Protein AF-0000000073175314 (afdb_homodimer)

Secondary structure (DSSP, 8-state):
--GGGPPP--TTTT--S-HHHHH-TTPPPPPP-EEEESPEEEETTTTEEE-SEEEEEETTEEEEEEESTT---TTSEEEE-TT-EEEEPEEEEEE-TTS-SS-SSHHHHHTS-HHHHHTTHHHHHHHHHHTTEEEEEE-SS--HHHHHHHHHTSS---EEEE-SSEEE-TTSTT----TTS-THHHHS-TT---SSEEE--HHHHHHHHHHHHHHTT-SSEEEE-B--SS-SS--TT-B-S-HHHHHHHHHHHHHTT--EEEEE-SHHHHHHHHHTT--EEEE-TT--HHHHHHHHHHT-EEE--HHHHHHHHSSTTTTTS-HHHHHHHHHHHHHHHHHHHHHHHTT-EE-------GGGGGGTTHHHHHHHTTS-HHHHHHHTTHHHHHHTT-TTTSSS--TTSB--EEEESS-TTT-GGGGG-HHHHEEEEEETTEEEEE--TTS--SSTT--/--GGGPPP--TTTT--S-HHHHH-TTPPPPPP-EEEESPEEEETTTTEEE-SEEEEEETTEEEEEEESTT---TTSEEEE-TT-EEEEPEEEEEE-TTS-SS-SSHHHHHTS-HHHHHTTHHHHHHHHHHTTEEEEEE-SS--HHHHHHHHHTSS---EEEE-SSEEE-TTSTT----TTS-THHHHS-TT---SSEEE--HHHHHHHHHHHHHHTT-SSEEEE-B--SS-SS--TT-B-S-HHHHHHHHHHHHHTT--EEEEE-SHHHHHHHHHTT--EEEE-TT--HHHHHHHHHHT-EEE--HHHHHHHHSSTTTTTS-HHHHHHHHHHHHHHHHHHHHHHHTT-EE-------GGGGGGTTHHHHHHHTTS-HHHHHHHTTHHHHHHTT-TTTSSS--TTSB--EEEESS-TTT-GGGGG-HHHHEEEEEETTEEEEE--TTS--SSSS--

Foldseek 3Di:
DPPVPDDDDPPCPPVDDDPVCVVQVQAFDFFFWAKEPQAWEQFLVVLDIDGQWIFTDHRQFGADIGGVPPDDCVRHQYFYQHLWYKFFFWEAEEAALLLAADDLAQVCSLQPFSVVSVVGSLVSFLLCLLLRHQEYEYQFQDFDVVLVCCVRRVGPGHNYAYQYAAEEAVLAQQNQDDPPDDPVVCVPPPSPSRRTHDHADDLVRLLVVNVVSVVRPHLAHEYAQAHDLAHDRHDLPDGGDDLSNLLSSQVSCVVVVHFYEYEHAALVSLCSNVVSGHAEYEQNLNDDLVSLLSNVVSNHEYENQLQQLVVCQDPSSVNHGDPSSNVVSVVSNVRRLVNLVSNVVNVHHYAYHNHHGHPRCSQSQVSQVVNQVRDQLSSHLCNTAQRSCVNSVNNPATRGSRNPHRPWIWIFNDDCNVPVCVSSVCVHTTAWTDGSSFTCDGVDPSDDHSCVPSD/DPPVPDDDDPPCPPVDDDPVCVVQVQAFDFFFWAKEAQAWEQFLVVLDIDGQWIFTDHRQFGADIGGVPPDDCVRHQYFYQHLWYKFFFWEAEEAALLLAADDLAQLCSLQPFSVVSVVGSLVSFLLCLLLRHQEYEYQFQDFDVVLVCCVRRVGPGHNYAYQYAAEEAVLAQQNQDDPVDDPVVPVPPPSPSRRTHDHADDLVRLLVVNVVSVVRPHLEHEYAQAHDLAHDRHDLPDGGDDLSNLLSSQVSCVVVVHFYEYEHAALVSLCSNVVSGHAEYEQNLNDDLVSLLSNVVSNHEYENQLQQLVVCQDPSSVNHGDPSSNVVSVVSNVRRLVNLVSNVVNVHHYAYHNHHGHPRCSQSQVSQVVNQVRDQLSSHLCNTAQSSCVNSVNNVATRGSRNPHRPWIWIFNDDCRVPVCVSSVCVHTTAWTDTSSFTCDGVDPSDDHSCVPRD

InterPro domains:
  IPR006680 Amidohydrolase-related [PF01979] (85-438)
  IPR011059 Metal-dependent hydrolase, composite domain superfamily [G3DSA:2.30.40.10] (38-439)
  IPR011059 Metal-dependent hydrolase, composite domain superfamily [SSF51338] (28-441)
  IPR032466 Metal-dependent hydrolase [SSF51556] (89-399)
  IPR051781 Metallo-dependent Hydrolase Enzymes [PTHR43135] (29-443)
  IPR057744 Ochratoxinase-like [cd01299] (76-423)

Radius of gyration: 29.89 Å; Cα contacts (8 Å, |Δi|>4): 2291; chains: 2; bounding box: 67×97×64 Å

Organism: Brettanomyces naardenensis (NCBI:txid13370)

Solvent-accessible surface area (backbone atoms only — not comparable to full-atom values): 44348 Å² total; per-residue (Å²): 130,60,89,88,66,64,78,81,80,63,38,54,66,92,64,74,74,61,62,69,47,36,28,41,70,47,57,69,73,78,36,53,44,36,30,42,31,61,23,32,36,42,39,40,83,80,52,46,76,44,72,61,35,26,46,30,30,42,80,20,18,18,68,39,73,41,52,52,74,84,62,78,61,87,83,34,53,73,32,81,30,68,82,27,25,38,32,39,25,28,36,36,60,27,32,29,59,51,38,30,50,69,38,77,34,48,67,60,40,57,53,47,54,63,70,52,27,54,52,37,27,48,56,53,30,34,46,43,25,71,61,40,24,42,28,33,26,25,60,18,30,39,46,47,52,59,46,48,28,32,75,57,34,58,27,56,44,32,49,69,41,29,15,18,45,18,39,6,32,81,66,28,41,44,39,79,67,54,90,90,47,69,73,69,72,45,74,79,35,86,68,58,48,55,59,37,23,42,70,36,67,57,44,66,39,28,33,49,53,49,51,50,25,46,75,52,63,28,63,37,40,29,33,33,29,12,22,36,50,86,31,87,77,38,53,53,80,37,67,37,72,50,67,64,34,47,34,35,33,36,52,52,27,47,78,69,75,40,47,29,31,27,36,21,33,34,41,67,29,44,47,55,41,41,77,36,59,37,40,32,35,33,35,36,32,54,45,41,65,69,45,26,44,51,33,32,73,70,66,25,39,38,26,46,30,60,36,32,43,32,50,51,64,8,76,89,29,57,69,27,48,55,73,72,29,45,56,50,35,52,57,45,53,74,35,34,66,58,19,52,52,45,28,56,76,44,61,31,46,47,31,31,22,22,55,30,54,25,29,48,39,84,52,44,41,43,37,40,37,58,49,43,75,81,40,58,27,38,58,57,47,20,13,20,17,37,42,48,20,45,76,70,73,32,62,79,38,42,27,42,83,43,64,67,10,46,23,28,36,28,35,24,60,58,60,44,66,81,40,30,42,50,58,46,34,40,91,78,26,50,31,30,29,24,48,46,35,34,30,70,38,50,76,38,92,79,46,74,41,65,58,67,68,66,124,127,62,89,87,66,64,78,80,80,64,39,54,65,92,64,72,74,59,61,70,48,36,28,41,70,47,58,68,73,79,36,54,43,37,31,42,30,62,22,32,36,43,38,39,83,80,52,47,75,44,71,61,37,25,45,30,32,43,80,20,18,19,69,39,72,40,51,54,75,83,62,78,61,86,84,34,53,73,31,81,30,67,81,26,26,39,32,40,25,29,37,36,60,26,33,31,60,52,39,31,50,68,38,79,33,48,68,59,39,56,50,47,52,63,69,52,26,54,52,38,27,50,56,52,30,34,49,43,25,70,60,39,24,40,28,33,26,26,59,17,30,39,47,46,54,58,47,49,26,31,76,56,34,59,24,56,43,31,48,70,40,28,12,18,44,17,40,7,32,80,68,30,43,42,40,80,68,55,89,90,46,69,70,70,71,44,75,78,35,86,69,58,45,53,60,37,24,41,70,35,67,58,44,66,39,28,34,49,53,50,51,50,24,44,74,52,63,28,62,36,42,30,34,34,31,12,20,36,52,85,33,88,77,38,51,53,81,38,67,37,74,50,68,65,35,46,34,34,34,34,53,51,27,48,77,68,74,39,46,28,30,26,36,21,33,35,42,67,31,44,46,55,42,42,76,37,61,36,40,30,36,34,35,36,32,52,45,42,67,69,44,26,44,51,34,32,73,70,67,24,40,37,27,46,29,60,38,32,44,34,49,51,66,10,77,90,30,56,69,26,50,54,73,73,31,46,56,50,36,52,56,44,52,76,34,34,67,57,21,53,52,44,27,55,77,44,59,32,47,46,32,30,22,22,56,31,55,25,26,48,38,83,52,45,41,43,36,40,38,59,48,40,74,82,41,58,28,39,59,57,47,20,13,20,19,37,41,46,19,46,77,70,72,31,62,78,37,42,28,40,82,40,64,67,9,45,23,28,35,27,36,24,60,57,59,44,66,81,39,29,42,52,59,46,35,39,91,76,26,51,29,30,29,24,49,48,36,35,29,70,37,49,78,39,90,80,47,74,40,65,56,68,67,62,125

Structure (mmCIF, N/CA/C/O backbone):
data_AF-0000000073175314-model_v1
#
loop_
_entity.id
_entity.type
_entity.pdbx_description
1 polymer DEKNAAC105663
#
loop_
_atom_site.group_PDB
_atom_site.id
_atom_site.type_symbol
_atom_site.label_atom_id
_atom_site.label_alt_id
_atom_site.label_comp_id
_atom_site.label_asym_id
_atom_site.label_entity_id
_atom_site.label_seq_id
_atom_site.pdbx_PDB_ins_code
_atom_site.Cartn_x
_atom_site.Cartn_y
_atom_site.Cartn_z
_atom_site.occupancy
_atom_site.B_iso_or_equiv
_atom_site.auth_seq_id
_atom_site.auth_comp_id
_atom_site.auth_asym_id
_atom_site.auth_atom_id
_atom_site.pdbx_PDB_model_num
ATOM 1 N N . MET A 1 1 ? 8.852 -44.719 -13.484 1 42.44 1 MET A N 1
ATOM 2 C CA . MET A 1 1 ? 8.789 -45 -12.055 1 42.44 1 MET A CA 1
ATOM 3 C C . MET A 1 1 ? 7.512 -45.781 -11.711 1 42.44 1 MET A C 1
ATOM 5 O O . MET A 1 1 ? 6.43 -45.438 -12.195 1 42.44 1 MET A O 1
ATOM 9 N N . THR A 1 2 ? 7.477 -46.969 -11.352 1 47.91 2 THR A N 1
ATOM 10 C CA . THR A 1 2 ? 6.348 -47.781 -10.93 1 47.91 2 THR A CA 1
ATOM 11 C C . THR A 1 2 ? 5.641 -47.156 -9.734 1 47.91 2 THR A C 1
ATOM 13 O O . THR A 1 2 ? 6.211 -46.312 -9.047 1 47.91 2 THR A O 1
ATOM 16 N N . SER A 1 3 ? 4.258 -47.156 -9.68 1 53.09 3 SER A N 1
ATOM 17 C CA . SER A 1 3 ? 3.443 -46.656 -8.578 1 53.09 3 SER A CA 1
ATOM 18 C C . SER A 1 3 ? 4.129 -46.875 -7.234 1 53.09 3 SER A C 1
ATOM 20 O O . SER A 1 3 ? 3.988 -46.062 -6.324 1 53.09 3 SER A O 1
ATOM 22 N N . ASP A 1 4 ? 4.914 -47.938 -7.078 1 56.31 4 ASP A N 1
ATOM 23 C CA . ASP A 1 4 ? 5.496 -48.375 -5.812 1 56.31 4 ASP A CA 1
ATOM 24 C C . ASP A 1 4 ? 6.738 -47.531 -5.469 1 56.31 4 ASP A C 1
ATOM 26 O O . ASP A 1 4 ? 7.234 -47.594 -4.344 1 56.31 4 ASP A O 1
ATOM 30 N N . ASP A 1 5 ? 7.246 -46.656 -6.383 1 74.06 5 ASP A N 1
ATOM 31 C CA . ASP A 1 5 ? 8.531 -46 -6.145 1 74.06 5 ASP A CA 1
ATOM 32 C C . ASP A 1 5 ? 8.359 -44.5 -5.965 1 74.06 5 ASP A C 1
ATOM 34 O O . ASP A 1 5 ? 9.305 -43.719 -6.18 1 74.06 5 ASP A O 1
ATOM 38 N N . ILE A 1 6 ? 7.219 -44.156 -5.543 1 84.44 6 ILE A N 1
ATOM 39 C CA . ILE A 1 6 ? 7.02 -42.75 -5.367 1 84.44 6 ILE A CA 1
ATOM 40 C C . ILE A 1 6 ? 7.531 -42.312 -3.992 1 84.44 6 ILE A C 1
ATOM 42 O O . ILE A 1 6 ? 7.098 -42.844 -2.969 1 84.44 6 ILE A O 1
ATOM 46 N N . PRO A 1 7 ? 8.5 -41.406 -3.943 1 87.56 7 PRO A N 1
ATOM 47 C CA . PRO A 1 7 ? 9.055 -41 -2.654 1 87.56 7 PRO A CA 1
ATOM 48 C C . PRO A 1 7 ? 8.023 -40.312 -1.761 1 87.56 7 PRO A C 1
ATOM 50 O O . PRO A 1 7 ? 7.074 -39.688 -2.262 1 87.56 7 PRO A O 1
ATOM 53 N N . ASP A 1 8 ? 8.25 -40.5 -0.453 1 89.56 8 ASP A N 1
ATOM 54 C CA . ASP A 1 8 ? 7.43 -39.75 0.504 1 89.56 8 ASP A CA 1
ATOM 55 C C . ASP A 1 8 ? 7.805 -38.281 0.526 1 89.56 8 ASP A C 1
ATOM 57 O O . ASP A 1 8 ? 8.953 -37.938 0.253 1 89.56 8 ASP A O 1
ATOM 61 N N . ILE A 1 9 ? 6.812 -37.5 0.79 1 92.81 9 ILE A N 1
ATOM 62 C CA . ILE A 1 9 ? 7.086 -36.062 0.954 1 92.81 9 ILE A CA 1
ATOM 63 C C . ILE A 1 9 ? 7.539 -35.781 2.387 1 92.81 9 ILE A C 1
ATOM 65 O O . ILE A 1 9 ? 6.797 -36.031 3.338 1 92.81 9 ILE A O 1
ATOM 69 N N . ASP A 1 10 ? 8.781 -35.406 2.584 1 94.62 10 ASP A N 1
ATOM 70 C CA . ASP A 1 10 ? 9.25 -34.906 3.863 1 94.62 10 ASP A CA 1
ATOM 71 C C . ASP A 1 10 ? 8.742 -33.469 4.102 1 94.62 10 ASP A C 1
ATOM 73 O O . ASP A 1 10 ? 9.258 -32.531 3.52 1 94.62 10 ASP A O 1
ATOM 77 N N . VAL A 1 11 ? 7.812 -33.344 4.996 1 94.62 11 VAL A N 1
ATOM 78 C CA . VAL A 1 11 ? 7.074 -32.094 5.152 1 94.62 11 VAL A CA 1
ATOM 79 C C . VAL A 1 11 ? 7.98 -31.047 5.781 1 94.62 11 VAL A C 1
ATOM 81 O O . VAL A 1 11 ? 7.695 -29.844 5.699 1 94.62 11 VAL A O 1
ATOM 84 N N . ASP A 1 12 ? 9.047 -31.422 6.445 1 95.69 12 ASP A N 1
ATOM 85 C CA . ASP A 1 12 ? 9.914 -30.469 7.137 1 95.69 12 ASP A CA 1
ATOM 86 C C . ASP A 1 12 ? 11.109 -30.094 6.273 1 95.69 12 ASP A C 1
ATOM 88 O O . ASP A 1 12 ? 11.836 -29.141 6.594 1 95.69 12 ASP A O 1
ATOM 92 N N . GLU A 1 13 ? 11.273 -30.828 5.176 1 94.94 13 GLU A N 1
ATOM 93 C CA . GLU A 1 13 ? 12.406 -30.531 4.301 1 94.94 13 GLU A CA 1
ATOM 94 C C . GLU A 1 13 ? 12.297 -29.125 3.717 1 94.94 13 GLU A C 1
ATOM 96 O O . GLU A 1 13 ? 11.289 -28.781 3.109 1 94.94 13 GLU A O 1
ATOM 101 N N . ARG A 1 14 ? 13.328 -28.234 3.895 1 94.31 14 ARG A N 1
ATOM 102 C CA . ARG A 1 14 ? 13.477 -26.875 3.377 1 94.31 14 ARG A CA 1
ATOM 103 C C . ARG A 1 14 ? 12.414 -25.953 3.963 1 94.31 14 ARG A C 1
ATOM 105 O O . ARG A 1 14 ? 12.117 -24.891 3.396 1 94.31 14 ARG A O 1
ATOM 112 N N . VAL A 1 15 ? 11.695 -26.344 4.965 1 95.19 15 VAL A N 1
ATOM 113 C CA . VAL A 1 15 ? 10.805 -25.469 5.723 1 95.19 15 VAL A CA 1
ATOM 114 C C . VAL A 1 15 ? 11.531 -24.953 6.965 1 95.19 15 VAL A C 1
ATOM 116 O O . VAL A 1 15 ? 11.359 -25.484 8.062 1 95.19 15 VAL A O 1
ATOM 119 N N . ASP A 1 16 ? 12.391 -23.938 6.75 1 92.94 16 ASP A N 1
ATOM 120 C CA . ASP A 1 16 ? 13.305 -23.547 7.816 1 92.94 16 ASP A CA 1
ATOM 121 C C . ASP A 1 16 ? 13.453 -22.031 7.891 1 92.94 16 ASP A C 1
ATOM 123 O O . ASP A 1 16 ? 14.359 -21.531 8.547 1 92.94 16 ASP A O 1
ATOM 127 N N . LYS A 1 17 ? 12.594 -21.375 7.234 1 92.69 17 LYS A N 1
ATOM 128 C CA . LYS A 1 17 ? 12.68 -19.922 7.285 1 92.69 17 LYS A CA 1
ATOM 129 C C . LYS A 1 17 ? 12.258 -19.391 8.656 1 92.69 17 LYS A C 1
ATOM 131 O O . LYS A 1 17 ? 11.508 -20.047 9.375 1 92.69 17 LYS A O 1
ATOM 136 N N . ASP A 1 18 ? 12.758 -18.219 9.039 1 91.94 18 ASP A N 1
ATOM 137 C CA . ASP A 1 18 ? 12.484 -17.625 10.344 1 91.94 18 ASP A CA 1
ATOM 138 C C . ASP A 1 18 ? 11.023 -17.203 10.461 1 91.94 18 ASP A C 1
ATOM 140 O O . ASP A 1 18 ? 10.539 -16.391 9.672 1 91.94 18 ASP A O 1
ATOM 144 N N . LEU A 1 19 ? 10.344 -17.766 11.398 1 89.94 19 LEU A N 1
ATOM 145 C CA . LEU A 1 19 ? 8.906 -17.578 11.578 1 89.94 19 LEU A CA 1
ATOM 146 C C . LEU A 1 19 ? 8.578 -16.094 11.789 1 89.94 19 LEU A C 1
ATOM 148 O O . LEU A 1 19 ? 7.574 -15.602 11.273 1 89.94 19 LEU A O 1
ATOM 152 N N . LYS A 1 20 ? 9.367 -15.43 12.578 1 87.44 20 LYS A N 1
ATOM 153 C CA . LYS A 1 20 ? 9.117 -14.016 12.828 1 87.44 20 LYS A CA 1
ATOM 154 C C . LYS A 1 20 ? 9.125 -13.211 11.531 1 87.44 20 LYS A C 1
ATOM 156 O O . LYS A 1 20 ? 8.289 -12.336 11.328 1 87.44 20 LYS A O 1
ATOM 161 N N . THR A 1 21 ? 10.078 -13.539 10.656 1 89.44 21 THR A N 1
ATOM 162 C CA . THR A 1 21 ? 10.195 -12.859 9.367 1 89.44 21 THR A CA 1
ATOM 163 C C . THR A 1 21 ? 9.031 -13.242 8.445 1 89.44 21 THR A C 1
ATOM 165 O O . THR A 1 21 ? 8.562 -12.422 7.66 1 89.44 21 THR A O 1
ATOM 168 N N . LEU A 1 22 ? 8.594 -14.461 8.578 1 91.38 22 LEU A N 1
ATOM 169 C CA . LEU A 1 22 ? 7.473 -14.922 7.766 1 91.38 22 LEU A CA 1
ATOM 170 C C . LEU A 1 22 ? 6.191 -14.188 8.141 1 91.38 22 LEU A C 1
ATOM 172 O O . LEU A 1 22 ? 5.426 -13.781 7.266 1 91.38 22 LEU A O 1
ATOM 176 N N . VAL A 1 23 ? 5.973 -14.016 9.383 1 89.19 23 VAL A N 1
ATOM 177 C CA . VAL A 1 23 ? 4.742 -13.414 9.891 1 89.19 23 VAL A CA 1
ATOM 178 C C . VAL A 1 23 ? 4.738 -11.914 9.609 1 89.19 23 VAL A C 1
ATOM 180 O O . VAL A 1 23 ? 3.691 -11.336 9.312 1 89.19 23 VAL A O 1
ATOM 183 N N . LYS A 1 24 ? 5.887 -11.328 9.656 1 90.75 24 LYS A N 1
ATOM 184 C CA . LYS A 1 24 ? 6.027 -9.906 9.359 1 90.75 24 LYS A CA 1
ATOM 185 C C . LYS A 1 24 ? 7.234 -9.648 8.461 1 90.75 24 LYS A C 1
ATOM 187 O O . LYS A 1 24 ? 8.266 -9.164 8.93 1 90.75 24 LYS A O 1
ATOM 192 N N . PRO A 1 25 ? 7.02 -9.82 7.211 1 89.31 25 PRO A N 1
ATOM 193 C CA . PRO A 1 25 ? 8.148 -9.695 6.289 1 89.31 25 PRO A CA 1
ATOM 194 C C . PRO A 1 25 ? 8.586 -8.25 6.078 1 89.31 25 PRO A C 1
ATOM 196 O O . PRO A 1 25 ? 9.68 -7.996 5.578 1 89.31 25 PRO A O 1
ATOM 199 N N . TRP A 1 26 ? 7.785 -7.281 6.496 1 87.56 26 TRP A N 1
ATOM 200 C CA . TRP A 1 26 ? 8.094 -5.867 6.301 1 87.56 26 TRP A CA 1
ATOM 201 C C . TRP A 1 26 ? 8.656 -5.25 7.578 1 87.56 26 TRP A C 1
ATOM 203 O O . TRP A 1 26 ? 8.617 -4.031 7.754 1 87.56 26 TRP A O 1
ATOM 213 N N . ARG A 1 27 ? 9.141 -5.973 8.43 1 85.38 27 ARG A N 1
ATOM 214 C CA . ARG A 1 27 ? 9.633 -5.457 9.711 1 85.38 27 ARG A CA 1
ATOM 215 C C . ARG A 1 27 ? 10.758 -4.449 9.492 1 85.38 27 ARG A C 1
ATOM 217 O O . ARG A 1 27 ? 11.633 -4.66 8.656 1 85.38 27 ARG A O 1
ATOM 224 N N . LEU A 1 28 ? 10.648 -3.379 10.227 1 88.56 28 LEU A N 1
ATOM 225 C CA . LEU A 1 28 ? 11.672 -2.342 10.141 1 88.56 28 LEU A CA 1
ATOM 226 C C . LEU A 1 28 ? 12.977 -2.811 10.781 1 88.56 28 LEU A C 1
ATOM 228 O O . LEU A 1 28 ? 12.961 -3.59 11.734 1 88.56 28 LEU A O 1
ATOM 232 N N . PRO A 1 29 ? 14.047 -2.389 10.266 1 89.44 29 PRO A N 1
ATOM 233 C CA . PRO A 1 29 ? 15.32 -2.701 10.922 1 89.44 29 PRO A CA 1
ATOM 234 C C . PRO A 1 29 ? 15.445 -2.059 12.305 1 89.44 29 PRO A C 1
ATOM 236 O O . PRO A 1 29 ? 14.812 -1.032 12.57 1 89.44 29 PRO A O 1
ATOM 239 N N . GLN A 1 30 ? 16.203 -2.686 13.086 1 91.81 30 GLN A N 1
ATOM 240 C CA . GLN A 1 30 ? 16.484 -2.09 14.391 1 91.81 30 GLN A CA 1
ATOM 241 C C . GLN A 1 30 ? 17.297 -0.802 14.242 1 91.81 30 GLN A C 1
ATOM 243 O O . GLN A 1 30 ? 18.266 -0.756 13.484 1 91.81 30 GLN A O 1
ATOM 248 N N . PRO A 1 31 ? 16.812 0.247 14.922 1 95.19 31 PRO A N 1
ATOM 249 C CA . PRO A 1 31 ? 17.594 1.487 14.867 1 95.19 31 PRO A CA 1
ATOM 250 C C . PRO A 1 31 ? 19.047 1.294 15.312 1 95.19 31 PRO A C 1
ATOM 252 O O . PRO A 1 31 ? 19.297 0.597 16.297 1 95.19 31 PRO A O 1
ATOM 255 N N . LYS A 1 32 ? 19.953 1.862 14.648 1 94.69 32 LYS A N 1
ATOM 256 C CA . LYS A 1 32 ? 21.375 1.787 14.969 1 94.69 32 LYS A CA 1
ATOM 257 C C . LYS A 1 32 ? 21.75 2.799 16.047 1 94.69 32 LYS A C 1
ATOM 259 O O . LYS A 1 32 ? 20.984 3.725 16.328 1 94.69 32 LYS A O 1
ATOM 264 N N . LYS A 1 33 ? 22.875 2.477 16.656 1 97.19 33 LYS A N 1
ATOM 265 C CA . LYS A 1 33 ? 23.484 3.467 17.547 1 97.19 33 LYS A CA 1
ATOM 266 C C . LYS A 1 33 ? 24.266 4.512 16.766 1 97.19 33 LYS A C 1
ATOM 268 O O . LYS A 1 33 ? 25.344 4.227 16.234 1 97.19 33 LYS A O 1
ATOM 273 N N . LEU A 1 34 ? 23.75 5.676 16.734 1 98.19 34 LEU A N 1
ATOM 274 C CA . LEU A 1 34 ? 24.344 6.727 15.914 1 98.19 34 LEU A CA 1
ATOM 275 C C . LEU A 1 34 ? 24.797 7.895 16.781 1 98.19 34 LEU A C 1
ATOM 277 O O . LEU A 1 34 ? 24.141 8.227 17.781 1 98.19 34 LEU A O 1
ATOM 281 N N . ALA A 1 35 ? 25.922 8.438 16.469 1 98.38 35 ALA A N 1
ATOM 282 C CA . ALA A 1 35 ? 26.422 9.688 17.047 1 98.38 35 ALA A CA 1
ATOM 283 C C . ALA A 1 35 ? 26.609 10.75 15.961 1 98.38 35 ALA A C 1
ATOM 285 O O . ALA A 1 35 ? 27.484 10.625 15.109 1 98.38 35 ALA A O 1
ATOM 286 N N . PHE A 1 36 ? 25.766 11.758 15.984 1 98.5 36 PHE A N 1
ATOM 287 C CA . PHE A 1 36 ? 25.922 12.875 15.062 1 98.5 36 PHE A CA 1
ATOM 288 C C . PHE A 1 36 ? 26.875 13.922 15.625 1 98.5 36 PHE A C 1
ATOM 290 O O . PHE A 1 36 ? 26.547 14.609 16.594 1 98.5 36 PHE A O 1
ATOM 297 N N . VAL A 1 37 ? 28.031 14.047 14.953 1 97.62 37 VAL A N 1
ATOM 298 C CA . VAL A 1 37 ? 29.078 14.914 15.492 1 97.62 37 VAL A CA 1
ATOM 299 C C . VAL A 1 37 ? 29.281 16.109 14.562 1 97.62 37 VAL A C 1
ATOM 301 O O . VAL A 1 37 ? 28.969 16.031 13.367 1 97.62 37 VAL A O 1
ATOM 304 N N . ASN A 1 38 ? 29.719 17.25 15.117 1 96.44 38 ASN A N 1
ATOM 305 C CA . ASN A 1 38 ? 30.188 18.438 14.422 1 96.44 38 ASN A CA 1
ATOM 306 C C . ASN A 1 38 ? 29.031 19.172 13.758 1 96.44 38 ASN A C 1
ATOM 308 O O . ASN A 1 38 ? 29.234 20.188 13.086 1 96.44 38 ASN A O 1
ATOM 312 N N . GLY A 1 39 ? 27.828 18.703 13.883 1 97.44 39 GLY A N 1
ATOM 313 C CA . GLY A 1 39 ? 26.672 19.406 13.344 1 97.44 39 GLY A CA 1
ATOM 314 C C . GLY A 1 39 ? 26.188 20.547 14.219 1 97.44 39 GLY A C 1
ATOM 315 O O . GLY A 1 39 ? 26.656 20.688 15.352 1 97.44 39 GLY A O 1
ATOM 316 N N . ILE A 1 40 ? 25.375 21.406 13.648 1 98.62 40 ILE A N 1
ATOM 317 C CA . ILE A 1 40 ? 24.75 22.516 14.383 1 98.62 40 ILE A CA 1
ATOM 318 C C . ILE A 1 40 ? 23.312 22.156 14.719 1 98.62 40 ILE A C 1
ATOM 320 O O . ILE A 1 40 ? 22.484 21.938 13.812 1 98.62 40 ILE A O 1
ATOM 324 N N . ILE A 1 41 ? 22.984 22.094 15.984 1 98.69 41 ILE A N 1
ATOM 325 C CA . ILE A 1 41 ? 21.656 21.688 16.422 1 98.69 41 ILE A CA 1
ATOM 326 C C . ILE A 1 41 ? 20.703 22.875 16.328 1 98.69 41 ILE A C 1
ATOM 328 O O . ILE A 1 41 ? 21.016 23.969 16.781 1 98.69 41 ILE A O 1
ATOM 332 N N . VAL A 1 42 ? 19.594 22.688 15.648 1 98.81 42 VAL A N 1
ATOM 333 C CA . VAL A 1 42 ? 18.516 23.656 15.633 1 98.81 42 VAL A CA 1
ATOM 334 C C . VAL A 1 42 ? 17.594 23.438 16.844 1 98.81 42 VAL A C 1
ATOM 336 O O . VAL A 1 42 ? 16.844 22.469 16.875 1 98.81 42 VAL A O 1
ATOM 339 N N . ASP A 1 43 ? 17.656 24.297 17.797 1 98.38 43 ASP A N 1
ATOM 340 C CA . ASP A 1 43 ? 16.766 24.266 18.953 1 98.38 43 ASP A CA 1
ATOM 341 C C . ASP A 1 43 ? 15.414 24.906 18.609 1 98.38 43 ASP A C 1
ATOM 343 O O . ASP A 1 43 ? 15.266 26.125 18.688 1 98.38 43 ASP A O 1
ATOM 347 N N . SER A 1 44 ? 14.422 24.094 18.266 1 97.12 44 SER A N 1
ATOM 348 C CA . SER A 1 44 ? 13.133 24.578 17.766 1 97.12 44 SER A CA 1
ATOM 349 C C . SER A 1 44 ? 12.352 25.297 18.875 1 97.12 44 SER A C 1
ATOM 351 O O . SER A 1 44 ? 11.547 26.188 18.594 1 97.12 44 SER A O 1
ATOM 353 N N . LEU A 1 45 ? 12.547 24.922 20.109 1 97.69 45 LEU A N 1
ATOM 354 C CA . LEU A 1 45 ? 11.828 25.531 21.234 1 97.69 45 LEU A CA 1
ATOM 355 C C . LEU A 1 45 ? 12.312 26.953 21.453 1 97.69 45 LEU A C 1
ATOM 357 O O . LEU A 1 45 ? 11.5 27.891 21.516 1 97.69 45 LEU A O 1
ATOM 361 N N . LYS A 1 46 ? 13.68 27.156 21.453 1 97.75 46 LYS A N 1
ATOM 362 C CA . LYS A 1 46 ? 14.25 28.453 21.812 1 97.75 46 LYS A CA 1
ATOM 363 C C . LYS A 1 46 ? 14.508 29.297 20.562 1 97.75 46 LYS A C 1
ATOM 365 O O . LYS A 1 46 ? 14.742 30.5 20.672 1 97.75 46 LYS A O 1
ATOM 370 N N . GLY A 1 47 ? 14.477 28.734 19.438 1 97.94 47 GLY A N 1
ATOM 371 C CA . GLY A 1 47 ? 14.688 29.469 18.203 1 97.94 47 GLY A CA 1
ATOM 372 C C . GLY A 1 47 ? 16.125 29.938 18.031 1 97.94 47 GLY A C 1
ATOM 373 O O . GLY A 1 47 ? 16.359 31.078 17.641 1 97.94 47 GLY A O 1
ATOM 374 N N . ARG A 1 48 ? 17.031 29.016 18.375 1 98.25 48 ARG A N 1
ATOM 375 C CA . ARG A 1 48 ? 18.453 29.312 18.219 1 98.25 48 ARG A CA 1
ATOM 376 C C . ARG A 1 48 ? 19.234 28.062 17.828 1 98.25 48 ARG A C 1
ATOM 378 O O . ARG A 1 48 ? 18.688 26.953 17.891 1 98.25 48 ARG A O 1
ATOM 385 N N . THR A 1 49 ? 20.484 28.266 17.406 1 98.31 49 THR A N 1
ATOM 386 C CA . THR A 1 49 ? 21.344 27.125 17.062 1 98.31 49 THR A CA 1
ATOM 387 C C . THR A 1 49 ? 22.328 26.844 18.188 1 98.31 49 THR A C 1
ATOM 389 O O . THR A 1 49 ? 22.672 27.734 18.953 1 98.31 49 THR A O 1
ATOM 392 N N . ILE A 1 50 ? 22.688 25.609 18.344 1 97.69 50 ILE A N 1
ATOM 393 C CA . ILE A 1 50 ? 23.656 25.172 19.344 1 97.69 50 ILE A CA 1
ATOM 394 C C . ILE A 1 50 ? 24.812 24.453 18.656 1 97.69 50 ILE A C 1
ATOM 396 O O . ILE A 1 50 ? 24.609 23.5 17.891 1 97.69 50 ILE A O 1
ATOM 400 N N . GLU A 1 51 ? 26.016 24.891 18.828 1 96.75 51 GLU A N 1
ATOM 401 C CA . GLU A 1 51 ? 27.219 24.266 18.297 1 96.75 51 GLU A CA 1
ATOM 402 C C . GLU A 1 51 ? 27.984 23.5 19.375 1 96.75 51 GLU A C 1
ATOM 404 O O . GLU A 1 51 ? 27.703 23.656 20.562 1 96.75 51 GLU A O 1
ATOM 409 N N . GLY A 1 52 ? 28.797 22.578 18.938 1 94.56 52 GLY A N 1
ATOM 410 C CA . GLY A 1 52 ? 29.719 21.906 19.844 1 94.56 52 GLY A CA 1
ATOM 411 C C . GLY A 1 52 ? 29.078 20.766 20.625 1 94.56 52 GLY A C 1
ATOM 412 O O . GLY A 1 52 ? 29.469 20.484 21.75 1 94.56 52 GLY A O 1
ATOM 413 N N . SER A 1 53 ? 28.016 20.219 20.078 1 95.69 53 SER A N 1
ATOM 414 C CA . SER A 1 53 ? 27.328 19.125 20.75 1 95.69 53 SER A CA 1
ATOM 415 C C . SER A 1 53 ? 27.266 17.891 19.859 1 95.69 53 SER A C 1
ATOM 417 O O . SER A 1 53 ? 27.438 17.969 18.641 1 95.69 53 SER A O 1
ATOM 419 N N . VAL A 1 54 ? 27.203 16.766 20.531 1 97.88 54 VAL A N 1
ATOM 420 C CA . VAL A 1 54 ? 27 15.469 19.875 1 97.88 54 VAL A CA 1
ATOM 421 C C . VAL A 1 54 ? 25.609 14.93 20.219 1 97.88 54 VAL A C 1
ATOM 423 O O . VAL A 1 54 ? 25.234 14.883 21.391 1 97.88 54 VAL A O 1
ATOM 426 N N . VAL A 1 55 ? 24.844 14.641 19.219 1 98.56 55 VAL A N 1
ATOM 427 C CA . VAL A 1 55 ? 23.531 14.039 19.406 1 98.56 55 VAL A CA 1
ATOM 428 C C . VAL A 1 55 ? 23.641 12.516 19.328 1 98.56 55 VAL A C 1
ATOM 430 O O . VAL A 1 55 ? 24.109 11.977 18.328 1 98.56 55 VAL A O 1
ATOM 433 N N . LEU A 1 56 ? 23.25 11.828 20.391 1 98.12 56 LEU A N 1
ATOM 434 C CA . LEU A 1 56 ? 23.297 10.375 20.469 1 98.12 56 LEU A CA 1
ATOM 435 C C . LEU A 1 56 ? 21.906 9.773 20.297 1 98.12 56 LEU A C 1
ATOM 437 O O . LEU A 1 56 ? 20.953 10.211 20.969 1 98.12 56 LEU A O 1
ATOM 441 N N . SER A 1 57 ? 21.766 8.883 19.391 1 98.06 57 SER A N 1
ATOM 442 C CA . SER A 1 57 ? 20.516 8.18 19.156 1 98.06 57 SER A CA 1
ATOM 443 C C . SER A 1 57 ? 20.688 6.672 19.297 1 98.06 57 SER A C 1
ATOM 445 O O . SER A 1 57 ? 21.625 6.09 18.766 1 98.06 57 SER A O 1
ATOM 447 N N . GLU A 1 58 ? 19.859 6.062 20.062 1 97.19 58 GLU A N 1
ATOM 448 C CA . GLU A 1 58 ? 19.828 4.621 20.297 1 97.19 58 GLU A CA 1
ATOM 449 C C . GLU A 1 58 ? 18.406 4.133 20.594 1 97.19 58 GLU A C 1
ATOM 451 O O . GLU A 1 58 ? 17.672 4.773 21.344 1 97.19 58 GLU A O 1
ATOM 456 N N . GLY A 1 59 ? 18.078 3.021 19.984 1 96.44 59 GLY A N 1
ATOM 457 C CA . GLY A 1 59 ? 16.797 2.404 20.266 1 96.44 59 GLY A CA 1
ATOM 458 C C . GLY A 1 59 ? 15.617 3.266 19.875 1 96.44 59 GLY A C 1
ATOM 459 O O . GLY A 1 59 ? 14.547 3.184 20.484 1 96.44 59 GLY A O 1
ATOM 460 N N . GLY A 1 60 ? 15.789 4.152 18.984 1 97.81 60 GLY A N 1
ATOM 461 C CA . GLY A 1 60 ? 14.688 4.957 18.484 1 97.81 60 GLY A CA 1
ATOM 462 C C . GLY A 1 60 ? 14.516 6.27 19.219 1 97.81 60 GLY A C 1
ATOM 463 O O . GLY A 1 60 ? 13.578 7.023 18.953 1 97.81 60 GLY A O 1
ATOM 464 N N . TYR A 1 61 ? 15.438 6.527 20.141 1 98.5 61 TYR A N 1
ATOM 465 C CA . TYR A 1 61 ? 15.359 7.73 20.953 1 98.5 61 TYR A CA 1
ATOM 466 C C . TYR A 1 61 ? 16.672 8.492 20.953 1 98.5 61 TYR A C 1
ATOM 468 O O . TYR A 1 61 ? 17.734 7.906 20.719 1 98.5 61 TYR A O 1
ATOM 476 N N . PHE A 1 62 ? 16.531 9.797 21.141 1 98.5 62 PHE A N 1
ATOM 477 C CA . PHE A 1 62 ? 17.734 10.523 21.531 1 98.5 62 PHE A CA 1
ATOM 478 C C . PHE A 1 62 ? 18.156 10.141 22.953 1 98.5 62 PHE A C 1
ATOM 480 O O . PHE A 1 62 ? 17.438 10.43 23.906 1 98.5 62 PHE A O 1
ATOM 487 N N . THR A 1 63 ? 19.234 9.531 23.094 1 97.06 63 THR A N 1
ATOM 488 C CA . THR A 1 63 ? 19.641 9.031 24.406 1 97.06 63 THR A CA 1
ATOM 489 C C . THR A 1 63 ? 20.406 10.102 25.188 1 97.06 63 THR A C 1
ATOM 491 O O . THR A 1 63 ? 20.375 10.117 26.422 1 97.06 63 THR A O 1
ATOM 494 N N . ASP A 1 64 ? 21.141 10.953 24.406 1 95.44 64 ASP A N 1
ATOM 495 C CA . ASP A 1 64 ? 21.828 12.055 25.078 1 95.44 64 ASP A CA 1
ATOM 496 C C . ASP A 1 64 ? 22.297 13.102 24.062 1 95.44 64 ASP A C 1
ATOM 498 O O . ASP A 1 64 ? 22.344 12.836 22.875 1 95.44 64 ASP A O 1
ATOM 502 N N . ILE A 1 65 ? 22.453 14.297 24.516 1 96.38 65 ILE A N 1
ATOM 503 C CA . ILE A 1 65 ? 23.141 15.391 23.844 1 96.38 65 ILE A CA 1
ATOM 504 C C . ILE A 1 65 ? 24.328 15.859 24.703 1 96.38 65 ILE A C 1
ATOM 506 O O . ILE A 1 65 ? 24.141 16.453 25.766 1 96.38 65 ILE A O 1
ATOM 510 N N . VAL A 1 66 ? 25.531 15.578 24.234 1 95.44 66 VAL A N 1
ATOM 511 C CA . VAL A 1 66 ? 26.703 15.82 25.078 1 95.44 66 VAL A CA 1
ATOM 512 C C . VAL A 1 66 ? 27.656 16.781 24.375 1 95.44 66 VAL A C 1
ATOM 514 O O . VAL A 1 66 ? 27.547 17 23.156 1 95.44 66 VAL A O 1
ATOM 517 N N . SER A 1 67 ? 28.531 17.281 25.188 1 94.56 67 SER A N 1
ATOM 518 C CA . SER A 1 67 ? 29.578 18.125 24.594 1 94.56 67 SER A CA 1
ATOM 519 C C . SER A 1 67 ? 30.516 17.312 23.719 1 94.56 67 SER A C 1
ATOM 521 O O . SER A 1 67 ? 30.797 16.141 24 1 94.56 67 SER A O 1
ATOM 523 N N . SER A 1 68 ? 30.875 17.938 22.625 1 91.88 68 SER A N 1
ATOM 524 C CA . SER A 1 68 ? 31.812 17.281 21.719 1 91.88 68 SER A CA 1
ATOM 525 C C . SER A 1 68 ? 33.125 16.906 22.422 1 91.88 68 SER A C 1
ATOM 527 O O . SER A 1 68 ? 33.75 15.914 22.094 1 91.88 68 SER A O 1
ATOM 529 N N . GLU A 1 69 ? 33.344 17.781 23.406 1 88.81 69 GLU A N 1
ATOM 530 C CA . GLU A 1 69 ? 34.562 17.516 24.156 1 88.81 69 GLU A CA 1
ATOM 531 C C . GLU A 1 69 ? 34.406 16.266 25.031 1 88.81 69 GLU A C 1
ATOM 533 O O . GLU A 1 69 ? 33.469 16.141 25.781 1 88.81 69 GLU A O 1
ATOM 538 N N . GLY A 1 70 ? 35.156 15.273 24.844 1 84.88 70 GLY A N 1
ATOM 539 C CA . GLY A 1 70 ? 35.188 14.117 25.719 1 84.88 70 GLY A CA 1
ATOM 540 C C . GLY A 1 70 ? 34.281 13 25.266 1 84.88 70 GLY A C 1
ATOM 541 O O . GLY A 1 70 ? 34.156 11.969 25.938 1 84.88 70 GLY A O 1
ATOM 542 N N . PHE A 1 71 ? 33.406 13.305 24.266 1 89 71 PHE A N 1
ATOM 543 C CA . PHE A 1 71 ? 32.531 12.234 23.75 1 89 71 PHE A CA 1
ATOM 544 C C . PHE A 1 71 ? 33.375 11.039 23.312 1 89 71 PHE A C 1
ATOM 546 O O . PHE A 1 71 ? 34.375 11.203 22.594 1 89 71 PHE A O 1
ATOM 553 N N . ASP A 1 72 ? 33 9.766 23.781 1 90.56 72 ASP A N 1
ATOM 554 C CA . ASP A 1 72 ? 33.625 8.516 23.375 1 90.56 72 ASP A CA 1
ATOM 555 C C . ASP A 1 72 ? 32.844 7.848 22.25 1 90.56 72 ASP A C 1
ATOM 557 O O . ASP A 1 72 ? 31.703 7.383 22.453 1 90.56 72 ASP A O 1
ATOM 561 N N . PRO A 1 73 ? 33.406 7.75 21.047 1 90.31 73 PRO A N 1
ATOM 562 C CA . PRO A 1 73 ? 32.688 7.242 19.859 1 90.31 73 PRO A CA 1
ATOM 563 C C . PRO A 1 73 ? 32.625 5.719 19.828 1 90.31 73 PRO A C 1
ATOM 565 O O . PRO A 1 73 ? 32 5.145 18.938 1 90.31 73 PRO A O 1
ATOM 568 N N . LYS A 1 74 ? 33.188 4.922 20.734 1 88.56 74 LYS A N 1
ATOM 569 C CA . LYS A 1 74 ? 33.438 3.486 20.641 1 88.56 74 LYS A CA 1
ATOM 570 C C . LYS A 1 74 ? 32.156 2.711 20.406 1 88.56 74 LYS A C 1
ATOM 572 O O . LYS A 1 74 ? 32.125 1.79 19.578 1 88.56 74 LYS A O 1
ATOM 577 N N . ASP A 1 75 ? 31.047 3.084 20.922 1 92.75 75 ASP A N 1
ATOM 578 C CA . ASP A 1 75 ? 29.844 2.27 20.828 1 92.75 75 ASP A CA 1
ATOM 579 C C . ASP A 1 75 ? 28.859 2.84 19.812 1 92.75 75 ASP A C 1
ATOM 581 O O . ASP A 1 75 ? 27.719 2.387 19.719 1 92.75 75 ASP A O 1
ATOM 585 N N . TYR A 1 76 ? 29.359 3.809 19 1 95.88 76 TYR A N 1
ATOM 586 C CA . TYR A 1 76 ? 28.453 4.477 18.078 1 95.88 76 TYR A CA 1
ATOM 587 C C . TYR A 1 76 ? 29.031 4.5 16.672 1 95.88 76 TYR A C 1
ATOM 589 O O . TYR A 1 76 ? 30.25 4.535 16.5 1 95.88 76 TYR A O 1
ATOM 597 N N . LYS A 1 77 ? 28.141 4.258 15.672 1 96.44 77 LYS A N 1
ATOM 598 C CA . LYS A 1 77 ? 28.516 4.711 14.336 1 96.44 77 LYS A CA 1
ATOM 599 C C . LYS A 1 77 ? 28.531 6.234 14.258 1 96.44 77 LYS A C 1
ATOM 601 O O . LYS A 1 77 ? 27.516 6.887 14.461 1 96.44 77 LYS A O 1
ATOM 606 N N . VAL A 1 78 ? 29.672 6.785 13.953 1 97.44 78 VAL A N 1
ATOM 607 C CA . VAL A 1 78 ? 29.875 8.234 13.984 1 97.44 78 VAL A CA 1
ATOM 608 C C . VAL A 1 78 ? 29.516 8.836 12.633 1 97.44 78 VAL A C 1
ATOM 610 O O . VAL A 1 78 ? 30.016 8.391 11.594 1 97.44 78 VAL A O 1
ATOM 613 N N . ILE A 1 79 ? 28.625 9.75 12.648 1 97.88 79 ILE A N 1
ATOM 614 C CA . ILE A 1 79 ? 28.219 10.492 11.461 1 97.88 79 ILE A CA 1
ATOM 615 C C . ILE A 1 79 ? 28.75 11.922 11.547 1 97.88 79 ILE A C 1
ATOM 617 O O . ILE A 1 79 ? 28.297 12.711 12.375 1 97.88 79 ILE A O 1
ATOM 621 N N . ASP A 1 80 ? 29.672 12.273 10.703 1 97.69 80 ASP A N 1
ATOM 622 C CA . ASP A 1 80 ? 30.234 13.625 10.688 1 97.69 80 ASP A CA 1
ATOM 623 C C . ASP A 1 80 ? 29.328 14.594 9.945 1 97.69 80 ASP A C 1
ATOM 625 O O . ASP A 1 80 ? 29.203 14.531 8.719 1 97.69 80 ASP A O 1
ATOM 629 N N . CYS A 1 81 ? 28.734 15.555 10.719 1 97.81 81 CYS A N 1
ATOM 630 C CA . CYS A 1 81 ? 27.766 16.484 10.156 1 97.81 81 CYS A CA 1
ATOM 631 C C . CYS A 1 81 ? 28.359 17.891 10.031 1 97.81 81 CYS A C 1
ATOM 633 O O . CYS A 1 81 ? 27.656 18.875 10.219 1 97.81 81 CYS A O 1
ATOM 635 N N . LEU A 1 82 ? 29.594 17.984 9.75 1 96.81 82 LEU A N 1
ATOM 636 C CA . LEU A 1 82 ? 30.266 19.281 9.664 1 96.81 82 LEU A CA 1
ATOM 637 C C . LEU A 1 82 ? 29.578 20.203 8.672 1 96.81 82 LEU A C 1
ATOM 639 O O . LEU A 1 82 ? 29.359 19.828 7.52 1 96.81 82 LEU A O 1
ATOM 643 N N . GLY A 1 83 ? 29.219 21.359 9.164 1 96.69 83 GLY A N 1
ATOM 644 C CA . GLY A 1 83 ? 28.641 22.375 8.297 1 96.69 83 GLY A CA 1
ATOM 645 C C . GLY A 1 83 ? 27.172 22.156 8.016 1 96.69 83 GLY A C 1
ATOM 646 O O . GLY A 1 83 ? 26.562 22.891 7.219 1 96.69 83 GLY A O 1
ATOM 647 N N . LYS A 1 84 ? 26.578 21.156 8.594 1 98.38 84 LYS A N 1
ATOM 648 C CA . LYS A 1 84 ? 25.156 20.844 8.375 1 98.38 84 LYS A CA 1
ATOM 649 C C . LYS A 1 84 ? 24.344 21.125 9.625 1 98.38 84 LYS A C 1
ATOM 651 O O . LYS A 1 84 ? 24.891 21.359 10.703 1 98.38 84 LYS A O 1
ATOM 656 N N . TYR A 1 85 ? 23.047 21.141 9.469 1 98.88 85 TYR A N 1
ATOM 657 C CA . TYR A 1 85 ? 22.156 21.484 10.57 1 98.88 85 TYR A CA 1
ATOM 658 C C . TYR A 1 85 ? 21.281 20.281 10.945 1 98.88 85 TYR A C 1
ATOM 660 O O . TYR A 1 85 ? 20.75 19.594 10.07 1 98.88 85 TYR A O 1
ATOM 668 N N . LEU A 1 86 ? 21.234 20 12.242 1 98.88 86 LEU A N 1
ATOM 669 C CA . LEU A 1 86 ? 20.359 18.984 12.797 1 98.88 86 LEU A CA 1
ATOM 670 C C . LEU A 1 86 ? 19.047 19.594 13.273 1 98.88 86 LEU A C 1
ATOM 672 O O . LEU A 1 86 ? 19.047 20.438 14.188 1 98.88 86 LEU A O 1
ATOM 676 N N . CYS A 1 87 ? 17.938 19.234 12.672 1 98.88 87 CYS A N 1
ATOM 677 C CA . CYS A 1 87 ? 16.625 19.781 12.969 1 98.88 87 CYS A CA 1
ATOM 678 C C . CYS A 1 87 ? 15.664 18.688 13.391 1 98.88 87 CYS A C 1
ATOM 680 O O . CYS A 1 87 ? 15.711 17.562 12.859 1 98.88 87 CYS A O 1
ATOM 682 N N . PRO A 1 88 ? 14.812 18.938 14.43 1 98.81 88 PRO A N 1
ATOM 683 C CA . PRO A 1 88 ? 13.781 17.938 14.719 1 98.81 88 PRO A CA 1
ATOM 684 C C . PRO A 1 88 ? 12.906 17.641 13.508 1 98.81 88 PRO A C 1
ATOM 686 O O . PRO A 1 88 ? 12.758 18.484 12.617 1 98.81 88 PRO A O 1
ATOM 689 N N . GLY A 1 89 ? 12.375 16.391 13.43 1 98.81 89 GLY A N 1
ATOM 690 C CA . GLY A 1 89 ? 11.375 16.078 12.422 1 98.81 89 GLY A CA 1
ATOM 691 C C . GLY A 1 89 ? 10.211 17.047 12.438 1 98.81 89 GLY A C 1
ATOM 692 O O . GLY A 1 89 ? 9.883 17.625 13.477 1 98.81 89 GLY A O 1
ATOM 693 N N . LEU A 1 90 ? 9.539 17.219 11.328 1 98.88 90 LEU A N 1
ATOM 694 C CA . LEU A 1 90 ? 8.484 18.219 11.18 1 98.88 90 LEU A CA 1
ATOM 695 C C . LEU A 1 90 ? 7.109 17.594 11.391 1 98.88 90 LEU A C 1
ATOM 697 O O . LEU A 1 90 ? 6.953 16.375 11.305 1 98.88 90 LEU A O 1
ATOM 701 N N . PHE A 1 91 ? 6.156 18.516 11.695 1 98.44 91 PHE A N 1
ATOM 702 C CA . PHE A 1 91 ? 4.746 18.188 11.867 1 98.44 91 PHE A CA 1
ATOM 703 C C . PHE A 1 91 ? 3.895 18.891 10.812 1 98.44 91 PHE A C 1
ATOM 705 O O . PHE A 1 91 ? 3.965 20.109 10.672 1 98.44 91 PHE A O 1
ATOM 712 N N . ASP A 1 92 ? 3.176 18.125 10.016 1 98.75 92 ASP A N 1
ATOM 713 C CA . ASP A 1 92 ? 2.043 18.703 9.305 1 98.75 92 ASP A CA 1
ATOM 714 C C . ASP A 1 92 ? 0.733 18.422 10.039 1 98.75 92 ASP A C 1
ATOM 716 O O . ASP A 1 92 ? 0.242 17.297 10.039 1 98.75 92 ASP A O 1
ATOM 720 N N . PHE A 1 93 ? 0.176 19.453 10.57 1 98.75 93 PHE A N 1
ATOM 721 C CA . PHE A 1 93 ? -0.864 19.328 11.586 1 98.75 93 PHE A CA 1
ATOM 722 C C . PHE A 1 93 ? -2.248 19.391 10.953 1 98.75 93 PHE A C 1
ATOM 724 O O . PHE A 1 93 ? -3.258 19.453 11.656 1 98.75 93 PHE A O 1
ATOM 731 N N . HIS A 1 94 ? -2.359 19.391 9.617 1 98.81 94 HIS A N 1
ATOM 732 C CA . HIS A 1 94 ? -3.625 19.312 8.891 1 98.81 94 HIS A CA 1
ATOM 733 C C . HIS A 1 94 ? -3.432 18.703 7.508 1 98.81 94 HIS A C 1
ATOM 735 O O . HIS A 1 94 ? -3.092 19.406 6.559 1 98.81 94 HIS A O 1
ATOM 741 N N . VAL A 1 95 ? -3.752 17.438 7.43 1 98.38 95 VAL A N 1
ATOM 742 C CA . VAL A 1 95 ? -3.646 16.75 6.148 1 98.38 95 VAL A CA 1
ATOM 743 C C . VAL A 1 95 ? -4.867 15.852 5.941 1 98.38 95 VAL A C 1
ATOM 745 O O . VAL A 1 95 ? -5.648 15.633 6.867 1 98.38 95 VAL A O 1
ATOM 748 N N . HIS A 1 96 ? -5.078 15.453 4.758 1 96.94 96 HIS A N 1
ATOM 749 C CA . HIS A 1 96 ? -5.984 14.383 4.359 1 96.94 96 HIS A CA 1
ATOM 750 C C . HIS A 1 96 ? -5.273 13.352 3.494 1 96.94 96 HIS A C 1
ATOM 752 O O . HIS A 1 96 ? -5.289 13.445 2.266 1 96.94 96 HIS A O 1
ATOM 758 N N . LEU A 1 97 ? -4.754 12.281 4.109 1 96.12 97 LEU A N 1
ATOM 759 C CA . LEU A 1 97 ? -3.834 11.383 3.414 1 96.12 97 LEU A CA 1
ATOM 760 C C . LEU A 1 97 ? -4.594 10.422 2.504 1 96.12 97 LEU A C 1
ATOM 762 O O . LEU A 1 97 ? -4.012 9.836 1.59 1 96.12 97 LEU A O 1
ATOM 766 N N . VAL A 1 98 ? -5.914 10.258 2.717 1 93.62 98 VAL A N 1
ATOM 767 C CA . VAL A 1 98 ? -6.68 9.359 1.856 1 93.62 98 VAL A CA 1
ATOM 768 C C . VAL A 1 98 ? -7.062 10.086 0.568 1 93.62 98 VAL A C 1
ATOM 770 O O . VAL A 1 98 ? -7.574 9.469 -0.369 1 93.62 98 VAL A O 1
ATOM 773 N N . SER A 1 99 ? -6.938 11.445 0.59 1 93.75 99 SER A N 1
ATOM 774 C CA . SER A 1 99 ? -7.02 12.172 -0.67 1 93.75 99 SER A CA 1
ATOM 775 C C . SER A 1 99 ? -5.734 12.031 -1.477 1 93.75 99 SER A C 1
ATOM 777 O O . SER A 1 99 ? -4.859 12.898 -1.418 1 93.75 99 SER A O 1
ATOM 779 N N . VAL A 1 100 ? -5.668 11 -2.234 1 93.5 100 VAL A N 1
ATOM 780 C CA . VAL A 1 100 ? -4.422 10.594 -2.873 1 93.5 100 VAL A CA 1
ATOM 781 C C . VAL A 1 100 ? -4.316 11.227 -4.258 1 93.5 100 VAL A C 1
ATOM 783 O O . VAL A 1 100 ? -5.32 11.68 -4.816 1 93.5 100 VAL A O 1
ATOM 786 N N . PRO A 1 101 ? -3.125 11.281 -4.699 1 90.44 101 PRO A N 1
ATOM 787 C CA . PRO A 1 101 ? -2.965 11.742 -6.078 1 90.44 101 PRO A CA 1
ATOM 788 C C . PRO A 1 101 ? -3.605 10.797 -7.094 1 90.44 101 PRO A C 1
ATOM 790 O O . PRO A 1 101 ? -3.889 9.641 -6.77 1 90.44 101 PRO A O 1
ATOM 793 N N . SER A 1 102 ? -3.943 11.219 -8.25 1 87.06 102 SER A N 1
ATOM 794 C CA . SER A 1 102 ? -4.434 10.445 -9.391 1 87.06 102 SER A CA 1
ATOM 795 C C . SER A 1 102 ? -5.344 11.289 -10.273 1 87.06 102 SER A C 1
ATOM 797 O O . SER A 1 102 ? -5.652 10.898 -11.406 1 87.06 102 SER A O 1
ATOM 799 N N . GLU A 1 103 ? -5.734 12.398 -9.703 1 83.88 103 GLU A N 1
ATOM 800 C CA . GLU A 1 103 ? -6.672 13.266 -10.414 1 83.88 103 GLU A CA 1
ATOM 801 C C . GLU A 1 103 ? -6.188 14.711 -10.422 1 83.88 103 GLU A C 1
ATOM 803 O O . GLU A 1 103 ? -5.398 15.109 -9.57 1 83.88 103 GLU A O 1
ATOM 808 N N . ASP A 1 104 ? -6.66 15.43 -11.367 1 83.94 104 ASP A N 1
ATOM 809 C CA . ASP A 1 104 ? -6.258 16.828 -11.453 1 83.94 104 ASP A CA 1
ATOM 810 C C . ASP A 1 104 ? -7.418 17.766 -11.094 1 83.94 104 ASP A C 1
ATOM 812 O O . ASP A 1 104 ? -7.285 18.984 -11.164 1 83.94 104 ASP A O 1
ATOM 816 N N . GLY A 1 105 ? -8.539 17.188 -10.68 1 84.12 105 GLY A N 1
ATOM 817 C CA . GLY A 1 105 ? -9.68 17.969 -10.242 1 84.12 105 GLY A CA 1
ATOM 818 C C . GLY A 1 105 ? -10.195 17.562 -8.875 1 84.12 105 GLY A C 1
ATOM 819 O O . GLY A 1 105 ? -10.055 16.406 -8.469 1 84.12 105 GLY A O 1
ATOM 820 N N . LEU A 1 106 ? -10.797 18.484 -8.242 1 84.25 106 LEU A N 1
ATOM 821 C CA . LEU A 1 106 ? -11.258 18.281 -6.867 1 84.25 106 LEU A CA 1
ATOM 822 C C . LEU A 1 106 ? -12.383 17.266 -6.816 1 84.25 106 LEU A C 1
ATOM 824 O O . LEU A 1 106 ? -12.359 16.344 -5.988 1 84.25 106 LEU A O 1
ATOM 828 N N . THR A 1 107 ? -13.305 17.406 -7.691 1 79.38 107 THR A N 1
ATOM 829 C CA . THR A 1 107 ? -14.469 16.531 -7.68 1 79.38 107 THR A CA 1
ATOM 830 C C . THR A 1 107 ? -14.055 15.078 -7.852 1 79.38 107 THR A C 1
ATOM 832 O O . THR A 1 107 ? -14.492 14.211 -7.098 1 79.38 107 THR A O 1
ATOM 835 N N . ARG A 1 108 ? -13.227 14.828 -8.773 1 82.19 108 ARG A N 1
ATOM 836 C CA . ARG A 1 108 ? -12.766 13.461 -9.008 1 82.19 108 ARG A CA 1
ATOM 837 C C . ARG A 1 108 ? -11.93 12.953 -7.84 1 82.19 108 ARG A C 1
ATOM 839 O O . ARG A 1 108 ? -12.008 11.773 -7.484 1 82.19 108 ARG A O 1
ATOM 846 N N . THR A 1 109 ? -11.172 13.867 -7.309 1 85.38 109 THR A N 1
ATOM 847 C CA . THR A 1 109 ? -10.375 13.508 -6.141 1 85.38 109 THR A CA 1
ATOM 848 C C . THR A 1 109 ? -11.266 13.094 -4.977 1 85.38 109 THR A C 1
ATOM 850 O O . THR A 1 109 ? -11.031 12.062 -4.344 1 85.38 109 THR A O 1
ATOM 853 N N . MET A 1 110 ? -12.328 13.797 -4.797 1 80.5 110 MET A N 1
ATOM 854 C CA . MET A 1 110 ? -13.203 13.57 -3.65 1 80.5 110 MET A CA 1
ATOM 855 C C . MET A 1 110 ? -14.102 12.359 -3.885 1 80.5 110 MET A C 1
ATOM 857 O O . MET A 1 110 ? -14.625 11.773 -2.934 1 80.5 110 MET A O 1
ATOM 861 N N . ARG A 1 111 ? -14.219 11.945 -5.129 1 78.19 111 ARG A N 1
ATOM 862 C CA . ARG A 1 111 ? -15.133 10.852 -5.461 1 78.19 111 ARG A CA 1
ATOM 863 C C . ARG A 1 111 ? -14.367 9.555 -5.703 1 78.19 111 ARG A C 1
ATOM 865 O O . ARG A 1 111 ? -14.969 8.539 -6.066 1 78.19 111 ARG A O 1
ATOM 872 N N . MET A 1 112 ? -13.188 9.609 -5.566 1 85.44 112 MET A N 1
ATOM 873 C CA . MET A 1 112 ? -12.422 8.383 -5.738 1 85.44 112 MET A CA 1
ATOM 874 C C . MET A 1 112 ? -12.914 7.297 -4.785 1 85.44 112 MET A C 1
ATOM 876 O O . MET A 1 112 ? -13.094 7.551 -3.592 1 85.44 112 MET A O 1
ATOM 880 N N . PRO A 1 113 ? -13.156 6.078 -5.336 1 85.62 113 PRO A N 1
ATOM 881 C CA . PRO A 1 113 ? -13.555 4.984 -4.445 1 85.62 113 PRO A CA 1
ATOM 882 C C . PRO A 1 113 ? -12.531 4.715 -3.346 1 85.62 113 PRO A C 1
ATOM 884 O O . PRO A 1 113 ? -11.328 4.789 -3.588 1 85.62 113 PRO A O 1
ATOM 887 N N . LYS A 1 114 ? -13.023 4.441 -2.166 1 87.75 114 LYS A N 1
ATOM 888 C CA . LYS A 1 114 ? -12.203 4.25 -0.971 1 87.75 114 LYS A CA 1
ATOM 889 C C . LYS A 1 114 ? -11.109 3.219 -1.214 1 87.75 114 LYS A C 1
ATOM 891 O O . LYS A 1 114 ? -9.938 3.459 -0.896 1 87.75 114 LYS A O 1
ATOM 896 N N . GLU A 1 115 ? -11.461 2.053 -1.802 1 88.25 115 GLU A N 1
ATOM 897 C CA . GLU A 1 115 ? -10.5 0.972 -1.998 1 88.25 115 GLU A CA 1
ATOM 898 C C . GLU A 1 115 ? -9.383 1.393 -2.951 1 88.25 115 GLU A C 1
ATOM 900 O O . GLU A 1 115 ? -8.219 1.029 -2.756 1 88.25 115 GLU A O 1
ATOM 905 N N . SER A 1 116 ? -9.703 2.156 -3.994 1 90.75 116 SER A N 1
ATOM 906 C CA . SER A 1 116 ? -8.695 2.678 -4.906 1 90.75 116 SER A CA 1
ATOM 907 C C . SER A 1 116 ? -7.73 3.615 -4.184 1 90.75 116 SER A C 1
ATOM 909 O O . SER A 1 116 ? -6.516 3.549 -4.398 1 90.75 116 SER A O 1
ATOM 911 N N . ALA A 1 117 ? -8.273 4.449 -3.348 1 92.12 117 ALA A N 1
ATOM 912 C CA . ALA A 1 117 ? -7.453 5.371 -2.566 1 92.12 117 ALA A CA 1
ATOM 913 C C . ALA A 1 117 ? -6.52 4.613 -1.626 1 92.12 117 ALA A C 1
ATOM 915 O O . ALA A 1 117 ? -5.352 4.973 -1.475 1 92.12 117 ALA A O 1
ATOM 916 N N . LEU A 1 118 ? -7.062 3.559 -1.023 1 92.81 118 LEU A N 1
ATOM 917 C CA . LEU A 1 118 ? -6.285 2.781 -0.066 1 92.81 118 LEU A CA 1
ATOM 918 C C . LEU A 1 118 ? -5.082 2.131 -0.742 1 92.81 118 LEU A C 1
ATOM 920 O O . LEU A 1 118 ? -4.043 1.929 -0.109 1 92.81 118 LEU A O 1
ATOM 924 N N . MET A 1 119 ? -5.148 1.838 -2.027 1 93.69 119 MET A N 1
ATOM 925 C CA . MET A 1 119 ? -4.031 1.232 -2.744 1 93.69 119 MET A CA 1
ATOM 926 C C . MET A 1 119 ? -2.932 2.258 -3.002 1 93.69 119 MET A C 1
ATOM 928 O O . MET A 1 119 ? -1.81 1.894 -3.363 1 93.69 119 MET A O 1
ATOM 932 N N . ARG A 1 120 ? -3.23 3.541 -2.729 1 94.06 120 ARG A N 1
ATOM 933 C CA . ARG A 1 120 ? -2.287 4.59 -3.105 1 94.06 120 ARG A CA 1
ATOM 934 C C . ARG A 1 120 ? -1.834 5.383 -1.884 1 94.06 120 ARG A C 1
ATOM 936 O O . ARG A 1 120 ? -0.88 6.16 -1.96 1 94.06 120 ARG A O 1
ATOM 943 N N . VAL A 1 121 ? -2.461 5.168 -0.757 1 94.94 121 VAL A N 1
ATOM 944 C CA . VAL A 1 121 ? -2.209 5.949 0.449 1 94.94 121 VAL A CA 1
ATOM 945 C C . VAL A 1 121 ? -0.768 5.734 0.911 1 94.94 121 VAL A C 1
ATOM 947 O O . VAL A 1 121 ? -0.146 6.648 1.462 1 94.94 121 VAL A O 1
ATOM 950 N N . GLY A 1 122 ? -0.198 4.531 0.695 1 93.81 122 GLY A N 1
ATOM 951 C CA . GLY A 1 122 ? 1.182 4.262 1.065 1 93.81 122 GLY A CA 1
ATOM 952 C C . GLY A 1 122 ? 2.174 5.195 0.397 1 93.81 122 GLY A C 1
ATOM 953 O O . GLY A 1 122 ? 3.113 5.672 1.035 1 93.81 122 GLY A O 1
ATOM 954 N N . SER A 1 123 ? 1.978 5.469 -0.846 1 92.31 123 SER A N 1
ATOM 955 C CA . SER A 1 123 ? 2.838 6.395 -1.578 1 92.31 123 SER A CA 1
ATOM 956 C C . SER A 1 123 ? 2.77 7.801 -0.991 1 92.31 123 SER A C 1
ATOM 958 O O . SER A 1 123 ? 3.797 8.461 -0.824 1 92.31 123 SER A O 1
ATOM 960 N N . SER A 1 124 ? 1.562 8.258 -0.683 1 94.12 124 SER A N 1
ATOM 961 C CA . SER A 1 124 ? 1.385 9.57 -0.086 1 94.12 124 SER A CA 1
ATOM 962 C C . SER A 1 124 ? 2.123 9.68 1.244 1 94.12 124 SER A C 1
ATOM 964 O O . SER A 1 124 ? 2.783 10.688 1.513 1 94.12 124 SER A O 1
ATOM 966 N N . CYS A 1 125 ? 1.991 8.625 2.018 1 96.25 125 CYS A N 1
ATOM 967 C CA . CYS A 1 125 ? 2.658 8.602 3.314 1 96.25 125 CYS A CA 1
ATOM 968 C C . CYS A 1 125 ? 4.172 8.656 3.15 1 96.25 125 CYS A C 1
ATOM 970 O O . CYS A 1 125 ? 4.84 9.453 3.816 1 96.25 125 CYS A O 1
ATOM 972 N N . GLU A 1 126 ? 4.668 7.895 2.279 1 94.38 126 GLU A N 1
ATOM 973 C CA . GLU A 1 126 ? 6.109 7.828 2.074 1 94.38 126 GLU A CA 1
ATOM 974 C C . GLU A 1 126 ? 6.656 9.156 1.561 1 94.38 126 GLU A C 1
ATOM 976 O O . GLU A 1 126 ? 7.703 9.625 2.02 1 94.38 126 GLU A O 1
ATOM 981 N N . GLN A 1 127 ? 5.973 9.758 0.638 1 94.56 127 GLN A N 1
ATOM 982 C CA . GLN A 1 127 ? 6.406 11.039 0.083 1 94.56 127 GLN A CA 1
ATOM 983 C C . GLN A 1 127 ? 6.414 12.125 1.151 1 94.56 127 GLN A C 1
ATOM 985 O O . GLN A 1 127 ? 7.324 12.961 1.189 1 94.56 127 GLN A O 1
ATOM 990 N N . MET A 1 128 ? 5.391 12.133 1.958 1 97.25 128 MET A N 1
ATOM 991 C CA . MET A 1 128 ? 5.34 13.102 3.051 1 97.25 128 MET A CA 1
ATOM 992 C C . MET A 1 128 ? 6.535 12.93 3.984 1 97.25 128 MET A C 1
ATOM 994 O O . MET A 1 128 ? 7.172 13.906 4.371 1 97.25 128 MET A O 1
ATOM 998 N N . LEU A 1 129 ? 6.812 11.672 4.309 1 97.62 129 LEU A N 1
ATOM 999 C CA . LEU A 1 129 ? 7.957 11.367 5.164 1 97.62 129 LEU A CA 1
ATOM 1000 C C . LEU A 1 129 ? 9.258 11.852 4.523 1 97.62 129 LEU A C 1
ATOM 1002 O O . LEU A 1 129 ? 10.086 12.477 5.191 1 97.62 129 LEU A O 1
ATOM 1006 N N . LYS A 1 130 ? 9.414 11.719 3.273 1 95.56 130 LYS A N 1
ATOM 1007 C CA . LYS A 1 130 ? 10.625 12.086 2.545 1 95.56 130 LYS A CA 1
ATOM 1008 C C . LYS A 1 130 ? 10.773 13.602 2.447 1 95.56 130 LYS A C 1
ATOM 1010 O O . LYS A 1 130 ? 11.852 14.109 2.145 1 95.56 130 LYS A O 1
ATOM 1015 N N . ARG A 1 131 ? 9.695 14.289 2.672 1 97.38 131 ARG A N 1
ATOM 1016 C CA . ARG A 1 131 ? 9.758 15.75 2.688 1 97.38 131 ARG A CA 1
ATOM 1017 C C . ARG A 1 131 ? 10.086 16.266 4.086 1 97.38 131 ARG A C 1
ATOM 1019 O O . ARG A 1 131 ? 10.094 17.484 4.32 1 97.38 131 ARG A O 1
ATOM 1026 N N . GLY A 1 132 ? 10.289 15.344 5.016 1 98.44 132 GLY A N 1
ATOM 1027 C CA . GLY A 1 132 ? 10.789 15.727 6.324 1 98.44 132 GLY A CA 1
ATOM 1028 C C . GLY A 1 132 ? 9.734 15.68 7.41 1 98.44 132 GLY A C 1
ATOM 1029 O O . GLY A 1 132 ? 10.023 15.906 8.586 1 98.44 132 GLY A O 1
ATOM 1030 N N . PHE A 1 133 ? 8.484 15.367 7.016 1 98.88 133 PHE A N 1
ATOM 1031 C CA . PHE A 1 133 ? 7.422 15.289 8.008 1 98.88 133 PHE A CA 1
ATOM 1032 C C . PHE A 1 133 ? 7.387 13.906 8.656 1 98.88 133 PHE A C 1
ATOM 1034 O O . PHE A 1 133 ? 6.848 12.961 8.078 1 98.88 133 PHE A O 1
ATOM 1041 N N . THR A 1 134 ? 7.926 13.836 9.836 1 98.81 134 THR A N 1
ATOM 1042 C CA . THR A 1 134 ? 7.98 12.57 10.57 1 98.81 134 THR A CA 1
ATOM 1043 C C . THR A 1 134 ? 6.711 12.367 11.383 1 98.81 134 THR A C 1
ATOM 1045 O O . THR A 1 134 ? 6.484 11.281 11.93 1 98.81 134 THR A O 1
ATOM 1048 N N . SER A 1 135 ? 5.836 13.414 11.461 1 98.75 135 SER A N 1
ATOM 1049 C CA . SER A 1 135 ? 4.539 13.352 12.125 1 98.75 135 SER A CA 1
ATOM 1050 C C . SER A 1 135 ? 3.477 14.102 11.336 1 98.75 135 SER A C 1
ATOM 1052 O O . SER A 1 135 ? 3.775 15.102 10.68 1 98.75 135 SER A O 1
ATOM 1054 N N . ALA A 1 136 ? 2.268 13.602 11.391 1 98.69 136 ALA A N 1
ATOM 1055 C CA . ALA A 1 136 ? 1.161 14.258 10.703 1 98.69 136 ALA A CA 1
ATOM 1056 C C . ALA A 1 136 ? -0.154 14.047 11.445 1 98.69 136 ALA A C 1
ATOM 1058 O O . ALA A 1 136 ? -0.352 13.008 12.078 1 98.69 136 ALA A O 1
ATOM 1059 N N . ARG A 1 137 ? -0.976 15.031 11.398 1 98.75 137 ARG A N 1
ATOM 1060 C CA . ARG A 1 137 ? -2.338 14.945 11.906 1 98.75 137 ARG A CA 1
ATOM 1061 C C . ARG A 1 137 ? -3.355 14.984 10.773 1 98.75 137 ARG A C 1
ATOM 1063 O O . ARG A 1 137 ? -3.428 15.961 10.031 1 98.75 137 ARG A O 1
ATOM 1070 N N . ASP A 1 138 ? -4.086 13.891 10.672 1 98.56 138 ASP A N 1
ATOM 1071 C CA . ASP A 1 138 ? -5.117 13.781 9.641 1 98.56 138 ASP A CA 1
ATOM 1072 C C . ASP A 1 138 ? -6.469 14.258 10.172 1 98.56 138 ASP A C 1
ATOM 1074 O O . ASP A 1 138 ? -7.008 13.688 11.117 1 98.56 138 ASP A O 1
ATOM 1078 N N . CYS A 1 139 ? -7 15.273 9.508 1 98.12 139 CYS A N 1
ATOM 1079 C CA . CYS A 1 139 ? -8.203 15.938 9.992 1 98.12 139 CYS A CA 1
ATOM 1080 C C . CYS A 1 139 ? -9.445 15.398 9.289 1 98.12 139 CYS A C 1
ATOM 1082 O O . CYS A 1 139 ? -10.477 16.062 9.25 1 98.12 139 CYS A O 1
ATOM 1084 N N . GLY A 1 140 ? -9.336 14.25 8.734 1 96.31 140 GLY A N 1
ATOM 1085 C CA . GLY A 1 140 ? -10.516 13.633 8.141 1 96.31 140 GLY A CA 1
ATOM 1086 C C . GLY A 1 140 ? -10.172 12.531 7.16 1 96.31 140 GLY A C 1
ATOM 1087 O O . GLY A 1 140 ? -9.461 12.758 6.18 1 96.31 140 GLY A O 1
ATOM 1088 N N . GLY A 1 141 ? -10.727 11.32 7.477 1 93.25 141 GLY A N 1
ATOM 1089 C CA . GLY A 1 141 ? -10.688 10.258 6.488 1 93.25 141 GLY A CA 1
ATOM 1090 C C . GLY A 1 141 ? -9.719 9.148 6.848 1 93.25 141 GLY A C 1
ATOM 1091 O O . GLY A 1 141 ? -9.898 8 6.434 1 93.25 141 GLY A O 1
ATOM 1092 N N . LEU A 1 142 ? -8.648 9.461 7.508 1 95.5 142 LEU A N 1
ATOM 1093 C CA . LEU A 1 142 ? -7.668 8.43 7.848 1 95.5 142 LEU A CA 1
ATOM 1094 C C . LEU A 1 142 ? -8.188 7.539 8.969 1 95.5 142 LEU A C 1
ATOM 1096 O O . LEU A 1 142 ? -8.641 8.031 10 1 95.5 142 LEU A O 1
ATOM 1100 N N . GLU A 1 143 ? -8.148 6.289 8.773 1 93.75 143 GLU A N 1
ATOM 1101 C CA . GLU A 1 143 ? -8.672 5.344 9.75 1 93.75 143 GLU A CA 1
ATOM 1102 C C . GLU A 1 143 ? -7.555 4.512 10.375 1 93.75 143 GLU A C 1
ATOM 1104 O O . GLU A 1 143 ? -6.422 4.52 9.883 1 93.75 143 GLU A O 1
ATOM 1109 N N . HIS A 1 144 ? -7.891 3.779 11.359 1 94.88 144 HIS A N 1
ATOM 1110 C CA . HIS A 1 144 ? -6.941 3.111 12.242 1 94.88 144 HIS A CA 1
ATOM 1111 C C . HIS A 1 144 ? -6.062 2.133 11.469 1 94.88 144 HIS A C 1
ATOM 1113 O O . HIS A 1 144 ? -4.871 2.002 11.758 1 94.88 144 HIS A O 1
ATOM 1119 N N . PHE A 1 145 ? -6.609 1.419 10.523 1 93.31 145 PHE A N 1
ATOM 1120 C CA . PHE A 1 145 ? -5.867 0.365 9.844 1 93.31 145 PHE A CA 1
ATOM 1121 C C . PHE A 1 145 ? -4.707 0.949 9.047 1 93.31 145 PHE A C 1
ATOM 1123 O O . PHE A 1 145 ? -3.697 0.278 8.828 1 93.31 145 PHE A O 1
ATOM 1130 N N . ILE A 1 146 ? -4.777 2.223 8.625 1 95.75 146 ILE A N 1
ATOM 1131 C CA . ILE A 1 146 ? -3.66 2.877 7.949 1 95.75 146 ILE A CA 1
ATOM 1132 C C . ILE A 1 146 ? -2.574 3.221 8.969 1 95.75 146 ILE A C 1
ATOM 1134 O O . ILE A 1 146 ? -1.394 2.949 8.734 1 95.75 146 ILE A O 1
ATOM 1138 N N . ALA A 1 147 ? -2.996 3.832 10.078 1 96.56 147 ALA A N 1
ATOM 1139 C CA . ALA A 1 147 ? -2.051 4.156 11.148 1 96.56 147 ALA A CA 1
ATOM 1140 C C . ALA A 1 147 ? -1.331 2.906 11.641 1 96.56 147 ALA A C 1
ATOM 1142 O O . ALA A 1 147 ? -0.121 2.932 11.875 1 96.56 147 ALA A O 1
ATOM 1143 N N . ASP A 1 148 ? -2.092 1.867 11.789 1 95.12 148 ASP A N 1
ATOM 1144 C CA . ASP A 1 148 ? -1.536 0.592 12.234 1 95.12 148 ASP A CA 1
ATOM 1145 C C . ASP A 1 148 ? -0.5 0.069 11.242 1 95.12 148 ASP A C 1
ATOM 1147 O O . ASP A 1 148 ? 0.547 -0.443 11.641 1 95.12 148 ASP A O 1
ATOM 1151 N N . ALA A 1 149 ? -0.777 0.166 9.992 1 95.25 149 ALA A N 1
ATOM 1152 C CA . ALA A 1 149 ? 0.15 -0.285 8.953 1 95.25 149 ALA A CA 1
ATOM 1153 C C . ALA A 1 149 ? 1.448 0.516 8.992 1 95.25 149 ALA A C 1
ATOM 1155 O O . ALA A 1 149 ? 2.527 -0.027 8.75 1 95.25 149 ALA A O 1
ATOM 1156 N N . VAL A 1 150 ? 1.396 1.825 9.266 1 96 150 VAL A N 1
ATOM 1157 C CA . VAL A 1 150 ? 2.578 2.672 9.383 1 96 150 VAL A CA 1
ATOM 1158 C C . VAL A 1 150 ? 3.375 2.275 10.625 1 96 150 VAL A C 1
ATOM 1160 O O . VAL A 1 150 ? 4.598 2.121 10.562 1 96 150 VAL A O 1
ATOM 1163 N N . GLU A 1 151 ? 2.693 2.115 11.711 1 94.06 151 GLU A N 1
ATOM 1164 C CA . GLU A 1 151 ? 3.344 1.737 12.961 1 94.06 151 GLU A CA 1
ATOM 1165 C C . GLU A 1 151 ? 4.031 0.38 12.844 1 94.06 151 GLU A C 1
ATOM 1167 O O . GLU A 1 151 ? 5.125 0.181 13.375 1 94.06 151 GLU A O 1
ATOM 1172 N N . ASP A 1 152 ? 3.369 -0.498 12.055 1 91.12 152 ASP A N 1
ATOM 1173 C CA . ASP A 1 152 ? 3.859 -1.865 11.906 1 91.12 152 ASP A CA 1
ATOM 1174 C C . ASP A 1 152 ? 4.977 -1.937 10.867 1 91.12 152 ASP A C 1
ATOM 1176 O O . ASP A 1 152 ? 5.691 -2.939 10.789 1 91.12 152 ASP A O 1
ATOM 1180 N N . GLY A 1 153 ? 5.137 -0.953 10.094 1 92.38 153 GLY A N 1
ATOM 1181 C CA . GLY A 1 153 ? 6.223 -0.883 9.125 1 92.38 153 GLY A CA 1
ATOM 1182 C C . GLY A 1 153 ? 5.824 -1.379 7.75 1 92.38 153 GLY A C 1
ATOM 1183 O O . GLY A 1 153 ? 6.637 -1.377 6.824 1 92.38 153 GLY A O 1
ATOM 1184 N N . ALA A 1 154 ? 4.562 -1.801 7.578 1 92.5 154 ALA A N 1
ATOM 1185 C CA . ALA A 1 154 ? 4.102 -2.258 6.27 1 92.5 154 ALA A CA 1
ATOM 1186 C C . ALA A 1 154 ? 4.066 -1.106 5.266 1 92.5 154 ALA A C 1
ATOM 1188 O O . ALA A 1 154 ? 4.246 -1.316 4.066 1 92.5 154 ALA A O 1
ATOM 1189 N N . ILE A 1 155 ? 3.807 0.11 5.777 1 93.5 155 ILE A N 1
ATOM 1190 C CA . ILE A 1 155 ? 3.84 1.36 5.027 1 93.5 155 ILE A CA 1
ATOM 1191 C C . ILE A 1 155 ? 4.816 2.332 5.684 1 93.5 155 ILE A C 1
ATOM 1193 O O . ILE A 1 155 ? 4.844 2.463 6.91 1 93.5 155 ILE A O 1
ATOM 1197 N N . TYR A 1 156 ? 5.711 2.844 4.902 1 95.12 156 TYR A N 1
ATOM 1198 C CA . TYR A 1 156 ? 6.559 3.914 5.418 1 95.12 156 TYR A CA 1
ATOM 1199 C C . TYR A 1 156 ? 5.809 5.238 5.441 1 95.12 156 TYR A C 1
ATOM 1201 O O . TYR A 1 156 ? 5.184 5.629 4.453 1 95.12 156 TYR A O 1
ATOM 1209 N N . GLY A 1 157 ? 5.785 5.887 6.535 1 96.94 157 GLY A N 1
ATOM 1210 C CA . GLY A 1 157 ? 5.074 7.148 6.652 1 96.94 157 GLY A CA 1
ATOM 1211 C C . GLY A 1 157 ? 5.328 7.859 7.969 1 96.94 157 GLY A C 1
ATOM 1212 O O . GLY A 1 157 ? 6.094 7.371 8.805 1 96.94 157 GLY A O 1
ATOM 1213 N N . PRO A 1 158 ? 4.793 9.062 8.125 1 98.56 158 PRO A N 1
ATOM 1214 C CA . PRO A 1 158 ? 4.906 9.773 9.391 1 98.56 158 PRO A CA 1
ATOM 1215 C C . PRO A 1 158 ? 4.125 9.109 10.523 1 98.56 158 PRO A C 1
ATOM 1217 O O . PRO A 1 158 ? 3.324 8.203 10.273 1 98.56 158 PRO A O 1
ATOM 1220 N N . ARG A 1 159 ? 4.543 9.453 11.711 1 98.5 159 ARG A N 1
ATOM 1221 C CA . ARG A 1 159 ? 3.664 9.141 12.836 1 98.5 159 ARG A CA 1
ATOM 1222 C C . ARG A 1 159 ? 2.303 9.805 12.672 1 98.5 159 ARG A C 1
ATOM 1224 O O . ARG A 1 159 ? 2.221 11.008 12.422 1 98.5 159 ARG A O 1
ATOM 1231 N N . LEU A 1 160 ? 1.245 8.969 12.797 1 98.56 160 LEU A N 1
ATOM 1232 C CA . LEU A 1 160 ? -0.056 9.484 12.383 1 98.56 160 LEU A CA 1
ATOM 1233 C C . LEU A 1 160 ? -0.965 9.688 13.594 1 98.56 160 LEU A C 1
ATOM 1235 O O . LEU A 1 160 ? -1.129 8.773 14.406 1 98.56 160 LEU A O 1
ATOM 1239 N N . PHE A 1 161 ? -1.479 10.844 13.695 1 98.5 161 PHE A N 1
ATOM 1240 C CA . PHE A 1 161 ? -2.611 11.195 14.547 1 98.5 161 PHE A CA 1
ATOM 1241 C C . PHE A 1 161 ? -3.842 11.516 13.711 1 98.5 161 PHE A C 1
ATOM 1243 O O . PHE A 1 161 ? -3.736 12.156 12.656 1 98.5 161 PHE A O 1
ATOM 1250 N N . PHE A 1 162 ? -4.988 10.984 14.133 1 98 162 PHE A N 1
ATOM 1251 C CA . PHE A 1 162 ? -6.109 11.117 13.211 1 98 162 PHE A CA 1
ATOM 1252 C C . PHE A 1 162 ? -7.43 11.195 13.969 1 98 162 PHE A C 1
ATOM 1254 O O . PHE A 1 162 ? -7.504 10.812 15.141 1 98 162 PHE A O 1
ATOM 1261 N N . CYS A 1 163 ? -8.453 11.711 13.297 1 97.88 163 CYS A N 1
ATOM 1262 C CA . CYS A 1 163 ? -9.781 11.82 13.891 1 97.88 163 CYS A CA 1
ATOM 1263 C C . CYS A 1 163 ? -10.734 10.789 13.305 1 97.88 163 CYS A C 1
ATOM 1265 O O . CYS A 1 163 ? -11.898 10.719 13.703 1 97.88 163 CYS A O 1
ATOM 1267 N N . GLY A 1 164 ? -10.195 9.938 12.477 1 95.56 164 GLY A N 1
ATOM 1268 C CA . GLY A 1 164 ? -11.133 9.188 11.656 1 95.56 164 GLY A CA 1
ATOM 1269 C C . GLY A 1 164 ? -11.867 10.055 10.648 1 95.56 164 GLY A C 1
ATOM 1270 O O . GLY A 1 164 ? -11.242 10.789 9.883 1 95.56 164 GLY A O 1
ATOM 1271 N N . HIS A 1 165 ? -13.172 9.945 10.617 1 94.75 165 HIS A N 1
ATOM 1272 C CA . HIS A 1 165 ? -13.969 10.836 9.781 1 94.75 165 HIS A CA 1
ATOM 1273 C C . HIS A 1 165 ? -14.312 12.125 10.516 1 94.75 165 HIS A C 1
ATOM 1275 O O . HIS A 1 165 ? -14.617 12.102 11.711 1 94.75 165 HIS A O 1
ATOM 1281 N N . ALA A 1 166 ? -14.172 13.203 9.758 1 96.5 166 ALA A N 1
ATOM 1282 C CA . ALA A 1 166 ? -14.734 14.43 10.305 1 96.5 166 ALA A CA 1
ATOM 1283 C C . ALA A 1 166 ? -16.25 14.32 10.453 1 96.5 166 ALA A C 1
ATOM 1285 O O . ALA A 1 166 ? -16.891 13.547 9.742 1 96.5 166 ALA A O 1
ATOM 1286 N N . ILE A 1 167 ? -16.797 15.047 11.406 1 95.69 167 ILE A N 1
ATOM 1287 C CA . ILE A 1 167 ? -18.234 15 11.641 1 95.69 167 ILE A CA 1
ATOM 1288 C C . ILE A 1 167 ? -18.875 16.266 11.086 1 95.69 167 ILE A C 1
ATOM 1290 O O . ILE A 1 167 ? -18.453 17.391 11.406 1 95.69 167 ILE A O 1
ATOM 1294 N N . SER A 1 168 ? -19.828 16.062 10.234 1 94.19 168 SER A N 1
ATOM 1295 C CA . SER A 1 168 ? -20.547 17.156 9.586 1 94.19 168 SER A CA 1
ATOM 1296 C C . SER A 1 168 ? -22.062 17 9.766 1 94.19 168 SER A C 1
ATOM 1298 O O . SER A 1 168 ? -22.562 15.883 9.914 1 94.19 168 SER A O 1
ATOM 1300 N N . GLN A 1 169 ? -22.781 18.141 9.836 1 92.44 169 GLN A N 1
ATOM 1301 C CA . GLN A 1 169 ? -24.25 18.109 9.766 1 92.44 169 GLN A CA 1
ATOM 1302 C C . GLN A 1 169 ? -24.719 17.844 8.336 1 92.44 169 GLN A C 1
ATOM 1304 O O . GLN A 1 169 ? -23.953 18.016 7.387 1 92.44 169 GLN A O 1
ATOM 1309 N N . THR A 1 170 ? -25.953 17.312 8.219 1 86.88 170 THR A N 1
ATOM 1310 C CA . THR A 1 170 ? -26.562 17.266 6.895 1 86.88 170 THR A CA 1
ATOM 1311 C C . THR A 1 170 ? -26.484 18.625 6.215 1 86.88 170 THR A C 1
ATOM 1313 O O . THR A 1 170 ? -26.797 19.656 6.828 1 86.88 170 THR A O 1
ATOM 1316 N N . GLY A 1 171 ? -25.969 18.625 4.965 1 82.81 171 GLY A N 1
ATOM 1317 C CA . GLY A 1 171 ? -25.828 19.875 4.215 1 82.81 171 GLY A CA 1
ATOM 1318 C C . GLY A 1 171 ? -24.609 20.688 4.617 1 82.81 171 GLY A C 1
ATOM 1319 O O . GLY A 1 171 ? -24.422 21.797 4.125 1 82.81 171 GLY A O 1
ATOM 1320 N N . GLY A 1 172 ? -23.859 20.125 5.547 1 86.44 172 GLY A N 1
ATOM 1321 C CA . GLY A 1 172 ? -22.641 20.812 5.992 1 86.44 172 GLY A CA 1
ATOM 1322 C C . GLY A 1 172 ? -21.469 20.594 5.07 1 86.44 172 GLY A C 1
ATOM 1323 O O . GLY A 1 172 ? -21.594 19.953 4.023 1 86.44 172 GLY A O 1
ATOM 1324 N N . HIS A 1 173 ? -20.328 21.141 5.457 1 86.56 173 HIS A N 1
ATOM 1325 C CA . HIS A 1 173 ? -19.125 21.156 4.637 1 86.56 173 HIS A CA 1
ATOM 1326 C C . HIS A 1 173 ? -18.625 19.734 4.363 1 86.56 173 HIS A C 1
ATOM 1328 O O . HIS A 1 173 ? -18.016 19.484 3.326 1 86.56 173 HIS A O 1
ATOM 1334 N N . GLY A 1 174 ? -18.875 18.828 5.289 1 85.38 174 GLY A N 1
ATOM 1335 C CA . GLY A 1 174 ? -18.422 17.453 5.121 1 85.38 174 GLY A CA 1
ATOM 1336 C C . GLY A 1 174 ? -19.438 16.578 4.41 1 85.38 174 GLY A C 1
ATOM 1337 O O . GLY A 1 174 ? -19.188 15.391 4.18 1 85.38 174 GLY A O 1
ATOM 1338 N N . ASP A 1 175 ? -20.641 17.047 4.133 1 80.81 175 ASP A N 1
ATOM 1339 C CA . ASP A 1 175 ? -21.672 16.328 3.383 1 80.81 175 ASP A CA 1
ATOM 1340 C C . ASP A 1 175 ? -21.453 16.469 1.878 1 80.81 175 ASP A C 1
ATOM 1342 O O . ASP A 1 175 ? -21.844 17.469 1.275 1 80.81 175 ASP A O 1
ATOM 1346 N N . THR A 1 176 ? -20.875 15.508 1.215 1 76.56 176 THR A N 1
ATOM 1347 C CA . THR A 1 176 ? -20.453 15.609 -0.178 1 76.56 176 THR A CA 1
ATOM 1348 C C . THR A 1 176 ? -21.547 15.117 -1.113 1 76.56 176 THR A C 1
ATOM 1350 O O . THR A 1 176 ? -21.312 14.945 -2.312 1 76.56 176 THR A O 1
ATOM 1353 N N . ASN A 1 177 ? -22.688 14.898 -0.54 1 72.19 177 ASN A N 1
ATOM 1354 C CA . ASN A 1 177 ? -23.797 14.5 -1.402 1 72.19 177 ASN A CA 1
ATOM 1355 C C . ASN A 1 177 ? -24.188 15.617 -2.367 1 72.19 177 ASN A C 1
ATOM 1357 O O . ASN A 1 177 ? -24.25 16.781 -1.977 1 72.19 177 ASN A O 1
ATOM 1361 N N . PRO A 1 178 ? -24.312 15.148 -3.621 1 67.38 178 PRO A N 1
ATOM 1362 C CA . PRO A 1 178 ? -24.719 16.172 -4.582 1 67.38 178 PRO A CA 1
ATOM 1363 C C . PRO A 1 178 ? -26.078 16.797 -4.234 1 67.38 178 PRO A C 1
ATOM 1365 O O . PRO A 1 178 ? -26.953 16.109 -3.699 1 67.38 178 PRO A O 1
ATOM 1368 N N . THR A 1 179 ? -26.156 18.062 -4.461 1 67.25 179 THR A N 1
ATOM 1369 C CA . THR A 1 179 ? -27.359 18.828 -4.133 1 67.25 179 THR A CA 1
ATOM 1370 C C . THR A 1 179 ? -28.562 18.297 -4.906 1 67.25 179 THR A C 1
ATOM 1372 O O . THR A 1 179 ? -29.703 18.484 -4.484 1 67.25 179 THR A O 1
ATOM 1375 N N . ASP A 1 180 ? -28.266 17.672 -6.055 1 63.72 180 ASP A N 1
ATOM 1376 C CA . ASP A 1 180 ? -29.359 17.266 -6.922 1 63.72 180 ASP A CA 1
ATOM 1377 C C . ASP A 1 180 ? -29.797 15.836 -6.629 1 63.72 180 ASP A C 1
ATOM 1379 O O . ASP A 1 180 ? -30.656 15.281 -7.324 1 63.72 180 ASP A O 1
ATOM 1383 N N . LEU A 1 181 ? -29.125 15.203 -5.668 1 61.84 181 LEU A N 1
ATOM 1384 C CA . LEU A 1 181 ? -29.516 13.852 -5.285 1 61.84 181 LEU A CA 1
ATOM 1385 C C . LEU A 1 181 ? -30.062 13.828 -3.859 1 61.84 181 LEU A C 1
ATOM 1387 O O . LEU A 1 181 ? -29.5 14.445 -2.961 1 61.84 181 LEU A O 1
ATOM 1391 N N . PRO A 1 182 ? -31.281 13.219 -3.762 1 51.09 182 PRO A N 1
ATOM 1392 C CA . PRO A 1 182 ? -31.797 13.125 -2.396 1 51.09 182 PRO A CA 1
ATOM 1393 C C . PRO A 1 182 ? -30.891 12.328 -1.47 1 51.09 182 PRO A C 1
ATOM 1395 O O . PRO A 1 182 ? -30.203 11.398 -1.913 1 51.09 182 PRO A O 1
ATOM 1398 N N . GLY A 1 183 ? -30.594 12.766 -0.252 1 50.62 183 GLY A N 1
ATOM 1399 C CA . GLY A 1 183 ? -29.703 12.172 0.729 1 50.62 183 GLY A CA 1
ATOM 1400 C C . GLY A 1 183 ? -29.969 10.688 0.949 1 50.62 183 GLY A C 1
ATOM 1401 O O . GLY A 1 183 ? -29.031 9.922 1.217 1 50.62 183 GLY A O 1
ATOM 1402 N N . GLU A 1 184 ? -31.188 10.234 0.978 1 48.16 184 GLU A N 1
ATOM 1403 C CA . GLU A 1 184 ? -31.578 8.852 1.216 1 48.16 184 GLU A CA 1
ATOM 1404 C C . GLU A 1 184 ? -30.938 7.914 0.195 1 48.16 184 GLU A C 1
ATOM 1406 O O . GLU A 1 184 ? -30.719 6.738 0.481 1 48.16 184 GLU A O 1
ATOM 1411 N N . GLY A 1 185 ? -30.844 8.391 -0.922 1 45.12 185 GLY A N 1
ATOM 1412 C CA . GLY A 1 185 ? -30.312 7.566 -1.993 1 45.12 185 GLY A CA 1
ATOM 1413 C C . GLY A 1 185 ? -28.938 7.004 -1.679 1 45.12 185 GLY A C 1
ATOM 1414 O O . GLY A 1 185 ? -28.562 5.945 -2.191 1 45.12 185 GLY A O 1
ATOM 1415 N N . MET A 1 186 ? -28.188 7.605 -0.718 1 49.16 186 MET A N 1
ATOM 1416 C CA . MET A 1 186 ? -26.812 7.195 -0.462 1 49.16 186 MET A CA 1
ATOM 1417 C C . MET A 1 186 ? -26.719 6.336 0.794 1 49.16 186 MET A C 1
ATOM 1419 O O . MET A 1 186 ? -25.688 5.738 1.072 1 49.16 186 MET A O 1
ATOM 1423 N N . GLU A 1 187 ? -27.703 6.34 1.7 1 50 187 GLU A N 1
ATOM 1424 C CA . GLU A 1 187 ? -27.688 5.582 2.949 1 50 187 GLU A CA 1
ATOM 1425 C C . GLU A 1 187 ? -27.5 4.09 2.686 1 50 187 GLU A C 1
ATOM 1427 O O . GLU A 1 187 ? -26.906 3.377 3.496 1 50 187 GLU A O 1
ATOM 1432 N N . SER A 1 188 ? -28.156 3.627 1.647 1 45.84 188 SER A N 1
ATOM 1433 C CA . SER A 1 188 ? -28.125 2.188 1.409 1 45.84 188 SER A CA 1
ATOM 1434 C C . SER A 1 188 ? -26.859 1.774 0.666 1 45.84 188 SER A C 1
ATOM 1436 O O . SER A 1 188 ? -26.562 0.583 0.545 1 45.84 188 SER A O 1
ATOM 1438 N N . CYS A 1 189 ? -26.281 2.764 0.066 1 48.84 189 CYS A N 1
ATOM 1439 C CA . CYS A 1 189 ? -25.266 2.352 -0.891 1 48.84 189 CYS A CA 1
ATOM 1440 C C . CYS A 1 189 ? -23.875 2.449 -0.279 1 48.84 189 CYS A C 1
ATOM 1442 O O . CYS A 1 189 ? -23.531 3.467 0.323 1 48.84 189 CYS A O 1
ATOM 1444 N N . ASN A 1 190 ? -23.359 1.423 0.138 1 45.34 190 ASN A N 1
ATOM 1445 C CA . ASN A 1 190 ? -21.953 1.327 0.527 1 45.34 190 ASN A CA 1
ATOM 1446 C C . ASN A 1 190 ? -21.078 2.195 -0.36 1 45.34 190 ASN A C 1
ATOM 1448 O O . ASN A 1 190 ? -19.859 2.234 -0.177 1 45.34 190 ASN A O 1
ATOM 1452 N N . CYS A 1 191 ? -21.75 2.6 -1.429 1 45.16 191 CYS A N 1
ATOM 1453 C CA . CYS A 1 191 ? -20.953 3.436 -2.322 1 45.16 191 CYS A CA 1
ATOM 1454 C C . CYS A 1 191 ? -20.609 4.762 -1.66 1 45.16 191 CYS A C 1
ATOM 1456 O O . CYS A 1 191 ? -20.141 5.688 -2.324 1 45.16 191 CYS A O 1
ATOM 1458 N N . HIS A 1 192 ? -21.141 4.895 -0.422 1 51.25 192 HIS A N 1
ATOM 1459 C CA . HIS A 1 192 ? -20.953 6.207 0.182 1 51.25 192 HIS A CA 1
ATOM 1460 C C . HIS A 1 192 ? -19.5 6.645 0.123 1 51.25 192 HIS A C 1
ATOM 1462 O O . HIS A 1 192 ? -18.609 5.93 0.602 1 51.25 192 HIS A O 1
ATOM 1468 N N . LEU A 1 193 ? -19.312 7.43 -0.951 1 52.16 193 LEU A N 1
ATOM 1469 C CA . LEU A 1 193 ? -18.172 8.219 -1.438 1 52.16 193 LEU A CA 1
ATOM 1470 C C . LEU A 1 193 ? -17.625 9.117 -0.337 1 52.16 193 LEU A C 1
ATOM 1472 O O . LEU A 1 193 ? -16.812 10 -0.604 1 52.16 193 LEU A O 1
ATOM 1476 N N . ALA A 1 194 ? -18.141 8.914 0.956 1 60.06 194 ALA A N 1
ATOM 1477 C CA . ALA A 1 194 ? -17.656 9.938 1.873 1 60.06 194 ALA A CA 1
ATOM 1478 C C . ALA A 1 194 ? -16.422 9.453 2.631 1 60.06 194 ALA A C 1
ATOM 1480 O O . ALA A 1 194 ? -16.531 8.969 3.762 1 60.06 194 ALA A O 1
ATOM 1481 N N . ASN A 1 195 ? -15.297 9.586 1.938 1 76.44 195 ASN A N 1
ATOM 1482 C CA . ASN A 1 195 ? -14.055 9.078 2.52 1 76.44 195 ASN A CA 1
ATOM 1483 C C . ASN A 1 195 ? -13.555 9.977 3.643 1 76.44 195 ASN A C 1
ATOM 1485 O O . ASN A 1 195 ? -12.969 9.5 4.617 1 76.44 195 ASN A O 1
ATOM 1489 N N . LEU A 1 196 ? -14.125 11.242 3.711 1 88.38 196 LEU A N 1
ATOM 1490 C CA . LEU A 1 196 ? -13.461 12.164 4.625 1 88.38 196 LEU A CA 1
ATOM 1491 C C . LEU A 1 196 ? -14.32 12.414 5.859 1 88.38 196 LEU A C 1
ATOM 1493 O O . LEU A 1 196 ? -13.797 12.703 6.938 1 88.38 196 LEU A O 1
ATOM 1497 N N . ALA A 1 197 ? -15.688 12.281 5.637 1 91.5 197 ALA A N 1
ATOM 1498 C CA . ALA A 1 197 ? -16.547 12.734 6.727 1 91.5 197 ALA A CA 1
ATOM 1499 C C . ALA A 1 197 ? -17.766 11.828 6.879 1 91.5 197 ALA A C 1
ATOM 1501 O O . ALA A 1 197 ? -18.062 11.023 5.992 1 91.5 197 ALA A O 1
ATOM 1502 N N . VAL A 1 198 ? -18.344 11.883 8.031 1 90.25 198 VAL A N 1
ATOM 1503 C CA . VAL A 1 198 ? -19.641 11.273 8.297 1 90.25 198 VAL A CA 1
ATOM 1504 C C . VAL A 1 198 ? -20.641 12.359 8.664 1 90.25 198 VAL A C 1
ATOM 1506 O O . VAL A 1 198 ? -20.281 13.414 9.188 1 90.25 198 VAL A O 1
ATOM 1509 N N . VAL A 1 199 ? -21.891 12.117 8.367 1 89.75 199 VAL A N 1
ATOM 1510 C CA . VAL A 1 199 ? -22.953 13.07 8.68 1 89.75 199 VAL A CA 1
ATOM 1511 C C . VAL A 1 199 ? -23.688 12.633 9.945 1 89.75 199 VAL A C 1
ATOM 1513 O O . VAL A 1 199 ? -23.984 11.445 10.117 1 89.75 199 VAL A O 1
ATOM 1516 N N . ALA A 1 200 ? -23.906 13.539 10.859 1 92.94 200 ALA A N 1
ATOM 1517 C CA . ALA A 1 200 ? -24.641 13.312 12.102 1 92.94 200 ALA A CA 1
ATOM 1518 C C . ALA A 1 200 ? -25.531 14.5 12.43 1 92.94 200 ALA A C 1
ATOM 1520 O O . ALA A 1 200 ? -25.109 15.656 12.336 1 92.94 200 ALA A O 1
ATOM 1521 N N . ASP A 1 201 ? -26.781 14.234 12.867 1 93.56 201 ASP A N 1
ATOM 1522 C CA . ASP A 1 201 ? -27.75 15.258 13.227 1 93.56 201 ASP A CA 1
ATOM 1523 C C . ASP A 1 201 ? -28.406 14.953 14.578 1 93.56 201 ASP A C 1
ATOM 1525 O O . ASP A 1 201 ? -28.859 13.836 14.82 1 93.56 201 ASP A O 1
ATOM 1529 N N . GLY A 1 202 ? -28.484 16 15.391 1 95.12 202 GLY A N 1
ATOM 1530 C CA . GLY A 1 202 ? -28.984 15.828 16.734 1 95.12 202 GLY A CA 1
ATOM 1531 C C . GLY A 1 202 ? -27.922 15.367 17.719 1 95.12 202 GLY A C 1
ATOM 1532 O O . GLY A 1 202 ? -26.953 14.719 17.344 1 95.12 202 GLY A O 1
ATOM 1533 N N . THR A 1 203 ? -28.141 15.742 18.953 1 97.31 203 THR A N 1
ATOM 1534 C CA . THR A 1 203 ? -27.125 15.5 19.969 1 97.31 203 THR A CA 1
ATOM 1535 C C . THR A 1 203 ? -26.812 14.016 20.078 1 97.31 203 THR A C 1
ATOM 1537 O O . THR A 1 203 ? -25.656 13.633 20.25 1 97.31 203 THR A O 1
ATOM 1540 N N . THR A 1 204 ? -27.75 13.211 19.922 1 95.44 204 THR A N 1
ATOM 1541 C CA . THR A 1 204 ? -27.547 11.773 20.062 1 95.44 204 THR A CA 1
ATOM 1542 C C . THR A 1 204 ? -26.656 11.242 18.938 1 95.44 204 THR A C 1
ATOM 1544 O O . THR A 1 204 ? -25.688 10.523 19.188 1 95.44 204 THR A O 1
ATOM 1547 N N . GLU A 1 205 ? -26.953 11.578 17.703 1 94.94 205 GLU A N 1
ATOM 1548 C CA . GLU A 1 205 ? -26.156 11.133 16.562 1 94.94 205 GLU A CA 1
ATOM 1549 C C . GLU A 1 205 ? -24.734 11.711 16.625 1 94.94 205 GLU A C 1
ATOM 1551 O O . GLU A 1 205 ? -23.766 11.047 16.266 1 94.94 205 GLU A O 1
ATOM 1556 N N . CYS A 1 206 ? -24.688 12.922 17.078 1 96.5 206 CYS A N 1
ATOM 1557 C CA . CYS A 1 206 ? -23.391 13.562 17.219 1 96.5 206 CYS A CA 1
ATOM 1558 C C . CYS A 1 206 ? -22.531 12.82 18.25 1 96.5 206 CYS A C 1
ATOM 1560 O O . CYS A 1 206 ? -21.359 12.539 18 1 96.5 206 CYS A O 1
ATOM 1562 N N . MET A 1 207 ? -23.156 12.477 19.375 1 96.62 207 MET A N 1
ATOM 1563 C CA . MET A 1 207 ? -22.438 11.719 20.391 1 96.62 207 MET A CA 1
ATOM 1564 C C . MET A 1 207 ? -22 10.359 19.859 1 96.62 207 MET A C 1
ATOM 1566 O O . MET A 1 207 ? -20.875 9.938 20.078 1 96.62 207 MET A O 1
ATOM 1570 N N . LYS A 1 208 ? -22.891 9.734 19.188 1 95.19 208 LYS A N 1
ATOM 1571 C CA . LYS A 1 208 ? -22.594 8.43 18.625 1 95.19 208 LYS A CA 1
ATOM 1572 C C . LYS A 1 208 ? -21.438 8.508 17.625 1 95.19 208 LYS A C 1
ATOM 1574 O O . LYS A 1 208 ? -20.531 7.672 17.656 1 95.19 208 LYS A O 1
ATOM 1579 N N . ALA A 1 209 ? -21.484 9.477 16.75 1 94.69 209 ALA A N 1
ATOM 1580 C CA . ALA A 1 209 ? -20.438 9.656 15.75 1 94.69 209 ALA A CA 1
ATOM 1581 C C . ALA A 1 209 ? -19.078 9.891 16.406 1 94.69 209 ALA A C 1
ATOM 1583 O O . ALA A 1 209 ? -18.078 9.297 16 1 94.69 209 ALA A O 1
ATOM 1584 N N . ALA A 1 210 ? -19.062 10.719 17.406 1 96.81 210 ALA A N 1
ATOM 1585 C CA . ALA A 1 210 ? -17.812 10.984 18.125 1 96.81 210 ALA A CA 1
ATOM 1586 C C . ALA A 1 210 ? -17.297 9.719 18.797 1 96.81 210 ALA A C 1
ATOM 1588 O O . ALA A 1 210 ? -16.109 9.398 18.688 1 96.81 210 ALA A O 1
ATOM 1589 N N . ARG A 1 211 ? -18.141 8.977 19.484 1 96.12 211 ARG A N 1
ATOM 1590 C CA . ARG A 1 211 ? -17.766 7.75 20.188 1 96.12 211 ARG A CA 1
ATOM 1591 C C . ARG A 1 211 ? -17.234 6.711 19.203 1 96.12 211 ARG A C 1
ATOM 1593 O O . ARG A 1 211 ? -16.266 5.996 19.5 1 96.12 211 ARG A O 1
ATOM 1600 N N . GLU A 1 212 ? -17.891 6.688 18.062 1 93.06 212 GLU A N 1
ATOM 1601 C CA . GLU A 1 212 ? -17.453 5.738 17.047 1 93.06 212 GLU A CA 1
ATOM 1602 C C . GLU A 1 212 ? -16.031 6.043 16.594 1 93.06 212 GLU A C 1
ATOM 1604 O O . GLU A 1 212 ? -15.227 5.129 16.422 1 93.06 212 GLU A O 1
ATOM 1609 N N . GLN A 1 213 ? -15.734 7.324 16.344 1 95.19 213 GLN A N 1
ATOM 1610 C CA . GLN A 1 213 ? -14.383 7.668 15.922 1 95.19 213 GLN A CA 1
ATOM 1611 C C . GLN A 1 213 ? -13.367 7.316 17 1 95.19 213 GLN A C 1
ATOM 1613 O O . GLN A 1 213 ? -12.312 6.75 16.719 1 95.19 213 GLN A O 1
ATOM 1618 N N . PHE A 1 214 ? -13.68 7.59 18.266 1 95.12 214 PHE A N 1
ATOM 1619 C CA . PHE A 1 214 ? -12.773 7.242 19.359 1 95.12 214 PHE A CA 1
ATOM 1620 C C . PHE A 1 214 ? -12.617 5.73 19.469 1 95.12 214 PHE A C 1
ATOM 1622 O O . PHE A 1 214 ? -11.516 5.23 19.688 1 95.12 214 PHE A O 1
ATOM 1629 N N . ARG A 1 215 ? -13.758 4.977 19.328 1 93 215 ARG A N 1
ATOM 1630 C CA . ARG A 1 215 ? -13.703 3.518 19.344 1 93 215 ARG A CA 1
ATOM 1631 C C . ARG A 1 215 ? -12.734 2.998 18.281 1 93 215 ARG A C 1
ATOM 1633 O O . ARG A 1 215 ? -12.039 2.002 18.5 1 93 215 ARG A O 1
ATOM 1640 N N . ARG A 1 216 ? -12.68 3.715 17.219 1 93.75 216 ARG A N 1
ATOM 1641 C CA . ARG A 1 216 ? -11.859 3.293 16.094 1 93.75 216 ARG A CA 1
ATOM 1642 C C . ARG A 1 216 ? -10.453 3.869 16.188 1 93.75 216 ARG A C 1
ATOM 1644 O O . ARG A 1 216 ? -9.688 3.807 15.227 1 93.75 216 ARG A O 1
ATOM 1651 N N . GLY A 1 217 ? -10.102 4.539 17.25 1 94.38 217 GLY A N 1
ATOM 1652 C CA . GLY A 1 217 ? -8.719 4.867 17.547 1 94.38 217 GLY A CA 1
ATOM 1653 C C . GLY A 1 217 ? -8.383 6.332 17.328 1 94.38 217 GLY A C 1
ATOM 1654 O O . GLY A 1 217 ? -7.215 6.715 17.312 1 94.38 217 GLY A O 1
ATOM 1655 N N . ALA A 1 218 ? -9.367 7.203 17.188 1 96.12 218 ALA A N 1
ATOM 1656 C CA . ALA A 1 218 ? -9.141 8.625 16.938 1 96.12 218 ALA A CA 1
ATOM 1657 C C . ALA A 1 218 ? -8.375 9.266 18.094 1 96.12 218 ALA A C 1
ATOM 1659 O O . ALA A 1 218 ? -8.625 8.945 19.25 1 96.12 218 ALA A O 1
ATOM 1660 N N . SER A 1 219 ? -7.457 10.188 17.719 1 97.25 219 SER A N 1
ATOM 1661 C CA . SER A 1 219 ? -6.707 10.969 18.703 1 97.25 219 SER A CA 1
ATOM 1662 C C . SER A 1 219 ? -7.473 12.219 19.125 1 97.25 219 SER A C 1
ATOM 1664 O O . SER A 1 219 ? -7.246 12.758 20.203 1 97.25 219 SER A O 1
ATOM 1666 N N . PHE A 1 220 ? -8.305 12.68 18.344 1 98.31 220 PHE A N 1
ATOM 1667 C CA . PHE A 1 220 ? -9.133 13.867 18.5 1 98.31 220 PHE A CA 1
ATOM 1668 C C . PHE A 1 220 ? -10.367 13.789 17.609 1 98.31 220 PHE A C 1
ATOM 1670 O O . PHE A 1 220 ? -10.555 12.812 16.891 1 98.31 220 PHE A O 1
ATOM 1677 N N . ILE A 1 221 ? -11.258 14.758 17.766 1 98.5 221 ILE A N 1
ATOM 1678 C CA . ILE A 1 221 ? -12.438 14.805 16.906 1 98.5 221 ILE A CA 1
ATOM 1679 C C . ILE A 1 221 ? -12.406 16.078 16.062 1 98.5 221 ILE A C 1
ATOM 1681 O O . ILE A 1 221 ? -12.07 17.156 16.578 1 98.5 221 ILE A O 1
ATOM 1685 N N . LYS A 1 222 ? -12.68 15.945 14.773 1 98.75 222 LYS A N 1
ATOM 1686 C CA . LYS A 1 222 ? -12.859 17.094 13.875 1 98.75 222 LYS A CA 1
ATOM 1687 C C . LYS A 1 222 ? -14.336 17.297 13.539 1 98.75 222 LYS A C 1
ATOM 1689 O O . LYS A 1 222 ? -15.047 16.328 13.234 1 98.75 222 LYS A O 1
ATOM 1694 N N . ILE A 1 223 ? -14.781 18.516 13.609 1 98.31 223 ILE A N 1
ATOM 1695 C CA . ILE A 1 223 ? -16.141 18.828 13.172 1 98.31 223 ILE A CA 1
ATOM 1696 C C . ILE A 1 223 ? -16.094 19.922 12.117 1 98.31 223 ILE A C 1
ATOM 1698 O O . ILE A 1 223 ? -15.133 20.688 12.039 1 98.31 223 ILE A O 1
ATOM 1702 N N . MET A 1 224 ? -17.141 19.938 11.328 1 96.81 224 MET A N 1
ATOM 1703 C CA . MET A 1 224 ? -17.359 21.047 10.406 1 96.81 224 MET A CA 1
ATOM 1704 C C . MET A 1 224 ? -18.203 22.141 11.047 1 96.81 224 MET A C 1
ATOM 1706 O O . MET A 1 224 ? -19.438 22.109 10.953 1 96.81 224 MET A O 1
ATOM 1710 N N . GLY A 1 225 ? -17.484 23.125 11.57 1 95.44 225 GLY A N 1
ATOM 1711 C CA . GLY A 1 225 ? -18.188 24.172 12.312 1 95.44 225 GLY A CA 1
ATOM 1712 C C . GLY A 1 225 ? -18.656 25.312 11.43 1 95.44 225 GLY A C 1
ATOM 1713 O O . GLY A 1 225 ? -19.422 26.172 11.867 1 95.44 225 GLY A O 1
ATOM 1714 N N . GLY A 1 226 ? -18.203 25.297 10.234 1 91.94 226 GLY A N 1
ATOM 1715 C CA . GLY A 1 226 ? -18.578 26.312 9.258 1 91.94 226 GLY A CA 1
ATOM 1716 C C . GLY A 1 226 ? -18.469 25.828 7.824 1 91.94 226 GLY A C 1
ATOM 1717 O O . GLY A 1 226 ? -18.078 24.688 7.574 1 91.94 226 GLY A O 1
ATOM 1718 N N . GLY A 1 227 ? -18.906 26.688 6.914 1 85.62 227 GLY A N 1
ATOM 1719 C CA . GLY A 1 227 ? -18.828 26.344 5.504 1 85.62 227 GLY A CA 1
ATOM 1720 C C . GLY A 1 227 ? -17.406 26.359 4.965 1 85.62 227 GLY A C 1
ATOM 1721 O O . GLY A 1 227 ? -16.469 26.688 5.688 1 85.62 227 GLY A O 1
ATOM 1722 N N . GLY A 1 228 ? -17.281 25.891 3.688 1 85.31 228 GLY A N 1
ATOM 1723 C CA . GLY A 1 228 ? -15.93 25.766 3.156 1 85.31 228 GLY A CA 1
ATOM 1724 C C . GLY A 1 228 ? -15.836 26.094 1.678 1 85.31 228 GLY A C 1
ATOM 1725 O O . GLY A 1 228 ? -16.844 26.359 1.033 1 85.31 228 GLY A O 1
ATOM 1726 N N . VAL A 1 229 ? -14.656 26.125 1.222 1 80.56 229 VAL A N 1
ATOM 1727 C CA . VAL A 1 229 ? -14.328 26.484 -0.154 1 80.56 229 VAL A CA 1
ATOM 1728 C C . VAL A 1 229 ? -14.758 25.359 -1.099 1 80.56 229 VAL A C 1
ATOM 1730 O O . VAL A 1 229 ? -15.398 25.609 -2.119 1 80.56 229 VAL A O 1
ATOM 1733 N N . ALA A 1 230 ? -14.586 24.141 -0.727 1 74.56 230 ALA A N 1
ATOM 1734 C CA . ALA A 1 230 ? -14.711 23 -1.628 1 74.56 230 ALA A CA 1
ATOM 1735 C C . ALA A 1 230 ? -16.156 22.5 -1.675 1 74.56 230 ALA A C 1
ATOM 1737 O O . ALA A 1 230 ? -16.547 21.812 -2.625 1 74.56 230 ALA A O 1
ATOM 1738 N N . SER A 1 231 ? -16.938 22.75 -0.642 1 72.62 231 SER A N 1
ATOM 1739 C CA . SER A 1 231 ? -18.281 22.188 -0.558 1 72.62 231 SER A CA 1
ATOM 1740 C C . SER A 1 231 ? -19.266 22.938 -1.448 1 72.62 231 SER A C 1
ATOM 1742 O O . SER A 1 231 ? -19.234 24.172 -1.487 1 72.62 231 SER A O 1
ATOM 1744 N N . PRO A 1 232 ? -20.078 22.172 -2.033 1 67.31 232 PRO A N 1
ATOM 1745 C CA . PRO A 1 232 ? -20.984 22.797 -3 1 67.31 232 PRO A CA 1
ATOM 1746 C C . PRO A 1 232 ? -22.172 23.484 -2.336 1 67.31 232 PRO A C 1
ATOM 1748 O O . PRO A 1 232 ? -22.766 24.391 -2.92 1 67.31 232 PRO A O 1
ATOM 1751 N N . SER A 1 233 ? -22.484 23.141 -1.147 1 69.06 233 SER A N 1
ATOM 1752 C CA . SER A 1 233 ? -23.828 23.469 -0.676 1 69.06 233 SER A CA 1
ATOM 1753 C C . SER A 1 233 ? -23.781 24.562 0.387 1 69.06 233 SER A C 1
ATOM 1755 O O . SER A 1 233 ? -24.828 25 0.878 1 69.06 233 SER A O 1
ATOM 1757 N N . ASP A 1 234 ? -22.547 24.906 0.765 1 74 234 ASP A N 1
ATOM 1758 C CA . ASP A 1 234 ? -22.5 25.859 1.859 1 74 234 ASP A CA 1
ATOM 1759 C C . ASP A 1 234 ? -21.672 27.094 1.479 1 74 234 ASP A C 1
ATOM 1761 O O . ASP A 1 234 ? -21.031 27.109 0.429 1 74 234 ASP A O 1
ATOM 1765 N N . ARG A 1 235 ? -22.078 28.234 2.211 1 77.56 235 ARG A N 1
ATOM 1766 C CA . ARG A 1 235 ? -21.344 29.484 2.051 1 77.56 235 ARG A CA 1
ATOM 1767 C C . ARG A 1 235 ? -20.297 29.641 3.143 1 77.56 235 ARG A C 1
ATOM 1769 O O . ARG A 1 235 ? -20.469 29.156 4.258 1 77.56 235 ARG A O 1
ATOM 1776 N N . LEU A 1 236 ? -19.109 30.234 2.967 1 79.12 236 LEU A N 1
ATOM 1777 C CA . LEU A 1 236 ? -18.047 30.469 3.943 1 79.12 236 LEU A CA 1
ATOM 1778 C C . LEU A 1 236 ? -18.609 31.047 5.23 1 79.12 236 LEU A C 1
ATOM 1780 O O . LEU A 1 236 ? -18.094 30.797 6.316 1 79.12 236 LEU A O 1
ATOM 1784 N N . SER A 1 237 ? -19.703 31.703 5.18 1 81.12 237 SER A N 1
ATOM 1785 C CA . SER A 1 237 ? -20.25 32.469 6.301 1 81.12 237 SER A CA 1
ATOM 1786 C C . SER A 1 237 ? -21.141 31.578 7.18 1 81.12 237 SER A C 1
ATOM 1788 O O . SER A 1 237 ? -21.516 31.969 8.281 1 81.12 237 SER A O 1
ATOM 1790 N N . ASN A 1 238 ? -21.422 30.422 6.773 1 83.38 238 ASN A N 1
ATOM 1791 C CA . ASN A 1 238 ? -22.328 29.562 7.523 1 83.38 238 ASN A CA 1
ATOM 1792 C C . ASN A 1 238 ? -21.703 29.094 8.836 1 83.38 238 ASN A C 1
ATOM 1794 O O . ASN A 1 238 ? -20.516 28.766 8.891 1 83.38 238 ASN A O 1
ATOM 1798 N N . ARG A 1 239 ? -22.5 29.25 9.914 1 90.12 239 ARG A N 1
ATOM 1799 C CA . ARG A 1 239 ? -22.25 28.453 11.109 1 90.12 239 ARG A CA 1
ATOM 1800 C C . ARG A 1 239 ? -22.906 27.078 11 1 90.12 239 ARG A C 1
ATOM 1802 O O . ARG A 1 239 ? -24.047 26.969 10.547 1 90.12 239 ARG A O 1
ATOM 1809 N N . GLN A 1 240 ? -22.141 26.203 11.375 1 91.44 240 GLN A N 1
ATOM 1810 C CA . GLN A 1 240 ? -22.703 24.859 11.273 1 91.44 240 GLN A CA 1
ATOM 1811 C C . GLN A 1 240 ? -22.781 24.188 12.641 1 91.44 240 GLN A C 1
ATOM 1813 O O . GLN A 1 240 ? -21.953 24.453 13.516 1 91.44 240 GLN A O 1
ATOM 1818 N N . PHE A 1 241 ? -23.859 23.312 12.875 1 94.81 241 PHE A N 1
ATOM 1819 C CA . PHE A 1 241 ? -24.234 22.641 14.117 1 94.81 241 PHE A CA 1
ATOM 1820 C C . PHE A 1 241 ? -24.875 23.625 15.086 1 94.81 241 PHE A C 1
ATOM 1822 O O . PHE A 1 241 ? -24.609 24.812 15.039 1 94.81 241 PHE A O 1
ATOM 1829 N N . THR A 1 242 ? -25.734 23.172 15.867 1 96.06 242 THR A N 1
ATOM 1830 C CA . THR A 1 242 ? -26.219 23.938 17 1 96.06 242 THR A CA 1
ATOM 1831 C C . THR A 1 242 ? -25.234 23.891 18.156 1 96.06 242 THR A C 1
ATOM 1833 O O . THR A 1 242 ? -24.359 23.016 18.203 1 96.06 242 THR A O 1
ATOM 1836 N N . ALA A 1 243 ? -25.453 24.875 19.031 1 97.69 243 ALA A N 1
ATOM 1837 C CA . ALA A 1 243 ? -24.594 24.906 20.219 1 97.69 243 ALA A CA 1
ATOM 1838 C C . ALA A 1 243 ? -24.672 23.578 20.984 1 97.69 243 ALA A C 1
ATOM 1840 O O . ALA A 1 243 ? -23.656 23.047 21.438 1 97.69 243 ALA A O 1
ATOM 1841 N N . GLU A 1 244 ? -25.875 23.047 21.078 1 97.62 244 GLU A N 1
ATOM 1842 C CA . GLU A 1 244 ? -26.078 21.797 21.797 1 97.62 244 GLU A CA 1
ATOM 1843 C C . GLU A 1 244 ? -25.344 20.641 21.125 1 97.62 244 GLU A C 1
ATOM 1845 O O . GLU A 1 244 ? -24.797 19.766 21.797 1 97.62 244 GLU A O 1
ATOM 1850 N N . GLU A 1 245 ? -25.359 20.609 19.844 1 98.19 245 GLU A N 1
ATOM 1851 C CA . GLU A 1 245 ? -24.656 19.562 19.109 1 98.19 245 GLU A CA 1
ATOM 1852 C C . GLU A 1 245 ? -23.141 19.656 19.312 1 98.19 245 GLU A C 1
ATOM 1854 O O . GLU A 1 245 ? -22.5 18.656 19.594 1 98.19 245 GLU A O 1
ATOM 1859 N N . ILE A 1 246 ? -22.594 20.844 19.203 1 98.5 246 ILE A N 1
ATOM 1860 C CA . ILE A 1 246 ? -21.156 21.016 19.422 1 98.5 246 ILE A CA 1
ATOM 1861 C C . ILE A 1 246 ? -20.797 20.609 20.844 1 98.5 246 ILE A C 1
ATOM 1863 O O . ILE A 1 246 ? -19.844 19.844 21.062 1 98.5 246 ILE A O 1
ATOM 1867 N N . LYS A 1 247 ? -21.578 21.062 21.797 1 98.44 247 LYS A N 1
ATOM 1868 C CA . LYS A 1 247 ? -21.312 20.75 23.203 1 98.44 247 LYS A CA 1
ATOM 1869 C C . LYS A 1 247 ? -21.375 19.234 23.453 1 98.44 247 LYS A C 1
ATOM 1871 O O . LYS A 1 247 ? -20.625 18.703 24.266 1 98.44 247 LYS A O 1
ATOM 1876 N N . SER A 1 248 ? -22.297 18.609 22.797 1 98.19 248 SER A N 1
ATOM 1877 C CA . SER A 1 248 ? -22.406 17.172 22.969 1 98.19 248 SER A CA 1
ATOM 1878 C C . SER A 1 248 ? -21.156 16.453 22.484 1 98.19 248 SER A C 1
ATOM 1880 O O . SER A 1 248 ? -20.688 15.508 23.125 1 98.19 248 SER A O 1
ATOM 1882 N N . ILE A 1 249 ? -20.594 16.828 21.344 1 98.56 249 ILE A N 1
ATOM 1883 C CA . ILE A 1 249 ? -19.375 16.234 20.797 1 98.56 249 ILE A CA 1
ATOM 1884 C C . ILE A 1 249 ? -18.188 16.547 21.734 1 98.56 249 ILE A C 1
ATOM 1886 O O . ILE A 1 249 ? -17.406 15.656 22.047 1 98.56 249 ILE A O 1
ATOM 1890 N N . VAL A 1 250 ? -18.109 17.766 22.219 1 98.62 250 VAL A N 1
ATOM 1891 C CA . VAL A 1 250 ? -17.047 18.188 23.109 1 98.62 250 VAL A CA 1
ATOM 1892 C C . VAL A 1 250 ? -17.109 17.391 24.406 1 98.62 250 VAL A C 1
ATOM 1894 O O . VAL A 1 250 ? -16.078 16.953 24.938 1 98.62 250 VAL A O 1
ATOM 1897 N N . SER A 1 251 ? -18.312 17.188 24.875 1 97.75 251 SER A N 1
ATOM 1898 C CA . SER A 1 251 ? -18.5 16.406 26.094 1 97.75 251 SER A CA 1
ATOM 1899 C C . SER A 1 251 ? -17.953 14.992 25.922 1 97.75 251 SER A C 1
ATOM 1901 O O . SER A 1 251 ? -17.312 14.445 26.812 1 97.75 251 SER A O 1
ATOM 1903 N N . VAL A 1 252 ? -18.25 14.406 24.797 1 97.12 252 VAL A N 1
ATOM 1904 C CA . VAL A 1 252 ? -17.719 13.078 24.516 1 97.12 252 VAL A CA 1
ATOM 1905 C C . VAL A 1 252 ? -16.203 13.125 24.484 1 97.12 252 VAL A C 1
ATOM 1907 O O . VAL A 1 252 ? -15.539 12.297 25.125 1 97.12 252 VAL A O 1
ATOM 1910 N N . ALA A 1 253 ? -15.602 14.047 23.781 1 97.81 253 ALA A N 1
ATOM 1911 C CA . ALA A 1 253 ? -14.148 14.164 23.688 1 97.81 253 ALA A CA 1
ATOM 1912 C C . ALA A 1 253 ? -13.523 14.312 25.078 1 97.81 253 ALA A C 1
ATOM 1914 O O . ALA A 1 253 ? -12.469 13.734 25.344 1 97.81 253 ALA A O 1
ATOM 1915 N N . ASP A 1 254 ? -14.195 15.023 25.938 1 96.69 254 ASP A N 1
ATOM 1916 C CA . ASP A 1 254 ? -13.719 15.242 27.297 1 96.69 254 ASP A CA 1
ATOM 1917 C C . ASP A 1 254 ? -13.609 13.922 28.062 1 96.69 254 ASP A C 1
ATOM 1919 O O . ASP A 1 254 ? -12.664 13.719 28.828 1 96.69 254 ASP A O 1
ATOM 1923 N N . THR A 1 255 ? -14.562 13.094 27.891 1 95.25 255 THR A N 1
ATOM 1924 C CA . THR A 1 255 ? -14.531 11.812 28.578 1 95.25 255 THR A CA 1
ATOM 1925 C C . THR A 1 255 ? -13.336 10.977 28.109 1 95.25 255 THR A C 1
ATOM 1927 O O . THR A 1 255 ? -12.906 10.062 28.812 1 95.25 255 THR A O 1
ATOM 1930 N N . TYR A 1 256 ? -12.828 11.234 26.969 1 94.69 256 TYR A N 1
ATOM 1931 C CA . TYR A 1 256 ? -11.672 10.531 26.422 1 94.69 256 TYR A CA 1
ATOM 1932 C C . TYR A 1 256 ? -10.391 11.32 26.672 1 94.69 256 TYR A C 1
ATOM 1934 O O . TYR A 1 256 ? -9.328 10.961 26.156 1 94.69 256 TYR A O 1
ATOM 1942 N N . HIS A 1 257 ? -10.531 12.414 27.422 1 95.19 257 HIS A N 1
ATOM 1943 C CA . HIS A 1 257 ? -9.422 13.312 27.703 1 95.19 257 HIS A CA 1
ATOM 1944 C C . HIS A 1 257 ? -8.773 13.828 26.422 1 95.19 257 HIS A C 1
ATOM 1946 O O . HIS A 1 257 ? -7.551 13.852 26.312 1 95.19 257 HIS A O 1
ATOM 1952 N N . SER A 1 258 ? -9.641 14.062 25.469 1 97.19 258 SER A N 1
ATOM 1953 C CA . SER A 1 258 ? -9.219 14.578 24.172 1 97.19 258 SER A CA 1
ATOM 1954 C C . SER A 1 258 ? -9.93 15.891 23.828 1 97.19 258 SER A C 1
ATOM 1956 O O . SER A 1 258 ? -10.445 16.562 24.734 1 97.19 258 SER A O 1
ATOM 1958 N N . PHE A 1 259 ? -9.789 16.328 22.625 1 98.06 259 PHE A N 1
ATOM 1959 C CA . PHE A 1 259 ? -10.305 17.656 22.266 1 98.06 259 PHE A CA 1
ATOM 1960 C C . PHE A 1 259 ? -10.984 17.625 20.906 1 98.06 259 PHE A C 1
ATOM 1962 O O . PHE A 1 259 ? -10.922 16.609 20.203 1 98.06 259 PHE A O 1
ATOM 1969 N N . VAL A 1 260 ? -11.688 18.672 20.609 1 98.69 260 VAL A N 1
ATOM 1970 C CA . VAL A 1 260 ? -12.375 18.859 19.328 1 98.69 260 VAL A CA 1
ATOM 1971 C C . VAL A 1 260 ? -11.758 20.031 18.578 1 98.69 260 VAL A C 1
ATOM 1973 O O . VAL A 1 260 ? -11.438 21.062 19.172 1 98.69 260 VAL A O 1
ATOM 1976 N N . THR A 1 261 ? -11.461 19.844 17.328 1 98.75 261 THR A N 1
ATOM 1977 C CA . THR A 1 261 ? -11.078 20.922 16.422 1 98.75 261 THR A CA 1
ATOM 1978 C C . THR A 1 261 ? -12.164 21.172 15.383 1 98.75 261 THR A C 1
ATOM 1980 O O . THR A 1 261 ? -12.922 20.25 15.039 1 98.75 261 THR A O 1
ATOM 1983 N N . ALA A 1 262 ? -12.266 22.422 14.93 1 98.56 262 ALA A N 1
ATOM 1984 C CA . ALA A 1 262 ? -13.367 22.75 14.023 1 98.56 262 ALA A CA 1
ATOM 1985 C C . ALA A 1 262 ? -12.844 23.438 12.758 1 98.56 262 ALA A C 1
ATOM 1987 O O . ALA A 1 262 ? -11.945 24.281 12.82 1 98.56 262 ALA A O 1
ATOM 1988 N N . HIS A 1 263 ? -13.383 22.984 11.672 1 97.75 263 HIS A N 1
ATOM 1989 C CA . HIS A 1 263 ? -13.273 23.734 10.422 1 97.75 263 HIS A CA 1
ATOM 1990 C C . HIS A 1 263 ? -14.094 25.016 10.484 1 97.75 263 HIS A C 1
ATOM 1992 O O . HIS A 1 263 ? -15.32 24.969 10.57 1 97.75 263 HIS A O 1
ATOM 1998 N N . THR A 1 264 ? -13.43 26.156 10.438 1 95.69 264 THR A N 1
ATOM 1999 C CA . THR A 1 264 ? -14.109 27.453 10.461 1 95.69 264 THR A CA 1
ATOM 2000 C C . THR A 1 264 ? -13.242 28.531 9.812 1 95.69 264 THR A C 1
ATOM 2002 O O . THR A 1 264 ? -12.016 28.484 9.898 1 95.69 264 THR A O 1
ATOM 2005 N N . TYR A 1 265 ? -13.977 29.578 9.211 1 94.38 265 TYR A N 1
ATOM 2006 C CA . TYR A 1 265 ? -13.258 30.672 8.555 1 94.38 265 TYR A CA 1
ATOM 2007 C C . TYR A 1 265 ? -13.508 32 9.266 1 94.38 265 TYR A C 1
ATOM 2009 O O . TYR A 1 265 ? -12.57 32.75 9.57 1 94.38 265 TYR A O 1
ATOM 2017 N N . THR A 1 266 ? -14.742 32.25 9.594 1 94.06 266 THR A N 1
ATOM 2018 C CA . THR A 1 266 ? -15.164 33.594 10.008 1 94.06 266 THR A CA 1
ATOM 2019 C C . THR A 1 266 ? -15.047 33.75 11.523 1 94.06 266 THR A C 1
ATOM 2021 O O . THR A 1 266 ? -15.188 32.781 12.266 1 94.06 266 THR A O 1
ATOM 2024 N N . PRO A 1 267 ? -14.891 35 11.898 1 95.75 267 PRO A N 1
ATOM 2025 C CA . PRO A 1 267 ? -14.828 35.25 13.344 1 95.75 267 PRO A CA 1
ATOM 2026 C C . PRO A 1 267 ? -16.062 34.75 14.086 1 95.75 267 PRO A C 1
ATOM 2028 O O . PRO A 1 267 ? -15.938 34.188 15.172 1 95.75 267 PRO A O 1
ATOM 2031 N N . GLU A 1 268 ? -17.188 34.906 13.5 1 95.06 268 GLU A N 1
ATOM 2032 C CA . GLU A 1 268 ? -18.422 34.469 14.125 1 95.06 268 GLU A CA 1
ATOM 2033 C C . GLU A 1 268 ? -18.391 32.938 14.359 1 95.06 268 GLU A C 1
ATOM 2035 O O . GLU A 1 268 ? -18.703 32.469 15.453 1 95.06 268 GLU A O 1
ATOM 2040 N N . ALA A 1 269 ? -18.062 32.219 13.32 1 95.38 269 ALA A N 1
ATOM 2041 C CA . ALA A 1 269 ? -18.016 30.75 13.422 1 95.38 269 ALA A CA 1
ATOM 2042 C C . ALA A 1 269 ? -16.938 30.312 14.398 1 95.38 269 ALA A C 1
ATOM 2044 O O . ALA A 1 269 ? -17.141 29.359 15.164 1 95.38 269 ALA A O 1
ATOM 2045 N N . ILE A 1 270 ? -15.797 30.953 14.406 1 97.19 270 ILE A N 1
ATOM 2046 C CA . ILE A 1 270 ? -14.688 30.641 15.297 1 97.19 270 ILE A CA 1
ATOM 2047 C C . ILE A 1 270 ? -15.133 30.828 16.75 1 97.19 270 ILE A C 1
ATOM 2049 O O . ILE A 1 270 ? -15.008 29.906 17.562 1 97.19 270 ILE A O 1
ATOM 2053 N N . LYS A 1 271 ? -15.688 32 17.031 1 97 271 LYS A N 1
ATOM 2054 C CA . LYS A 1 271 ? -16.125 32.312 18.391 1 97 271 LYS A CA 1
ATOM 2055 C C . LYS A 1 271 ? -17.219 31.344 18.844 1 97 271 LYS A C 1
ATOM 2057 O O . LYS A 1 271 ? -17.188 30.859 19.984 1 97 271 LYS A O 1
ATOM 2062 N N . TYR A 1 272 ? -18.156 31.109 17.969 1 96.38 272 TYR A N 1
ATOM 2063 C CA . TYR A 1 272 ? -19.25 30.188 18.25 1 96.38 272 TYR A CA 1
ATOM 2064 C C . TYR A 1 272 ? -18.734 28.828 18.703 1 96.38 272 TYR A C 1
ATOM 2066 O O . TYR A 1 272 ? -19.172 28.281 19.719 1 96.38 272 TYR A O 1
ATOM 2074 N N . CYS A 1 273 ? -17.75 28.25 17.938 1 98.06 273 CYS A N 1
ATOM 2075 C CA . CYS A 1 273 ? -17.172 26.953 18.25 1 98.06 273 CYS A CA 1
ATOM 2076 C C . CYS A 1 273 ? -16.391 26.984 19.547 1 98.06 273 CYS A C 1
ATOM 2078 O O . CYS A 1 273 ? -16.562 26.109 20.406 1 98.06 273 CYS A O 1
ATOM 2080 N N . ILE A 1 274 ? -15.57 28 19.766 1 98.06 274 ILE A N 1
ATOM 2081 C CA . ILE A 1 274 ? -14.711 28.109 20.938 1 98.06 274 ILE A CA 1
ATOM 2082 C C . ILE A 1 274 ? -15.57 28.266 22.188 1 98.06 274 ILE A C 1
ATOM 2084 O O . ILE A 1 274 ? -15.297 27.656 23.219 1 98.06 274 ILE A O 1
ATOM 2088 N N . GLU A 1 275 ? -16.594 29.062 22.078 1 97.5 275 GLU A N 1
ATOM 2089 C CA . GLU A 1 275 ? -17.484 29.297 23.219 1 97.5 275 GLU A CA 1
ATOM 2090 C C . GLU A 1 275 ? -18.219 28.016 23.609 1 97.5 275 GLU A C 1
ATOM 2092 O O . GLU A 1 275 ? -18.672 27.875 24.75 1 97.5 275 GLU A O 1
ATOM 2097 N N . ASN A 1 276 ? -18.328 27.156 22.641 1 98.06 276 ASN A N 1
ATOM 2098 C CA . ASN A 1 276 ? -19 25.891 22.938 1 98.06 276 ASN A CA 1
ATOM 2099 C C . ASN A 1 276 ? -17.984 24.766 23.172 1 98.06 276 ASN A C 1
ATOM 2101 O O . ASN A 1 276 ? -18.328 23.594 23.078 1 98.06 276 ASN A O 1
ATOM 2105 N N . GLY A 1 277 ? -16.719 25.047 23.422 1 98.06 277 GLY A N 1
ATOM 2106 C CA . GLY A 1 277 ? -15.773 24.094 23.984 1 98.06 277 GLY A CA 1
ATOM 2107 C C . GLY A 1 277 ? -14.727 23.625 23 1 98.06 277 GLY A C 1
ATOM 2108 O O . GLY A 1 277 ? -13.812 22.891 23.359 1 98.06 277 GLY A O 1
ATOM 2109 N N . VAL A 1 278 ? -14.781 24 21.781 1 98.5 278 VAL A N 1
ATOM 2110 C CA . VAL A 1 278 ? -13.805 23.609 20.766 1 98.5 278 VAL A CA 1
ATOM 2111 C C . VAL A 1 278 ? -12.445 24.234 21.094 1 98.5 278 VAL A C 1
ATOM 2113 O O . VAL A 1 278 ? -12.367 25.406 21.5 1 98.5 278 VAL A O 1
ATOM 2116 N N . LYS A 1 279 ? -11.398 23.453 20.844 1 98.12 279 LYS A N 1
ATOM 2117 C CA . LYS A 1 279 ? -10.07 23.891 21.266 1 98.12 279 LYS A CA 1
ATOM 2118 C C . LYS A 1 279 ? -9.172 24.172 20.062 1 98.12 279 LYS A C 1
ATOM 2120 O O . LYS A 1 279 ? -8.117 24.781 20.203 1 98.12 279 LYS A O 1
ATOM 2125 N N . GLY A 1 280 ? -9.492 23.625 18.969 1 98.31 280 GLY A N 1
ATOM 2126 C CA . GLY A 1 280 ? -8.727 23.859 17.75 1 98.31 280 GLY A CA 1
ATOM 2127 C C . GLY A 1 280 ? -9.531 24.5 16.656 1 98.31 280 GLY A C 1
ATOM 2128 O O . GLY A 1 280 ? -10.719 24.219 16.484 1 98.31 280 GLY A O 1
ATOM 2129 N N . VAL A 1 281 ? -8.914 25.359 15.891 1 98.38 281 VAL A N 1
ATOM 2130 C CA . VAL A 1 281 ? -9.516 26.031 14.75 1 98.38 281 VAL A CA 1
ATOM 2131 C C . VAL A 1 281 ? -8.695 25.734 13.492 1 98.38 281 VAL A C 1
ATOM 2133 O O . VAL A 1 281 ? -7.512 26.062 13.43 1 98.38 281 VAL A O 1
ATOM 2136 N N . GLU A 1 282 ? -9.297 25.078 12.562 1 98.38 282 GLU A N 1
ATOM 2137 C CA . GLU A 1 282 ? -8.711 24.875 11.25 1 98.38 282 GLU A CA 1
ATOM 2138 C C . GLU A 1 282 ? -9.062 26.016 10.297 1 98.38 282 GLU A C 1
ATOM 2140 O O . GLU A 1 282 ? -10.219 26.438 10.234 1 98.38 282 GLU A O 1
ATOM 2145 N N . HIS A 1 283 ? -8.055 26.484 9.523 1 97.38 283 HIS A N 1
ATOM 2146 C CA . HIS A 1 283 ? -8.148 27.578 8.57 1 97.38 283 HIS A CA 1
ATOM 2147 C C . HIS A 1 283 ? -8.227 28.922 9.289 1 97.38 283 HIS A C 1
ATOM 2149 O O . HIS A 1 283 ? -7.199 29.516 9.625 1 97.38 283 HIS A O 1
ATOM 2155 N N . GLY A 1 284 ? -9.43 29.266 9.812 1 96.56 284 GLY A N 1
ATOM 2156 C CA . GLY A 1 284 ? -9.555 30.5 10.57 1 96.56 284 GLY A CA 1
ATOM 2157 C C . GLY A 1 284 ? -9.008 31.703 9.836 1 96.56 284 GLY A C 1
ATOM 2158 O O . GLY A 1 284 ? -8.453 32.625 10.453 1 96.56 284 GLY A O 1
ATOM 2159 N N . ASN A 1 285 ? -9.062 31.828 8.586 1 95.44 285 ASN A N 1
ATOM 2160 C CA . ASN A 1 285 ? -8.328 32.781 7.77 1 95.44 285 ASN A CA 1
ATOM 2161 C C . ASN A 1 285 ? -8.938 34.188 7.852 1 95.44 285 ASN A C 1
ATOM 2163 O O . ASN A 1 285 ? -8.289 35.188 7.484 1 95.44 285 ASN A O 1
ATOM 2167 N N . PHE A 1 286 ? -10.172 34.344 8.344 1 95.19 286 PHE A N 1
ATOM 2168 C CA . PHE A 1 286 ? -10.789 35.656 8.5 1 95.19 286 PHE A CA 1
ATOM 2169 C C . PHE A 1 286 ? -10.664 36.156 9.93 1 95.19 286 PHE A C 1
ATOM 2171 O O . PHE A 1 286 ? -11.445 37 10.375 1 95.19 286 PHE A O 1
ATOM 2178 N N . LEU A 1 287 ? -9.734 35.625 10.641 1 96.38 287 LEU A N 1
ATOM 2179 C CA . LEU A 1 287 ? -9.5 35.906 12.047 1 96.38 287 LEU A CA 1
ATOM 2180 C C . LEU A 1 287 ? -9.414 37.438 12.281 1 96.38 287 LEU A C 1
ATOM 2182 O O . LEU A 1 287 ? -8.766 38.125 11.516 1 96.38 287 LEU A O 1
ATOM 2186 N N . ASP A 1 288 ? -10.117 37.906 13.266 1 96.44 288 ASP A N 1
ATOM 2187 C CA . ASP A 1 288 ? -9.977 39.281 13.695 1 96.44 288 ASP A CA 1
ATOM 2188 C C . ASP A 1 288 ? -9.406 39.375 15.109 1 96.44 288 ASP A C 1
ATOM 2190 O O . ASP A 1 288 ? -9.141 38.344 15.742 1 96.44 288 ASP A O 1
ATOM 2194 N N . ASP A 1 289 ? -9.195 40.562 15.555 1 97.44 289 ASP A N 1
ATOM 2195 C CA . ASP A 1 289 ? -8.5 40.781 16.828 1 97.44 289 ASP A CA 1
ATOM 2196 C C . ASP A 1 289 ? -9.305 40.219 18 1 97.44 289 ASP A C 1
ATOM 2198 O O . ASP A 1 289 ? -8.742 39.594 18.891 1 97.44 289 ASP A O 1
ATOM 2202 N N . GLU A 1 290 ? -10.555 40.438 17.984 1 97.31 290 GLU A N 1
ATOM 2203 C CA . GLU A 1 290 ? -11.398 39.969 19.078 1 97.31 290 GLU A CA 1
ATOM 2204 C C . GLU A 1 290 ? -11.359 38.438 19.203 1 97.31 290 GLU A C 1
ATOM 2206 O O . GLU A 1 290 ? -11.211 37.906 20.297 1 97.31 290 GLU A O 1
ATOM 2211 N N . CYS A 1 291 ? -11.523 37.844 18.125 1 96.56 291 CYS A N 1
ATOM 2212 C CA . CYS A 1 291 ? -11.484 36.375 18.094 1 96.56 291 CYS A CA 1
ATOM 2213 C C . CYS A 1 291 ? -10.125 35.875 18.516 1 96.56 291 CYS A C 1
ATOM 2215 O O . CYS A 1 291 ? -10.031 34.875 19.266 1 96.56 291 CYS A O 1
ATOM 2217 N N . ALA A 1 292 ? -9.062 36.469 18.047 1 97.94 292 ALA A N 1
ATOM 2218 C CA . ALA A 1 292 ? -7.699 36.062 18.406 1 97.94 292 ALA A CA 1
ATOM 2219 C C . ALA A 1 292 ? -7.465 36.156 19.906 1 97.94 292 ALA A C 1
ATOM 2221 O O . ALA A 1 292 ? -6.855 35.281 20.516 1 97.94 292 ALA A O 1
ATOM 2222 N N . GLU A 1 293 ? -7.938 37.219 20.469 1 97.94 293 GLU A N 1
ATOM 2223 C CA . GLU A 1 293 ? -7.82 37.406 21.906 1 97.94 293 GLU A CA 1
ATOM 2224 C C . GLU A 1 293 ? -8.539 36.312 22.672 1 97.94 293 GLU A C 1
ATOM 2226 O O . GLU A 1 293 ? -8.008 35.781 23.656 1 97.94 293 GLU A O 1
ATOM 2231 N N . LEU A 1 294 ? -9.727 36 22.203 1 97.81 294 LEU A N 1
ATOM 2232 C CA . LEU A 1 294 ? -10.492 34.938 22.828 1 97.81 294 LEU A CA 1
ATOM 2233 C C . LEU A 1 294 ? -9.75 33.594 22.703 1 97.81 294 LEU A C 1
ATOM 2235 O O . LEU A 1 294 ? -9.688 32.844 23.672 1 97.81 294 LEU A O 1
ATOM 2239 N N . MET A 1 295 ? -9.211 33.281 21.562 1 98.19 295 MET A N 1
ATOM 2240 C CA . MET A 1 295 ? -8.469 32.062 21.328 1 98.19 295 MET A CA 1
ATOM 2241 C C . MET A 1 295 ? -7.277 31.953 22.281 1 98.19 295 MET A C 1
ATOM 2243 O O . MET A 1 295 ? -7.047 30.906 22.891 1 98.19 295 MET A O 1
ATOM 2247 N N . ALA A 1 296 ? -6.516 33.062 22.375 1 97.94 296 ALA A N 1
ATOM 2248 C CA . ALA A 1 296 ? -5.355 33.062 23.25 1 97.94 296 ALA A CA 1
ATOM 2249 C C . ALA A 1 296 ? -5.773 32.844 24.703 1 97.94 296 ALA A C 1
ATOM 2251 O O . ALA A 1 296 ? -5.148 32.031 25.422 1 97.94 296 ALA A O 1
ATOM 2252 N N . LYS A 1 297 ? -6.816 33.5 25.109 1 97.69 297 LYS A N 1
ATOM 2253 C CA . LYS A 1 297 ? -7.316 33.375 26.469 1 97.69 297 LYS A CA 1
ATOM 2254 C C . LYS A 1 297 ? -7.754 31.953 26.781 1 97.69 297 LYS A C 1
ATOM 2256 O O . LYS A 1 297 ? -7.543 31.453 27.891 1 97.69 297 LYS A O 1
ATOM 2261 N N . LYS A 1 298 ? -8.359 31.328 25.859 1 97.38 298 LYS A N 1
ATOM 2262 C CA . LYS A 1 298 ? -8.906 29.984 26.047 1 97.38 298 LYS A CA 1
ATOM 2263 C C . LYS A 1 298 ? -7.871 28.906 25.734 1 97.38 298 LYS A C 1
ATOM 2265 O O . LYS A 1 298 ? -8.141 27.719 25.875 1 97.38 298 LYS A O 1
ATOM 2270 N N . GLY A 1 299 ? -6.703 29.281 25.281 1 97.06 299 GLY A N 1
ATOM 2271 C CA . GLY A 1 299 ? -5.637 28.344 24.984 1 97.06 299 GLY A CA 1
ATOM 2272 C C . GLY A 1 299 ? -5.902 27.516 23.734 1 97.06 299 GLY A C 1
ATOM 2273 O O . GLY A 1 299 ? -5.566 26.344 23.688 1 97.06 299 GLY A O 1
ATOM 2274 N N . CYS A 1 300 ? -6.594 28.078 22.75 1 98.12 300 CYS A N 1
ATOM 2275 C CA . CYS A 1 300 ? -6.926 27.391 21.5 1 98.12 300 CYS A CA 1
ATOM 2276 C C . CYS A 1 300 ? -5.754 27.406 20.531 1 98.12 300 CYS A C 1
ATOM 2278 O O . CYS A 1 300 ? -4.867 28.266 20.656 1 98.12 300 CYS A O 1
ATOM 2280 N N . TYR A 1 301 ? -5.734 26.469 19.625 1 98.56 301 TYR A N 1
ATOM 2281 C CA . TYR A 1 301 ? -4.734 26.375 18.562 1 98.56 301 TYR A CA 1
ATOM 2282 C C . TYR A 1 301 ? -5.34 26.75 17.219 1 98.56 301 TYR A C 1
ATOM 2284 O O . TYR A 1 301 ? -6.504 26.453 16.953 1 98.56 301 TYR A O 1
ATOM 2292 N N . LEU A 1 302 ? -4.57 27.438 16.391 1 98.75 302 LEU A N 1
ATOM 2293 C CA . LEU A 1 302 ? -4.965 27.828 15.039 1 98.75 302 LEU A CA 1
ATOM 2294 C C . LEU A 1 302 ? -4.094 27.141 14 1 98.75 302 LEU A C 1
ATOM 2296 O O . LEU A 1 302 ? -2.865 27.156 14.102 1 98.75 302 LEU A O 1
ATOM 2300 N N . THR A 1 303 ? -4.668 26.484 12.977 1 98.75 303 THR A N 1
ATOM 2301 C CA . THR A 1 303 ? -3.975 25.906 11.836 1 98.75 303 THR A CA 1
ATOM 2302 C C . THR A 1 303 ? -4.469 26.531 10.531 1 98.75 303 THR A C 1
ATOM 2304 O O . THR A 1 303 ? -5.402 26.016 9.906 1 98.75 303 THR A O 1
ATOM 2307 N N . PRO A 1 304 ? -3.854 27.469 10 1 97.19 304 PRO A N 1
ATOM 2308 C CA . PRO A 1 304 ? -4.387 28.344 8.953 1 97.19 304 PRO A CA 1
ATOM 2309 C C . PRO A 1 304 ? -4.398 27.672 7.578 1 97.19 304 PRO A C 1
ATOM 2311 O O . PRO A 1 304 ? -5.234 28.016 6.734 1 97.19 304 PRO A O 1
ATOM 2314 N N . THR A 1 305 ? -3.486 26.859 7.164 1 97.56 305 THR A N 1
ATOM 2315 C CA . THR A 1 305 ? -3.404 26.047 5.953 1 97.56 305 THR A CA 1
ATOM 2316 C C . THR A 1 305 ? -3.391 26.938 4.711 1 97.56 305 THR A C 1
ATOM 2318 O O . THR A 1 305 ? -4.113 26.672 3.748 1 97.56 305 THR A O 1
ATOM 2321 N N . LEU A 1 306 ? -2.633 27.953 4.66 1 96.31 306 LEU A N 1
ATOM 2322 C CA . LEU A 1 306 ? -2.691 28.984 3.631 1 96.31 306 LEU A CA 1
ATOM 2323 C C . LEU A 1 306 ? -2.217 28.438 2.289 1 96.31 306 LEU A C 1
ATOM 2325 O O . LEU A 1 306 ? -2.701 28.859 1.236 1 96.31 306 LEU A O 1
ATOM 2329 N N . VAL A 1 307 ? -1.311 27.5 2.318 1 97.38 307 VAL A N 1
ATOM 2330 C CA . VAL A 1 307 ? -0.659 27.031 1.102 1 97.38 307 VAL A CA 1
ATOM 2331 C C . VAL A 1 307 ? -1.686 26.359 0.192 1 97.38 307 VAL A C 1
ATOM 2333 O O . VAL A 1 307 ? -1.579 26.422 -1.034 1 97.38 307 VAL A O 1
ATOM 2336 N N . THR A 1 308 ? -2.709 25.703 0.731 1 96.69 308 THR A N 1
ATOM 2337 C CA . THR A 1 308 ? -3.699 25.031 -0.095 1 96.69 308 THR A CA 1
ATOM 2338 C C . THR A 1 308 ? -4.457 26.031 -0.964 1 96.69 308 THR A C 1
ATOM 2340 O O . THR A 1 308 ? -4.691 25.781 -2.148 1 96.69 308 THR A O 1
ATOM 2343 N N . TYR A 1 309 ? -4.762 27.203 -0.421 1 95.44 309 TYR A N 1
ATOM 2344 C CA . TYR A 1 309 ? -5.492 28.219 -1.168 1 95.44 309 TYR A CA 1
ATOM 2345 C C . TYR A 1 309 ? -4.613 28.828 -2.252 1 95.44 309 TYR A C 1
ATOM 2347 O O . TYR A 1 309 ? -5.082 29.094 -3.361 1 95.44 309 TYR A O 1
ATOM 2355 N N . LYS A 1 310 ? -3.41 29.016 -1.869 1 96.19 310 LYS A N 1
ATOM 2356 C CA . LYS A 1 310 ? -2.463 29.547 -2.846 1 96.19 310 LYS A CA 1
ATOM 2357 C C . LYS A 1 310 ? -2.338 28.625 -4.051 1 96.19 310 LYS A C 1
ATOM 2359 O O . LYS A 1 310 ? -2.498 29.047 -5.191 1 96.19 310 LYS A O 1
ATOM 2364 N N . VAL A 1 311 ? -2.092 27.344 -3.807 1 96 311 VAL A N 1
ATOM 2365 C CA . VAL A 1 311 ? -1.847 26.391 -4.875 1 96 311 VAL A CA 1
ATOM 2366 C C . VAL A 1 311 ? -3.113 26.203 -5.707 1 96 311 VAL A C 1
ATOM 2368 O O . VAL A 1 311 ? -3.061 26.203 -6.938 1 96 311 VAL A O 1
ATOM 2371 N N . MET A 1 312 ? -4.262 26.156 -5.074 1 94.5 312 MET A N 1
ATOM 2372 C CA . MET A 1 312 ? -5.527 25.969 -5.777 1 94.5 312 MET A CA 1
ATOM 2373 C C . MET A 1 312 ? -5.809 27.156 -6.703 1 94.5 312 MET A C 1
ATOM 2375 O O . MET A 1 312 ? -6.527 27.016 -7.695 1 94.5 312 MET A O 1
ATOM 2379 N N . ALA A 1 313 ? -5.27 28.312 -6.406 1 94.38 313 ALA A N 1
ATOM 2380 C CA . ALA A 1 313 ? -5.523 29.516 -7.184 1 94.38 313 ALA A CA 1
ATOM 2381 C C . ALA A 1 313 ? -4.492 29.672 -8.297 1 94.38 313 ALA A C 1
ATOM 2383 O O . ALA A 1 313 ? -4.625 30.547 -9.156 1 94.38 313 ALA A O 1
ATOM 2384 N N . SER A 1 314 ? -3.479 28.875 -8.312 1 95.19 314 SER A N 1
ATOM 2385 C CA . SER A 1 314 ? -2.398 29 -9.281 1 95.19 314 SER A CA 1
ATOM 2386 C C . SER A 1 314 ? -2.881 28.672 -10.688 1 95.19 314 SER A C 1
ATOM 2388 O O . SER A 1 314 ? -3.92 28.031 -10.859 1 95.19 314 SER A O 1
ATOM 2390 N N . LYS A 1 315 ? -2.088 29.078 -11.664 1 94.25 315 LYS A N 1
ATOM 2391 C CA . LYS A 1 315 ? -2.381 28.781 -13.062 1 94.25 315 LYS A CA 1
ATOM 2392 C C . LYS A 1 315 ? -2.316 27.281 -13.328 1 94.25 315 LYS A C 1
ATOM 2394 O O . LYS A 1 315 ? -3.102 26.75 -14.117 1 94.25 315 LYS A O 1
ATOM 2399 N N . GLN A 1 316 ? -1.467 26.609 -12.664 1 93.31 316 GLN A N 1
ATOM 2400 C CA . GLN A 1 316 ? -1.279 25.172 -12.867 1 93.31 316 GLN A CA 1
ATOM 2401 C C . GLN A 1 316 ? -2.529 24.406 -12.469 1 93.31 316 GLN A C 1
ATOM 2403 O O . GLN A 1 316 ? -2.861 23.391 -13.094 1 93.31 316 GLN A O 1
ATOM 2408 N N . TRP A 1 317 ? -3.209 24.938 -11.523 1 92.12 317 TRP A N 1
ATOM 2409 C CA . TRP A 1 317 ? -4.355 24.219 -10.984 1 92.12 317 TRP A CA 1
ATOM 2410 C C . TRP A 1 317 ? -5.648 24.984 -11.227 1 92.12 317 TRP A C 1
ATOM 2412 O O . TRP A 1 317 ? -6.574 24.938 -10.414 1 92.12 317 TRP A O 1
ATOM 2422 N N . LYS A 1 318 ? -5.688 25.672 -12.258 1 86.5 318 LYS A N 1
ATOM 2423 C CA . LYS A 1 318 ? -6.793 26.578 -12.586 1 86.5 318 LYS A CA 1
ATOM 2424 C C . LYS A 1 318 ? -8.109 25.812 -12.688 1 86.5 318 LYS A C 1
ATOM 2426 O O . LYS A 1 318 ? -9.172 26.344 -12.367 1 86.5 318 LYS A O 1
ATOM 2431 N N . LEU A 1 319 ? -8.008 24.516 -13.031 1 80.94 319 LEU A N 1
ATOM 2432 C CA . LEU A 1 319 ? -9.227 23.75 -13.273 1 80.94 319 LEU A CA 1
ATOM 2433 C C . LEU A 1 319 ? -9.555 22.859 -12.078 1 80.94 319 LEU A C 1
ATOM 2435 O O . LEU A 1 319 ? -10.531 22.109 -12.109 1 80.94 319 LEU A O 1
ATOM 2439 N N . PHE A 1 320 ? -8.875 23.062 -11.109 1 86.19 320 PHE A N 1
ATOM 2440 C CA . PHE A 1 320 ? -9.062 22.188 -9.953 1 86.19 320 PHE A CA 1
ATOM 2441 C C . PHE A 1 320 ? -10.375 22.5 -9.25 1 86.19 320 PHE A C 1
ATOM 2443 O O . PHE A 1 320 ? -11.086 21.594 -8.812 1 86.19 320 PHE A O 1
ATOM 2450 N N . LEU A 1 321 ? -10.695 23.719 -9.094 1 86.75 321 LEU A N 1
ATOM 2451 C CA . LEU A 1 321 ? -11.906 24.172 -8.406 1 86.75 321 LEU A CA 1
ATOM 2452 C C . LEU A 1 321 ? -12.984 24.562 -9.414 1 86.75 321 LEU A C 1
ATOM 2454 O O . LEU A 1 321 ? -12.68 24.984 -10.531 1 86.75 321 LEU A O 1
ATOM 2458 N N . THR A 1 322 ? -14.188 24.406 -8.984 1 81.06 322 THR A N 1
ATOM 2459 C CA . THR A 1 322 ? -15.289 25 -9.742 1 81.06 322 THR A CA 1
ATOM 2460 C C . THR A 1 322 ? -15.227 26.516 -9.688 1 81.06 322 THR A C 1
ATOM 2462 O O . THR A 1 322 ? -14.5 27.094 -8.867 1 81.06 322 THR A O 1
ATOM 2465 N N . SER A 1 323 ? -15.969 27.172 -10.578 1 81 323 SER A N 1
ATOM 2466 C CA . SER A 1 323 ? -15.969 28.625 -10.625 1 81 323 SER A CA 1
ATOM 2467 C C . SER A 1 323 ? -16.391 29.219 -9.289 1 81 323 SER A C 1
ATOM 2469 O O . SER A 1 323 ? -15.773 30.172 -8.797 1 81 323 SER A O 1
ATOM 2471 N N . SER A 1 324 ? -17.453 28.719 -8.742 1 80.06 324 SER A N 1
ATOM 2472 C CA . SER A 1 324 ? -17.938 29.203 -7.453 1 80.06 324 SER A CA 1
ATOM 2473 C C . SER A 1 324 ? -16.875 29.031 -6.363 1 80.06 324 SER A C 1
ATOM 2475 O O . SER A 1 324 ? -16.672 29.938 -5.555 1 80.06 324 SER A O 1
ATOM 2477 N N . SER A 1 325 ? -16.219 27.969 -6.387 1 85.06 325 SER A N 1
ATOM 2478 C CA . SER A 1 325 ? -15.188 27.672 -5.383 1 85.06 325 SER A CA 1
ATOM 2479 C C . SER A 1 325 ? -13.961 28.547 -5.594 1 85.06 325 SER A C 1
ATOM 2481 O O . SER A 1 325 ? -13.281 28.922 -4.629 1 85.06 325 SER A O 1
ATOM 2483 N N . GLN A 1 326 ? -13.719 28.906 -6.773 1 87.69 326 GLN A N 1
ATOM 2484 C CA . GLN A 1 326 ? -12.594 29.797 -7.07 1 87.69 326 GLN A CA 1
ATOM 2485 C C . GLN A 1 326 ? -12.781 31.156 -6.43 1 87.69 326 GLN A C 1
ATOM 2487 O O . GLN A 1 326 ? -11.836 31.734 -5.887 1 87.69 326 GLN A O 1
ATOM 2492 N N . GLU A 1 327 ? -13.961 31.656 -6.516 1 87.38 327 GLU A N 1
ATOM 2493 C CA . GLU A 1 327 ? -14.25 32.938 -5.926 1 87.38 327 GLU A CA 1
ATOM 2494 C C . GLU A 1 327 ? -14.047 32.938 -4.414 1 87.38 327 GLU A C 1
ATOM 2496 O O . GLU A 1 327 ? -13.43 33.844 -3.852 1 87.38 327 GLU A O 1
ATOM 2501 N N . LYS A 1 328 ? -14.578 31.906 -3.795 1 87.12 328 LYS A N 1
ATOM 2502 C CA . LYS A 1 328 ? -14.391 31.75 -2.355 1 87.12 328 LYS A CA 1
ATOM 2503 C C . LYS A 1 328 ? -12.906 31.656 -2.002 1 87.12 328 LYS A C 1
ATOM 2505 O O . LYS A 1 328 ? -12.461 32.281 -1.033 1 87.12 328 LYS A O 1
ATOM 2510 N N . ASN A 1 329 ? -12.219 30.906 -2.777 1 92.06 329 ASN A N 1
ATOM 2511 C CA . ASN A 1 329 ? -10.789 30.688 -2.559 1 92.06 329 ASN A CA 1
ATOM 2512 C C . ASN A 1 329 ? -10.008 32 -2.609 1 92.06 329 ASN A C 1
ATOM 2514 O O . ASN A 1 329 ? -9.133 32.25 -1.778 1 92.06 329 ASN A O 1
ATOM 2518 N N . LEU A 1 330 ? -10.32 32.875 -3.496 1 89.5 330 LEU A N 1
ATOM 2519 C CA . LEU A 1 330 ? -9.641 34.156 -3.658 1 89.5 330 LEU A CA 1
ATOM 2520 C C . LEU A 1 330 ? -9.891 35.062 -2.455 1 89.5 330 LEU A C 1
ATOM 2522 O O . LEU A 1 330 ? -9.008 35.812 -2.045 1 89.5 330 LEU A O 1
ATOM 2526 N N . GLU A 1 331 ? -11.07 34.938 -1.904 1 89.25 331 GLU A N 1
ATOM 2527 C CA . GLU A 1 331 ? -11.367 35.719 -0.704 1 89.25 331 GLU A CA 1
ATOM 2528 C C . GLU A 1 331 ? -10.453 35.344 0.452 1 89.25 331 GLU A C 1
ATOM 2530 O O . GLU A 1 331 ? -9.992 36.188 1.204 1 89.25 331 GLU A O 1
ATOM 2535 N N . VAL A 1 332 ? -10.266 34.094 0.535 1 90.25 332 VAL A N 1
ATOM 2536 C CA . VAL A 1 332 ? -9.438 33.562 1.621 1 90.25 332 VAL A CA 1
ATOM 2537 C C . VAL A 1 332 ? -7.992 34.031 1.432 1 90.25 332 VAL A C 1
ATOM 2539 O O . VAL A 1 332 ? -7.344 34.469 2.383 1 90.25 332 VAL A O 1
ATOM 2542 N N . ILE A 1 333 ? -7.477 34 0.246 1 90.88 333 ILE A N 1
ATOM 2543 C CA . ILE A 1 333 ? -6.098 34.344 -0.069 1 90.88 333 ILE A CA 1
ATOM 2544 C C . ILE A 1 333 ? -5.848 35.812 0.291 1 90.88 333 ILE A C 1
ATOM 2546 O O . ILE A 1 333 ? -4.801 36.156 0.846 1 90.88 333 ILE A O 1
ATOM 2550 N N . LYS A 1 334 ? -6.781 36.594 0.074 1 88.81 334 LYS A N 1
ATOM 2551 C CA . LYS A 1 334 ? -6.641 38.062 0.246 1 88.81 334 LYS A CA 1
ATOM 2552 C C . LYS A 1 334 ? -6.395 38.406 1.708 1 88.81 334 LYS A C 1
ATOM 2554 O O . LYS A 1 334 ? -5.676 39.375 2.006 1 88.81 334 LYS A O 1
ATOM 2559 N N . VAL A 1 335 ? -6.918 37.594 2.566 1 89.94 335 VAL A N 1
ATOM 2560 C CA . VAL A 1 335 ? -6.859 37.969 3.973 1 89.94 335 VAL A CA 1
ATOM 2561 C C . VAL A 1 335 ? -5.926 37.031 4.73 1 89.94 335 VAL A C 1
ATOM 2563 O O . VAL A 1 335 ? -5.703 37.219 5.934 1 89.94 335 VAL A O 1
ATOM 2566 N N . GLY A 1 336 ? -5.371 36.125 4.113 1 90.5 336 GLY A N 1
ATOM 2567 C CA . GLY A 1 336 ? -4.668 35.031 4.777 1 90.5 336 GLY A CA 1
ATOM 2568 C C . GLY A 1 336 ? -3.459 35.5 5.562 1 90.5 336 GLY A C 1
ATOM 2569 O O . GLY A 1 336 ? -3.27 35.094 6.715 1 90.5 336 GLY A O 1
ATOM 2570 N N . LEU A 1 337 ? -2.646 36.312 4.961 1 93.62 337 LEU A N 1
ATOM 2571 C CA . LEU A 1 337 ? -1.434 36.781 5.633 1 93.62 337 LEU A CA 1
ATOM 2572 C C . LEU A 1 337 ? -1.771 37.719 6.793 1 93.62 337 LEU A C 1
ATOM 2574 O O . LEU A 1 337 ? -1.091 37.688 7.824 1 93.62 337 LEU A O 1
ATOM 2578 N N . ARG A 1 338 ? -2.809 38.438 6.664 1 94.31 338 ARG A N 1
ATOM 2579 C CA . ARG A 1 338 ? -3.266 39.312 7.738 1 94.31 338 ARG A CA 1
ATOM 2580 C C . ARG A 1 338 ? -3.672 38.5 8.969 1 94.31 338 ARG A C 1
ATOM 2582 O O . ARG A 1 338 ? -3.387 38.906 10.094 1 94.31 338 ARG A O 1
ATOM 2589 N N . ALA A 1 339 ? -4.367 37.438 8.75 1 95.69 339 ALA A N 1
ATOM 2590 C CA . ALA A 1 339 ? -4.801 36.594 9.852 1 95.69 339 ALA A CA 1
ATOM 2591 C C . ALA A 1 339 ? -3.609 36.062 10.641 1 95.69 339 ALA A C 1
ATOM 2593 O O . ALA A 1 339 ? -3.672 35.938 11.867 1 95.69 339 ALA A O 1
ATOM 2594 N N . LEU A 1 340 ? -2.498 35.75 9.969 1 97.25 340 LEU A N 1
ATOM 2595 C CA . LEU A 1 340 ? -1.287 35.281 10.641 1 97.25 340 LEU A CA 1
ATOM 2596 C C . LEU A 1 340 ? -0.73 36.344 11.57 1 97.25 340 LEU A C 1
ATOM 2598 O O . LEU A 1 340 ? -0.325 36.031 12.695 1 97.25 340 LEU A O 1
ATOM 2602 N N . LEU A 1 341 ? -0.724 37.531 11.125 1 97 341 LEU A N 1
ATOM 2603 C CA . LEU A 1 341 ? -0.194 38.625 11.906 1 97 341 LEU A CA 1
ATOM 2604 C C . LEU A 1 341 ? -1.075 38.906 13.117 1 97 341 LEU A C 1
ATOM 2606 O O . LEU A 1 341 ? -0.569 39.188 14.211 1 97 341 LEU A O 1
ATOM 2610 N N . ILE A 1 342 ? -2.391 38.844 12.891 1 97.19 342 ILE A N 1
ATOM 2611 C CA . ILE A 1 342 ? -3.322 39.031 14 1 97.19 342 ILE A CA 1
ATOM 2612 C C . ILE A 1 342 ? -3.094 37.938 15.047 1 97.19 342 ILE A C 1
ATOM 2614 O O . ILE A 1 342 ? -3.012 38.25 16.25 1 97.19 342 ILE A O 1
ATOM 2618 N N . ALA A 1 343 ? -2.99 36.688 14.602 1 97.94 343 ALA A N 1
ATOM 2619 C CA . ALA A 1 343 ? -2.74 35.594 15.516 1 97.94 343 ALA A CA 1
ATOM 2620 C C . ALA A 1 343 ? -1.451 35.812 16.312 1 97.94 343 ALA A C 1
ATOM 2622 O O . ALA A 1 343 ? -1.417 35.625 17.516 1 97.94 343 ALA A O 1
ATOM 2623 N N . LYS A 1 344 ? -0.373 36.25 15.625 1 97.06 344 LYS A N 1
ATOM 2624 C CA . LYS A 1 344 ? 0.916 36.5 16.266 1 97.06 344 LYS A CA 1
ATOM 2625 C C . LYS A 1 344 ? 0.811 37.625 17.312 1 97.06 344 LYS A C 1
ATOM 2627 O O . LYS A 1 344 ? 1.3 37.469 18.422 1 97.06 344 LYS A O 1
ATOM 2632 N N . ARG A 1 345 ? 0.134 38.656 16.938 1 96.19 345 ARG A N 1
ATOM 2633 C CA . ARG A 1 345 ? 0.03 39.812 17.812 1 96.19 345 ARG A CA 1
ATOM 2634 C C . ARG A 1 345 ? -0.676 39.469 19.125 1 96.19 345 ARG A C 1
ATOM 2636 O O . ARG A 1 345 ? -0.373 40.062 20.172 1 96.19 345 ARG A O 1
ATOM 2643 N N . HIS A 1 346 ? -1.593 38.562 19.047 1 97.5 346 HIS A N 1
ATOM 2644 C CA . HIS A 1 346 ? -2.365 38.188 20.234 1 97.5 346 HIS A CA 1
ATOM 2645 C C . HIS A 1 346 ? -1.84 36.906 20.875 1 97.5 346 HIS A C 1
ATOM 2647 O O . HIS A 1 346 ? -2.465 36.375 21.781 1 97.5 346 HIS A O 1
ATOM 2653 N N . ASN A 1 347 ? -0.763 36.375 20.359 1 97.25 347 ASN A N 1
ATOM 2654 C CA . ASN A 1 347 ? -0.079 35.219 20.891 1 97.25 347 ASN A CA 1
ATOM 2655 C C . ASN A 1 347 ? -0.945 33.969 20.781 1 97.25 347 ASN A C 1
ATOM 2657 O O . ASN A 1 347 ? -0.986 33.125 21.703 1 97.25 347 ASN A O 1
ATOM 2661 N N . VAL A 1 348 ? -1.744 33.906 19.719 1 98.38 348 VAL A N 1
ATOM 2662 C CA . VAL A 1 348 ? -2.455 32.688 19.422 1 98.38 348 VAL A CA 1
ATOM 2663 C C . VAL A 1 348 ? -1.459 31.578 19.031 1 98.38 348 VAL A C 1
ATOM 2665 O O . VAL A 1 348 ? -0.544 31.828 18.25 1 98.38 348 VAL A O 1
ATOM 2668 N N . LYS A 1 349 ? -1.529 30.438 19.641 1 98.12 349 LYS A N 1
ATOM 2669 C CA . LYS A 1 349 ? -0.682 29.312 19.25 1 98.12 349 LYS A CA 1
ATOM 2670 C C . LYS A 1 349 ? -1.046 28.797 17.875 1 98.12 349 LYS A C 1
ATOM 2672 O O . LYS A 1 349 ? -2.182 28.375 17.641 1 98.12 349 LYS A O 1
ATOM 2677 N N . MET A 1 350 ? -0.088 28.828 16.969 1 98.5 350 MET A N 1
ATOM 2678 C CA . MET A 1 350 ? -0.339 28.391 15.602 1 98.5 350 MET A CA 1
ATOM 2679 C C . MET A 1 350 ? 0.364 27.062 15.328 1 98.5 350 MET A C 1
ATOM 2681 O O . MET A 1 350 ? 1.496 26.844 15.766 1 98.5 350 MET A O 1
ATOM 2685 N N . CYS A 1 351 ? -0.333 26.219 14.633 1 98.75 351 CYS A N 1
ATOM 2686 C CA . CYS A 1 351 ? 0.239 24.984 14.125 1 98.75 351 CYS A CA 1
ATOM 2687 C C . CYS A 1 351 ? 0.396 25.031 12.609 1 98.75 351 CYS A C 1
ATOM 2689 O O . CYS A 1 351 ? -0.385 25.703 11.922 1 98.75 351 CYS A O 1
ATOM 2691 N N . TYR A 1 352 ? 1.46 24.359 12.156 1 98.62 352 TYR A N 1
ATOM 2692 C CA . TYR A 1 352 ? 1.671 24.188 10.727 1 98.62 352 TYR A CA 1
ATOM 2693 C C . TYR A 1 352 ? 0.705 23.156 10.148 1 98.62 352 TYR A C 1
ATOM 2695 O O . TYR A 1 352 ? 0.553 22.062 10.703 1 98.62 352 TYR A O 1
ATOM 2703 N N . GLY A 1 353 ? 0.048 23.438 9.102 1 98.62 353 GLY A N 1
ATOM 2704 C CA . GLY A 1 353 ? -0.818 22.547 8.359 1 98.62 353 GLY A CA 1
ATOM 2705 C C . GLY A 1 353 ? -0.953 22.922 6.895 1 98.62 353 GLY A C 1
ATOM 2706 O O . GLY A 1 353 ? -1.038 24.109 6.562 1 98.62 353 GLY A O 1
ATOM 2707 N N . SER A 1 354 ? -0.945 21.922 6.043 1 98.12 354 SER A N 1
ATOM 2708 C CA . SER A 1 354 ? -0.947 22.234 4.617 1 98.12 354 SER A CA 1
ATOM 2709 C C . SER A 1 354 ? -2.344 22.094 4.023 1 98.12 354 SER A C 1
ATOM 2711 O O . SER A 1 354 ? -2.799 22.953 3.275 1 98.12 354 SER A O 1
ATOM 2713 N N . ASP A 1 355 ? -3.043 20.984 4.344 1 97.75 355 ASP A N 1
ATOM 2714 C CA . ASP A 1 355 ? -4.383 20.656 3.867 1 97.75 355 ASP A CA 1
ATOM 2715 C C . ASP A 1 355 ? -4.406 20.531 2.344 1 97.75 355 ASP A C 1
ATOM 2717 O O . ASP A 1 355 ? -5.395 20.906 1.704 1 97.75 355 ASP A O 1
ATOM 2721 N N . LEU A 1 356 ? -3.27 20.219 1.777 1 96.56 356 LEU A N 1
ATOM 2722 C CA . LEU A 1 356 ? -3.244 19.984 0.337 1 96.56 356 LEU A CA 1
ATOM 2723 C C . LEU A 1 356 ? -3.869 18.641 -0.008 1 96.56 356 LEU A C 1
ATOM 2725 O O . LEU A 1 356 ? -3.641 17.656 0.689 1 96.56 356 LEU A O 1
ATOM 2729 N N . LEU A 1 357 ? -4.617 18.625 -1.079 1 93 357 LEU A N 1
ATOM 2730 C CA . LEU A 1 357 ? -5.367 17.422 -1.449 1 93 357 LEU A CA 1
ATOM 2731 C C . LEU A 1 357 ? -4.801 16.797 -2.717 1 93 357 LEU A C 1
ATOM 2733 O O . LEU A 1 357 ? -4.391 17.516 -3.637 1 93 357 LEU A O 1
ATOM 2737 N N . GLY A 1 358 ? -4.863 15.484 -2.75 1 92.81 358 GLY A N 1
ATOM 2738 C CA . GLY A 1 358 ? -4.566 14.766 -3.975 1 92.81 358 GLY A CA 1
ATOM 2739 C C . GLY A 1 358 ? -3.193 15.086 -4.539 1 92.81 358 GLY A C 1
ATOM 2740 O O . GLY A 1 358 ? -2.193 15.031 -3.818 1 92.81 358 GLY A O 1
ATOM 2741 N N . ALA A 1 359 ? -3.193 15.539 -5.797 1 92.5 359 ALA A N 1
ATOM 2742 C CA . ALA A 1 359 ? -1.958 15.75 -6.547 1 92.5 359 ALA A CA 1
ATOM 2743 C C . ALA A 1 359 ? -1.236 17 -6.062 1 92.5 359 ALA A C 1
ATOM 2745 O O . ALA A 1 359 ? -0.067 17.219 -6.391 1 92.5 359 ALA A O 1
ATOM 2746 N N . MET A 1 360 ? -1.828 17.766 -5.242 1 95.12 360 MET A N 1
ATOM 2747 C CA . MET A 1 360 ? -1.221 19.016 -4.785 1 95.12 360 MET A CA 1
ATOM 2748 C C . MET A 1 360 ? -0.355 18.781 -3.553 1 95.12 360 MET A C 1
ATOM 2750 O O . MET A 1 360 ? 0.361 19.688 -3.109 1 95.12 360 MET A O 1
ATOM 2754 N N . GLN A 1 361 ? -0.415 17.625 -3.031 1 94.62 361 GLN A N 1
ATOM 2755 C CA . GLN A 1 361 ? 0.217 17.312 -1.752 1 94.62 361 GLN A CA 1
ATOM 2756 C C . GLN A 1 361 ? 1.715 17.609 -1.796 1 94.62 361 GLN A C 1
ATOM 2758 O O . GLN A 1 361 ? 2.316 17.953 -0.778 1 94.62 361 GLN A O 1
ATOM 2763 N N . ASP A 1 362 ? 2.271 17.547 -2.979 1 94.44 362 ASP A N 1
ATOM 2764 C CA . ASP A 1 362 ? 3.717 17.719 -3.104 1 94.44 362 ASP A CA 1
ATOM 2765 C C . ASP A 1 362 ? 4.121 19.172 -2.811 1 94.44 362 ASP A C 1
ATOM 2767 O O . ASP A 1 362 ? 5.305 19.453 -2.627 1 94.44 362 ASP A O 1
ATOM 2771 N N . TYR A 1 363 ? 3.18 20.062 -2.711 1 97 363 TYR A N 1
ATOM 2772 C CA . TYR A 1 363 ? 3.449 21.469 -2.389 1 97 363 TYR A CA 1
ATOM 2773 C C . TYR A 1 363 ? 3.338 21.719 -0.889 1 97 363 TYR A C 1
ATOM 2775 O O . TYR A 1 363 ? 3.334 22.859 -0.44 1 97 363 TYR A O 1
ATOM 2783 N N . GLU A 1 364 ? 3.252 20.672 -0.137 1 97.12 364 GLU A N 1
ATOM 2784 C CA . GLU A 1 364 ? 2.969 20.734 1.293 1 97.12 364 GLU A CA 1
ATOM 2785 C C . GLU A 1 364 ? 3.975 21.641 2.012 1 97.12 364 GLU A C 1
ATOM 2787 O O . GLU A 1 364 ? 3.617 22.344 2.955 1 97.12 364 GLU A O 1
ATOM 2792 N N . THR A 1 365 ? 5.281 21.719 1.581 1 98.38 365 THR A N 1
ATOM 2793 C CA . THR A 1 365 ? 6.309 22.5 2.258 1 98.38 365 THR A CA 1
ATOM 2794 C C . THR A 1 365 ? 6.176 23.984 1.918 1 98.38 365 THR A C 1
ATOM 2796 O O . THR A 1 365 ? 6.805 24.828 2.553 1 98.38 365 THR A O 1
ATOM 2799 N N . GLY A 1 366 ? 5.289 24.328 1.006 1 98 366 GLY A N 1
ATOM 2800 C CA . GLY A 1 366 ? 5.102 25.719 0.595 1 98 366 GLY A CA 1
ATOM 2801 C C . GLY A 1 366 ? 4.59 26.609 1.712 1 98 366 GLY A C 1
ATOM 2802 O O . GLY A 1 366 ? 4.754 27.828 1.663 1 98 366 GLY A O 1
ATOM 2803 N N . GLU A 1 367 ? 3.971 25.984 2.67 1 98.31 367 GLU A N 1
ATOM 2804 C CA . GLU A 1 367 ? 3.459 26.734 3.809 1 98.31 367 GLU A CA 1
ATOM 2805 C C . GLU A 1 367 ? 4.59 27.422 4.57 1 98.31 367 GLU A C 1
ATOM 2807 O O . GLU A 1 367 ? 4.402 28.5 5.129 1 98.31 367 GLU A O 1
ATOM 2812 N N . PHE A 1 368 ? 5.824 26.844 4.602 1 98.62 368 PHE A N 1
ATOM 2813 C CA . PHE A 1 368 ? 6.973 27.469 5.25 1 98.62 368 PHE A CA 1
ATOM 2814 C C . PHE A 1 368 ? 7.305 28.812 4.59 1 98.62 368 PHE A C 1
ATOM 2816 O O . PHE A 1 368 ? 7.457 29.828 5.273 1 98.62 368 PHE A O 1
ATOM 2823 N N . PHE A 1 369 ? 7.391 28.766 3.264 1 97.25 369 PHE A N 1
ATOM 2824 C CA . PHE A 1 369 ? 7.742 29.953 2.488 1 97.25 369 PHE A CA 1
ATOM 2825 C C . PHE A 1 369 ? 6.691 31.047 2.658 1 97.25 369 PHE A C 1
ATOM 2827 O O . PHE A 1 369 ? 7.027 32.219 2.859 1 97.25 369 PHE A O 1
ATOM 2834 N N . LEU A 1 370 ? 5.5 30.625 2.58 1 96.5 370 LEU A N 1
ATOM 2835 C CA . LEU A 1 370 ? 4.387 31.562 2.66 1 96.5 370 LEU A CA 1
ATOM 2836 C C . LEU A 1 370 ? 4.359 32.25 4.016 1 96.5 370 LEU A C 1
ATOM 2838 O O . LEU A 1 370 ? 4.312 33.5 4.086 1 96.5 370 LEU A O 1
ATOM 2842 N N . ARG A 1 371 ? 4.41 31.516 5.078 1 97.44 371 ARG A N 1
ATOM 2843 C CA . ARG A 1 371 ? 4.371 32.094 6.418 1 97.44 371 ARG A CA 1
ATOM 2844 C C . ARG A 1 371 ? 5.629 32.938 6.695 1 97.44 371 ARG A C 1
ATOM 2846 O O . ARG A 1 371 ? 5.574 33.938 7.402 1 97.44 371 ARG A O 1
ATOM 2853 N N . GLY A 1 372 ? 6.746 32.5 6.117 1 96.88 372 GLY A N 1
ATOM 2854 C CA . GLY A 1 372 ? 8.016 33.188 6.312 1 96.88 372 GLY A CA 1
ATOM 2855 C C . GLY A 1 372 ? 8.031 34.594 5.77 1 96.88 372 GLY A C 1
ATOM 2856 O O . GLY A 1 372 ? 8.906 35.406 6.109 1 96.88 372 GLY A O 1
ATOM 2857 N N . LYS A 1 373 ? 7.07 34.938 4.992 1 95.12 373 LYS A N 1
ATOM 2858 C CA . LYS A 1 373 ? 6.98 36.281 4.434 1 95.12 373 LYS A CA 1
ATOM 2859 C C . LYS A 1 373 ? 6.594 37.312 5.504 1 95.12 373 LYS A C 1
ATOM 2861 O O . LYS A 1 373 ? 6.906 38.5 5.387 1 95.12 373 LYS A O 1
ATOM 2866 N N . VAL A 1 374 ? 5.91 36.781 6.578 1 96.38 374 VAL A N 1
ATOM 2867 C CA . VAL A 1 374 ? 5.371 37.781 7.496 1 96.38 374 VAL A CA 1
ATOM 2868 C C . VAL A 1 374 ? 5.691 37.406 8.938 1 96.38 374 VAL A C 1
ATOM 2870 O O . VAL A 1 374 ? 5.582 38.219 9.852 1 96.38 374 VAL A O 1
ATOM 2873 N N . LEU A 1 375 ? 6.113 36.188 9.156 1 97.62 375 LEU A N 1
ATOM 2874 C CA . LEU A 1 375 ? 6.414 35.719 10.508 1 97.62 375 LEU A CA 1
ATOM 2875 C C . LEU A 1 375 ? 7.906 35.438 10.664 1 97.62 375 LEU A C 1
ATOM 2877 O O . LEU A 1 375 ? 8.562 35.031 9.711 1 97.62 375 LEU A O 1
ATOM 2881 N N . PRO A 1 376 ? 8.422 35.562 11.883 1 97.81 376 PRO A N 1
ATOM 2882 C CA . PRO A 1 376 ? 9.805 35.156 12.133 1 97.81 376 PRO A CA 1
ATOM 2883 C C . PRO A 1 376 ? 10.016 33.656 11.914 1 97.81 376 PRO A C 1
ATOM 2885 O O . PRO A 1 376 ? 9.133 32.844 12.242 1 97.81 376 PRO A O 1
ATOM 2888 N N . ALA A 1 377 ? 11.195 33.312 11.43 1 98.56 377 ALA A N 1
ATOM 2889 C CA . ALA A 1 377 ? 11.539 31.922 11.133 1 98.56 377 ALA A CA 1
ATOM 2890 C C . ALA A 1 377 ? 11.328 31.031 12.352 1 98.56 377 ALA A C 1
ATOM 2892 O O . ALA A 1 377 ? 10.797 29.922 12.242 1 98.56 377 ALA A O 1
ATOM 2893 N N . ALA A 1 378 ? 11.68 31.5 13.5 1 98.56 378 ALA A N 1
ATOM 2894 C CA . ALA A 1 378 ? 11.57 30.719 14.734 1 98.56 378 ALA A CA 1
ATOM 2895 C C . ALA A 1 378 ? 10.117 30.375 15.039 1 98.56 378 ALA A C 1
ATOM 2897 O O . ALA A 1 378 ? 9.812 29.281 15.5 1 98.56 378 ALA A O 1
ATOM 2898 N N . ASP A 1 379 ? 9.211 31.328 14.812 1 98.31 379 ASP A N 1
ATOM 2899 C CA . ASP A 1 379 ? 7.789 31.109 15.062 1 98.31 379 ASP A CA 1
ATOM 2900 C C . ASP A 1 379 ? 7.234 30.031 14.125 1 98.31 379 ASP A C 1
ATOM 2902 O O . ASP A 1 379 ? 6.48 29.156 14.555 1 98.31 379 ASP A O 1
ATOM 2906 N N . VAL A 1 380 ? 7.629 30.125 12.859 1 98.69 380 VAL A N 1
ATOM 2907 C CA . VAL A 1 380 ? 7.141 29.172 11.867 1 98.69 380 VAL A CA 1
ATOM 2908 C C . VAL A 1 380 ? 7.676 27.766 12.188 1 98.69 380 VAL A C 1
ATOM 2910 O O . VAL A 1 380 ? 6.945 26.781 12.086 1 98.69 380 VAL A O 1
ATOM 2913 N N . LEU A 1 381 ? 8.938 27.688 12.562 1 98.81 381 LEU A N 1
ATOM 2914 C CA . LEU A 1 381 ? 9.523 26.391 12.914 1 98.81 381 LEU A CA 1
ATOM 2915 C C . LEU A 1 381 ? 8.828 25.797 14.133 1 98.81 381 LEU A C 1
ATOM 2917 O O . LEU A 1 381 ? 8.523 24.609 14.156 1 98.81 381 LEU A O 1
ATOM 2921 N N . ARG A 1 382 ? 8.547 26.609 15.172 1 98.62 382 ARG A N 1
ATOM 2922 C CA . ARG A 1 382 ? 7.809 26.141 16.344 1 98.62 382 ARG A CA 1
ATOM 2923 C C . ARG A 1 382 ? 6.445 25.594 15.938 1 98.62 382 ARG A C 1
ATOM 2925 O O . ARG A 1 382 ? 6 24.562 16.469 1 98.62 382 ARG A O 1
ATOM 2932 N N . ALA A 1 383 ? 5.824 26.203 15 1 98.75 383 ALA A N 1
ATOM 2933 C CA . ALA A 1 383 ? 4.496 25.812 14.539 1 98.75 383 ALA A CA 1
ATOM 2934 C C . ALA A 1 383 ? 4.535 24.438 13.867 1 98.75 383 ALA A C 1
ATOM 2936 O O . ALA 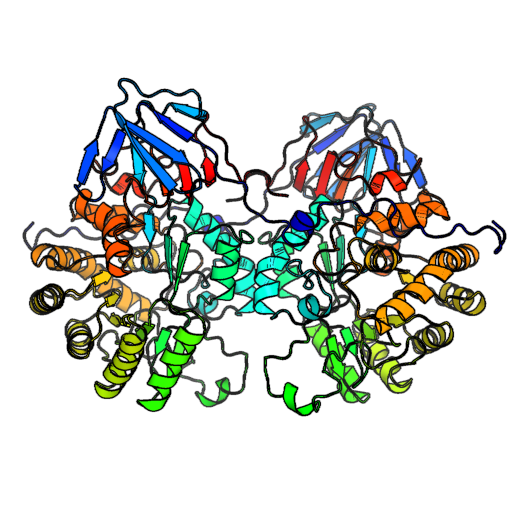A 1 383 ? 3.506 23.766 13.734 1 98.75 383 ALA A O 1
ATOM 2937 N N . ALA A 1 384 ? 5.746 24.016 13.461 1 98.88 384 ALA A N 1
ATOM 2938 C CA . ALA A 1 384 ? 5.883 22.734 12.75 1 98.88 384 ALA A CA 1
ATOM 2939 C C . ALA A 1 384 ? 6.59 21.703 13.617 1 98.88 384 ALA A C 1
ATOM 2941 O O . ALA A 1 384 ? 6.961 20.625 13.141 1 98.88 384 ALA A O 1
ATOM 2942 N N . THR A 1 385 ? 6.879 22.016 14.875 1 98.75 385 THR A N 1
ATOM 2943 C CA . THR A 1 385 ? 7.617 21.094 15.734 1 98.75 385 THR A CA 1
ATOM 2944 C C . THR A 1 385 ? 7.012 21.047 17.125 1 98.75 385 THR A C 1
ATOM 2946 O O . THR A 1 385 ? 6.125 20.234 17.406 1 98.75 385 THR A O 1
ATOM 2949 N N . VAL A 1 386 ? 7.172 22.141 17.859 1 98.44 386 VAL A N 1
ATOM 2950 C CA . VAL A 1 386 ? 6.879 22.156 19.281 1 98.44 386 VAL A CA 1
ATOM 2951 C C . VAL A 1 386 ? 5.387 22.375 19.5 1 98.44 386 VAL A C 1
ATOM 2953 O O . VAL A 1 386 ? 4.77 21.703 20.344 1 98.44 386 VAL A O 1
ATOM 2956 N N . THR A 1 387 ? 4.809 23.266 18.781 1 98.62 387 THR A N 1
ATOM 2957 C CA . THR A 1 387 ? 3.436 23.672 19.047 1 98.62 387 THR A CA 1
ATOM 2958 C C . THR A 1 387 ? 2.465 22.531 18.781 1 98.62 387 THR A C 1
ATOM 2960 O O . THR A 1 387 ? 1.61 22.219 19.609 1 98.62 387 THR A O 1
ATOM 2963 N N . PRO A 1 388 ? 2.617 21.859 17.594 1 98.62 388 PRO A N 1
ATOM 2964 C CA . PRO A 1 388 ? 1.732 20.703 17.391 1 98.62 388 PRO A CA 1
ATOM 2965 C C . PRO A 1 388 ? 1.928 19.625 18.438 1 98.62 388 PRO A C 1
ATOM 2967 O O . PRO A 1 388 ? 0.963 18.953 18.844 1 98.62 388 PRO A O 1
ATOM 2970 N N . ALA A 1 389 ? 3.145 19.344 18.875 1 98.31 389 ALA A N 1
ATOM 2971 C CA . ALA A 1 389 ? 3.398 18.375 19.938 1 98.31 389 ALA A CA 1
ATOM 2972 C C . ALA A 1 389 ? 2.656 18.766 21.203 1 98.31 389 ALA A C 1
ATOM 2974 O O . ALA A 1 389 ? 2.037 17.906 21.859 1 98.31 389 ALA A O 1
ATOM 2975 N N . GLU A 1 390 ? 2.691 20.016 21.547 1 97.94 390 GLU A N 1
ATOM 2976 C CA . GLU A 1 390 ? 1.967 20.516 22.703 1 97.94 390 GLU A CA 1
ATOM 2977 C C . GLU A 1 390 ? 0.462 20.312 22.547 1 97.94 390 GLU A C 1
ATOM 2979 O O . GLU A 1 390 ? -0.205 19.844 23.469 1 97.94 390 GLU A O 1
ATOM 2984 N N . ALA A 1 391 ? -0.027 20.672 21.391 1 97.69 391 ALA A N 1
ATOM 2985 C CA . ALA A 1 391 ? -1.458 20.562 21.125 1 97.69 391 ALA A CA 1
ATOM 2986 C C . ALA A 1 391 ? -1.944 19.125 21.328 1 97.69 391 ALA A C 1
ATOM 2988 O O . ALA A 1 391 ? -3.084 18.906 21.75 1 97.69 391 ALA A O 1
ATOM 2989 N N . LEU A 1 392 ? -1.054 18.172 21.094 1 97.56 392 LEU A N 1
ATOM 2990 C CA . LEU A 1 392 ? -1.43 16.766 21.188 1 97.56 392 LEU A CA 1
ATOM 2991 C C . LEU A 1 392 ? -1.041 16.172 22.531 1 97.56 392 LEU A C 1
ATOM 2993 O O . LEU A 1 392 ? -1.213 14.977 22.766 1 97.56 392 LEU A O 1
ATOM 2997 N N . GLY A 1 393 ? -0.436 16.938 23.406 1 96.62 393 GLY A N 1
ATOM 2998 C CA . GLY A 1 393 ? 0.003 16.469 24.703 1 96.62 393 GLY A CA 1
ATOM 2999 C C . GLY A 1 393 ? 1.27 15.633 24.641 1 96.62 393 GLY A C 1
ATOM 3000 O O . GLY A 1 393 ? 1.451 14.703 25.438 1 96.62 393 GLY A O 1
ATOM 3001 N N . LEU A 1 394 ? 2.068 15.938 23.641 1 97.69 394 LEU A N 1
ATOM 3002 C CA . LEU A 1 394 ? 3.266 15.141 23.406 1 97.69 394 LEU A CA 1
ATOM 3003 C C . LEU A 1 394 ? 4.52 16 23.5 1 97.69 394 LEU A C 1
ATOM 3005 O O . LEU A 1 394 ? 5.508 15.742 22.812 1 97.69 394 LEU A O 1
ATOM 3009 N N . SER A 1 395 ? 4.516 17.062 24.344 1 97.5 395 SER A N 1
ATOM 3010 C CA . SER A 1 395 ? 5.605 18.031 24.453 1 97.5 395 SER A CA 1
ATOM 3011 C C . SER A 1 395 ? 6.871 17.375 25 1 97.5 395 SER A C 1
ATOM 3013 O O . SER A 1 395 ? 7.965 17.922 24.875 1 97.5 395 SER A O 1
ATOM 3015 N N . ASP A 1 396 ? 6.719 16.219 25.594 1 97.81 396 ASP A N 1
ATOM 3016 C CA . ASP A 1 396 ? 7.867 15.539 26.188 1 97.81 396 ASP A CA 1
ATOM 3017 C C . ASP A 1 396 ? 8.383 14.422 25.297 1 97.81 396 ASP A C 1
ATOM 3019 O O . ASP A 1 396 ? 9.25 13.641 25.688 1 97.81 396 ASP A O 1
ATOM 3023 N N . LYS A 1 397 ? 7.91 14.367 24.078 1 97.94 397 LYS A N 1
ATOM 3024 C CA . LYS A 1 397 ? 8.242 13.211 23.25 1 97.94 397 LYS A CA 1
ATOM 3025 C C . LYS A 1 397 ? 8.672 13.641 21.844 1 97.94 397 LYS A C 1
ATOM 3027 O O . LYS A 1 397 ? 9.469 12.961 21.203 1 97.94 397 LYS A O 1
ATOM 3032 N N . ILE A 1 398 ? 8.07 14.688 21.312 1 97.88 398 ILE A N 1
ATOM 3033 C CA . ILE A 1 398 ? 8.234 15.031 19.906 1 97.88 398 ILE A CA 1
ATOM 3034 C C . ILE A 1 398 ? 8.531 16.516 19.766 1 97.88 398 ILE A C 1
ATOM 3036 O O . ILE A 1 398 ? 8.141 17.328 20.625 1 97.88 398 ILE A O 1
ATOM 3040 N N . GLY A 1 399 ? 9.258 16.891 18.766 1 97.88 399 GLY A N 1
ATOM 3041 C CA . GLY A 1 399 ? 9.352 18.266 18.328 1 97.88 399 GLY A CA 1
ATOM 3042 C C . GLY A 1 399 ? 10.648 18.938 18.719 1 97.88 399 GLY A C 1
ATOM 3043 O O . GLY A 1 399 ? 10.898 20.094 18.359 1 97.88 399 GLY A O 1
ATOM 3044 N N . GLN A 1 400 ? 11.531 18.203 19.453 1 98.5 400 GLN A N 1
ATOM 3045 C CA . GLN A 1 400 ? 12.812 18.734 19.891 1 98.5 400 GLN A CA 1
ATOM 3046 C C . GLN A 1 400 ? 13.906 17.672 19.797 1 98.5 400 GLN A C 1
ATOM 3048 O O . GLN A 1 400 ? 13.609 16.469 19.781 1 98.5 400 GLN A O 1
ATOM 3053 N N . ILE A 1 401 ? 15.117 18.078 19.609 1 98.62 401 ILE A N 1
ATOM 3054 C CA . ILE A 1 401 ? 16.281 17.234 19.844 1 98.62 401 ILE A CA 1
ATOM 3055 C C . ILE A 1 401 ? 16.688 17.297 21.312 1 98.62 401 ILE A C 1
ATOM 3057 O O . ILE A 1 401 ? 17.391 18.219 21.734 1 98.62 401 ILE A O 1
ATOM 3061 N N . LYS A 1 402 ? 16.188 16.359 22 1 98.19 402 LYS A N 1
ATOM 3062 C CA . LYS A 1 402 ? 16.344 16.344 23.453 1 98.19 402 LYS A CA 1
ATOM 3063 C C . LYS A 1 402 ? 16.375 14.906 23.984 1 98.19 402 LYS A C 1
ATOM 3065 O O . LYS A 1 402 ? 15.734 14.016 23.406 1 98.19 402 LYS A O 1
ATOM 3070 N N . LYS A 1 403 ? 17.125 14.75 25.078 1 98 403 LYS A N 1
ATOM 3071 C CA . LYS A 1 403 ? 17.203 13.43 25.703 1 98 403 LYS A CA 1
ATOM 3072 C C . LYS A 1 403 ? 15.812 12.875 26 1 98 403 LYS A C 1
ATOM 3074 O O . LYS A 1 403 ? 14.969 13.57 26.578 1 98 403 LYS A O 1
ATOM 3079 N N . GLY A 1 404 ? 15.609 11.656 25.562 1 98.25 404 GLY A N 1
ATOM 3080 C CA . GLY A 1 404 ? 14.359 10.969 25.844 1 98.25 404 GLY A CA 1
ATOM 3081 C C . GLY A 1 404 ? 13.32 11.125 24.75 1 98.25 404 GLY A C 1
ATOM 3082 O O . GLY A 1 404 ? 12.336 10.391 24.719 1 98.25 404 GLY A O 1
ATOM 3083 N N . PHE A 1 405 ? 13.461 12.062 23.859 1 98.75 405 PHE A N 1
ATOM 3084 C CA . PHE A 1 405 ? 12.531 12.273 22.75 1 98.75 405 PHE A CA 1
ATOM 3085 C C . PHE A 1 405 ? 12.719 11.219 21.672 1 98.75 405 PHE A C 1
ATOM 3087 O O . PHE A 1 405 ? 13.766 10.57 21.609 1 98.75 405 PHE A O 1
ATOM 3094 N N . TYR A 1 406 ? 11.648 10.961 20.906 1 98.5 406 TYR A N 1
ATOM 3095 C CA . TYR A 1 406 ? 11.812 10.148 19.703 1 98.5 406 TYR A CA 1
ATOM 3096 C C . TYR A 1 406 ? 12.93 10.688 18.812 1 98.5 406 TYR A C 1
ATOM 3098 O O . TYR A 1 406 ? 13.047 11.906 18.641 1 98.5 406 TYR A O 1
ATOM 3106 N N . ALA A 1 407 ? 13.758 9.797 18.297 1 98.69 407 ALA A N 1
ATOM 3107 C CA . ALA A 1 407 ? 14.836 10.211 17.406 1 98.69 407 ALA A CA 1
ATOM 3108 C C . ALA A 1 407 ? 14.297 10.5 16 1 98.69 407 ALA A C 1
ATOM 3110 O O . ALA A 1 407 ? 14.586 9.766 15.055 1 98.69 407 ALA A O 1
ATOM 3111 N N . ASP A 1 408 ? 13.531 11.5 15.852 1 98.81 408 ASP A N 1
ATOM 3112 C CA . ASP A 1 408 ? 13.117 12.109 14.594 1 98.81 408 ASP A CA 1
ATOM 3113 C C . ASP A 1 408 ? 14.031 13.273 14.219 1 98.81 408 ASP A C 1
ATOM 3115 O O . ASP A 1 408 ? 13.984 14.336 14.844 1 98.81 408 ASP A O 1
ATOM 3119 N N . LEU A 1 409 ? 14.797 13.039 13.148 1 98.81 409 LEU A N 1
ATOM 3120 C CA . LEU A 1 409 ? 15.883 13.969 12.883 1 98.81 409 LEU A CA 1
ATOM 3121 C C . LEU A 1 409 ? 16 14.258 11.383 1 98.81 409 LEU A C 1
ATOM 3123 O O . LEU A 1 409 ? 15.914 13.344 10.562 1 98.81 409 LEU A O 1
ATOM 3127 N N . LEU A 1 410 ? 16.109 15.5 11.109 1 98.88 410 LEU A N 1
ATOM 3128 C CA . LEU A 1 410 ? 16.453 15.938 9.758 1 98.88 410 LEU A CA 1
ATOM 3129 C C . LEU A 1 410 ? 17.875 16.469 9.703 1 98.88 410 LEU A C 1
ATOM 3131 O O . LEU A 1 410 ? 18.328 17.156 10.625 1 98.88 410 LEU A O 1
ATOM 3135 N N . LEU A 1 411 ? 18.609 16.109 8.703 1 98.81 411 LEU A N 1
ATOM 3136 C CA . LEU A 1 411 ? 19.859 16.75 8.359 1 98.81 411 LEU A CA 1
ATOM 3137 C C . LEU A 1 411 ? 19.672 17.734 7.211 1 98.81 411 LEU A C 1
ATOM 3139 O O . LEU A 1 411 ? 19.219 17.359 6.129 1 98.81 411 LEU A O 1
ATOM 3143 N N . LEU A 1 412 ? 20 19.016 7.473 1 98.81 412 LEU A N 1
ATOM 3144 C CA . LEU A 1 412 ? 19.734 20.078 6.508 1 98.81 412 LEU A CA 1
ATOM 3145 C C . LEU A 1 412 ? 21.031 20.719 6.035 1 98.81 412 LEU A C 1
ATOM 3147 O O . LEU A 1 412 ? 22 20.812 6.793 1 98.81 412 LEU A O 1
ATOM 3151 N N . GLU A 1 413 ? 20.953 21.25 4.82 1 98.44 413 GLU A N 1
ATOM 3152 C CA . GLU A 1 413 ? 22.078 22 4.246 1 98.44 413 GLU A CA 1
ATOM 3153 C C . GLU A 1 413 ? 22.141 23.406 4.816 1 98.44 413 GLU A C 1
ATOM 3155 O O . GLU A 1 413 ? 23.234 23.922 5.059 1 98.44 413 GLU A O 1
ATOM 3160 N N . GLU A 1 414 ? 20.969 23.953 5.02 1 98.44 414 GLU A N 1
ATOM 3161 C CA . GLU A 1 414 ? 20.891 25.359 5.426 1 98.44 414 GLU A CA 1
ATOM 3162 C C . GLU A 1 414 ? 20.203 25.5 6.781 1 98.44 414 GLU A C 1
ATOM 3164 O O . GLU A 1 414 ? 19.484 24.594 7.223 1 98.44 414 GLU A O 1
ATOM 3169 N N . ASN A 1 415 ? 20.453 26.656 7.383 1 98.5 415 ASN A N 1
ATOM 3170 C CA . ASN A 1 415 ? 19.844 26.969 8.664 1 98.5 415 ASN A CA 1
ATOM 3171 C C . ASN A 1 415 ? 18.406 27.469 8.492 1 98.5 415 ASN A C 1
ATOM 3173 O O . ASN A 1 415 ? 18.188 28.578 8 1 98.5 415 ASN A O 1
ATOM 3177 N N . PRO A 1 416 ? 17.438 26.703 8.977 1 98.69 416 PRO A N 1
ATOM 3178 C CA . PRO A 1 416 ? 16.047 27.156 8.781 1 98.69 416 PRO A CA 1
ATOM 3179 C C . PRO A 1 416 ? 15.703 28.391 9.609 1 98.69 416 PRO A C 1
ATOM 3181 O O . PRO A 1 416 ? 14.711 29.062 9.32 1 98.69 416 PRO A O 1
ATOM 3184 N N . LEU A 1 417 ? 16.484 28.688 10.594 1 98.62 417 LEU A N 1
ATOM 3185 C CA . LEU A 1 417 ? 16.219 29.859 11.43 1 98.62 417 LEU A CA 1
ATOM 3186 C C . LEU A 1 417 ? 16.688 31.141 10.734 1 98.62 417 LEU A C 1
ATOM 3188 O O . LEU A 1 417 ? 16.234 32.219 11.078 1 98.62 417 LEU A O 1
ATOM 3192 N N . ASP A 1 418 ? 17.641 31 9.82 1 98.31 418 ASP A N 1
ATOM 3193 C CA . ASP A 1 418 ? 18.062 32.125 9.016 1 98.31 418 ASP A CA 1
ATOM 3194 C C . ASP A 1 418 ? 17.047 32.438 7.906 1 98.31 418 ASP A C 1
ATOM 3196 O O . ASP A 1 418 ? 16.75 33.594 7.621 1 98.31 418 ASP A O 1
ATOM 3200 N N . ASP A 1 419 ? 16.609 31.422 7.332 1 98 419 ASP A N 1
ATOM 3201 C CA . ASP A 1 419 ? 15.594 31.484 6.285 1 98 419 ASP A CA 1
ATOM 3202 C C . ASP A 1 419 ? 14.688 30.266 6.309 1 98 419 ASP A C 1
ATOM 3204 O O . ASP A 1 419 ? 15.047 29.203 5.773 1 98 419 ASP A O 1
ATOM 3208 N N . ILE A 1 420 ? 13.469 30.5 6.828 1 98.44 420 ILE A N 1
ATOM 3209 C CA . ILE A 1 420 ? 12.531 29.406 7.012 1 98.44 420 ILE A CA 1
ATOM 3210 C C . ILE A 1 420 ? 12.094 28.859 5.652 1 98.44 420 ILE A C 1
ATOM 3212 O O . ILE A 1 420 ? 11.688 27.703 5.539 1 98.44 420 ILE A O 1
ATOM 3216 N N . GLY A 1 421 ? 12.227 29.672 4.59 1 97.5 421 GLY A N 1
ATOM 3217 C CA . GLY A 1 421 ? 11.852 29.281 3.24 1 97.5 421 GLY A CA 1
ATOM 3218 C C . GLY A 1 421 ? 12.703 28.156 2.688 1 97.5 421 GLY A C 1
ATOM 3219 O O . GLY A 1 421 ? 12.32 27.5 1.71 1 97.5 421 GLY A O 1
ATOM 3220 N N . THR A 1 422 ? 13.883 27.844 3.289 1 97.75 422 THR A N 1
ATOM 3221 C CA . THR A 1 422 ? 14.742 26.766 2.83 1 97.75 422 THR A CA 1
ATOM 3222 C C . THR A 1 422 ? 14.086 25.406 3.064 1 97.75 422 THR A C 1
ATOM 3224 O O . THR A 1 422 ? 14.391 24.438 2.377 1 97.75 422 THR A O 1
ATOM 3227 N N . LEU A 1 423 ? 13.133 25.359 4.02 1 98.44 423 LEU A N 1
ATOM 3228 C CA . LEU A 1 423 ? 12.406 24.109 4.273 1 98.44 423 LEU A CA 1
ATOM 3229 C C . LEU A 1 423 ? 11.422 23.812 3.145 1 98.44 423 LEU A C 1
ATOM 3231 O O . LEU A 1 423 ? 10.898 22.703 3.049 1 98.44 423 LEU A O 1
ATOM 3235 N N . ASP A 1 424 ? 11.18 24.766 2.289 1 98.25 424 ASP A N 1
ATOM 3236 C CA . ASP A 1 424 ? 10.328 24.562 1.12 1 98.25 424 ASP A CA 1
ATOM 3237 C C . ASP A 1 424 ? 11.141 24.047 -0.067 1 98.25 424 ASP A C 1
ATOM 3239 O O . ASP A 1 424 ? 10.656 24.047 -1.201 1 98.25 424 ASP A O 1
ATOM 3243 N N . LEU A 1 425 ? 12.422 23.719 0.148 1 96.94 425 LEU A N 1
ATOM 3244 C CA . LEU A 1 425 ? 13.305 23.156 -0.868 1 96.94 425 LEU A CA 1
ATOM 3245 C C . LEU A 1 425 ? 13.883 21.812 -0.41 1 96.94 425 LEU A C 1
ATOM 3247 O O . LEU A 1 425 ? 15.102 21.641 -0.373 1 96.94 425 LEU A O 1
ATOM 3251 N N . PRO A 1 426 ? 12.984 20.891 -0.137 1 96.25 426 PRO A N 1
ATOM 3252 C CA . PRO A 1 426 ? 13.5 19.609 0.372 1 96.25 426 PRO A CA 1
ATOM 3253 C C . PRO A 1 426 ? 14.398 18.891 -0.632 1 96.25 426 PRO A C 1
ATOM 3255 O O . PRO A 1 426 ? 15.305 18.156 -0.237 1 96.25 426 PRO A O 1
ATOM 3258 N N . GLU A 1 427 ? 14.227 19.078 -1.891 1 93.44 427 GLU A N 1
ATOM 3259 C CA . GLU A 1 427 ? 15 18.406 -2.93 1 93.44 427 GLU A CA 1
ATOM 3260 C C . GLU A 1 427 ? 16.484 18.734 -2.824 1 93.44 427 GLU A C 1
ATOM 3262 O O . GLU A 1 427 ? 17.344 17.891 -3.119 1 93.44 427 GLU A O 1
ATOM 3267 N N . THR A 1 428 ? 16.797 19.922 -2.338 1 95.5 428 THR A N 1
ATOM 3268 C CA . THR A 1 428 ? 18.188 20.359 -2.297 1 95.5 428 THR A CA 1
ATOM 3269 C C . THR A 1 428 ? 18.656 20.578 -0.857 1 95.5 428 THR A C 1
ATOM 3271 O O . THR A 1 428 ? 19.828 20.375 -0.541 1 95.5 428 THR A O 1
ATOM 3274 N N . ASN A 1 429 ? 17.766 20.938 0.02 1 97.81 429 ASN A N 1
ATOM 3275 C CA . ASN A 1 429 ? 18.141 21.328 1.379 1 97.81 429 ASN A CA 1
ATOM 3276 C C . ASN A 1 429 ? 18.078 20.125 2.332 1 97.81 429 ASN A C 1
ATOM 3278 O O . ASN A 1 429 ? 18.812 20.094 3.324 1 97.81 429 ASN A O 1
ATOM 3282 N N . LEU A 1 430 ? 17.188 19.219 2.143 1 98.31 430 LEU A N 1
ATOM 3283 C CA . LEU A 1 430 ? 17 18.078 3.027 1 98.31 430 LEU A CA 1
ATOM 3284 C C . LEU A 1 430 ? 17.922 16.922 2.639 1 98.31 430 LEU A C 1
ATOM 3286 O O . LEU A 1 430 ? 17.75 16.312 1.58 1 98.31 430 LEU A O 1
ATOM 3290 N N . LEU A 1 431 ? 18.844 16.562 3.512 1 98.25 431 LEU A N 1
ATOM 3291 C CA . LEU A 1 431 ? 19.891 15.594 3.195 1 98.25 431 LEU A CA 1
ATOM 3292 C C . LEU A 1 431 ? 19.531 14.219 3.74 1 98.25 431 LEU A C 1
ATOM 3294 O O . LEU A 1 431 ? 19.938 13.203 3.186 1 98.25 431 LEU A O 1
ATOM 3298 N N . MET A 1 432 ? 18.828 14.234 4.84 1 98 432 MET A N 1
ATOM 3299 C CA . MET A 1 432 ? 18.5 12.969 5.484 1 98 432 MET A CA 1
ATOM 3300 C C . MET A 1 432 ? 17.25 13.102 6.344 1 98 432 MET A C 1
ATOM 3302 O O . MET A 1 432 ? 17.047 14.125 6.996 1 98 432 MET A O 1
ATOM 3306 N N . VAL A 1 433 ? 16.406 12.086 6.375 1 98.56 433 VAL A N 1
ATOM 3307 C CA . VAL A 1 433 ? 15.234 12 7.234 1 98.56 433 VAL A CA 1
ATOM 3308 C C . VAL A 1 433 ? 15.312 10.734 8.086 1 98.56 433 VAL A C 1
ATOM 3310 O O . VAL A 1 433 ? 15.383 9.625 7.555 1 98.56 433 VAL A O 1
ATOM 3313 N N . MET A 1 434 ? 15.328 10.883 9.32 1 98.56 434 MET A N 1
ATOM 3314 C CA . MET A 1 434 ? 15.297 9.797 10.305 1 98.56 434 MET A CA 1
ATOM 3315 C C . MET A 1 434 ? 14.039 9.875 11.156 1 98.56 434 MET A C 1
ATOM 3317 O O . MET A 1 434 ? 13.695 10.938 11.68 1 98.56 434 MET A O 1
ATOM 3321 N N . LYS A 1 435 ? 13.266 8.82 11.25 1 98.38 435 LYS A N 1
ATOM 3322 C CA . LYS A 1 435 ? 12.117 8.688 12.141 1 98.38 435 LYS A CA 1
ATOM 3323 C C . LYS A 1 435 ? 12.305 7.527 13.109 1 98.38 435 LYS A C 1
ATOM 3325 O O . LYS A 1 435 ? 12.531 6.391 12.688 1 98.38 435 LYS A O 1
ATOM 3330 N N . GLN A 1 436 ? 12.266 7.895 14.398 1 97.69 436 GLN A N 1
ATOM 3331 C CA . GLN A 1 436 ? 12.414 6.895 15.453 1 97.69 436 GLN A CA 1
ATOM 3332 C C . GLN A 1 436 ? 13.703 6.098 15.273 1 97.69 436 GLN A C 1
ATOM 3334 O O . GLN A 1 436 ? 13.711 4.875 15.438 1 97.69 436 GLN A O 1
ATOM 3339 N N . GLY A 1 437 ? 14.727 6.719 14.836 1 97.88 437 GLY A N 1
ATOM 3340 C CA . GLY A 1 437 ? 16.062 6.145 14.758 1 97.88 437 GLY A CA 1
ATOM 3341 C C . GLY A 1 437 ? 16.312 5.41 13.453 1 97.88 437 GLY A C 1
ATOM 3342 O O . GLY A 1 437 ? 17.422 4.957 13.195 1 97.88 437 GLY A O 1
ATOM 3343 N N . VAL A 1 438 ? 15.328 5.254 12.648 1 97.31 438 VAL A N 1
ATOM 3344 C CA . VAL A 1 438 ? 15.461 4.586 11.359 1 97.31 438 VAL A CA 1
ATOM 3345 C C . VAL A 1 438 ? 15.609 5.625 10.25 1 97.31 438 VAL A C 1
ATOM 3347 O O . VAL A 1 438 ? 14.828 6.578 10.172 1 97.31 438 VAL A O 1
ATOM 3350 N N . VAL A 1 439 ? 16.672 5.48 9.383 1 97.31 439 VAL A N 1
ATOM 3351 C CA . VAL A 1 439 ? 16.922 6.41 8.289 1 97.31 439 VAL A CA 1
ATOM 3352 C C . VAL A 1 439 ? 16.094 5.996 7.066 1 97.31 439 VAL A C 1
ATOM 3354 O O . VAL A 1 439 ? 16.375 4.961 6.449 1 97.31 439 VAL A O 1
ATOM 3357 N N . TYR A 1 440 ? 15.148 6.809 6.68 1 95.81 440 TYR A N 1
ATOM 3358 C CA . TYR A 1 440 ? 14.234 6.469 5.598 1 95.81 440 TYR A CA 1
ATOM 3359 C C . TYR A 1 440 ? 14.695 7.074 4.277 1 95.81 440 TYR A C 1
ATOM 3361 O O . TYR A 1 440 ? 14.391 6.551 3.205 1 95.81 440 TYR A O 1
ATOM 3369 N N . SER A 1 441 ? 15.352 8.188 4.324 1 94.69 441 SER A N 1
ATOM 3370 C CA . SER A 1 441 ? 15.883 8.867 3.146 1 94.69 441 SER A CA 1
ATOM 3371 C C . SER A 1 441 ? 17.234 9.5 3.441 1 94.69 441 SER A C 1
ATOM 3373 O O . SER A 1 441 ? 17.438 10.062 4.52 1 94.69 441 SER A O 1
ATOM 3375 N N . SER A 1 442 ? 18.141 9.344 2.486 1 95.5 442 SER A N 1
ATOM 3376 C CA . SER A 1 442 ? 19.469 9.938 2.691 1 95.5 442 SER A CA 1
ATOM 3377 C C . SER A 1 442 ? 20.125 10.289 1.361 1 95.5 442 SER A C 1
ATOM 3379 O O . SER A 1 442 ? 20.234 9.438 0.472 1 95.5 442 SER A O 1
ATOM 3381 N N . LYS A 1 443 ? 20.422 11.461 1.22 1 93.38 443 LYS A N 1
ATOM 3382 C CA . LYS A 1 443 ? 21.297 11.961 0.154 1 93.38 443 LYS A CA 1
ATOM 3383 C C . LYS A 1 443 ? 22.672 12.312 0.692 1 93.38 443 LYS A C 1
ATOM 3385 O O . LYS A 1 443 ? 23.484 12.93 -0.011 1 93.38 443 LYS A O 1
ATOM 3390 N N . PHE A 1 444 ? 22.828 11.969 1.942 1 94.62 444 PHE A N 1
ATOM 3391 C CA . PHE A 1 444 ? 24.047 12.266 2.664 1 94.62 444 PHE A CA 1
ATOM 3392 C C . PHE A 1 444 ? 25.016 11.086 2.592 1 94.62 444 PHE A C 1
ATOM 3394 O O . PHE A 1 444 ? 24.703 9.984 3.045 1 94.62 444 PHE A O 1
ATOM 3401 N N . LYS A 1 445 ? 26.188 11.227 1.971 1 90.25 445 LYS A N 1
ATOM 3402 C CA . LYS A 1 445 ? 27.156 10.164 1.703 1 90.25 445 LYS A CA 1
ATOM 3403 C C . LYS A 1 445 ? 27.578 9.469 2.994 1 90.25 445 LYS A C 1
ATOM 3405 O O . LYS A 1 445 ? 27.891 8.273 2.988 1 90.25 445 LYS A O 1
ATOM 3410 N N . GLY A 1 446 ? 27.516 10.117 4.113 1 90.06 446 GLY A N 1
ATOM 3411 C CA . GLY A 1 446 ? 28.016 9.578 5.371 1 90.06 446 GLY A CA 1
ATOM 3412 C C . GLY A 1 446 ? 27.031 8.641 6.047 1 90.06 446 GLY A C 1
ATOM 3413 O O . GLY A 1 446 ? 27.375 7.973 7.02 1 90.06 446 GLY A O 1
ATOM 3414 N N . LEU A 1 447 ? 25.844 8.516 5.508 1 94 447 LEU A N 1
ATOM 3415 C CA . LEU A 1 447 ? 24.812 7.707 6.16 1 94 447 LEU A CA 1
ATOM 3416 C C . LEU A 1 447 ? 23.812 7.184 5.145 1 94 447 LEU A C 1
ATOM 3418 O O . LEU A 1 447 ? 23.047 7.961 4.559 1 94 447 LEU A O 1
ATOM 3422 N N . LYS A 1 448 ? 23.719 5.844 4.945 1 90.94 448 LYS A N 1
ATOM 3423 C CA . LYS A 1 448 ? 22.812 5.211 3.988 1 90.94 448 LYS A CA 1
ATOM 3424 C C . LYS A 1 448 ? 21.438 4.977 4.598 1 90.94 448 LYS A C 1
ATOM 3426 O O . LYS A 1 448 ? 21.297 4.902 5.82 1 90.94 448 LYS A O 1
ATOM 3431 N N . GLU A 1 449 ? 20.453 4.949 3.76 1 93.12 449 GLU A N 1
ATOM 3432 C CA . GLU A 1 449 ? 19.094 4.59 4.191 1 93.12 449 GLU A CA 1
ATOM 3433 C C . GLU A 1 449 ? 19.078 3.195 4.816 1 93.12 449 GLU A C 1
ATOM 3435 O O . GLU A 1 449 ? 19.797 2.301 4.379 1 93.12 449 GLU A O 1
ATOM 3440 N N . ASP A 1 450 ? 18.266 3.113 5.922 1 91.06 450 ASP A N 1
ATOM 3441 C CA . ASP A 1 450 ? 18.094 1.81 6.555 1 91.06 450 ASP A CA 1
ATOM 3442 C C . ASP A 1 450 ? 17.094 0.946 5.777 1 91.06 450 ASP A C 1
ATOM 3444 O O . ASP A 1 450 ? 17.172 -0.284 5.824 1 91.06 450 ASP A O 1
ATOM 3448 N N . VAL A 1 451 ? 16.156 1.585 5.18 1 84.62 451 VAL A N 1
ATOM 3449 C CA . VAL A 1 451 ? 15.039 0.861 4.582 1 84.62 451 VAL A CA 1
ATOM 3450 C C . VAL A 1 451 ? 15.258 0.734 3.076 1 84.62 451 VAL A C 1
ATOM 3452 O O . VAL A 1 451 ? 14.367 0.278 2.352 1 84.62 451 VAL A O 1
ATOM 3455 N N . SER A 1 452 ? 16.531 1.154 2.682 1 63.34 452 SER A N 1
ATOM 3456 C CA . SER A 1 452 ? 16.859 1.045 1.264 1 63.34 452 SER A CA 1
ATOM 3457 C C . SER A 1 452 ? 16.969 -0.413 0.832 1 63.34 452 SER A C 1
ATOM 3459 O O . SER A 1 452 ? 17.359 -1.272 1.623 1 63.34 452 SER A O 1
ATOM 3461 N N . GLY A 1 453 ? 16 -0.979 0.062 1 54.28 453 GLY A N 1
ATOM 3462 C CA . GLY A 1 453 ? 16.094 -2.324 -0.481 1 54.28 453 GLY A CA 1
ATOM 3463 C C . GLY A 1 453 ? 15.125 -3.295 0.16 1 54.28 453 GLY A C 1
ATOM 3464 O O . GLY A 1 453 ? 15.445 -4.469 0.351 1 54.28 453 GLY A O 1
ATOM 3465 N N . LYS A 1 454 ? 14.273 -2.609 0.822 1 41.69 454 LYS A N 1
ATOM 3466 C CA . LYS A 1 454 ? 13.445 -3.486 1.645 1 41.69 454 LYS A CA 1
ATOM 3467 C C . LYS A 1 454 ? 13.492 -4.926 1.137 1 41.69 454 LYS A C 1
ATOM 3469 O O . LYS A 1 454 ? 13.852 -5.84 1.881 1 41.69 454 LYS A O 1
ATOM 3474 N N . TYR A 1 455 ? 12.672 -5.637 0.468 1 34.56 455 TYR A N 1
ATOM 3475 C CA . TYR A 1 455 ? 12.547 -7.086 0.541 1 34.56 455 TYR A CA 1
ATOM 3476 C C . TYR A 1 455 ? 13.773 -7.773 -0.049 1 34.56 455 TYR A C 1
ATOM 3478 O O . TYR A 1 455 ? 14.375 -7.273 -1.003 1 34.56 455 TYR A O 1
ATOM 3486 N N . MET B 1 1 ? 4.938 45.562 11.273 1 42.31 1 MET B N 1
ATOM 3487 C CA . MET B 1 1 ? 4.383 45.812 9.945 1 42.31 1 MET B CA 1
ATOM 3488 C C . MET B 1 1 ? 2.953 46.344 10.047 1 42.31 1 MET B C 1
ATOM 3490 O O . MET B 1 1 ? 2.152 45.844 10.836 1 42.31 1 MET B O 1
ATOM 3494 N N . THR B 1 2 ? 2.617 47.531 9.789 1 47.5 2 THR B N 1
ATOM 3495 C CA . THR B 1 2 ? 1.291 48.125 9.766 1 47.5 2 THR B CA 1
ATOM 3496 C C . THR B 1 2 ? 0.363 47.344 8.828 1 47.5 2 THR B C 1
ATOM 3498 O O . THR B 1 2 ? 0.824 46.625 7.957 1 47.5 2 THR B O 1
ATOM 3501 N N . SER B 1 3 ? -0.956 47.125 9.188 1 53.06 3 SER B N 1
ATOM 3502 C CA . SER B 1 3 ? -1.978 46.469 8.375 1 53.06 3 SER B CA 1
ATOM 3503 C C . SER B 1 3 ? -1.785 46.781 6.891 1 53.06 3 SER B C 1
ATOM 3505 O O . SER B 1 3 ? -2.074 45.938 6.035 1 53.06 3 SER B O 1
ATOM 3507 N N . ASP B 1 4 ? -1.284 47.938 6.543 1 56.03 4 ASP B N 1
ATOM 3508 C CA . ASP B 1 4 ? -1.209 48.438 5.176 1 56.03 4 ASP B CA 1
ATOM 3509 C C . ASP B 1 4 ? -0.02 47.844 4.434 1 56.03 4 ASP B C 1
ATOM 3511 O O . ASP B 1 4 ? 0.084 47.969 3.211 1 56.03 4 ASP B O 1
ATOM 3515 N N . ASP B 1 5 ? 0.91 47.062 5.109 1 73.88 5 ASP B N 1
ATOM 3516 C CA . ASP B 1 5 ? 2.143 46.656 4.457 1 73.88 5 ASP B CA 1
ATOM 3517 C C . ASP B 1 5 ? 2.184 45.125 4.293 1 73.88 5 ASP B C 1
ATOM 3519 O O . ASP B 1 5 ? 3.262 44.531 4.191 1 73.88 5 ASP B O 1
ATOM 3523 N N . ILE B 1 6 ? 1.031 44.594 4.23 1 84.31 6 ILE B N 1
ATOM 3524 C CA . ILE B 1 6 ? 1.035 43.156 4.078 1 84.31 6 ILE B CA 1
ATOM 3525 C C . ILE B 1 6 ? 1.184 42.781 2.602 1 84.31 6 ILE B C 1
ATOM 3527 O O . ILE B 1 6 ? 0.386 43.219 1.767 1 84.31 6 ILE B O 1
ATOM 3531 N N . PRO B 1 7 ? 2.232 42.062 2.246 1 87.5 7 PRO B N 1
ATOM 3532 C CA . PRO B 1 7 ? 2.443 41.719 0.839 1 87.5 7 PRO B CA 1
ATOM 3533 C C . PRO B 1 7 ? 1.325 40.844 0.271 1 87.5 7 PRO B C 1
ATOM 3535 O O . PRO B 1 7 ? 0.682 40.094 1.013 1 87.5 7 PRO B O 1
ATOM 3538 N N . ASP B 1 8 ? 1.116 41.031 -1.034 1 89.62 8 ASP B N 1
ATOM 3539 C CA . ASP B 1 8 ? 0.187 40.156 -1.728 1 89.62 8 ASP B CA 1
ATOM 3540 C C . ASP B 1 8 ? 0.783 38.75 -1.898 1 89.62 8 ASP B C 1
ATOM 3542 O O . ASP B 1 8 ? 2.004 38.625 -1.978 1 89.62 8 ASP B O 1
ATOM 3546 N N . ILE B 1 9 ? -0.1 37.812 -1.877 1 92.81 9 ILE B N 1
ATOM 3547 C CA . ILE B 1 9 ? 0.347 36.438 -2.15 1 92.81 9 ILE B CA 1
ATOM 3548 C C . ILE B 1 9 ? 0.396 36.219 -3.658 1 92.81 9 ILE B C 1
ATOM 3550 O O . ILE B 1 9 ? -0.625 36.312 -4.344 1 92.81 9 ILE B O 1
ATOM 3554 N N . ASP B 1 10 ? 1.57 36.062 -4.227 1 94.69 10 ASP B N 1
ATOM 3555 C CA . ASP B 1 10 ? 1.725 35.594 -5.602 1 94.69 10 ASP B CA 1
ATOM 3556 C C . ASP B 1 10 ? 1.415 34.094 -5.711 1 94.69 10 ASP B C 1
ATOM 3558 O O . ASP B 1 10 ? 2.236 33.25 -5.336 1 94.69 10 ASP B O 1
ATOM 3562 N N . VAL B 1 11 ? 0.303 33.781 -6.293 1 94.56 11 VAL B N 1
ATOM 3563 C CA . VAL B 1 11 ? -0.226 32.438 -6.254 1 94.56 11 VAL B CA 1
ATOM 3564 C C . VAL B 1 11 ? 0.613 31.516 -7.152 1 94.56 11 VAL B C 1
ATOM 3566 O O . VAL B 1 11 ? 0.576 30.297 -7.016 1 94.56 11 VAL B O 1
ATOM 3569 N N . ASP B 1 12 ? 1.346 32.062 -8.094 1 95.69 12 ASP B N 1
ATOM 3570 C CA . ASP B 1 12 ? 2.109 31.25 -9.031 1 95.69 12 ASP B CA 1
ATOM 3571 C C . ASP B 1 12 ? 3.557 31.094 -8.578 1 95.69 12 ASP B C 1
ATOM 3573 O O . ASP B 1 12 ? 4.301 30.266 -9.125 1 95.69 12 ASP B O 1
ATOM 3577 N N . GLU B 1 13 ? 3.916 31.875 -7.551 1 94.88 13 GLU B N 1
ATOM 3578 C CA . GLU B 1 13 ? 5.285 31.797 -7.055 1 94.88 13 GLU B CA 1
ATOM 3579 C C . GLU B 1 13 ? 5.594 30.406 -6.504 1 94.88 13 GLU B C 1
ATOM 3581 O O . GLU B 1 13 ? 4.883 29.906 -5.629 1 94.88 13 GLU B O 1
ATOM 3586 N N . ARG B 1 14 ? 6.664 29.688 -7 1 94.31 14 ARG B N 1
ATOM 3587 C CA . ARG B 1 14 ? 7.176 28.391 -6.578 1 94.31 14 ARG B CA 1
ATOM 3588 C C . ARG B 1 14 ? 6.156 27.281 -6.844 1 94.31 14 ARG B C 1
ATOM 3590 O O . ARG B 1 14 ? 6.219 26.219 -6.234 1 94.31 14 ARG B O 1
ATOM 3597 N N . VAL B 1 15 ? 5.125 27.531 -7.586 1 95.19 15 VAL B N 1
ATOM 3598 C CA . VAL B 1 15 ? 4.215 26.5 -8.07 1 95.19 15 VAL B CA 1
ATOM 3599 C C . VAL B 1 15 ? 4.609 26.078 -9.484 1 95.19 15 VAL B C 1
ATOM 3601 O O . VAL B 1 15 ? 4.023 26.547 -10.461 1 95.19 15 VAL B O 1
ATOM 3604 N N . ASP B 1 16 ? 5.645 25.234 -9.555 1 92.94 16 ASP B N 1
ATOM 3605 C CA . ASP B 1 16 ? 6.246 24.984 -10.859 1 92.94 16 ASP B CA 1
ATOM 3606 C C . ASP B 1 16 ? 6.629 23.5 -11.016 1 92.94 16 ASP B C 1
ATOM 3608 O O . ASP B 1 16 ? 7.379 23.141 -11.922 1 92.94 16 ASP B O 1
ATOM 3612 N N . LYS B 1 17 ? 6.145 22.719 -10.148 1 92.69 17 LYS B N 1
ATOM 3613 C CA . LYS B 1 17 ? 6.469 21.297 -10.258 1 92.69 17 LYS B CA 1
ATOM 3614 C C . LYS B 1 17 ? 5.766 20.672 -11.461 1 92.69 17 LYS B C 1
ATOM 3616 O O . LYS B 1 17 ? 4.738 21.172 -11.922 1 92.69 17 LYS B O 1
ATOM 3621 N N . ASP B 1 18 ? 6.32 19.594 -11.992 1 92 18 ASP B N 1
ATOM 3622 C CA . ASP B 1 18 ? 5.785 18.922 -13.18 1 92 18 ASP B CA 1
ATOM 3623 C C . ASP B 1 18 ? 4.441 18.266 -12.875 1 92 18 ASP B C 1
ATOM 3625 O O . ASP B 1 18 ? 4.348 17.406 -11.992 1 92 18 ASP B O 1
ATOM 3629 N N . LEU B 1 19 ? 3.436 18.672 -13.555 1 89.94 19 LEU B N 1
ATOM 3630 C CA . LEU B 1 19 ? 2.066 18.25 -13.305 1 89.94 19 LEU B CA 1
ATOM 3631 C C . LEU B 1 19 ? 1.939 16.734 -13.453 1 89.94 19 LEU B C 1
ATOM 3633 O O . LEU B 1 19 ? 1.226 16.094 -12.68 1 89.94 19 LEU B O 1
ATOM 3637 N N . LYS B 1 20 ? 2.566 16.188 -14.453 1 87.56 20 LYS B N 1
ATOM 3638 C CA . LYS B 1 20 ? 2.49 14.734 -14.656 1 87.56 20 LYS B CA 1
ATOM 3639 C C . LYS B 1 20 ? 3.016 13.984 -13.438 1 87.56 20 LYS B C 1
ATOM 3641 O O . LYS B 1 20 ? 2.426 12.984 -13.016 1 87.56 20 LYS B O 1
ATOM 3646 N N . THR B 1 21 ? 4.105 14.484 -12.859 1 89.44 21 THR B N 1
ATOM 3647 C CA . THR B 1 21 ? 4.703 13.875 -11.68 1 89.44 21 THR B CA 1
ATOM 3648 C C . THR B 1 21 ? 3.816 14.078 -10.453 1 89.44 21 THR B C 1
ATOM 3650 O O . THR B 1 21 ? 3.744 13.219 -9.578 1 89.44 21 THR B O 1
ATOM 3653 N N . LEU B 1 22 ? 3.16 15.211 -10.43 1 91.5 22 LEU B N 1
ATOM 3654 C CA . LEU B 1 22 ? 2.268 15.5 -9.305 1 91.5 22 LEU B CA 1
ATOM 3655 C C . LEU B 1 22 ? 1.072 14.547 -9.312 1 91.5 22 LEU B C 1
ATOM 3657 O O . LEU B 1 22 ? 0.675 14.039 -8.258 1 91.5 22 LEU B O 1
ATOM 3661 N N . VAL B 1 23 ? 0.529 14.32 -10.438 1 89.31 23 VAL B N 1
ATOM 3662 C CA . VAL B 1 23 ? -0.683 13.523 -10.578 1 89.31 23 VAL B CA 1
ATOM 3663 C C . VAL B 1 23 ? -0.359 12.047 -10.352 1 89.31 23 VAL B C 1
ATOM 3665 O O . VAL B 1 23 ? -1.163 11.312 -9.773 1 89.31 23 VAL B O 1
ATOM 3668 N N . LYS B 1 24 ? 0.8 11.648 -10.758 1 90.75 24 LYS B N 1
ATOM 3669 C CA . LYS B 1 24 ? 1.251 10.273 -10.555 1 90.75 24 LYS B CA 1
ATOM 3670 C C . LYS B 1 24 ? 2.695 10.227 -10.07 1 90.75 24 LYS B C 1
ATOM 3672 O O . LYS B 1 24 ? 3.607 9.906 -10.836 1 90.75 24 LYS B O 1
ATOM 3677 N N . PRO B 1 25 ? 2.846 10.398 -8.797 1 89.56 25 PRO B N 1
ATOM 3678 C CA . PRO B 1 25 ? 4.203 10.477 -8.258 1 89.56 25 PRO B CA 1
ATOM 3679 C C . PRO B 1 25 ? 4.91 9.125 -8.227 1 89.56 25 PRO B C 1
ATOM 3681 O O . PRO B 1 25 ? 6.133 9.062 -8.078 1 89.56 25 PRO B O 1
ATOM 3684 N N . TRP B 1 26 ? 4.191 8.031 -8.43 1 87.81 26 TRP B N 1
ATOM 3685 C CA . TRP B 1 26 ? 4.762 6.691 -8.367 1 87.81 26 TRP B CA 1
ATOM 3686 C C . TRP B 1 26 ? 5.016 6.145 -9.773 1 87.81 26 TRP B C 1
ATOM 3688 O O . TRP B 1 26 ? 5.137 4.934 -9.961 1 87.81 26 TRP B O 1
ATOM 3698 N N . ARG B 1 27 ? 5.094 6.922 -10.711 1 85.75 27 ARG B N 1
ATOM 3699 C CA . ARG B 1 27 ? 5.258 6.465 -12.094 1 85.75 27 ARG B CA 1
ATOM 3700 C C . ARG B 1 27 ? 6.547 5.66 -12.25 1 85.75 27 ARG B C 1
ATOM 3702 O O . ARG B 1 27 ? 7.586 6.035 -11.703 1 85.75 27 ARG B O 1
ATOM 3709 N N . LEU B 1 28 ? 6.414 4.562 -12.938 1 88.81 28 LEU B N 1
ATOM 3710 C CA . LEU B 1 28 ? 7.57 3.709 -13.188 1 88.81 28 LEU B CA 1
ATOM 3711 C C . LEU B 1 28 ? 8.531 4.375 -14.172 1 88.81 28 LEU B C 1
ATOM 3713 O O . LEU B 1 28 ? 8.102 5.113 -15.055 1 88.81 28 LEU B O 1
ATOM 3717 N N . PRO B 1 29 ? 9.766 4.152 -14.008 1 89.69 29 PRO B N 1
ATOM 3718 C CA . PRO B 1 29 ? 10.711 4.656 -15.008 1 89.69 29 PRO B CA 1
ATOM 3719 C C . PRO B 1 29 ? 10.531 4.004 -16.375 1 89.69 29 PRO B C 1
ATOM 3721 O O . PRO B 1 29 ? 10.031 2.881 -16.469 1 89.69 29 PRO B O 1
ATOM 3724 N N . GLN B 1 30 ? 10.906 4.719 -17.344 1 92 30 GLN B N 1
ATOM 3725 C CA . GLN B 1 30 ? 10.891 4.145 -18.688 1 92 30 GLN B CA 1
ATOM 3726 C C . GLN B 1 30 ? 11.906 3.014 -18.812 1 92 30 GLN B C 1
ATOM 3728 O O . GLN B 1 30 ? 13.047 3.15 -18.375 1 92 30 GLN B O 1
ATOM 3733 N N . PRO B 1 31 ? 11.43 1.884 -19.344 1 95.19 31 PRO B N 1
ATOM 3734 C CA . PRO B 1 31 ? 12.391 0.795 -19.562 1 95.19 31 PRO B CA 1
ATOM 3735 C C . PRO B 1 31 ? 13.594 1.219 -20.406 1 95.19 31 PRO B C 1
ATOM 3737 O O . PRO B 1 31 ? 13.43 1.931 -21.391 1 95.19 31 PRO B O 1
ATOM 3740 N N . LYS B 1 32 ? 14.742 0.828 -20.047 1 94.69 32 LYS B N 1
ATOM 3741 C CA . LYS B 1 32 ? 15.977 1.134 -20.766 1 94.69 32 LYS B CA 1
ATOM 3742 C C . LYS B 1 32 ? 16.188 0.172 -21.922 1 94.69 32 LYS B C 1
ATOM 3744 O O . LYS B 1 32 ? 15.547 -0.878 -22 1 94.69 32 LYS B O 1
ATOM 3749 N N . LYS B 1 33 ? 17.016 0.665 -22.844 1 97.25 33 LYS B N 1
ATOM 3750 C CA . LYS B 1 33 ? 17.484 -0.233 -23.891 1 97.25 33 LYS B CA 1
ATOM 3751 C C . LYS B 1 33 ? 18.625 -1.112 -23.391 1 97.25 33 LYS B C 1
ATOM 3753 O O . LYS B 1 33 ? 19.75 -0.634 -23.203 1 97.25 33 LYS B O 1
ATOM 3758 N N . LEU B 1 34 ? 18.359 -2.344 -23.234 1 98.19 34 LEU B N 1
ATOM 3759 C CA . LEU B 1 34 ? 19.344 -3.254 -22.656 1 98.19 34 LEU B CA 1
ATOM 3760 C C . LEU B 1 34 ? 19.703 -4.352 -23.656 1 98.19 34 LEU B C 1
ATOM 3762 O O . LEU B 1 34 ? 18.859 -4.816 -24.422 1 98.19 34 LEU B O 1
ATOM 3766 N N . ALA B 1 35 ? 20.953 -4.676 -23.719 1 98.38 35 ALA B N 1
ATOM 3767 C CA . ALA B 1 35 ? 21.453 -5.844 -24.438 1 98.38 35 ALA B CA 1
ATOM 3768 C C . ALA B 1 35 ? 22.125 -6.828 -23.484 1 98.38 35 ALA B C 1
ATOM 3770 O O . ALA B 1 35 ? 23.188 -6.531 -22.938 1 98.38 35 ALA B O 1
ATOM 3771 N N . PHE B 1 36 ? 21.516 -7.969 -23.281 1 98.5 36 PHE B N 1
ATOM 3772 C CA . PHE B 1 36 ? 22.109 -9.016 -22.469 1 98.5 36 PHE B CA 1
ATOM 3773 C C . PHE B 1 36 ? 23.016 -9.906 -23.312 1 98.5 36 PHE B C 1
ATOM 3775 O O . PHE B 1 36 ? 22.547 -10.664 -24.156 1 98.5 36 PHE B O 1
ATOM 3782 N N . VAL B 1 37 ? 24.328 -9.82 -23 1 97.62 37 VAL B N 1
ATOM 3783 C CA . VAL B 1 37 ? 25.297 -10.516 -23.844 1 97.62 37 VAL B CA 1
ATOM 3784 C C . VAL B 1 37 ? 25.969 -11.625 -23.047 1 97.62 37 VAL B C 1
ATOM 3786 O O . VAL B 1 37 ? 26.016 -11.578 -21.812 1 97.62 37 VAL B O 1
ATOM 3789 N N . ASN B 1 38 ? 26.406 -12.688 -23.75 1 96.44 38 ASN B N 1
ATOM 3790 C CA . ASN B 1 38 ? 27.25 -13.773 -23.234 1 96.44 38 ASN B CA 1
ATOM 3791 C C . ASN B 1 38 ? 26.484 -14.672 -22.266 1 96.44 38 ASN B C 1
ATOM 3793 O O . ASN B 1 38 ? 27.047 -15.594 -21.688 1 96.44 38 ASN B O 1
ATOM 3797 N N . GLY B 1 39 ? 25.234 -14.422 -22.031 1 97.44 39 GLY B N 1
ATOM 3798 C CA . GLY B 1 39 ? 24.422 -15.289 -21.188 1 97.44 39 GLY B CA 1
ATOM 3799 C C . GLY B 1 39 ? 23.906 -16.516 -21.922 1 97.44 39 GLY B C 1
ATOM 3800 O O . GLY B 1 39 ? 24.031 -16.625 -23.141 1 97.44 39 GLY B O 1
ATOM 3801 N N . ILE B 1 40 ? 23.438 -17.484 -21.156 1 98.62 40 ILE B N 1
ATOM 3802 C CA . ILE B 1 40 ? 22.828 -18.703 -21.703 1 98.62 40 ILE B CA 1
ATOM 3803 C C . ILE B 1 40 ? 21.297 -18.594 -21.578 1 98.62 40 ILE B C 1
ATOM 3805 O O . ILE B 1 40 ? 20.766 -18.5 -20.469 1 98.62 40 ILE B O 1
ATOM 3809 N N . ILE B 1 41 ? 20.625 -18.609 -22.703 1 98.69 41 ILE B N 1
ATOM 3810 C CA . ILE B 1 41 ? 19.172 -18.453 -22.703 1 98.69 41 ILE B CA 1
ATOM 3811 C C . ILE B 1 41 ? 18.5 -19.781 -22.359 1 98.69 41 ILE B C 1
ATOM 3813 O O . ILE B 1 41 ? 18.844 -20.828 -22.922 1 98.69 41 ILE B O 1
ATOM 3817 N N . VAL B 1 42 ? 17.625 -19.766 -21.391 1 98.81 42 VAL B N 1
ATOM 3818 C CA . VAL B 1 42 ? 16.781 -20.906 -21.078 1 98.81 42 VAL B CA 1
ATOM 3819 C C . VAL B 1 42 ? 15.523 -20.875 -21.953 1 98.81 42 VAL B C 1
ATOM 3821 O O . VAL B 1 42 ? 14.633 -20.047 -21.734 1 98.81 42 VAL B O 1
ATOM 3824 N N . ASP B 1 43 ? 15.445 -21.734 -22.906 1 98.31 43 ASP B N 1
ATOM 3825 C CA . ASP B 1 43 ? 14.258 -21.891 -23.75 1 98.31 43 ASP B CA 1
ATOM 3826 C C . ASP B 1 43 ? 13.203 -22.734 -23.047 1 98.31 43 ASP B C 1
ATOM 3828 O O . ASP B 1 43 ? 13.25 -23.969 -23.094 1 98.31 43 ASP B O 1
ATOM 3832 N N . SER B 1 44 ? 12.227 -22.094 -22.391 1 97 44 SER B N 1
ATOM 3833 C CA . SER B 1 44 ? 11.25 -22.781 -21.562 1 97 44 SER B CA 1
ATOM 3834 C C . SER B 1 44 ? 10.312 -23.641 -22.391 1 97 44 SER B C 1
ATOM 3836 O O . SER B 1 44 ? 9.797 -24.656 -21.922 1 97 44 SER B O 1
ATOM 3838 N N . LEU B 1 45 ? 10.055 -23.266 -23.625 1 97.62 45 LEU B N 1
ATOM 3839 C CA . LEU B 1 45 ? 9.156 -24.016 -24.5 1 97.62 45 LEU B CA 1
ATOM 3840 C C . LEU B 1 45 ? 9.781 -25.359 -24.891 1 97.62 45 LEU B C 1
ATOM 3842 O O . LEU B 1 45 ? 9.164 -26.406 -24.734 1 97.62 45 LEU B O 1
ATOM 3846 N N . LYS B 1 46 ? 11.102 -25.312 -25.297 1 97.75 46 LYS B N 1
ATOM 3847 C CA . LYS B 1 46 ? 11.75 -26.516 -25.844 1 97.75 46 LYS B CA 1
ATOM 3848 C C . LYS B 1 46 ? 12.5 -27.266 -24.75 1 97.75 46 LYS B C 1
ATOM 3850 O O . LYS B 1 46 ? 12.898 -28.406 -24.938 1 97.75 46 LYS B O 1
ATOM 3855 N N . GLY B 1 47 ? 12.719 -26.688 -23.641 1 97.88 47 GLY B N 1
ATOM 3856 C CA . GLY B 1 47 ? 13.414 -27.344 -22.531 1 97.88 47 GLY B CA 1
ATOM 3857 C C . GLY B 1 47 ? 14.891 -27.562 -22.812 1 97.88 47 GLY B C 1
ATOM 3858 O O . GLY B 1 47 ? 15.43 -28.625 -22.531 1 97.88 47 GLY B O 1
ATOM 3859 N N . ARG B 1 48 ? 15.484 -26.5 -23.406 1 98.25 48 ARG B N 1
ATOM 3860 C CA . ARG B 1 48 ? 16.922 -26.547 -23.672 1 98.25 48 ARG B CA 1
ATOM 3861 C C . ARG B 1 48 ? 17.547 -25.172 -23.5 1 98.25 48 ARG B C 1
ATOM 3863 O O . ARG B 1 48 ? 16.844 -24.172 -23.375 1 98.25 48 ARG B O 1
ATOM 3870 N N . THR B 1 49 ? 18.875 -25.156 -23.469 1 98.31 49 THR B N 1
ATOM 3871 C CA . THR B 1 49 ? 19.594 -23.891 -23.359 1 98.31 49 THR B CA 1
ATOM 3872 C C . THR B 1 49 ? 20.156 -23.469 -24.719 1 98.31 49 THR B C 1
ATOM 3874 O O . THR B 1 49 ? 20.406 -24.312 -25.594 1 98.31 49 THR B O 1
ATOM 3877 N N . ILE B 1 50 ? 20.25 -22.203 -24.953 1 97.69 50 ILE B N 1
ATOM 3878 C CA . ILE B 1 50 ? 20.781 -21.625 -26.172 1 97.69 50 ILE B CA 1
ATOM 3879 C C . ILE B 1 50 ? 21.953 -20.703 -25.844 1 97.69 50 ILE B C 1
ATOM 3881 O O . ILE B 1 50 ? 21.828 -19.781 -25.047 1 97.69 50 ILE B O 1
ATOM 3885 N N . GLU B 1 51 ? 23.109 -20.938 -26.375 1 96.75 51 GLU B N 1
ATOM 3886 C CA . GLU B 1 51 ? 24.312 -20.109 -26.203 1 96.75 51 GLU B CA 1
ATOM 3887 C C . GLU B 1 51 ? 24.562 -19.25 -27.438 1 96.75 51 GLU B C 1
ATOM 3889 O O . GLU B 1 51 ? 23.984 -19.484 -28.484 1 96.75 51 GLU B O 1
ATOM 3894 N N . GLY B 1 52 ? 25.312 -18.188 -27.234 1 94.62 52 GLY B N 1
ATOM 3895 C CA . GLY B 1 52 ? 25.781 -17.406 -28.359 1 94.62 52 GLY B CA 1
ATOM 3896 C C . GLY B 1 52 ? 24.766 -16.406 -28.875 1 94.62 52 GLY B C 1
ATOM 3897 O O . GLY B 1 52 ? 24.75 -16.094 -30.078 1 94.62 52 GLY B O 1
ATOM 3898 N N . SER B 1 53 ? 23.844 -16.047 -28.047 1 95.75 53 SER B N 1
ATOM 3899 C CA . SER B 1 53 ? 22.797 -15.094 -28.453 1 95.75 53 SER B CA 1
ATOM 3900 C C . SER B 1 53 ? 22.797 -13.859 -27.562 1 95.75 53 SER B C 1
ATOM 3902 O O . SER B 1 53 ? 23.328 -13.883 -26.453 1 95.75 53 SER B O 1
ATOM 3904 N N . VAL B 1 54 ? 22.359 -12.773 -28.156 1 97.88 54 VAL B N 1
ATOM 3905 C CA . VAL B 1 54 ? 22.141 -11.516 -27.438 1 97.88 54 VAL B CA 1
ATOM 3906 C C . VAL B 1 54 ? 20.641 -11.227 -27.344 1 97.88 54 VAL B C 1
ATOM 3908 O O . VAL B 1 54 ? 19.922 -11.273 -28.344 1 97.88 54 VAL B O 1
ATOM 3911 N N . VAL B 1 55 ? 20.156 -11.047 -26.156 1 98.56 55 VAL B N 1
ATOM 3912 C CA . VAL B 1 55 ? 18.766 -10.688 -25.938 1 98.56 55 VAL B CA 1
ATOM 3913 C C . VAL B 1 55 ? 18.641 -9.164 -25.859 1 98.56 55 VAL B C 1
ATOM 3915 O O . VAL B 1 55 ? 19.281 -8.523 -25.016 1 98.56 55 VAL B O 1
ATOM 3918 N N . LEU B 1 56 ? 17.844 -8.578 -26.734 1 98.19 56 LEU B N 1
ATOM 3919 C CA . LEU B 1 56 ? 17.625 -7.133 -26.797 1 98.19 56 LEU B CA 1
ATOM 3920 C C . LEU B 1 56 ? 16.25 -6.773 -26.219 1 98.19 56 LEU B C 1
ATOM 3922 O O . LEU B 1 56 ? 15.242 -7.379 -26.578 1 98.19 56 LEU B O 1
ATOM 3926 N N . SER B 1 57 ? 16.25 -5.902 -25.281 1 98.06 57 SER B N 1
ATOM 3927 C CA . SER B 1 57 ? 15.023 -5.41 -24.656 1 98.06 57 SER B CA 1
ATOM 3928 C C . SER B 1 57 ? 14.891 -3.9 -24.828 1 98.06 57 SER B C 1
ATOM 3930 O O . SER B 1 57 ? 15.836 -3.154 -24.578 1 98.06 57 SER B O 1
ATOM 3932 N N . GLU B 1 58 ? 13.773 -3.455 -25.297 1 97.25 58 GLU B N 1
ATOM 3933 C CA . GLU B 1 58 ? 13.445 -2.047 -25.484 1 97.25 58 GLU B CA 1
ATOM 3934 C C . GLU B 1 58 ? 11.945 -1.812 -25.328 1 97.25 58 GLU B C 1
ATOM 3936 O O . GLU B 1 58 ? 11.133 -2.588 -25.844 1 97.25 58 GLU B O 1
ATOM 3941 N N . GLY B 1 59 ? 11.625 -0.75 -24.625 1 96.5 59 GLY B N 1
ATOM 3942 C CA . GLY B 1 59 ? 10.227 -0.364 -24.516 1 96.5 59 GLY B CA 1
ATOM 3943 C C . GLY B 1 59 ? 9.383 -1.399 -23.797 1 96.5 59 GLY B C 1
ATOM 3944 O O . GLY B 1 59 ? 8.18 -1.517 -24.062 1 96.5 59 GLY B O 1
ATOM 3945 N N . GLY B 1 60 ? 9.953 -2.221 -23.031 1 97.81 60 GLY B N 1
ATOM 3946 C CA . GLY B 1 60 ? 9.211 -3.182 -22.234 1 97.81 60 GLY B CA 1
ATOM 3947 C C . GLY B 1 60 ? 9.047 -4.523 -22.922 1 97.81 60 GLY B C 1
ATOM 3948 O O . GLY B 1 60 ? 8.367 -5.414 -22.406 1 97.81 60 GLY B O 1
ATOM 3949 N N . TYR B 1 61 ? 9.68 -4.652 -24.078 1 98.5 61 TYR B N 1
ATOM 3950 C CA . TYR B 1 61 ? 9.555 -5.875 -24.859 1 98.5 61 TYR B CA 1
ATOM 3951 C C . TYR B 1 61 ? 10.93 -6.402 -25.266 1 98.5 61 TYR B C 1
ATOM 3953 O O . TYR B 1 61 ? 11.891 -5.641 -25.344 1 98.5 61 TYR B O 1
ATOM 3961 N N . PHE B 1 62 ? 10.961 -7.723 -25.422 1 98.5 62 PHE B N 1
ATOM 3962 C CA . PHE B 1 62 ? 12.102 -8.242 -26.172 1 98.5 62 PHE B CA 1
ATOM 3963 C C . PHE B 1 62 ? 12.016 -7.844 -27.641 1 98.5 62 PHE B C 1
ATOM 3965 O O . PHE B 1 62 ? 11.102 -8.273 -28.359 1 98.5 62 PHE B O 1
ATOM 3972 N N . THR B 1 63 ? 12.883 -7.062 -28.094 1 97.06 63 THR B N 1
ATOM 3973 C CA . THR B 1 63 ? 12.789 -6.535 -29.453 1 97.06 63 THR B CA 1
ATOM 3974 C C . THR B 1 63 ? 13.453 -7.484 -30.453 1 97.06 63 THR B C 1
ATOM 3976 O O . THR B 1 63 ? 13.07 -7.543 -31.609 1 97.06 63 THR B O 1
ATOM 3979 N N . ASP B 1 64 ? 14.523 -8.18 -29.938 1 95.5 64 ASP B N 1
ATOM 3980 C CA . ASP B 1 64 ? 15.164 -9.156 -30.812 1 95.5 64 ASP B CA 1
ATOM 3981 C C . ASP B 1 64 ? 16.078 -10.094 -30 1 95.5 64 ASP B C 1
ATOM 3983 O O . ASP B 1 64 ? 16.438 -9.789 -28.875 1 95.5 64 ASP B O 1
ATOM 3987 N N . ILE B 1 65 ? 16.312 -11.258 -30.516 1 96.44 65 ILE B N 1
ATOM 3988 C CA . ILE B 1 65 ? 17.344 -12.203 -30.109 1 96.44 65 ILE B CA 1
ATOM 3989 C C . ILE B 1 65 ? 18.281 -12.484 -31.281 1 96.44 65 ILE B C 1
ATOM 3991 O O . ILE B 1 65 ? 17.891 -13.125 -32.25 1 96.44 65 ILE B O 1
ATOM 3995 N N . VAL B 1 66 ? 19.5 -11.984 -31.172 1 95.5 66 VAL B N 1
ATOM 3996 C CA . VAL B 1 66 ? 20.406 -12.039 -32.312 1 95.5 66 VAL B CA 1
ATOM 3997 C C . VAL B 1 66 ? 21.672 -12.805 -31.953 1 95.5 66 VAL B C 1
ATOM 3999 O O . VAL B 1 66 ? 21.953 -13.016 -30.781 1 95.5 66 VAL B O 1
ATOM 4002 N N . SER B 1 67 ? 22.344 -13.18 -33 1 94.56 67 SER B N 1
ATOM 4003 C CA . SER B 1 67 ? 23.625 -13.828 -32.781 1 94.56 67 SER B CA 1
ATOM 4004 C C . SER B 1 67 ? 24.641 -12.844 -32.188 1 94.56 67 SER B C 1
ATOM 4006 O O . SER B 1 67 ? 24.625 -11.656 -32.531 1 94.56 67 SER B O 1
ATOM 4008 N N . SER B 1 68 ? 25.406 -13.375 -31.266 1 91.88 68 SER B N 1
ATOM 4009 C CA . SER B 1 68 ? 26.438 -12.547 -30.656 1 91.88 68 SER B CA 1
ATOM 4010 C C . SER B 1 68 ? 27.406 -11.984 -31.703 1 91.88 68 SER B C 1
ATOM 4012 O O . SER B 1 68 ? 27.938 -10.891 -31.547 1 91.88 68 SER B O 1
ATOM 4014 N N . GLU B 1 69 ? 27.469 -12.82 -32.719 1 88.81 69 GLU B N 1
ATOM 4015 C CA . GLU B 1 69 ? 28.359 -12.375 -33.781 1 88.81 69 GLU B CA 1
ATOM 4016 C C . GLU B 1 69 ? 27.766 -11.195 -34.562 1 88.81 69 GLU B C 1
ATOM 4018 O O . GLU B 1 69 ? 26.625 -11.242 -35 1 88.81 69 GLU B O 1
ATOM 4023 N N . GLY B 1 70 ? 28.391 -10.086 -34.594 1 84.94 70 GLY B N 1
ATOM 4024 C CA . GLY B 1 70 ? 27.969 -8.953 -35.406 1 84.94 70 GLY B CA 1
ATOM 4025 C C . GLY B 1 70 ? 27.047 -8 -34.688 1 84.94 70 GLY B C 1
ATOM 4026 O O . GLY B 1 70 ? 26.578 -7.023 -35.25 1 84.94 70 GLY B O 1
ATOM 4027 N N . PHE B 1 71 ? 26.547 -8.422 -33.469 1 89 71 PHE B N 1
ATOM 4028 C CA . PHE B 1 71 ? 25.703 -7.5 -32.719 1 89 71 PHE B CA 1
ATOM 4029 C C . PHE B 1 71 ? 26.422 -6.172 -32.5 1 89 71 PHE B C 1
ATOM 4031 O O . PHE B 1 71 ? 27.594 -6.141 -32.094 1 89 71 PHE B O 1
ATOM 4038 N N . ASP B 1 72 ? 25.688 -4.992 -32.812 1 90.62 72 ASP B N 1
ATOM 4039 C CA . ASP B 1 72 ? 26.188 -3.641 -32.562 1 90.62 72 ASP B CA 1
ATOM 4040 C C . ASP B 1 72 ? 25.656 -3.088 -31.25 1 90.62 72 ASP B C 1
ATOM 4042 O O . ASP B 1 72 ? 24.453 -2.83 -31.109 1 90.62 72 ASP B O 1
ATOM 4046 N N . PRO B 1 73 ? 26.516 -2.867 -30.25 1 90.44 73 PRO B N 1
ATOM 4047 C CA . PRO B 1 73 ? 26.109 -2.453 -28.906 1 90.44 73 PRO B CA 1
ATOM 4048 C C . PRO B 1 73 ? 25.797 -0.961 -28.812 1 90.44 73 PRO B C 1
ATOM 4050 O O . PRO B 1 73 ? 25.375 -0.475 -27.766 1 90.44 73 PRO B O 1
ATOM 4053 N N . LYS B 1 74 ? 25.906 -0.109 -29.844 1 88.88 74 LYS B N 1
ATOM 4054 C CA . LYS B 1 74 ? 25.938 1.35 -29.781 1 88.88 74 LYS B CA 1
ATOM 4055 C C . LYS B 1 74 ? 24.656 1.904 -29.156 1 88.88 74 LYS B C 1
ATOM 4057 O O . LYS B 1 74 ? 24.719 2.83 -28.344 1 88.88 74 LYS B O 1
ATOM 4062 N N . ASP B 1 75 ? 23.547 1.334 -29.328 1 92.75 75 ASP B N 1
ATOM 4063 C CA . ASP B 1 75 ? 22.281 1.934 -28.891 1 92.75 75 ASP B CA 1
ATOM 4064 C C . ASP B 1 75 ? 21.766 1.235 -27.641 1 92.75 75 ASP B C 1
ATOM 4066 O O . ASP B 1 75 ? 20.641 1.491 -27.203 1 92.75 75 ASP B O 1
ATOM 4070 N N . TYR B 1 76 ? 22.641 0.386 -27.031 1 95.94 76 TYR B N 1
ATOM 4071 C CA . TYR B 1 76 ? 22.172 -0.4 -25.891 1 95.94 76 TYR B CA 1
ATOM 4072 C C . TYR B 1 76 ? 23.141 -0.287 -24.719 1 95.94 76 TYR B C 1
ATOM 4074 O O . TYR B 1 76 ? 24.344 -0.117 -24.906 1 95.94 76 TYR B O 1
ATOM 4082 N N . LYS B 1 77 ? 22.562 -0.169 -23.5 1 96.5 77 LYS B N 1
ATOM 4083 C CA . LYS B 1 77 ? 23.375 -0.519 -22.344 1 96.5 77 LYS B CA 1
ATOM 4084 C C . LYS B 1 77 ? 23.672 -2.014 -22.312 1 96.5 77 LYS B C 1
ATOM 4086 O O . LYS B 1 77 ? 22.766 -2.834 -22.219 1 96.5 77 LYS B O 1
ATOM 4091 N N . VAL B 1 78 ? 24.938 -2.359 -22.359 1 97.44 78 VAL B N 1
ATOM 4092 C CA . VAL B 1 78 ? 25.344 -3.754 -22.484 1 97.44 78 VAL B CA 1
ATOM 4093 C C . VAL B 1 78 ? 25.516 -4.371 -21.094 1 97.44 78 VAL B C 1
ATOM 4095 O O . VAL B 1 78 ? 26.203 -3.82 -20.25 1 97.44 78 VAL B O 1
ATOM 4098 N N . ILE B 1 79 ? 24.828 -5.426 -20.875 1 97.88 79 ILE B N 1
ATOM 4099 C CA . ILE B 1 79 ? 24.922 -6.195 -19.641 1 97.88 79 ILE B CA 1
ATOM 4100 C C . ILE B 1 79 ? 25.641 -7.52 -19.922 1 97.88 79 ILE B C 1
ATOM 4102 O O . ILE B 1 79 ? 25.094 -8.398 -20.594 1 97.88 79 ILE B O 1
ATOM 4106 N N . ASP B 1 80 ? 26.812 -7.695 -19.391 1 97.69 80 ASP B N 1
ATOM 4107 C CA . ASP B 1 80 ? 27.578 -8.93 -19.578 1 97.69 80 ASP B CA 1
ATOM 4108 C C . ASP B 1 80 ? 27.094 -10.016 -18.625 1 97.69 80 ASP B C 1
ATOM 4110 O O . ASP B 1 80 ? 27.344 -9.945 -17.422 1 97.69 80 ASP B O 1
ATOM 4114 N N . CYS B 1 81 ? 26.484 -11.086 -19.219 1 97.88 81 CYS B N 1
ATOM 4115 C CA . CYS B 1 81 ? 25.891 -12.148 -18.406 1 97.88 81 CYS B CA 1
ATOM 4116 C C . CYS B 1 81 ? 26.719 -13.43 -18.5 1 97.88 81 CYS B C 1
ATOM 4118 O O . CYS B 1 81 ? 26.172 -14.531 -18.5 1 97.88 81 CYS B O 1
ATOM 4120 N N . LEU B 1 82 ? 27.984 -13.312 -18.578 1 96.75 82 LEU B N 1
ATOM 4121 C CA . LEU B 1 82 ? 28.859 -14.469 -18.734 1 96.75 82 LEU B CA 1
ATOM 4122 C C . LEU B 1 82 ? 28.656 -15.469 -17.609 1 96.75 82 LEU B C 1
ATOM 4124 O O . LEU B 1 82 ? 28.719 -15.102 -16.438 1 96.75 82 LEU B O 1
ATOM 4128 N N . GLY B 1 83 ? 28.359 -16.672 -18.016 1 96.56 83 GLY B N 1
ATOM 4129 C CA . GLY B 1 83 ? 28.25 -17.766 -17.047 1 96.56 83 GLY B CA 1
ATOM 4130 C C . GLY B 1 83 ? 26.906 -17.781 -16.328 1 96.56 83 GLY B C 1
ATOM 4131 O O . GLY B 1 83 ? 26.703 -18.578 -15.414 1 96.56 83 GLY B O 1
ATOM 4132 N N . LYS B 1 84 ? 26.016 -16.906 -16.672 1 98.38 84 LYS B N 1
ATOM 4133 C CA . LYS B 1 84 ? 24.703 -16.828 -16.047 1 98.38 84 LYS B CA 1
ATOM 4134 C C . LYS B 1 84 ? 23.594 -17.266 -17 1 98.38 84 LYS B C 1
ATOM 4136 O O . LYS B 1 84 ? 23.844 -17.438 -18.203 1 98.38 84 LYS B O 1
ATOM 4141 N N . TYR B 1 85 ? 22.438 -17.5 -16.469 1 98.88 85 TYR B N 1
ATOM 4142 C CA . TYR B 1 85 ? 21.328 -18.016 -17.266 1 98.88 85 TYR B CA 1
ATOM 4143 C C . TYR B 1 85 ? 20.203 -17 -17.344 1 98.88 85 TYR B C 1
ATOM 4145 O O . TYR B 1 85 ? 19.844 -16.375 -16.328 1 98.88 85 TYR B O 1
ATOM 4153 N N . LEU B 1 86 ? 19.719 -16.75 -18.547 1 98.88 86 LEU B N 1
ATOM 4154 C CA . LEU B 1 86 ? 18.562 -15.906 -18.797 1 98.88 86 LEU B CA 1
ATOM 4155 C C . LEU B 1 86 ? 17.281 -16.75 -18.875 1 98.88 86 LEU B C 1
ATOM 4157 O O . LEU B 1 86 ? 17.156 -17.594 -19.766 1 98.88 86 LEU B O 1
ATOM 4161 N N . CYS B 1 87 ? 16.375 -16.562 -17.969 1 98.88 87 CYS B N 1
ATOM 4162 C CA . CYS B 1 87 ? 15.133 -17.328 -17.875 1 98.88 87 CYS B CA 1
ATOM 4163 C C . CYS B 1 87 ? 13.922 -16.422 -17.984 1 98.88 87 CYS B C 1
ATOM 4165 O O . CYS B 1 87 ? 13.93 -15.305 -17.453 1 98.88 87 CYS B O 1
ATOM 4167 N N . PRO B 1 88 ? 12.867 -16.844 -18.734 1 98.81 88 PRO B N 1
ATOM 4168 C CA . PRO B 1 88 ? 11.641 -16.031 -18.688 1 98.81 88 PRO B CA 1
ATOM 4169 C C . PRO B 1 88 ? 11.117 -15.844 -17.266 1 98.81 88 PRO B C 1
ATOM 4171 O O . PRO B 1 88 ? 11.383 -16.672 -16.391 1 98.81 88 PRO B O 1
ATOM 4174 N N . GLY B 1 89 ? 10.438 -14.703 -17 1 98.81 89 GLY B N 1
ATOM 4175 C CA . GLY B 1 89 ? 9.742 -14.547 -15.742 1 98.81 89 GLY B CA 1
ATOM 4176 C C . GLY B 1 89 ? 8.797 -15.695 -15.43 1 98.81 89 GLY B C 1
ATOM 4177 O O . GLY B 1 89 ? 8.289 -16.344 -16.344 1 98.81 89 GLY B O 1
ATOM 4178 N N . LEU B 1 90 ? 8.5 -15.938 -14.18 1 98.88 90 LEU B N 1
ATOM 4179 C CA . LEU B 1 90 ? 7.723 -17.094 -13.758 1 98.88 90 LEU B CA 1
ATOM 4180 C C . LEU B 1 90 ? 6.262 -16.719 -13.531 1 98.88 90 LEU B C 1
ATOM 4182 O O . LEU B 1 90 ? 5.941 -15.547 -13.344 1 98.88 90 LEU B O 1
ATOM 4186 N N . PHE B 1 91 ? 5.422 -17.797 -13.57 1 98.44 91 PHE B N 1
ATOM 4187 C CA . PHE B 1 91 ? 4 -17.719 -13.258 1 98.44 91 PHE B CA 1
ATOM 4188 C C . PHE B 1 91 ? 3.682 -18.516 -11.992 1 98.44 91 PHE B C 1
ATOM 4190 O O . PHE B 1 91 ? 4.062 -19.688 -11.875 1 98.44 91 PHE B O 1
ATOM 4197 N N . ASP B 1 92 ? 3.09 -17.844 -11.031 1 98.75 92 ASP B N 1
ATOM 4198 C CA . ASP B 1 92 ? 2.33 -18.594 -10.039 1 98.75 92 ASP B CA 1
ATOM 4199 C C . ASP B 1 92 ? 0.834 -18.562 -10.352 1 98.75 92 ASP B C 1
ATOM 4201 O O . ASP B 1 92 ? 0.184 -17.531 -10.188 1 98.75 92 ASP B O 1
ATOM 4205 N N . PHE B 1 93 ? 0.323 -19.688 -10.719 1 98.75 93 PHE B N 1
ATOM 4206 C CA . PHE B 1 93 ? -0.976 -19.75 -11.383 1 98.75 93 PHE B CA 1
ATOM 4207 C C . PHE B 1 93 ? -2.082 -20.031 -10.367 1 98.75 93 PHE B C 1
ATOM 4209 O O . PHE B 1 93 ? -3.229 -20.281 -10.75 1 98.75 93 PHE B O 1
ATOM 4216 N N . HIS B 1 94 ? -1.797 -20.031 -9.055 1 98.81 94 HIS B N 1
ATOM 4217 C CA . HIS B 1 94 ? -2.787 -20.141 -7.992 1 98.81 94 HIS B CA 1
ATOM 4218 C C . HIS B 1 94 ? -2.299 -19.469 -6.715 1 98.81 94 HIS B C 1
ATOM 4220 O O . HIS B 1 94 ? -1.571 -20.078 -5.926 1 98.81 94 HIS B O 1
ATOM 4226 N N . VAL B 1 95 ? -2.789 -18.266 -6.512 1 98.38 95 VAL B N 1
ATOM 4227 C CA . VAL B 1 95 ? -2.426 -17.531 -5.305 1 98.38 95 VAL B CA 1
ATOM 4228 C C . VAL B 1 95 ? -3.662 -16.844 -4.723 1 98.38 95 VAL B C 1
ATOM 4230 O O . VAL B 1 95 ? -4.707 -16.781 -5.375 1 98.38 95 VAL B O 1
ATOM 4233 N N . HIS B 1 96 ? -3.586 -16.469 -3.525 1 96.94 96 HIS B N 1
ATOM 4234 C CA . HIS B 1 96 ? -4.504 -15.547 -2.85 1 96.94 96 HIS B CA 1
ATOM 4235 C C . HIS B 1 96 ? -3.75 -14.391 -2.207 1 96.94 96 HIS B C 1
ATOM 4237 O O . HIS B 1 96 ? -3.389 -14.453 -1.03 1 96.94 96 HIS B O 1
ATOM 4243 N N . LEU B 1 97 ? -3.619 -13.258 -2.92 1 96.12 97 LEU B N 1
ATOM 4244 C CA . LEU B 1 97 ? -2.701 -12.203 -2.504 1 96.12 97 LEU B CA 1
ATOM 4245 C C . LEU B 1 97 ? -3.311 -11.367 -1.388 1 96.12 97 LEU B C 1
ATOM 4247 O O . LEU B 1 97 ? -2.592 -10.664 -0.671 1 96.12 97 LEU B O 1
ATOM 4251 N N . VAL B 1 98 ? -4.645 -11.43 -1.201 1 93.56 98 VAL B N 1
ATOM 4252 C CA . VAL B 1 98 ? -5.262 -10.648 -0.132 1 93.56 98 VAL B CA 1
ATOM 4253 C C . VAL B 1 98 ? -5.121 -11.398 1.194 1 93.56 98 VAL B C 1
ATOM 4255 O O . VAL B 1 98 ? -5.426 -10.852 2.256 1 93.56 98 VAL B O 1
ATOM 4258 N N . SER B 1 99 ? -4.781 -12.711 1.11 1 93.69 99 SER B N 1
ATOM 4259 C CA . SER B 1 99 ? -4.363 -13.406 2.32 1 93.69 99 SER B CA 1
ATOM 4260 C C . SER B 1 99 ? -2.939 -13.031 2.713 1 93.69 99 SER B C 1
ATOM 4262 O O . SER B 1 99 ? -1.988 -13.734 2.359 1 93.69 99 SER B O 1
ATOM 4264 N N . VAL B 1 100 ? -2.83 -12.008 3.457 1 93.44 100 VAL B N 1
ATOM 4265 C CA . VAL B 1 100 ? -1.537 -11.375 3.711 1 93.44 100 VAL B CA 1
ATOM 4266 C C . VAL B 1 100 ? -0.929 -11.945 4.992 1 93.44 100 VAL B C 1
ATOM 4268 O O . VAL B 1 100 ? -1.633 -12.547 5.809 1 93.44 100 VAL B O 1
ATOM 4271 N N . PRO B 1 101 ? 0.339 -11.789 5.07 1 90.38 101 PRO B N 1
ATOM 4272 C CA . PRO B 1 101 ? 0.97 -12.18 6.336 1 90.38 101 PRO B CA 1
ATOM 4273 C C . PRO B 1 101 ? 0.505 -11.328 7.516 1 90.38 101 PRO B C 1
ATOM 4275 O O . PRO B 1 101 ? -0.06 -10.25 7.316 1 90.38 101 PRO B O 1
ATOM 4278 N N . SER B 1 102 ? 0.612 -11.766 8.695 1 86.88 102 SER B N 1
ATOM 4279 C CA . SER B 1 102 ? 0.359 -11.055 9.945 1 86.88 102 SER B CA 1
ATOM 4280 C C . SER B 1 102 ? -0.103 -12.008 11.047 1 86.88 102 SER B C 1
ATOM 4282 O O . SER B 1 102 ? -0.133 -11.648 12.219 1 86.88 102 SER B O 1
ATOM 4284 N N . GLU B 1 103 ? -0.45 -13.18 10.586 1 84.06 103 GLU B N 1
ATOM 4285 C CA . GLU B 1 103 ? -0.977 -14.172 11.516 1 84.06 103 GLU B CA 1
ATOM 4286 C C . GLU B 1 103 ? -0.27 -15.508 11.352 1 84.06 103 GLU B C 1
ATOM 4288 O O . GLU B 1 103 ? 0.294 -15.797 10.297 1 84.06 103 GLU B O 1
ATOM 4293 N N . ASP B 1 104 ? -0.326 -16.281 12.367 1 84.06 104 ASP B N 1
ATOM 4294 C CA . ASP B 1 104 ? 0.32 -17.578 12.297 1 84.06 104 ASP B CA 1
ATOM 4295 C C . ASP B 1 104 ? -0.715 -18.703 12.266 1 84.06 104 ASP B C 1
ATOM 4297 O O . ASP B 1 104 ? -0.359 -19.891 12.25 1 84.06 104 ASP B O 1
ATOM 4301 N N . GLY B 1 105 ? -1.99 -18.344 12.227 1 84.06 105 GLY B N 1
ATOM 4302 C CA . GLY B 1 105 ? -3.057 -19.328 12.117 1 84.06 105 GLY B CA 1
ATOM 4303 C C . GLY B 1 105 ? -4.004 -19.047 10.969 1 84.06 105 GLY B C 1
ATOM 4304 O O . GLY B 1 105 ? -4.184 -17.891 10.57 1 84.06 105 GLY B O 1
ATOM 4305 N N . LEU B 1 106 ? -4.598 -20.078 10.508 1 84.19 106 LEU B N 1
ATOM 4306 C CA . LEU B 1 106 ? -5.461 -19.984 9.336 1 84.19 106 LEU B CA 1
ATOM 4307 C C . LEU B 1 106 ? -6.711 -19.172 9.641 1 84.19 106 LEU B C 1
ATOM 4309 O O . LEU B 1 106 ? -7.086 -18.281 8.867 1 84.19 106 LEU B O 1
ATOM 4313 N N . THR B 1 107 ? -7.297 -19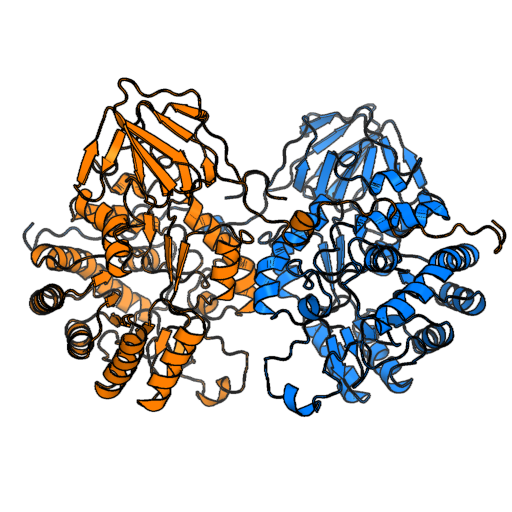.453 10.734 1 79.31 107 THR B N 1
ATOM 4314 C CA . THR B 1 107 ? -8.547 -18.797 11.086 1 79.31 107 THR B CA 1
ATOM 4315 C C . THR B 1 107 ? -8.352 -17.281 11.164 1 79.31 107 THR B C 1
ATOM 4317 O O . THR B 1 107 ? -9.141 -16.516 10.594 1 79.31 107 THR B O 1
ATOM 4320 N N . ARG B 1 108 ? -7.355 -16.875 11.82 1 82.19 108 ARG B N 1
ATOM 4321 C CA . ARG B 1 108 ? -7.086 -15.453 11.953 1 82.19 108 ARG B CA 1
ATOM 4322 C C . ARG B 1 108 ? -6.727 -14.836 10.602 1 82.19 108 ARG B C 1
ATOM 4324 O O . ARG B 1 108 ? -7.102 -13.703 10.312 1 82.19 108 ARG B O 1
ATOM 4331 N N . THR B 1 109 ? -6.012 -15.617 9.844 1 85.31 109 THR B N 1
ATOM 4332 C CA . THR B 1 109 ? -5.652 -15.164 8.508 1 85.31 109 THR B CA 1
ATOM 4333 C C . THR B 1 109 ? -6.902 -14.93 7.66 1 85.31 109 THR B C 1
ATOM 4335 O O . THR B 1 109 ? -7.035 -13.891 7.012 1 85.31 109 THR B O 1
ATOM 4338 N N . MET B 1 110 ? -7.84 -15.805 7.773 1 80.5 110 MET B N 1
ATOM 4339 C CA . MET B 1 110 ? -9.039 -15.758 6.938 1 80.5 110 MET B CA 1
ATOM 4340 C C . MET B 1 110 ? -10.023 -14.719 7.453 1 80.5 110 MET B C 1
ATOM 4342 O O . MET B 1 110 ? -10.891 -14.258 6.711 1 80.5 110 MET B O 1
ATOM 4346 N N . ARG B 1 111 ? -9.828 -14.281 8.68 1 78.38 111 ARG B N 1
ATOM 4347 C CA . ARG B 1 111 ? -10.781 -13.352 9.289 1 78.38 111 ARG B CA 1
ATOM 4348 C C . ARG B 1 111 ? -10.211 -11.938 9.336 1 78.38 111 ARG B C 1
ATOM 4350 O O . ARG B 1 111 ? -10.836 -11.031 9.891 1 78.38 111 ARG B O 1
ATOM 4357 N N . MET B 1 112 ? -9.133 -11.805 8.859 1 85.38 112 MET B N 1
ATOM 4358 C CA . MET B 1 112 ? -8.578 -10.461 8.836 1 85.38 112 MET B CA 1
ATOM 4359 C C . MET B 1 112 ? -9.5 -9.5 8.094 1 85.38 112 MET B C 1
ATOM 4361 O O . MET B 1 112 ? -9.977 -9.812 7 1 85.38 112 MET B O 1
ATOM 4365 N N . PRO B 1 113 ? -9.773 -8.328 8.727 1 85.81 113 PRO B N 1
ATOM 4366 C CA . PRO B 1 113 ? -10.602 -7.34 8.023 1 85.81 113 PRO B CA 1
ATOM 4367 C C . PRO B 1 113 ? -10.008 -6.922 6.68 1 85.81 113 PRO B C 1
ATOM 4369 O O . PRO B 1 113 ? -8.789 -6.785 6.551 1 85.81 113 PRO B O 1
ATOM 4372 N N . LYS B 1 114 ? -10.859 -6.762 5.703 1 87.69 114 LYS B N 1
ATOM 4373 C CA . LYS B 1 114 ? -10.477 -6.465 4.328 1 87.69 114 LYS B CA 1
ATOM 4374 C C . LYS B 1 114 ? -9.547 -5.258 4.262 1 87.69 114 LYS B C 1
ATOM 4376 O O . LYS B 1 114 ? -8.5 -5.305 3.611 1 87.69 114 LYS B O 1
ATOM 4381 N N . GLU B 1 115 ? -9.906 -4.156 4.949 1 88.19 115 GLU B N 1
ATOM 4382 C CA . GLU B 1 115 ? -9.125 -2.928 4.879 1 88.19 115 GLU B CA 1
ATOM 4383 C C . GLU B 1 115 ? -7.723 -3.131 5.453 1 88.19 115 GLU B C 1
ATOM 4385 O O . GLU B 1 115 ? -6.75 -2.586 4.934 1 88.19 115 GLU B O 1
ATOM 4390 N N . SER B 1 116 ? -7.594 -3.904 6.527 1 90.75 116 SER B N 1
ATOM 4391 C CA . SER B 1 116 ? -6.285 -4.223 7.09 1 90.75 116 SER B CA 1
ATOM 4392 C C . SER B 1 116 ? -5.434 -5.004 6.094 1 90.75 116 SER B C 1
ATOM 4394 O O . SER B 1 116 ? -4.242 -4.73 5.941 1 90.75 116 SER B O 1
ATOM 4396 N N . ALA B 1 117 ? -6.051 -5.945 5.434 1 92.06 117 ALA B N 1
ATOM 4397 C CA . ALA B 1 117 ? -5.352 -6.738 4.426 1 92.06 117 ALA B CA 1
ATOM 4398 C C . ALA B 1 117 ? -4.879 -5.859 3.271 1 92.06 117 ALA B C 1
ATOM 4400 O O . ALA B 1 117 ? -3.764 -6.023 2.773 1 92.06 117 ALA B O 1
ATOM 4401 N N . LEU B 1 118 ? -5.738 -4.926 2.877 1 92.75 118 LEU B N 1
ATOM 4402 C CA . LEU B 1 118 ? -5.418 -4.051 1.753 1 92.75 118 LEU B CA 1
ATOM 4403 C C . LEU B 1 118 ? -4.191 -3.195 2.062 1 92.75 118 LEU B C 1
ATOM 4405 O O . LEU B 1 118 ? -3.432 -2.842 1.158 1 92.75 118 LEU B O 1
ATOM 4409 N N . MET B 1 119 ? -3.934 -2.883 3.322 1 93.69 119 MET B N 1
ATOM 4410 C CA . MET B 1 119 ? -2.773 -2.08 3.693 1 93.69 119 MET B CA 1
ATOM 4411 C C . MET B 1 119 ? -1.49 -2.898 3.596 1 93.69 119 MET B C 1
ATOM 4413 O O . MET B 1 119 ? -0.39 -2.344 3.619 1 93.69 119 MET B O 1
ATOM 4417 N N . ARG B 1 120 ? -1.636 -4.223 3.389 1 94 120 ARG B N 1
ATOM 4418 C CA . ARG B 1 120 ? -0.461 -5.086 3.443 1 94 120 ARG B CA 1
ATOM 4419 C C . ARG B 1 120 ? -0.259 -5.82 2.123 1 94 120 ARG B C 1
ATOM 4421 O O . ARG B 1 120 ? 0.794 -6.418 1.893 1 94 120 ARG B O 1
ATOM 4428 N N . VAL B 1 121 ? -1.218 -5.746 1.239 1 94.94 121 VAL B N 1
ATOM 4429 C CA . VAL B 1 121 ? -1.205 -6.508 -0.006 1 94.94 121 VAL B CA 1
ATOM 4430 C C . VAL B 1 121 ? -0.026 -6.066 -0.869 1 94.94 121 VAL B C 1
ATOM 4432 O O . VAL B 1 121 ? 0.55 -6.871 -1.603 1 94.94 121 VAL B O 1
ATOM 4435 N N . GLY B 1 122 ? 0.361 -4.781 -0.806 1 93.81 122 GLY B N 1
ATOM 4436 C CA . GLY B 1 122 ? 1.5 -4.293 -1.564 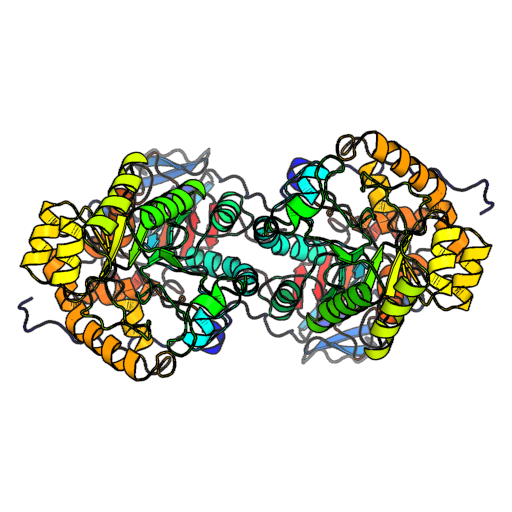1 93.81 122 GLY B CA 1
ATOM 4437 C C . GLY B 1 122 ? 2.789 -5.023 -1.245 1 93.81 122 GLY B C 1
ATOM 4438 O O . GLY B 1 122 ? 3.562 -5.355 -2.146 1 93.81 122 GLY B O 1
ATOM 4439 N N . SER B 1 123 ? 3.025 -5.293 -0.003 1 92.19 123 SER B N 1
ATOM 4440 C CA . SER B 1 123 ? 4.211 -6.035 0.416 1 92.19 123 SER B CA 1
ATOM 4441 C C . SER B 1 123 ? 4.207 -7.449 -0.156 1 92.19 123 SER B C 1
ATOM 4443 O O . SER B 1 123 ? 5.234 -7.93 -0.634 1 92.19 123 SER B O 1
ATOM 4445 N N . SER B 1 124 ? 3.066 -8.109 -0.102 1 94.12 124 SER B N 1
ATOM 4446 C CA . SER B 1 124 ? 2.947 -9.453 -0.649 1 94.12 124 SER B CA 1
ATOM 4447 C C . SER B 1 124 ? 3.264 -9.477 -2.141 1 94.12 124 SER B C 1
ATOM 4449 O O . SER B 1 124 ? 3.977 -10.367 -2.617 1 94.12 124 SER B O 1
ATOM 4451 N N . CYS B 1 125 ? 2.729 -8.484 -2.818 1 96.31 125 CYS B N 1
ATOM 4452 C CA . CYS B 1 125 ? 2.965 -8.375 -4.254 1 96.31 125 CYS B CA 1
ATOM 4453 C C . CYS B 1 125 ? 4.449 -8.18 -4.547 1 96.31 125 CYS B C 1
ATOM 4455 O O . CYS B 1 125 ? 5.012 -8.867 -5.402 1 96.31 125 CYS B O 1
ATOM 4457 N N . GLU B 1 126 ? 5.039 -7.328 -3.846 1 94.38 126 GLU B N 1
ATOM 4458 C CA . GLU B 1 126 ? 6.449 -7.016 -4.078 1 94.38 126 GLU B CA 1
ATOM 4459 C C . GLU B 1 126 ? 7.336 -8.219 -3.783 1 94.38 126 GLU B C 1
ATOM 4461 O O . GLU B 1 126 ? 8.258 -8.516 -4.543 1 94.38 126 GLU B O 1
ATOM 4466 N N . GLN B 1 127 ? 7.066 -8.898 -2.713 1 94.5 127 GLN B N 1
ATOM 4467 C CA . GLN B 1 127 ? 7.855 -10.07 -2.344 1 94.5 127 GLN B CA 1
ATOM 4468 C C . GLN B 1 127 ? 7.73 -11.172 -3.393 1 94.5 127 GLN B C 1
ATOM 4470 O O . GLN B 1 127 ? 8.719 -11.836 -3.725 1 94.5 127 GLN B O 1
ATOM 4475 N N . MET B 1 128 ? 6.535 -11.375 -3.857 1 97.25 128 MET B N 1
ATOM 4476 C CA . MET B 1 128 ? 6.324 -12.367 -4.906 1 97.25 128 MET B CA 1
ATOM 4477 C C . MET B 1 128 ? 7.141 -12.023 -6.148 1 97.25 128 MET B C 1
ATOM 4479 O O . MET B 1 128 ? 7.793 -12.898 -6.727 1 97.25 128 MET B O 1
ATOM 4483 N N . LEU B 1 129 ? 7.098 -10.742 -6.52 1 97.62 129 LEU B N 1
ATOM 4484 C CA . LEU B 1 129 ? 7.871 -10.273 -7.668 1 97.62 129 LEU B CA 1
ATOM 4485 C C . LEU B 1 129 ? 9.359 -10.523 -7.453 1 97.62 129 LEU B C 1
ATOM 4487 O O . LEU B 1 129 ? 10.047 -11.008 -8.352 1 97.62 129 LEU B O 1
ATOM 4491 N N . LYS B 1 130 ? 9.852 -10.328 -6.301 1 95.5 130 LYS B N 1
ATOM 4492 C CA . LYS B 1 130 ? 11.266 -10.461 -5.973 1 95.5 130 LYS B CA 1
ATOM 4493 C C . LYS B 1 130 ? 11.688 -11.93 -5.957 1 95.5 130 LYS B C 1
ATOM 4495 O O . LYS B 1 130 ? 12.883 -12.242 -6 1 95.5 130 LYS B O 1
ATOM 4500 N N . ARG B 1 131 ? 10.727 -12.797 -5.871 1 97.38 131 ARG B N 1
ATOM 4501 C CA . ARG B 1 131 ? 11.031 -14.219 -5.941 1 97.38 131 ARG B CA 1
ATOM 4502 C C . ARG B 1 131 ? 11.008 -14.711 -7.383 1 97.38 131 ARG B C 1
ATOM 4504 O O . ARG B 1 131 ? 11.156 -15.914 -7.637 1 97.38 131 ARG B O 1
ATOM 4511 N N . GLY B 1 132 ? 10.773 -13.797 -8.312 1 98.44 132 GLY B N 1
ATOM 4512 C CA . GLY B 1 132 ? 10.922 -14.133 -9.719 1 98.44 132 GLY B CA 1
ATOM 4513 C C . GLY B 1 132 ? 9.594 -14.289 -10.438 1 98.44 132 GLY B C 1
ATOM 4514 O O . GLY B 1 132 ? 9.562 -14.492 -11.648 1 98.44 132 GLY B O 1
ATOM 4515 N N . PHE B 1 133 ? 8.492 -14.188 -9.688 1 98.88 133 PHE B N 1
ATOM 4516 C CA . PHE B 1 133 ? 7.18 -14.312 -10.312 1 98.88 133 PHE B CA 1
ATOM 4517 C C . PHE B 1 133 ? 6.723 -12.977 -10.883 1 98.88 133 PHE B C 1
ATOM 4519 O O . PHE B 1 133 ? 6.219 -12.125 -10.156 1 98.88 133 PHE B O 1
ATOM 4526 N N . THR B 1 134 ? 6.875 -12.844 -12.172 1 98.81 134 THR B N 1
ATOM 4527 C CA . THR B 1 134 ? 6.5 -11.602 -12.852 1 98.81 134 THR B CA 1
ATOM 4528 C C . THR B 1 134 ? 5.031 -11.633 -13.258 1 98.81 134 THR B C 1
ATOM 4530 O O . THR B 1 134 ? 4.48 -10.609 -13.68 1 98.81 134 THR B O 1
ATOM 4533 N N . SER B 1 135 ? 4.355 -12.812 -13.094 1 98.75 135 SER B N 1
ATOM 4534 C CA . SER B 1 135 ? 2.928 -12.984 -13.352 1 98.75 135 SER B CA 1
ATOM 4535 C C . SER B 1 135 ? 2.285 -13.883 -12.305 1 98.75 135 SER B C 1
ATOM 4537 O O . SER B 1 135 ? 2.922 -14.812 -11.797 1 98.75 135 SER B O 1
ATOM 4539 N N . ALA B 1 136 ? 1.057 -13.586 -11.984 1 98.69 136 ALA B N 1
ATOM 4540 C CA . ALA B 1 136 ? 0.329 -14.406 -11.016 1 98.69 136 ALA B CA 1
ATOM 4541 C C . ALA B 1 136 ? -1.163 -14.43 -11.336 1 98.69 136 ALA B C 1
ATOM 4543 O O . ALA B 1 136 ? -1.713 -13.461 -11.852 1 98.69 136 ALA B O 1
ATOM 4544 N N . ARG B 1 137 ? -1.754 -15.547 -11.07 1 98.75 137 ARG B N 1
ATOM 4545 C CA . ARG B 1 137 ? -3.203 -15.703 -11.156 1 98.75 137 ARG B CA 1
ATOM 4546 C C . ARG B 1 137 ? -3.814 -15.875 -9.766 1 98.75 137 ARG B C 1
ATOM 4548 O O . ARG B 1 137 ? -3.504 -16.844 -9.062 1 98.75 137 ARG B O 1
ATOM 4555 N N . ASP B 1 138 ? -4.648 -14.914 -9.43 1 98.56 138 ASP B N 1
ATOM 4556 C CA . ASP B 1 138 ? -5.332 -14.961 -8.141 1 98.56 138 ASP B CA 1
ATOM 4557 C C . ASP B 1 138 ? -6.68 -15.672 -8.258 1 98.56 138 ASP B C 1
ATOM 4559 O O . ASP B 1 138 ? -7.562 -15.219 -8.992 1 98.56 138 ASP B O 1
ATOM 4563 N N . CYS B 1 139 ? -6.812 -16.734 -7.488 1 98.12 139 CYS B N 1
ATOM 4564 C CA . CYS B 1 139 ? -7.977 -17.594 -7.617 1 98.12 139 CYS B CA 1
ATOM 4565 C C . CYS B 1 139 ? -9.023 -17.266 -6.562 1 98.12 139 CYS B C 1
ATOM 4567 O O . CYS B 1 139 ? -9.875 -18.094 -6.234 1 98.12 139 CYS B O 1
ATOM 4569 N N . GLY B 1 140 ? -8.953 -16.094 -6.039 1 96.31 140 GLY B N 1
ATOM 4570 C CA . GLY B 1 140 ? -9.984 -15.672 -5.105 1 96.31 140 GLY B CA 1
ATOM 4571 C C . GLY B 1 140 ? -9.562 -14.5 -4.238 1 96.31 140 GLY B C 1
ATOM 4572 O O . GLY B 1 140 ? -8.562 -14.578 -3.525 1 96.31 140 GLY B O 1
ATOM 4573 N N . GLY B 1 141 ? -10.375 -13.414 -4.348 1 93.19 141 GLY B N 1
ATOM 4574 C CA . GLY B 1 141 ? -10.219 -12.336 -3.387 1 93.19 141 GLY B CA 1
ATOM 4575 C C . GLY B 1 141 ? -9.602 -11.086 -3.99 1 93.19 141 GLY B C 1
ATOM 4576 O O . GLY B 1 141 ? -9.844 -9.977 -3.512 1 93.19 141 GLY B O 1
ATOM 4577 N N . LEU B 1 142 ? -8.742 -11.234 -4.957 1 95.44 142 LEU B N 1
ATOM 4578 C CA . LEU B 1 142 ? -8.102 -10.062 -5.547 1 95.44 142 LEU B CA 1
ATOM 4579 C C . LEU B 1 142 ? -9.07 -9.297 -6.441 1 95.44 142 LEU B C 1
ATOM 4581 O O . LEU B 1 142 ? -9.727 -9.891 -7.301 1 95.44 142 LEU B O 1
ATOM 4585 N N . GLU B 1 143 ? -9.188 -8.055 -6.227 1 93.62 143 GLU B N 1
ATOM 4586 C CA . GLU B 1 143 ? -10.133 -7.234 -6.984 1 93.62 143 GLU B CA 1
ATOM 4587 C C . GLU B 1 143 ? -9.398 -6.246 -7.887 1 93.62 143 GLU B C 1
ATOM 4589 O O . GLU B 1 143 ? -8.188 -6.055 -7.758 1 93.62 143 GLU B O 1
ATOM 4594 N N . HIS B 1 144 ? -10.125 -5.602 -8.711 1 94.75 144 HIS B N 1
ATOM 4595 C CA . HIS B 1 144 ? -9.609 -4.812 -9.82 1 94.75 144 HIS B CA 1
ATOM 4596 C C . HIS B 1 144 ? -8.719 -3.678 -9.32 1 94.75 144 HIS B C 1
ATOM 4598 O O . HIS B 1 144 ? -7.703 -3.357 -9.945 1 94.75 144 HIS B O 1
ATOM 4604 N N . PHE B 1 145 ? -9.07 -3.035 -8.234 1 93.31 145 PHE B N 1
ATOM 4605 C CA . PHE B 1 145 ? -8.344 -1.854 -7.773 1 93.31 145 PHE B CA 1
ATOM 4606 C C . PHE B 1 145 ? -6.922 -2.215 -7.367 1 93.31 145 PHE B C 1
ATOM 4608 O O . PHE B 1 145 ? -6.02 -1.379 -7.441 1 93.31 145 PHE B O 1
ATOM 4615 N N . ILE B 1 146 ? -6.652 -3.475 -6.98 1 95.62 146 ILE B N 1
ATOM 4616 C CA . ILE B 1 146 ? -5.293 -3.914 -6.68 1 95.62 146 ILE B CA 1
ATOM 4617 C C . ILE B 1 146 ? -4.512 -4.098 -7.98 1 95.62 146 ILE B C 1
ATOM 4619 O O . ILE B 1 146 ? -3.381 -3.625 -8.102 1 95.62 146 ILE B O 1
ATOM 4623 N N . ALA B 1 147 ? -5.133 -4.797 -8.93 1 96.5 147 ALA B N 1
ATOM 4624 C CA . ALA B 1 147 ? -4.504 -4.988 -10.234 1 96.5 147 ALA B CA 1
ATOM 4625 C C . ALA B 1 147 ? -4.184 -3.646 -10.891 1 96.5 147 ALA B C 1
ATOM 4627 O O . ALA B 1 147 ? -3.111 -3.477 -11.477 1 96.5 147 ALA B O 1
ATOM 4628 N N . ASP B 1 148 ? -5.121 -2.752 -10.789 1 95.12 148 ASP B N 1
ATOM 4629 C CA . ASP B 1 148 ? -4.941 -1.414 -11.344 1 95.12 148 ASP B CA 1
ATOM 4630 C C . ASP B 1 148 ? -3.764 -0.7 -10.688 1 95.12 148 ASP B C 1
ATOM 4632 O O . ASP B 1 148 ? -2.982 -0.03 -11.359 1 95.12 148 ASP B O 1
ATOM 4636 N N . ALA B 1 149 ? -3.639 -0.813 -9.414 1 95.31 149 ALA B N 1
ATOM 4637 C CA . ALA B 1 149 ? -2.539 -0.187 -8.688 1 95.31 149 ALA B CA 1
ATOM 4638 C C . ALA B 1 149 ? -1.194 -0.761 -9.125 1 95.31 149 ALA B C 1
ATOM 4640 O O . ALA B 1 149 ? -0.197 -0.039 -9.195 1 95.31 149 ALA B O 1
ATOM 4641 N N . VAL B 1 150 ? -1.105 -2.068 -9.391 1 96 150 VAL B N 1
ATOM 4642 C CA . VAL B 1 150 ? 0.114 -2.709 -9.875 1 96 150 VAL B CA 1
ATOM 4643 C C . VAL B 1 150 ? 0.434 -2.219 -11.281 1 96 150 VAL B C 1
ATOM 4645 O O . VAL B 1 150 ? 1.577 -1.861 -11.578 1 96 150 VAL B O 1
ATOM 4648 N N . GLU B 1 151 ? -0.555 -2.199 -12.125 1 94.12 151 GLU B N 1
ATOM 4649 C CA . GLU B 1 151 ? -0.372 -1.751 -13.508 1 94.12 151 GLU B CA 1
ATOM 4650 C C . GLU B 1 151 ? 0.088 -0.297 -13.555 1 94.12 151 GLU B C 1
ATOM 4652 O O . GLU B 1 151 ? 0.924 0.066 -14.383 1 94.12 151 GLU B O 1
ATOM 4657 N N . ASP B 1 152 ? -0.452 0.483 -12.594 1 91.19 152 ASP B N 1
ATOM 4658 C CA . ASP B 1 152 ? -0.173 1.916 -12.562 1 91.19 152 ASP B CA 1
ATOM 4659 C C . ASP B 1 152 ? 1.17 2.199 -11.898 1 91.19 152 ASP B C 1
ATOM 4661 O O . ASP B 1 152 ? 1.698 3.311 -12 1 91.19 152 ASP B O 1
ATOM 4665 N N . GLY B 1 153 ? 1.72 1.275 -11.227 1 92.5 153 GLY B N 1
ATOM 4666 C CA . GLY B 1 153 ? 3.033 1.413 -10.625 1 92.5 153 GLY B CA 1
ATOM 4667 C C . GLY B 1 153 ? 2.979 1.872 -9.18 1 92.5 153 GLY B C 1
ATOM 4668 O O . GLY B 1 153 ? 4.016 2.039 -8.531 1 92.5 153 GLY B O 1
ATOM 4669 N N . ALA B 1 154 ? 1.767 2.08 -8.641 1 92.56 154 ALA B N 1
ATOM 4670 C CA . ALA B 1 154 ? 1.634 2.484 -7.238 1 92.56 154 ALA B CA 1
ATOM 4671 C C . ALA B 1 154 ? 2.09 1.372 -6.301 1 92.56 154 ALA B C 1
ATOM 4673 O O . ALA B 1 154 ? 2.584 1.641 -5.203 1 92.56 154 ALA B O 1
ATOM 4674 N N . ILE B 1 155 ? 1.896 0.116 -6.742 1 93.5 155 ILE B N 1
ATOM 4675 C CA . ILE B 1 155 ? 2.359 -1.091 -6.066 1 93.5 155 ILE B CA 1
ATOM 4676 C C . ILE B 1 155 ? 3.248 -1.9 -7.008 1 93.5 155 ILE B C 1
ATOM 4678 O O . ILE B 1 155 ? 2.934 -2.055 -8.188 1 93.5 155 ILE B O 1
ATOM 4682 N N . TYR B 1 156 ? 4.406 -2.24 -6.535 1 95.25 156 TYR B N 1
ATOM 4683 C CA . TYR B 1 156 ? 5.23 -3.166 -7.305 1 95.25 156 TYR B CA 1
ATOM 4684 C C . TYR B 1 156 ? 4.738 -4.598 -7.141 1 95.25 156 TYR B C 1
ATOM 4686 O O . TYR B 1 156 ? 4.508 -5.059 -6.02 1 95.25 156 TYR B O 1
ATOM 4694 N N . GLY B 1 157 ? 4.508 -5.27 -8.195 1 96.94 157 GLY B N 1
ATOM 4695 C CA . GLY B 1 157 ? 4.016 -6.637 -8.125 1 96.94 157 GLY B CA 1
ATOM 4696 C C . GLY B 1 157 ? 3.982 -7.328 -9.477 1 96.94 157 GLY B C 1
ATOM 4697 O O . GLY B 1 157 ? 4.371 -6.742 -10.492 1 96.94 157 GLY B O 1
ATOM 4698 N N . PRO B 1 158 ? 3.629 -8.594 -9.492 1 98.56 158 PRO B N 1
ATOM 4699 C CA . PRO B 1 158 ? 3.482 -9.32 -10.758 1 98.56 158 PRO B CA 1
ATOM 4700 C C . PRO B 1 158 ? 2.305 -8.82 -11.586 1 98.56 158 PRO B C 1
ATOM 4702 O O . PRO B 1 158 ? 1.473 -8.055 -11.094 1 98.56 158 PRO B O 1
ATOM 4705 N N . ARG B 1 159 ? 2.408 -9.125 -12.859 1 98.5 159 ARG B N 1
ATOM 4706 C CA . ARG B 1 159 ? 1.198 -8.992 -13.664 1 98.5 159 ARG B CA 1
ATOM 4707 C C . ARG B 1 159 ? 0.08 -9.875 -13.117 1 98.5 159 ARG B C 1
ATOM 4709 O O . ARG B 1 159 ? 0.284 -11.062 -12.875 1 98.5 159 ARG B O 1
ATOM 4716 N N . LEU B 1 160 ? -1.094 -9.227 -12.914 1 98.56 160 LEU B N 1
ATOM 4717 C CA . LEU B 1 160 ? -2.109 -9.945 -12.148 1 98.56 160 LEU B CA 1
ATOM 4718 C C . LEU B 1 160 ? -3.287 -10.328 -13.039 1 98.56 160 LEU B C 1
ATOM 4720 O O . LEU B 1 160 ? -3.842 -9.484 -13.742 1 98.56 160 LEU B O 1
ATOM 4724 N N . PHE B 1 161 ? -3.607 -11.57 -13.016 1 98.5 161 PHE B N 1
ATOM 4725 C CA . PHE B 1 161 ? -4.863 -12.133 -13.508 1 98.5 161 PHE B CA 1
ATOM 4726 C C . PHE B 1 161 ? -5.719 -12.625 -12.344 1 98.5 161 PHE B C 1
ATOM 4728 O O . PHE B 1 161 ? -5.203 -13.211 -11.391 1 98.5 161 PHE B O 1
ATOM 4735 N N . PHE B 1 162 ? -7.016 -12.305 -12.398 1 97.94 162 PHE B N 1
ATOM 4736 C CA . PHE B 1 162 ? -7.777 -12.594 -11.188 1 97.94 162 PHE B CA 1
ATOM 4737 C C . PHE B 1 162 ? -9.227 -12.906 -11.523 1 97.94 162 PHE B C 1
ATOM 4739 O O . PHE B 1 162 ? -9.711 -12.57 -12.609 1 97.94 162 PHE B O 1
ATOM 4746 N N . CYS B 1 163 ? -9.906 -13.562 -10.594 1 97.81 163 CYS B N 1
ATOM 4747 C CA . CYS B 1 163 ? -11.312 -13.914 -10.773 1 97.81 163 CYS B CA 1
ATOM 4748 C C . CYS B 1 163 ? -12.211 -13.039 -9.906 1 97.81 163 CYS B C 1
ATOM 4750 O O . CYS B 1 163 ? -13.438 -13.172 -9.945 1 97.81 163 CYS B O 1
ATOM 4752 N N . GLY B 1 164 ? -11.602 -12.086 -9.242 1 95.44 164 GLY B N 1
ATOM 4753 C CA . GLY B 1 164 ? -12.367 -11.484 -8.164 1 95.44 164 GLY B CA 1
ATOM 4754 C C . GLY B 1 164 ? -12.609 -12.43 -7.004 1 95.44 164 GLY B C 1
ATOM 4755 O O . GLY B 1 164 ? -11.672 -13.023 -6.473 1 95.44 164 GLY B O 1
ATOM 4756 N N . HIS B 1 165 ? -13.836 -12.555 -6.598 1 94.69 165 HIS B N 1
ATOM 4757 C CA . HIS B 1 165 ? -14.195 -13.539 -5.582 1 94.69 165 HIS B CA 1
ATOM 4758 C C . HIS B 1 165 ? -14.516 -14.891 -6.215 1 94.69 165 HIS B C 1
ATOM 4760 O O . HIS B 1 165 ? -15.164 -14.945 -7.262 1 94.69 165 HIS B O 1
ATOM 4766 N N . ALA B 1 166 ? -13.984 -15.906 -5.562 1 96.38 166 ALA B N 1
ATOM 4767 C CA . ALA B 1 166 ? -14.469 -17.234 -5.941 1 96.38 166 ALA B CA 1
ATOM 4768 C C . ALA B 1 166 ? -15.961 -17.375 -5.633 1 96.38 166 ALA B C 1
ATOM 4770 O O . ALA B 1 166 ? -16.484 -16.703 -4.738 1 96.38 166 ALA B O 1
ATOM 4771 N N . ILE B 1 167 ? -16.625 -18.203 -6.41 1 95.62 167 ILE B N 1
ATOM 4772 C CA . ILE B 1 167 ? -18.047 -18.406 -6.203 1 95.62 167 ILE B CA 1
ATOM 4773 C C . ILE B 1 167 ? -18.281 -19.75 -5.512 1 95.62 167 ILE B C 1
ATOM 4775 O O . ILE B 1 167 ? -17.797 -20.781 -5.965 1 95.62 167 ILE B O 1
ATOM 4779 N N . SER B 1 168 ? -18.953 -19.672 -4.406 1 94.12 168 SER B N 1
ATOM 4780 C CA . SER B 1 168 ? -19.266 -20.844 -3.6 1 94.12 168 SER B CA 1
ATOM 4781 C C . SER B 1 168 ? -20.766 -20.953 -3.322 1 94.12 168 SER B C 1
ATOM 4783 O O . SER B 1 168 ? -21.469 -19.953 -3.273 1 94.12 168 SER B O 1
ATOM 4785 N N . GLN B 1 169 ? -21.281 -22.203 -3.201 1 92.38 169 GLN B N 1
ATOM 4786 C CA . GLN B 1 169 ? -22.625 -22.422 -2.699 1 92.38 169 GLN B CA 1
ATOM 4787 C C . GLN B 1 169 ? -22.703 -22.203 -1.19 1 92.38 169 GLN B C 1
ATOM 4789 O O . GLN B 1 169 ? -21.672 -22.219 -0.509 1 92.38 169 GLN B O 1
ATOM 4794 N N . THR B 1 170 ? -23.906 -21.875 -0.691 1 86.75 170 THR B N 1
ATOM 4795 C CA . THR B 1 170 ? -24.094 -21.891 0.754 1 86.75 170 THR B CA 1
ATOM 4796 C C . THR B 1 170 ? -23.594 -23.203 1.354 1 86.75 170 THR B C 1
ATOM 4798 O O . THR B 1 170 ? -23.891 -24.281 0.837 1 86.75 170 THR B O 1
ATOM 4801 N N . GLY B 1 171 ? -22.734 -23.078 2.389 1 82.81 171 GLY B N 1
ATOM 4802 C CA . GLY B 1 171 ? -22.172 -24.266 3.037 1 82.81 171 GLY B CA 1
ATOM 4803 C C . GLY B 1 171 ? -21.031 -24.875 2.271 1 82.81 171 GLY B C 1
ATOM 4804 O O . GLY B 1 171 ? -20.5 -25.938 2.658 1 82.81 171 GLY B O 1
ATOM 4805 N N . GLY B 1 172 ? -20.688 -24.219 1.177 1 86.31 172 GLY B N 1
ATOM 4806 C CA . GLY B 1 172 ? -19.578 -24.703 0.377 1 86.31 172 GLY B CA 1
ATOM 4807 C C . GLY B 1 172 ? -18.219 -24.266 0.907 1 86.31 172 GLY B C 1
ATOM 4808 O O . GLY B 1 172 ? -18.141 -23.641 1.961 1 86.31 172 GLY B O 1
ATOM 4809 N N . HIS B 1 173 ? -17.172 -24.641 0.179 1 86.62 173 HIS B N 1
ATOM 4810 C CA . HIS B 1 173 ? -15.789 -24.438 0.605 1 86.62 173 HIS B CA 1
ATOM 4811 C C . HIS B 1 173 ? -15.477 -22.938 0.749 1 86.62 173 HIS B C 1
ATOM 4813 O O . HIS B 1 173 ? -14.641 -22.562 1.564 1 86.62 173 HIS B O 1
ATOM 4819 N N . GLY B 1 174 ? -16.156 -22.109 -0.037 1 85.12 174 GLY B N 1
ATOM 4820 C CA . GLY B 1 174 ? -15.906 -20.672 0.021 1 85.12 174 GLY B CA 1
ATOM 4821 C C . GLY B 1 174 ? -16.797 -19.969 1.024 1 85.12 174 GLY B C 1
ATOM 4822 O O . GLY B 1 174 ? -16.672 -18.75 1.204 1 85.12 174 GLY B O 1
ATOM 4823 N N . ASP B 1 175 ? -17.766 -20.625 1.632 1 80.56 175 ASP B N 1
ATOM 4824 C CA . ASP B 1 175 ? -18.609 -20.062 2.676 1 80.56 175 ASP B CA 1
ATOM 4825 C C . ASP B 1 175 ? -17.938 -20.125 4.039 1 80.56 175 ASP B C 1
ATOM 4827 O O . ASP B 1 175 ? -17.953 -21.172 4.703 1 80.56 175 ASP B O 1
ATOM 4831 N N . THR B 1 176 ? -17.344 -19.078 4.523 1 76.56 176 THR B N 1
ATOM 4832 C CA . THR B 1 176 ? -16.516 -19.062 5.727 1 76.56 176 THR B CA 1
ATOM 4833 C C . THR B 1 176 ? -17.359 -18.734 6.957 1 76.56 176 THR B C 1
ATOM 4835 O O . THR B 1 176 ? -16.812 -18.5 8.039 1 76.56 176 THR B O 1
ATOM 4838 N N . ASN B 1 177 ? -18.625 -18.719 6.754 1 72.25 177 ASN B N 1
ATOM 4839 C CA . ASN B 1 177 ? -19.484 -18.484 7.918 1 72.25 177 ASN B CA 1
ATOM 4840 C C . ASN B 1 177 ? -19.375 -19.625 8.922 1 72.25 177 ASN B C 1
ATOM 4842 O O . ASN B 1 177 ? -19.375 -20.797 8.547 1 72.25 177 ASN B O 1
ATOM 4846 N N . PRO B 1 178 ? -19.188 -19.156 10.172 1 67.56 178 PRO B N 1
ATOM 4847 C CA . PRO B 1 178 ? -19.125 -20.203 11.188 1 67.56 178 PRO B CA 1
ATOM 4848 C C . PRO B 1 178 ? -20.391 -21.047 11.25 1 67.56 178 PRO B C 1
ATOM 4850 O O . PRO B 1 178 ? -21.484 -20.531 11.016 1 67.56 178 PRO B O 1
ATOM 4853 N N . THR B 1 179 ? -20.188 -22.312 11.477 1 67.44 179 THR B N 1
ATOM 4854 C CA . THR B 1 179 ? -21.281 -23.266 11.5 1 67.44 179 THR B CA 1
ATOM 4855 C C . THR B 1 179 ? -22.266 -22.938 12.609 1 67.44 179 THR B C 1
ATOM 4857 O O . THR B 1 179 ? -23.438 -23.328 12.547 1 67.44 179 THR B O 1
ATOM 4860 N N . ASP B 1 180 ? -21.75 -22.219 13.617 1 63.97 180 ASP B N 1
ATOM 4861 C CA . ASP B 1 180 ? -22.594 -21.984 14.789 1 63.97 180 ASP B CA 1
ATOM 4862 C C . ASP B 1 180 ? -23.328 -20.656 14.672 1 63.97 180 ASP B C 1
ATOM 4864 O O . ASP B 1 180 ? -24 -20.219 15.609 1 63.97 180 ASP B O 1
ATOM 4868 N N . LEU B 1 181 ? -23.125 -19.953 13.555 1 62.69 181 LEU B N 1
ATOM 4869 C CA . LEU B 1 181 ? -23.828 -18.703 13.344 1 62.69 181 LEU B CA 1
ATOM 4870 C C . LEU B 1 181 ? -24.781 -18.797 12.156 1 62.69 181 LEU B C 1
ATOM 4872 O O . LEU B 1 181 ? -24.406 -19.359 11.117 1 62.69 181 LEU B O 1
ATOM 4876 N N . PRO B 1 182 ? -26.047 -18.375 12.438 1 51.69 182 PRO B N 1
ATOM 4877 C CA . PRO B 1 182 ? -26.953 -18.391 11.297 1 51.69 182 PRO B CA 1
ATOM 4878 C C . PRO B 1 182 ? -26.484 -17.5 10.148 1 51.69 182 PRO B C 1
ATOM 4880 O O . PRO B 1 182 ? -25.844 -16.469 10.391 1 51.69 182 PRO B O 1
ATOM 4883 N N . GLY B 1 183 ? -26.531 -17.922 8.891 1 51.56 183 GLY B N 1
ATOM 4884 C CA . GLY B 1 183 ? -26.078 -17.219 7.699 1 51.56 183 GLY B CA 1
ATOM 4885 C C . GLY B 1 183 ? -26.578 -15.789 7.617 1 51.56 183 GLY B C 1
ATOM 4886 O O . GLY B 1 183 ? -25.891 -14.906 7.109 1 51.56 183 GLY B O 1
ATOM 4887 N N . GLU B 1 184 ? -27.812 -15.492 7.98 1 48.62 184 GLU B N 1
ATOM 4888 C CA . GLU B 1 184 ? -28.438 -14.172 7.922 1 48.62 184 GLU B CA 1
ATOM 4889 C C . GLU B 1 184 ? -27.656 -13.156 8.75 1 48.62 184 GLU B C 1
ATOM 4891 O O . GLU B 1 184 ? -27.688 -11.953 8.461 1 48.62 184 GLU B O 1
ATOM 4896 N N . GLY B 1 185 ? -27.141 -13.633 9.734 1 45.25 185 GLY B N 1
ATOM 4897 C CA . GLY B 1 185 ? -26.422 -12.742 10.633 1 45.25 185 GLY B CA 1
ATOM 4898 C C . GLY B 1 185 ? -25.312 -11.969 9.938 1 45.25 185 GLY B C 1
ATOM 4899 O O . GLY B 1 185 ? -24.969 -10.859 10.352 1 45.25 185 GLY B O 1
ATOM 4900 N N . MET B 1 186 ? -24.797 -12.469 8.797 1 49.25 186 MET B N 1
ATOM 4901 C CA . MET B 1 186 ? -23.641 -11.844 8.156 1 49.25 186 MET B CA 1
ATOM 4902 C C . MET B 1 186 ? -24.078 -11.008 6.953 1 49.25 186 MET B C 1
ATOM 4904 O O . MET B 1 186 ? -23.281 -10.25 6.398 1 49.25 186 MET B O 1
ATOM 4908 N N . GLU B 1 187 ? -25.266 -11.203 6.363 1 50.38 187 GLU B N 1
ATOM 4909 C CA . GLU B 1 187 ? -25.719 -10.484 5.18 1 50.38 187 GLU B CA 1
ATOM 4910 C C . GLU B 1 187 ? -25.75 -8.977 5.43 1 50.38 187 GLU B C 1
ATOM 4912 O O . GLU B 1 187 ? -25.531 -8.188 4.508 1 50.38 187 GLU B O 1
ATOM 4917 N N . SER B 1 188 ? -26.156 -8.617 6.609 1 45.69 188 SER B N 1
ATOM 4918 C CA . SER B 1 188 ? -26.312 -7.195 6.875 1 45.69 188 SER B CA 1
ATOM 4919 C C . SER B 1 188 ? -24.984 -6.543 7.23 1 45.69 188 SER B C 1
ATOM 4921 O O . SER B 1 188 ? -24.891 -5.316 7.301 1 45.69 188 SER B O 1
ATOM 4923 N N . CYS B 1 189 ? -24.078 -7.395 7.574 1 48.84 189 CYS B N 1
ATOM 4924 C CA . CYS B 1 189 ? -22.906 -6.793 8.203 1 48.84 189 CYS B CA 1
ATOM 4925 C C . CYS B 1 189 ? -21.766 -6.637 7.203 1 48.84 189 CYS B C 1
ATOM 4927 O O . CYS B 1 189 ? -21.438 -7.582 6.48 1 48.84 189 CYS B O 1
ATOM 4929 N N . ASN B 1 190 ? -21.609 -5.551 6.688 1 45.66 190 ASN B N 1
ATOM 4930 C CA . ASN B 1 190 ? -20.422 -5.199 5.906 1 45.66 190 ASN B CA 1
ATOM 4931 C C . ASN B 1 190 ? -19.172 -5.875 6.453 1 45.66 190 ASN B C 1
ATOM 4933 O O . ASN B 1 190 ? -18.078 -5.707 5.906 1 45.66 190 ASN B O 1
ATOM 4937 N N . CYS B 1 191 ? -19.406 -6.371 7.66 1 45.19 191 CYS B N 1
ATOM 4938 C CA . CYS B 1 191 ? -18.25 -7.043 8.25 1 45.19 191 CYS B CA 1
ATOM 4939 C C . CYS B 1 191 ? -17.906 -8.305 7.477 1 45.19 191 CYS B C 1
ATOM 4941 O O . CYS B 1 191 ? -17.141 -9.141 7.961 1 45.19 191 CYS B O 1
ATOM 4943 N N . HIS B 1 192 ? -18.734 -8.523 6.426 1 51.38 192 HIS B N 1
ATOM 4944 C CA . HIS B 1 192 ? -18.547 -9.805 5.746 1 51.38 192 HIS B CA 1
ATOM 4945 C C . HIS B 1 192 ? -17.062 -10.047 5.43 1 51.38 192 HIS B C 1
ATOM 4947 O O . HIS B 1 192 ? -16.422 -9.227 4.766 1 51.38 192 HIS B O 1
ATOM 4953 N N . LEU B 1 193 ? -16.5 -10.797 6.375 1 52.5 193 LEU B N 1
ATOM 4954 C CA . LEU B 1 193 ? -15.195 -11.438 6.527 1 52.5 193 LEU B CA 1
ATOM 4955 C C . LEU B 1 193 ? -14.844 -12.25 5.289 1 52.5 193 LEU B C 1
ATOM 4957 O O . LEU B 1 193 ? -13.82 -12.938 5.266 1 52.5 193 LEU B O 1
ATOM 4961 N N . ALA B 1 194 ? -15.758 -12.156 4.207 1 60.34 194 ALA B N 1
ATOM 4962 C CA . ALA B 1 194 ? -15.383 -13.117 3.17 1 60.34 194 ALA B CA 1
ATOM 4963 C C . ALA B 1 194 ? -14.57 -12.445 2.066 1 60.34 194 ALA B C 1
ATOM 4965 O O . ALA B 1 194 ? -15.125 -12.039 1.039 1 60.34 194 ALA B O 1
ATOM 4966 N N . ASN B 1 195 ? -13.281 -12.352 2.354 1 76.44 195 ASN B N 1
ATOM 4967 C CA . ASN B 1 195 ? -12.414 -11.641 1.419 1 76.44 195 ASN B CA 1
ATOM 4968 C C . ASN B 1 195 ? -12.133 -12.469 0.173 1 76.44 195 ASN B C 1
ATO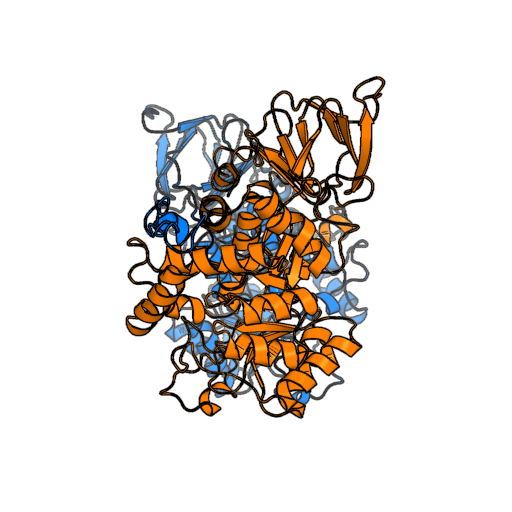M 4970 O O . ASN B 1 195 ? -11.961 -11.922 -0.918 1 76.44 195 ASN B O 1
ATOM 4974 N N . LEU B 1 196 ? -12.477 -13.812 0.247 1 88.38 196 LEU B N 1
ATOM 4975 C CA . LEU B 1 196 ? -11.969 -14.633 -0.846 1 88.38 196 LEU B CA 1
ATOM 4976 C C . LEU B 1 196 ? -13.102 -15.062 -1.774 1 88.38 196 LEU B C 1
ATOM 4978 O O . LEU B 1 196 ? -12.883 -15.281 -2.967 1 88.38 196 LEU B O 1
ATOM 4982 N N . ALA B 1 197 ? -14.344 -15.164 -1.15 1 91.44 197 ALA B N 1
ATOM 4983 C CA . ALA B 1 197 ? -15.398 -15.773 -1.946 1 91.44 197 ALA B CA 1
ATOM 4984 C C . ALA B 1 197 ? -16.734 -15.078 -1.711 1 91.44 197 ALA B C 1
ATOM 4986 O O . ALA B 1 197 ? -16.891 -14.312 -0.756 1 91.44 197 ALA B O 1
ATOM 4987 N N . VAL B 1 198 ? -17.609 -15.258 -2.645 1 90.12 198 VAL B N 1
ATOM 4988 C CA . VAL B 1 198 ? -19.016 -14.883 -2.5 1 90.12 198 VAL B CA 1
ATOM 4989 C C . VAL B 1 198 ? -19.891 -16.125 -2.58 1 90.12 198 VAL B C 1
ATOM 4991 O O . VAL B 1 198 ? -19.516 -17.125 -3.221 1 90.12 198 VAL B O 1
ATOM 4994 N N . VAL B 1 199 ? -21.016 -16.078 -1.918 1 89.62 199 VAL B N 1
ATOM 4995 C CA . VAL B 1 199 ? -21.938 -17.203 -1.921 1 89.62 199 VAL B CA 1
ATOM 4996 C C . VAL B 1 199 ? -23.078 -16.938 -2.902 1 89.62 199 VAL B C 1
ATOM 4998 O O . VAL B 1 199 ? -23.609 -15.812 -2.959 1 89.62 199 VAL B O 1
ATOM 5001 N N . ALA B 1 200 ? -23.406 -17.891 -3.73 1 92.81 200 ALA B N 1
ATOM 5002 C CA . ALA B 1 200 ? -24.5 -17.812 -4.695 1 92.81 200 ALA B CA 1
ATOM 5003 C C . ALA B 1 200 ? -25.234 -19.156 -4.785 1 92.81 200 ALA B C 1
ATOM 5005 O O . ALA B 1 200 ? -24.609 -20.203 -4.852 1 92.81 200 ALA B O 1
ATOM 5006 N N . ASP B 1 201 ? -26.578 -19.109 -4.828 1 93.62 201 ASP B N 1
ATOM 5007 C CA . ASP B 1 201 ? -27.422 -20.297 -4.91 1 93.62 201 ASP B CA 1
ATOM 5008 C C . ASP B 1 201 ? -28.484 -20.141 -6.004 1 93.62 201 ASP B C 1
ATOM 5010 O O . ASP B 1 201 ? -29.156 -19.109 -6.074 1 93.62 201 ASP B O 1
ATOM 5014 N N . GLY B 1 202 ? -28.625 -21.203 -6.781 1 95.06 202 GLY B N 1
ATOM 5015 C CA . GLY B 1 202 ? -29.531 -21.156 -7.914 1 95.06 202 GLY B CA 1
ATOM 5016 C C . GLY B 1 202 ? -28.906 -20.547 -9.156 1 95.06 202 GLY B C 1
ATOM 5017 O O . GLY B 1 202 ? -27.984 -19.734 -9.055 1 95.06 202 GLY B O 1
ATOM 5018 N N . THR B 1 203 ? -29.406 -20.984 -10.273 1 97.31 203 THR B N 1
ATOM 5019 C CA . THR B 1 203 ? -28.797 -20.609 -11.547 1 97.31 203 THR B CA 1
ATOM 5020 C C . THR B 1 203 ? -28.781 -19.094 -11.703 1 97.31 203 THR B C 1
ATOM 5022 O O . THR B 1 203 ? -27.797 -18.531 -12.195 1 97.31 203 THR B O 1
ATOM 5025 N N . THR B 1 204 ? -29.75 -18.438 -11.25 1 95.38 204 THR B N 1
ATOM 5026 C CA . THR B 1 204 ? -29.828 -17 -11.406 1 95.38 204 THR B CA 1
ATOM 5027 C C . THR B 1 204 ? -28.75 -16.297 -10.578 1 95.38 204 THR B C 1
ATOM 5029 O O . THR B 1 204 ? -28.031 -15.438 -11.094 1 95.38 204 THR B O 1
ATOM 5032 N N . GLU B 1 205 ? -28.625 -16.656 -9.32 1 94.81 205 GLU B N 1
ATOM 5033 C CA . GLU B 1 205 ? -27.609 -16.047 -8.469 1 94.81 205 GLU B CA 1
ATOM 5034 C C . GLU B 1 205 ? -26.203 -16.375 -8.961 1 94.81 205 GLU B C 1
ATOM 5036 O O . GLU B 1 205 ? -25.297 -15.547 -8.875 1 94.81 205 GLU B O 1
ATOM 5041 N N . CYS B 1 206 ? -26.094 -17.578 -9.422 1 96.44 206 CYS B N 1
ATOM 5042 C CA . CYS B 1 206 ? -24.797 -17.984 -9.969 1 96.44 206 CYS B CA 1
ATOM 5043 C C . CYS B 1 206 ? -24.422 -17.141 -11.18 1 96.44 206 CYS B C 1
ATOM 5045 O O . CYS B 1 206 ? -23.297 -16.672 -11.281 1 96.44 206 CYS B O 1
ATOM 5047 N N . MET B 1 207 ? -25.391 -16.953 -12.062 1 96.56 207 MET B N 1
ATOM 5048 C CA . MET B 1 207 ? -25.141 -16.109 -13.234 1 96.56 207 MET B CA 1
ATOM 5049 C C . MET B 1 207 ? -24.797 -14.688 -12.82 1 96.56 207 MET B C 1
ATOM 5051 O O . MET B 1 207 ? -23.875 -14.078 -13.352 1 96.56 207 MET B O 1
ATOM 5055 N N . LYS B 1 208 ? -25.547 -14.211 -11.898 1 95.06 208 LYS B N 1
ATOM 5056 C CA . LYS B 1 208 ? -25.328 -12.852 -11.414 1 95.06 208 LYS B CA 1
ATOM 5057 C C . LYS B 1 208 ? -23.922 -12.711 -10.805 1 95.06 208 LYS B C 1
ATOM 5059 O O . LYS B 1 208 ? -23.219 -11.734 -11.07 1 95.06 208 LYS B O 1
ATOM 5064 N N . ALA B 1 209 ? -23.547 -13.641 -9.977 1 94.56 209 ALA B N 1
ATOM 5065 C CA . ALA B 1 209 ? -22.234 -13.617 -9.336 1 94.56 209 ALA B CA 1
ATOM 5066 C C . ALA B 1 209 ? -21.109 -13.633 -10.367 1 94.56 209 ALA B C 1
ATOM 5068 O O . ALA B 1 209 ? -20.156 -12.875 -10.266 1 94.56 209 ALA B O 1
ATOM 5069 N N . ALA B 1 210 ? -21.25 -14.477 -11.352 1 96.69 210 ALA B N 1
ATOM 5070 C CA . ALA B 1 210 ? -20.25 -14.547 -12.406 1 96.69 210 ALA B CA 1
ATOM 5071 C C . ALA B 1 210 ? -20.172 -13.234 -13.18 1 96.69 210 ALA B C 1
ATOM 5073 O O . ALA B 1 210 ? -19.078 -12.711 -13.422 1 96.69 210 ALA B O 1
ATOM 5074 N N . ARG B 1 211 ? -21.297 -12.656 -13.57 1 96 211 ARG B N 1
ATOM 5075 C CA . ARG B 1 211 ? -21.344 -11.406 -14.312 1 96 211 ARG B CA 1
ATOM 5076 C C . ARG B 1 211 ? -20.734 -10.266 -13.508 1 96 211 ARG B C 1
ATOM 5078 O O . ARG B 1 211 ? -20.047 -9.406 -14.062 1 96 211 ARG B O 1
ATOM 5085 N N . GLU B 1 212 ? -21.031 -10.328 -12.227 1 92.88 212 GLU B N 1
ATOM 5086 C CA . GLU B 1 212 ? -20.484 -9.297 -11.359 1 92.88 212 GLU B CA 1
ATOM 5087 C C . GLU B 1 212 ? -18.953 -9.344 -11.344 1 92.88 212 GLU B C 1
ATOM 5089 O O . GLU B 1 212 ? -18.297 -8.305 -11.398 1 92.88 212 GLU B O 1
ATOM 5094 N N . GLN B 1 213 ? -18.391 -10.547 -11.227 1 95.06 213 GLN B N 1
ATOM 5095 C CA . GLN B 1 213 ? -16.938 -10.656 -11.242 1 95.06 213 GLN B CA 1
ATOM 5096 C C . GLN B 1 213 ? -16.359 -10.164 -12.57 1 95.06 213 GLN B C 1
ATOM 5098 O O . GLN B 1 213 ? -15.375 -9.422 -12.594 1 95.06 213 GLN B O 1
ATOM 5103 N N . PHE B 1 214 ? -16.984 -10.508 -13.695 1 94.94 214 PHE B N 1
ATOM 5104 C CA . PHE B 1 214 ? -16.516 -10.047 -14.992 1 94.94 214 PHE B CA 1
ATOM 5105 C C . PHE B 1 214 ? -16.656 -8.531 -15.109 1 94.94 214 PHE B C 1
ATOM 5107 O O . PHE B 1 214 ? -15.766 -7.859 -15.633 1 94.94 214 PHE B O 1
ATOM 5114 N N . ARG B 1 215 ? -17.812 -7.98 -14.609 1 92.75 215 ARG B N 1
ATOM 5115 C CA . ARG B 1 215 ? -18 -6.535 -14.609 1 92.75 215 ARG B CA 1
ATOM 5116 C C . ARG B 1 215 ? -16.875 -5.832 -13.875 1 92.75 215 ARG B C 1
ATOM 5118 O O . ARG B 1 215 ? -16.453 -4.738 -14.266 1 92.75 215 ARG B O 1
ATOM 5125 N N . ARG B 1 216 ? -16.391 -6.5 -12.898 1 93.69 216 ARG B N 1
ATOM 5126 C CA . ARG B 1 216 ? -15.352 -5.914 -12.047 1 93.69 216 ARG B CA 1
ATOM 5127 C C . ARG B 1 216 ? -13.961 -6.25 -12.57 1 93.69 216 ARG B C 1
ATOM 5129 O O . ARG B 1 216 ? -12.961 -6.031 -11.883 1 93.69 216 ARG B O 1
ATOM 5136 N N . GLY B 1 217 ? -13.836 -6.891 -13.711 1 94.12 217 GLY B N 1
ATOM 5137 C CA . GLY B 1 217 ? -12.562 -6.988 -14.414 1 94.12 217 GLY B CA 1
ATOM 5138 C C . GLY B 1 217 ? -11.938 -8.367 -14.328 1 94.12 217 GLY B C 1
ATOM 5139 O O . GLY B 1 217 ? -10.773 -8.547 -14.68 1 94.12 217 GLY B O 1
ATOM 5140 N N . ALA B 1 218 ? -12.672 -9.391 -13.914 1 95.94 218 ALA B N 1
ATOM 5141 C CA . ALA B 1 218 ? -12.141 -10.742 -13.781 1 95.94 218 ALA B CA 1
ATOM 5142 C C . ALA B 1 218 ? -11.656 -11.281 -15.125 1 95.94 218 ALA B C 1
ATOM 5144 O O . ALA B 1 218 ? -12.289 -11.039 -16.156 1 95.94 218 ALA B O 1
ATOM 5145 N N . SER B 1 219 ? -10.531 -12.016 -15.078 1 97.12 219 SER B N 1
ATOM 5146 C CA . SER B 1 219 ? -9.992 -12.688 -16.266 1 97.12 219 SER B CA 1
ATOM 5147 C C . SER B 1 219 ? -10.625 -14.055 -16.453 1 97.12 219 SER B C 1
ATOM 5149 O O . SER B 1 219 ? -10.641 -14.586 -17.578 1 97.12 219 SER B O 1
ATOM 5151 N N . PHE B 1 220 ? -11.102 -14.633 -15.492 1 98.31 220 PHE B N 1
ATOM 5152 C CA . PHE B 1 220 ? -11.719 -15.953 -15.422 1 98.31 220 PHE B CA 1
ATOM 5153 C C . PHE B 1 220 ? -12.633 -16.062 -14.203 1 98.31 220 PHE B C 1
ATOM 5155 O O . PHE B 1 220 ? -12.758 -15.109 -13.43 1 98.31 220 PHE B O 1
ATOM 5162 N N . ILE B 1 221 ? -13.344 -17.156 -14.102 1 98.5 221 ILE B N 1
ATOM 5163 C CA . ILE B 1 221 ? -14.188 -17.391 -12.938 1 98.5 221 ILE B CA 1
ATOM 5164 C C . ILE B 1 221 ? -13.703 -18.625 -12.18 1 98.5 221 ILE B C 1
ATOM 5166 O O . ILE B 1 221 ? -13.359 -19.641 -12.789 1 98.5 221 ILE B O 1
ATOM 5170 N N . LYS B 1 222 ? -13.602 -18.5 -10.859 1 98.75 222 LYS B N 1
ATOM 5171 C CA . LYS B 1 222 ? -13.32 -19.625 -9.977 1 98.75 222 LYS B CA 1
ATOM 5172 C C . LYS B 1 222 ? -14.57 -20.062 -9.219 1 98.75 222 LYS B C 1
ATOM 5174 O O . LYS B 1 222 ? -15.305 -19.219 -8.703 1 98.75 222 LYS B O 1
ATOM 5179 N N . ILE B 1 223 ? -14.812 -21.344 -9.188 1 98.31 223 ILE B N 1
ATOM 5180 C CA . ILE B 1 223 ? -15.906 -21.859 -8.375 1 98.31 223 ILE B CA 1
ATOM 5181 C C . ILE B 1 223 ? -15.367 -22.922 -7.402 1 98.31 223 ILE B C 1
ATOM 5183 O O . ILE B 1 223 ? -14.312 -23.5 -7.637 1 98.31 223 ILE B O 1
ATOM 5187 N N . MET B 1 224 ? -16.125 -23.078 -6.344 1 96.75 224 MET B N 1
ATOM 5188 C CA . MET B 1 224 ? -15.859 -24.188 -5.43 1 96.75 224 MET B CA 1
ATOM 5189 C C . MET B 1 224 ? -16.672 -25.422 -5.82 1 96.75 224 MET B C 1
ATOM 5191 O O . MET B 1 224 ? -17.812 -25.594 -5.387 1 96.75 224 MET B O 1
ATOM 5195 N N . GLY B 1 225 ? -15.977 -26.297 -6.555 1 95.38 225 GLY B N 1
ATOM 5196 C CA . GLY B 1 225 ? -16.656 -27.453 -7.078 1 95.38 225 GLY B CA 1
ATOM 5197 C C . GLY B 1 225 ? -16.656 -28.641 -6.121 1 95.38 225 GLY B C 1
ATOM 5198 O O . GLY B 1 225 ? -17.375 -29.625 -6.332 1 95.38 225 GLY B O 1
ATOM 5199 N N . GLY B 1 226 ? -15.883 -28.5 -5.113 1 91.88 226 GLY B N 1
ATOM 5200 C CA . GLY B 1 226 ? -15.781 -29.531 -4.094 1 91.88 226 GLY B CA 1
ATOM 5201 C C . GLY B 1 226 ? -15.336 -29 -2.746 1 91.88 226 GLY B C 1
ATOM 5202 O O . GLY B 1 226 ? -15.062 -27.812 -2.604 1 91.88 226 GLY B O 1
ATOM 5203 N N . GLY B 1 227 ? -15.336 -29.906 -1.769 1 85.31 227 GLY B N 1
ATOM 5204 C CA . GLY B 1 227 ? -14.906 -29.531 -0.436 1 85.31 227 GLY B CA 1
ATOM 5205 C C . GLY B 1 227 ? -13.406 -29.297 -0.339 1 85.31 227 GLY B C 1
ATOM 5206 O O . GLY B 1 227 ? -12.68 -29.5 -1.312 1 85.31 227 GLY B O 1
ATOM 5207 N N . GLY B 1 228 ? -12.984 -28.766 0.852 1 85.12 228 GLY B N 1
ATOM 5208 C CA . GLY B 1 228 ? -11.578 -28.406 0.958 1 85.12 228 GLY B CA 1
ATOM 5209 C C . GLY B 1 228 ? -11 -28.672 2.334 1 85.12 228 GLY B C 1
ATOM 5210 O O . GLY B 1 228 ? -11.711 -29.109 3.244 1 85.12 228 GLY B O 1
ATOM 5211 N N . VAL B 1 229 ? -9.742 -28.5 2.416 1 80.62 229 VAL B N 1
ATOM 5212 C CA . VAL B 1 229 ? -8.969 -28.766 3.623 1 80.62 229 VAL B CA 1
ATOM 5213 C C . VAL B 1 229 ? -9.273 -27.703 4.676 1 80.62 229 VAL B C 1
ATOM 5215 O O . VAL B 1 229 ? -9.523 -28.016 5.84 1 80.62 229 VAL B O 1
ATOM 5218 N N . ALA B 1 230 ? -9.43 -26.469 4.297 1 74.69 230 ALA B N 1
ATOM 5219 C CA . ALA B 1 230 ? -9.477 -25.328 5.223 1 74.69 230 ALA B CA 1
ATOM 5220 C C . ALA B 1 230 ? -10.898 -25.078 5.707 1 74.69 230 ALA B C 1
ATOM 5222 O O . ALA B 1 230 ? -11.102 -24.438 6.742 1 74.69 230 ALA B O 1
ATOM 5223 N N . SER B 1 231 ? -11.906 -25.5 4.957 1 72.56 231 SER B N 1
ATOM 5224 C CA . SER B 1 231 ? -13.289 -25.172 5.293 1 72.56 231 SER B CA 1
ATOM 5225 C C . SER B 1 231 ? -13.805 -26.047 6.418 1 72.56 231 SER B C 1
ATOM 5227 O O . SER B 1 231 ? -13.562 -27.266 6.426 1 72.56 231 SER B O 1
ATOM 5229 N N . PRO B 1 232 ? -14.523 -25.406 7.238 1 67.25 232 PRO B N 1
ATOM 5230 C CA . PRO B 1 232 ? -14.984 -26.141 8.422 1 67.25 232 PRO B CA 1
ATOM 5231 C C . PRO B 1 232 ? -16.172 -27.031 8.141 1 67.25 232 PRO B C 1
ATOM 5233 O O . PRO B 1 232 ? -16.422 -28 8.867 1 67.25 232 PRO B O 1
ATOM 5236 N N . SER B 1 233 ? -16.891 -26.797 7.094 1 69.06 233 SER B N 1
ATOM 5237 C CA . SER B 1 233 ? -18.234 -27.359 7.047 1 69.06 233 SER B CA 1
ATOM 5238 C C . SER B 1 233 ? -18.328 -28.453 5.988 1 69.06 233 SER B C 1
ATOM 5240 O O . SER B 1 233 ? -19.391 -29.062 5.816 1 69.06 233 SER B O 1
ATOM 5242 N N . ASP B 1 234 ? -17.234 -28.609 5.238 1 73.88 234 ASP B N 1
ATOM 5243 C CA . ASP B 1 234 ? -17.359 -29.578 4.156 1 73.88 234 ASP B CA 1
ATOM 5244 C C . ASP B 1 234 ? -16.266 -30.641 4.234 1 73.88 234 ASP B C 1
ATOM 5246 O O . ASP B 1 234 ? -15.344 -30.531 5.051 1 73.88 234 ASP B O 1
ATOM 5250 N N . ARG B 1 235 ? -16.672 -31.844 3.619 1 77.56 235 ARG B N 1
ATOM 5251 C CA . ARG B 1 235 ? -15.719 -32.938 3.52 1 77.56 235 ARG B CA 1
ATOM 5252 C C . ARG B 1 235 ? -15.023 -32.938 2.162 1 77.56 235 ARG B C 1
ATOM 5254 O O . ARG B 1 235 ? -15.594 -32.531 1.161 1 77.56 235 ARG B O 1
ATOM 5261 N N . LEU B 1 236 ? -13.766 -33.312 1.979 1 79 236 LEU B N 1
ATOM 5262 C CA . LEU B 1 236 ? -13.023 -33.406 0.728 1 79 236 LEU B CA 1
ATOM 5263 C C . LEU B 1 236 ? -13.836 -34.125 -0.347 1 79 236 LEU B C 1
ATOM 5265 O O . LEU B 1 236 ? -13.711 -33.812 -1.534 1 79 236 LEU B O 1
ATOM 5269 N N . SER B 1 237 ? -14.734 -34.938 0.006 1 81 237 SER B N 1
ATOM 5270 C CA . SER B 1 237 ? -15.453 -35.812 -0.922 1 81 237 SER B CA 1
ATOM 5271 C C . SER B 1 237 ? -16.688 -35.094 -1.476 1 81 237 SER B C 1
ATOM 5273 O O . SER B 1 237 ? -17.312 -35.594 -2.422 1 81 237 SER B O 1
ATOM 5275 N N . ASN B 1 238 ? -17.031 -34 -0.972 1 83.25 238 ASN B N 1
ATOM 5276 C CA . ASN B 1 238 ? -18.266 -33.344 -1.397 1 83.25 238 ASN B CA 1
ATOM 5277 C C . ASN B 1 238 ? -18.141 -32.812 -2.824 1 83.25 238 ASN B C 1
ATOM 5279 O O . ASN B 1 238 ? -17.109 -32.25 -3.205 1 83.25 238 ASN B O 1
ATOM 5283 N N . ARG B 1 239 ? -19.188 -33.125 -3.625 1 89.94 239 ARG B N 1
ATOM 5284 C CA . ARG B 1 239 ? -19.422 -32.312 -4.82 1 89.94 239 ARG B CA 1
ATOM 5285 C C . ARG B 1 239 ? -20.234 -31.078 -4.492 1 89.94 239 ARG B C 1
ATOM 5287 O O . ARG B 1 239 ? -21.188 -31.141 -3.719 1 89.94 239 ARG B O 1
ATOM 5294 N N . GLN B 1 240 ? -19.781 -30.094 -5.047 1 91.38 240 GLN B N 1
ATOM 5295 C CA . GLN B 1 240 ? -20.5 -28.859 -4.754 1 91.38 240 GLN B CA 1
ATOM 5296 C C . GLN B 1 240 ? -21.094 -28.25 -6.023 1 91.38 240 GLN B C 1
ATOM 5298 O O . GLN B 1 240 ? -20.516 -28.375 -7.105 1 91.38 240 GLN B O 1
ATOM 5303 N N . PHE B 1 241 ? -22.312 -27.562 -5.914 1 94.81 241 PHE B N 1
ATOM 5304 C CA . PHE B 1 241 ? -23.156 -27 -6.965 1 94.81 241 PHE B CA 1
ATOM 5305 C C . PHE B 1 241 ? -23.875 -28.094 -7.734 1 94.81 241 PHE B C 1
ATOM 5307 O O . PHE B 1 241 ? -23.406 -29.234 -7.793 1 94.81 241 PHE B O 1
ATOM 5314 N N . THR B 1 242 ? -24.984 -27.812 -8.219 1 96 242 THR B N 1
ATOM 5315 C CA . THR B 1 242 ? -25.656 -28.688 -9.172 1 96 242 THR B CA 1
ATOM 5316 C C . THR B 1 242 ? -25.078 -28.516 -10.57 1 96 242 THR B C 1
ATOM 5318 O O . THR B 1 242 ? -24.406 -27.516 -10.852 1 96 242 THR B O 1
ATOM 5321 N N . ALA B 1 243 ? -25.359 -29.547 -11.367 1 97.69 243 ALA B N 1
ATOM 5322 C CA . ALA B 1 243 ? -24.906 -29.453 -12.758 1 97.69 243 ALA B CA 1
ATOM 5323 C C . ALA B 1 243 ? -25.422 -28.188 -13.422 1 97.69 243 ALA B C 1
ATOM 5325 O O . ALA B 1 243 ? -24.688 -27.5 -14.148 1 97.69 243 ALA B O 1
ATOM 5326 N N . GLU B 1 244 ? -26.688 -27.859 -13.148 1 97.56 244 GLU B N 1
ATOM 5327 C CA . GLU B 1 244 ? -27.297 -26.672 -13.75 1 97.56 244 GLU B CA 1
ATOM 5328 C C . GLU B 1 244 ? -26.609 -25.391 -13.289 1 97.56 244 GLU B C 1
ATOM 5330 O O . GLU B 1 244 ? -26.438 -24.453 -14.078 1 97.56 244 GLU B O 1
ATOM 5335 N N . GLU B 1 245 ? -26.234 -25.344 -12.062 1 98.19 245 GLU B N 1
ATOM 5336 C CA . GLU B 1 245 ? -25.547 -24.172 -11.539 1 98.19 245 GLU B CA 1
ATOM 5337 C C . GLU B 1 245 ? -24.172 -24.016 -12.188 1 98.19 245 GLU B C 1
ATOM 5339 O O . GLU B 1 245 ? -23.812 -22.922 -12.625 1 98.19 245 GLU B O 1
ATOM 5344 N N . ILE B 1 246 ? -23.406 -25.094 -12.281 1 98.44 246 ILE B N 1
ATOM 5345 C CA . ILE B 1 246 ? -22.094 -25.031 -12.914 1 98.44 246 ILE B CA 1
ATOM 5346 C C . ILE B 1 246 ? -22.25 -24.609 -14.367 1 98.44 246 ILE B C 1
ATOM 5348 O O . ILE B 1 246 ? -21.547 -23.703 -14.828 1 98.44 246 ILE B O 1
ATOM 5352 N N . LYS B 1 247 ? -23.188 -25.203 -15.062 1 98.38 247 LYS B N 1
ATOM 5353 C CA . LYS B 1 247 ? -23.391 -24.891 -16.469 1 98.38 247 LYS B CA 1
ATOM 5354 C C . LYS B 1 247 ? -23.797 -23.422 -16.656 1 98.38 247 LYS B C 1
ATOM 5356 O O . LYS B 1 247 ? -23.422 -22.797 -17.641 1 98.38 247 LYS B O 1
ATOM 5361 N N . SER B 1 248 ? -24.562 -22.953 -15.734 1 98.12 248 SER B N 1
ATOM 5362 C CA . SER B 1 248 ? -24.969 -21.547 -15.828 1 98.12 248 SER B CA 1
ATOM 5363 C C . SER B 1 248 ? -23.766 -20.609 -15.711 1 98.12 248 SER B C 1
ATOM 5365 O O . SER B 1 248 ? -23.672 -19.625 -16.438 1 98.12 248 SER B O 1
ATOM 5367 N N . ILE B 1 249 ? -22.828 -20.859 -14.812 1 98.56 249 ILE B N 1
ATOM 5368 C CA . ILE B 1 249 ? -21.625 -20.062 -14.641 1 98.56 249 ILE B CA 1
ATOM 5369 C C . ILE B 1 249 ? -20.75 -20.188 -15.875 1 98.56 249 ILE B C 1
ATOM 5371 O O . ILE B 1 249 ? -20.234 -19.188 -16.391 1 98.56 249 ILE B O 1
ATOM 5375 N N . VAL B 1 250 ? -20.609 -21.391 -16.391 1 98.62 250 VAL B N 1
ATOM 5376 C CA . VAL B 1 250 ? -19.797 -21.656 -17.578 1 98.62 250 VAL B CA 1
ATOM 5377 C C . VAL B 1 250 ? -20.375 -20.906 -18.781 1 98.62 250 VAL B C 1
ATOM 5379 O O . VAL B 1 250 ? -19.641 -20.328 -19.578 1 98.62 250 VAL B O 1
ATOM 5382 N N . SER B 1 251 ? -21.688 -20.938 -18.875 1 97.69 251 SER B N 1
ATOM 5383 C CA . SER B 1 251 ? -22.344 -20.219 -19.969 1 97.69 251 SER B CA 1
ATOM 5384 C C . SER B 1 251 ? -22.016 -18.734 -19.922 1 97.69 251 SER B C 1
ATOM 5386 O O . SER B 1 251 ? -21.766 -18.109 -20.953 1 97.69 251 SER B O 1
ATOM 5388 N N . VAL B 1 252 ? -22.062 -18.188 -18.75 1 97.06 252 VAL B N 1
ATOM 5389 C CA . VAL B 1 252 ? -21.703 -16.781 -18.594 1 97.06 252 VAL B CA 1
ATOM 5390 C C . VAL B 1 252 ? -20.25 -16.562 -19.031 1 97.06 252 VAL B C 1
ATOM 5392 O O . VAL B 1 252 ? -19.969 -15.656 -19.812 1 97.06 252 VAL B O 1
ATOM 5395 N N . ALA B 1 253 ? -19.344 -17.359 -18.547 1 97.81 253 ALA B N 1
ATOM 5396 C CA . ALA B 1 253 ? -17.922 -17.219 -18.891 1 97.81 253 ALA B CA 1
ATOM 5397 C C . ALA B 1 253 ? -17.719 -17.297 -20.391 1 97.81 253 ALA B C 1
ATOM 5399 O O . ALA B 1 253 ? -16.906 -16.562 -20.953 1 97.81 253 ALA B O 1
ATOM 5400 N N . ASP B 1 254 ? -18.484 -18.141 -21.047 1 96.69 254 ASP B N 1
ATOM 5401 C CA . ASP B 1 254 ? -18.406 -18.312 -22.484 1 96.69 254 ASP B CA 1
ATOM 5402 C C . ASP B 1 254 ? -18.75 -17.016 -23.219 1 96.69 254 ASP B C 1
ATOM 5404 O O . ASP B 1 254 ? -18.125 -16.672 -24.219 1 96.69 254 ASP B O 1
ATOM 5408 N N . THR B 1 255 ? -19.734 -16.359 -22.75 1 95.12 255 THR B N 1
ATOM 5409 C CA . THR B 1 255 ? -20.125 -15.102 -23.375 1 95.12 255 THR B CA 1
ATOM 5410 C C . THR B 1 255 ? -19.016 -14.07 -23.266 1 95.12 255 THR B C 1
ATOM 5412 O O . THR B 1 255 ? -18.969 -13.109 -24.047 1 95.12 255 THR B O 1
ATOM 5415 N N . TYR B 1 256 ? -18.156 -14.203 -22.344 1 94.56 256 TYR B N 1
ATOM 5416 C CA . TYR B 1 256 ? -17.031 -13.297 -22.141 1 94.56 256 TYR B CA 1
ATOM 5417 C C . TYR B 1 256 ? -15.758 -13.859 -22.781 1 94.56 256 TYR B C 1
ATOM 5419 O O . TYR B 1 256 ? -14.672 -13.312 -22.609 1 94.56 256 TYR B O 1
ATOM 5427 N N . HIS B 1 257 ? -15.93 -14.992 -23.484 1 95.12 257 HIS B N 1
ATOM 5428 C CA . HIS B 1 257 ? -14.812 -15.695 -24.109 1 95.12 257 HIS B CA 1
ATOM 5429 C C . HIS B 1 257 ? -13.742 -16.062 -23.078 1 95.12 257 HIS B C 1
ATOM 5431 O O . HIS B 1 257 ? -12.547 -15.867 -23.344 1 95.12 257 HIS B O 1
ATOM 5437 N N . SER B 1 258 ? -14.234 -16.422 -21.922 1 97.12 258 SER B N 1
ATOM 5438 C CA . SER B 1 258 ? -13.359 -16.812 -20.828 1 97.12 258 SER B CA 1
ATOM 5439 C C . SER B 1 258 ? -13.703 -18.219 -20.328 1 97.12 258 SER B C 1
ATOM 5441 O O . SER B 1 258 ? -14.344 -19 -21.031 1 97.12 258 SER B O 1
ATOM 5443 N N . PHE B 1 259 ? -13.125 -18.609 -19.219 1 98 259 PHE B N 1
ATOM 5444 C CA . PHE B 1 259 ? -13.289 -19.984 -18.75 1 98 259 PHE B CA 1
ATOM 5445 C C . PHE B 1 259 ? -13.531 -20.031 -17.25 1 98 259 PHE B C 1
ATOM 5447 O O . PHE B 1 259 ? -13.43 -19 -16.578 1 98 259 PHE B O 1
ATOM 5454 N N . VAL B 1 260 ? -13.93 -21.172 -16.781 1 98.69 260 VAL B N 1
ATOM 5455 C CA . VAL B 1 260 ? -14.164 -21.438 -15.367 1 98.69 260 VAL B CA 1
ATOM 5456 C C . VAL B 1 260 ? -13.164 -22.469 -14.859 1 98.69 260 VAL B C 1
ATOM 5458 O O . VAL B 1 260 ? -12.867 -23.453 -15.547 1 98.69 260 VAL B O 1
ATOM 5461 N N . THR B 1 261 ? -12.555 -22.203 -13.742 1 98.75 261 THR B N 1
ATOM 5462 C CA . THR B 1 261 ? -11.75 -23.188 -13.023 1 98.75 261 THR B CA 1
ATOM 5463 C C . THR B 1 261 ? -12.43 -23.578 -11.711 1 98.75 261 THR B C 1
ATOM 5465 O O . THR B 1 261 ? -13.188 -22.797 -11.141 1 98.75 261 THR B O 1
ATOM 5468 N N . ALA B 1 262 ? -12.18 -24.812 -11.273 1 98.56 262 ALA B N 1
ATOM 5469 C CA . ALA B 1 262 ? -12.883 -25.297 -10.094 1 98.56 262 ALA B CA 1
ATOM 5470 C C . ALA B 1 262 ? -11.914 -25.844 -9.055 1 98.56 262 ALA B C 1
ATOM 5472 O O . ALA B 1 262 ? -10.945 -26.531 -9.398 1 98.56 262 ALA B O 1
ATOM 5473 N N . HIS B 1 263 ? -12.172 -25.453 -7.855 1 97.75 263 HIS B N 1
ATOM 5474 C CA . HIS B 1 263 ? -11.57 -26.141 -6.715 1 97.75 263 HIS B CA 1
ATOM 5475 C C . HIS B 1 263 ? -12.141 -27.547 -6.559 1 97.75 263 HIS B C 1
ATOM 5477 O O . HIS B 1 263 ? -13.328 -27.719 -6.277 1 97.75 263 HIS B O 1
ATOM 5483 N N . THR B 1 264 ? -11.312 -28.562 -6.727 1 95.69 264 THR B N 1
ATOM 5484 C CA . THR B 1 264 ? -11.742 -29.953 -6.582 1 95.69 264 THR B CA 1
ATOM 5485 C C . THR B 1 264 ? -10.555 -30.844 -6.242 1 95.69 264 THR B C 1
ATOM 5487 O O . THR B 1 264 ? -9.43 -30.609 -6.688 1 95.69 264 THR B O 1
ATOM 5490 N N . TYR B 1 265 ? -10.883 -32 -5.484 1 94.38 265 TYR B N 1
ATOM 5491 C CA . TYR B 1 265 ? -9.828 -32.938 -5.105 1 94.38 265 TYR B CA 1
ATOM 5492 C C . TYR B 1 265 ? -10.062 -34.312 -5.734 1 94.38 265 TYR B C 1
ATOM 5494 O O . TYR B 1 265 ? -9.148 -34.906 -6.324 1 94.38 265 TYR B O 1
ATOM 5502 N N . THR B 1 266 ? -11.273 -34.781 -5.691 1 94.06 266 THR B N 1
ATOM 5503 C CA . THR B 1 266 ? -11.578 -36.188 -5.992 1 94.06 266 THR B CA 1
ATOM 5504 C C . THR B 1 266 ? -11.875 -36.375 -7.477 1 94.06 266 THR B C 1
ATOM 5506 O O . THR B 1 266 ? -12.391 -35.438 -8.125 1 94.06 266 THR B O 1
ATOM 5509 N N . PRO B 1 267 ? -11.633 -37.562 -7.914 1 95.69 267 PRO B N 1
ATOM 5510 C CA . PRO B 1 267 ? -11.953 -37.844 -9.312 1 95.69 267 PRO B CA 1
ATOM 5511 C C . PRO B 1 267 ? -13.422 -37.562 -9.648 1 95.69 267 PRO B C 1
ATOM 5513 O O . PRO B 1 267 ? -13.719 -37.031 -10.711 1 95.69 267 PRO B O 1
ATOM 5516 N N . GLU B 1 268 ? -14.273 -37.906 -8.773 1 94.94 268 GLU B N 1
ATOM 5517 C CA . GLU B 1 268 ? -15.703 -37.688 -9 1 94.94 268 GLU B CA 1
ATOM 5518 C C . GLU B 1 268 ? -15.992 -36.188 -9.188 1 94.94 268 GLU B C 1
ATOM 5520 O O . GLU B 1 268 ? -16.688 -35.812 -10.133 1 94.94 268 GLU B O 1
ATOM 5525 N N . ALA B 1 269 ? -15.516 -35.406 -8.273 1 95.31 269 ALA B N 1
ATOM 5526 C CA . ALA B 1 269 ? -15.75 -33.969 -8.352 1 95.31 269 ALA B CA 1
ATOM 5527 C C . ALA B 1 269 ? -15.094 -33.344 -9.586 1 95.31 269 ALA B C 1
ATOM 5529 O O . ALA B 1 269 ? -15.664 -32.469 -10.234 1 95.31 269 ALA B O 1
ATOM 5530 N N . ILE B 1 270 ? -13.906 -33.812 -9.938 1 97.19 270 ILE B N 1
ATOM 5531 C CA . ILE B 1 270 ? -13.18 -33.344 -11.109 1 97.19 270 ILE B CA 1
ATOM 5532 C C . ILE B 1 270 ? -13.984 -33.625 -12.375 1 97.19 270 ILE B C 1
ATOM 5534 O O . ILE B 1 270 ? -14.266 -32.719 -13.164 1 97.19 270 ILE B O 1
ATOM 5538 N N . LYS B 1 271 ? -14.398 -34.906 -12.516 1 96.94 271 LYS B N 1
ATOM 5539 C CA . LYS B 1 271 ? -15.156 -35.312 -13.688 1 96.94 271 LYS B CA 1
ATOM 5540 C C . LYS B 1 271 ? -16.484 -34.531 -13.789 1 96.94 271 LYS B C 1
ATOM 5542 O O . LYS B 1 271 ? -16.859 -34.094 -14.867 1 96.94 271 LYS B O 1
ATOM 5547 N N . TYR B 1 272 ? -17.141 -34.438 -12.656 1 96.38 272 TYR B N 1
ATOM 5548 C CA . TYR B 1 272 ? -18.422 -33.719 -12.594 1 96.38 272 TYR B CA 1
ATOM 5549 C C . TYR B 1 272 ? -18.281 -32.312 -13.133 1 96.38 272 TYR B C 1
ATOM 5551 O O . TYR B 1 272 ? -19.094 -31.875 -13.953 1 96.38 272 TYR B O 1
ATOM 5559 N N . CYS B 1 273 ? -17.234 -31.562 -12.68 1 98.06 273 CYS B N 1
ATOM 5560 C CA . CYS B 1 273 ? -17 -30.188 -13.102 1 98.06 273 CYS B CA 1
ATOM 5561 C C . CYS B 1 273 ? -16.641 -30.125 -14.586 1 98.06 273 CYS B C 1
ATOM 5563 O O . CYS B 1 273 ? -17.203 -29.312 -15.328 1 98.06 273 CYS B O 1
ATOM 5565 N N . ILE B 1 274 ? -15.766 -31 -15.055 1 98.06 274 ILE B N 1
ATOM 5566 C CA . ILE B 1 274 ? -15.289 -30.984 -16.438 1 98.06 274 ILE B CA 1
ATOM 5567 C C . ILE B 1 274 ? -16.438 -31.312 -17.375 1 98.06 274 ILE B C 1
ATOM 5569 O O . ILE B 1 274 ? -16.594 -30.688 -18.422 1 98.06 274 ILE B O 1
ATOM 5573 N N . GLU B 1 275 ? -17.234 -32.281 -17 1 97.5 275 GLU B N 1
ATOM 5574 C CA . GLU B 1 275 ? -18.375 -32.656 -17.828 1 97.5 275 GLU B CA 1
ATOM 5575 C C . GLU B 1 275 ? -19.391 -31.547 -17.953 1 97.5 275 GLU B C 1
ATOM 5577 O O . GLU B 1 275 ? -20.172 -31.516 -18.906 1 97.5 275 GLU B O 1
ATOM 5582 N N . ASN B 1 276 ? -19.359 -30.703 -16.969 1 98.06 276 ASN B N 1
ATOM 5583 C CA . ASN B 1 276 ? -20.281 -29.578 -17.016 1 98.06 276 ASN B CA 1
ATOM 5584 C C . ASN B 1 276 ? -19.594 -28.297 -17.531 1 98.06 276 ASN B C 1
ATOM 5586 O O . ASN B 1 276 ? -20.094 -27.203 -17.312 1 98.06 276 ASN B O 1
ATOM 5590 N N . GLY B 1 277 ? -18.422 -28.375 -18.141 1 98.12 277 GLY B N 1
ATOM 5591 C CA . GLY B 1 277 ? -17.875 -27.297 -18.938 1 98.12 277 GLY B CA 1
ATOM 5592 C C . GLY B 1 277 ? -16.672 -26.625 -18.297 1 98.12 277 GLY B C 1
ATOM 5593 O O . GLY B 1 277 ? -16.047 -25.75 -18.891 1 98.12 277 GLY B O 1
ATOM 5594 N N . VAL B 1 278 ? -16.297 -26.969 -17.125 1 98.5 278 VAL B N 1
ATOM 5595 C CA . VAL B 1 278 ? -15.141 -26.391 -16.438 1 98.5 278 VAL B CA 1
ATOM 5596 C C . VAL B 1 278 ? -13.859 -26.797 -17.156 1 98.5 278 VAL B C 1
ATOM 5598 O O . VAL B 1 278 ? -13.711 -27.938 -17.594 1 98.5 278 VAL B O 1
ATOM 5601 N N . LYS B 1 279 ? -12.93 -25.828 -17.219 1 98.12 279 LYS B N 1
ATOM 5602 C CA . LYS B 1 279 ? -11.734 -26.062 -18.016 1 98.12 279 LYS B CA 1
ATOM 5603 C C . LYS B 1 279 ? -10.484 -26.156 -17.141 1 98.12 279 LYS B C 1
ATOM 5605 O O . LYS B 1 279 ? -9.43 -26.578 -17.594 1 98.12 279 LYS B O 1
ATOM 5610 N N . GLY B 1 280 ? -10.555 -25.641 -15.992 1 98.31 280 GLY B N 1
ATOM 5611 C CA . GLY B 1 280 ? -9.438 -25.703 -15.062 1 98.31 280 GLY B CA 1
ATOM 5612 C C . GLY B 1 280 ? -9.758 -26.453 -13.789 1 98.31 280 GLY B C 1
ATOM 5613 O O . GLY B 1 280 ? -10.875 -26.359 -13.273 1 98.31 280 GLY B O 1
ATOM 5614 N N . VAL B 1 281 ? -8.812 -27.156 -13.258 1 98.38 281 VAL B N 1
ATOM 5615 C CA . VAL B 1 281 ? -8.93 -27.891 -12 1 98.38 281 VAL B CA 1
ATOM 5616 C C . VAL B 1 281 ? -7.832 -27.438 -11.039 1 98.38 281 VAL B C 1
ATOM 5618 O O . VAL B 1 281 ? -6.645 -27.562 -11.336 1 98.38 281 VAL B O 1
ATOM 5621 N N . GLU B 1 282 ? -8.234 -26.875 -9.969 1 98.38 282 GLU B N 1
ATOM 5622 C CA . GLU B 1 282 ? -7.324 -26.531 -8.875 1 98.38 282 GLU B CA 1
ATOM 5623 C C . GLU B 1 282 ? -7.188 -27.688 -7.891 1 98.38 282 GLU B C 1
ATOM 5625 O O . GLU B 1 282 ? -8.188 -28.312 -7.508 1 98.38 282 GLU B O 1
ATOM 5630 N N . HIS B 1 283 ? -5.934 -27.953 -7.465 1 97.38 283 HIS B N 1
ATOM 5631 C CA . HIS B 1 283 ? -5.562 -29.031 -6.555 1 97.38 283 HIS B CA 1
ATOM 5632 C C . HIS B 1 283 ? -5.621 -30.391 -7.254 1 97.38 283 HIS B C 1
ATOM 5634 O O . HIS B 1 283 ? -4.656 -30.797 -7.902 1 97.38 283 HIS B O 1
ATOM 5640 N N . GLY B 1 284 ? -6.848 -30.953 -7.398 1 96.56 284 GLY B N 1
ATOM 5641 C CA . GLY B 1 284 ? -6.977 -32.219 -8.117 1 96.56 284 GLY B CA 1
ATOM 5642 C C . GLY B 1 284 ? -6.043 -33.281 -7.605 1 96.56 284 GLY B C 1
ATOM 5643 O O . GLY B 1 284 ? -5.559 -34.125 -8.383 1 96.56 284 GLY B O 1
ATOM 5644 N N . ASN B 1 285 ? -5.703 -33.406 -6.406 1 95.5 285 ASN B N 1
ATOM 5645 C CA . ASN B 1 285 ? -4.605 -34.188 -5.871 1 95.5 285 ASN B CA 1
ATOM 5646 C C . ASN B 1 285 ? -4.969 -35.656 -5.801 1 95.5 285 ASN B C 1
ATOM 5648 O O . ASN B 1 285 ? -4.09 -36.531 -5.668 1 95.5 285 ASN B O 1
ATOM 5652 N N . PHE B 1 286 ? -6.254 -36.031 -5.902 1 95.19 286 PHE B N 1
ATOM 5653 C CA . PHE B 1 286 ? -6.66 -37.438 -5.898 1 95.19 286 PHE B CA 1
ATOM 5654 C C . PHE B 1 286 ? -6.879 -37.938 -7.316 1 95.19 286 PHE B C 1
ATOM 5656 O O . PHE B 1 286 ? -7.594 -38.938 -7.527 1 95.19 286 PHE B O 1
ATOM 5663 N N . LEU B 1 287 ? -6.316 -37.312 -8.25 1 96.31 287 LEU B N 1
ATOM 5664 C CA . LEU B 1 287 ? -6.461 -37.594 -9.672 1 96.31 287 LEU B CA 1
ATOM 5665 C C . LEU B 1 287 ? -6.195 -39.062 -9.961 1 96.31 287 LEU B C 1
ATOM 5667 O O . LEU B 1 287 ? -5.238 -39.625 -9.438 1 96.31 287 LEU B O 1
ATOM 5671 N N . ASP B 1 288 ? -7.062 -39.656 -10.703 1 96.38 288 ASP B N 1
ATOM 5672 C CA . ASP B 1 288 ? -6.82 -41.031 -11.188 1 96.38 288 ASP B CA 1
ATOM 5673 C C . ASP B 1 288 ? -6.688 -41.062 -12.711 1 96.38 288 ASP B C 1
ATOM 5675 O O . ASP B 1 288 ? -6.801 -40 -13.367 1 96.38 288 ASP B O 1
ATOM 5679 N N . ASP B 1 289 ? -6.418 -42.219 -13.227 1 97.44 289 ASP B N 1
ATOM 5680 C CA . ASP B 1 289 ? -6.105 -42.344 -14.648 1 97.44 289 ASP B CA 1
ATOM 5681 C C . ASP B 1 289 ? -7.301 -41.938 -15.516 1 97.44 289 ASP B C 1
ATOM 5683 O O . ASP B 1 289 ? -7.141 -41.25 -16.516 1 97.44 289 ASP B O 1
ATOM 5687 N N . GLU B 1 290 ? -8.43 -42.375 -15.148 1 97.25 290 GLU B N 1
ATOM 5688 C CA . GLU B 1 290 ? -9.633 -42.094 -15.93 1 97.25 290 GLU B CA 1
ATOM 5689 C C . GLU B 1 290 ? -9.883 -40.594 -16.016 1 97.25 290 GLU B C 1
ATOM 5691 O O . GLU B 1 290 ? -10.156 -40.062 -17.109 1 97.25 290 GLU B O 1
ATOM 5696 N N . CYS B 1 291 ? -9.828 -40 -14.93 1 96.56 291 CYS B N 1
ATOM 5697 C CA . CYS B 1 291 ? -10.031 -38.562 -14.867 1 96.56 291 CYS B CA 1
ATOM 5698 C C . CYS B 1 291 ? -8.961 -37.812 -15.672 1 96.56 291 CYS B C 1
ATOM 5700 O O . CYS B 1 291 ? -9.266 -36.875 -16.375 1 96.56 291 CYS B O 1
ATOM 5702 N N . ALA B 1 292 ? -7.723 -38.219 -15.539 1 97.94 292 ALA B N 1
ATOM 5703 C CA . ALA B 1 292 ? -6.617 -37.594 -16.266 1 97.94 292 ALA B CA 1
ATOM 5704 C C . ALA B 1 292 ? -6.816 -37.688 -17.781 1 97.94 292 ALA B C 1
ATOM 5706 O O . ALA B 1 292 ? -6.574 -36.75 -18.516 1 97.94 292 ALA B O 1
ATOM 5707 N N . GLU B 1 293 ? -7.246 -38.844 -18.203 1 97.94 293 GLU B N 1
ATOM 5708 C CA . GLU B 1 293 ? -7.527 -39.031 -19.609 1 97.94 293 GLU B CA 1
ATOM 5709 C C . GLU B 1 293 ? -8.609 -38.094 -20.109 1 97.94 293 GLU B C 1
ATOM 5711 O O . GLU B 1 293 ? -8.5 -37.5 -21.188 1 97.94 293 GLU B O 1
ATOM 5716 N N . LEU B 1 294 ? -9.641 -38 -19.312 1 97.81 294 LEU B N 1
ATOM 5717 C CA . LEU B 1 294 ? -10.727 -37.062 -19.656 1 97.81 294 LEU B CA 1
ATOM 5718 C C . LEU B 1 294 ? -10.219 -35.625 -19.719 1 97.81 294 LEU B C 1
ATOM 5720 O O . LEU B 1 294 ? -10.57 -34.906 -20.641 1 97.81 294 LEU B O 1
ATOM 5724 N N . MET B 1 295 ? -9.438 -35.188 -18.781 1 98.19 295 MET B N 1
ATOM 5725 C CA . MET B 1 295 ? -8.875 -33.844 -18.75 1 98.19 295 MET B CA 1
ATOM 5726 C C . MET B 1 295 ? -8.055 -33.562 -20 1 98.19 295 MET B C 1
ATOM 5728 O O . MET B 1 295 ? -8.195 -32.5 -20.625 1 98.19 295 MET B O 1
ATOM 5732 N N . ALA B 1 296 ? -7.176 -34.531 -20.328 1 97.94 296 ALA B N 1
ATOM 5733 C CA . ALA B 1 296 ? -6.348 -34.375 -21.531 1 97.94 296 ALA B CA 1
ATOM 5734 C C . ALA B 1 296 ? -7.207 -34.25 -22.781 1 97.94 296 ALA B C 1
ATOM 5736 O O . ALA B 1 296 ? -6.965 -33.375 -23.625 1 97.94 296 ALA B O 1
ATOM 5737 N N . LYS B 1 297 ? -8.195 -35.094 -22.875 1 97.69 297 LYS B N 1
ATOM 5738 C CA . LYS B 1 297 ? -9.086 -35.094 -24.031 1 97.69 297 LYS B CA 1
ATOM 5739 C C . LYS B 1 297 ? -9.836 -33.781 -24.172 1 97.69 297 LYS B C 1
ATOM 5741 O O . LYS B 1 297 ? -10.039 -33.281 -25.281 1 97.69 297 LYS B O 1
ATOM 5746 N N . LYS B 1 298 ? -10.242 -33.219 -23.078 1 97.38 298 LYS B N 1
ATOM 5747 C CA . LYS B 1 298 ? -11.039 -32 -23.062 1 97.38 298 LYS B CA 1
ATOM 5748 C C . LYS B 1 298 ? -10.148 -30.766 -23.047 1 97.38 298 LYS B C 1
ATOM 5750 O O . LYS B 1 298 ? -10.641 -29.625 -23.078 1 97.38 298 LYS B O 1
ATOM 5755 N N . GLY B 1 299 ? -8.852 -30.922 -22.969 1 97.06 299 GLY B N 1
ATOM 5756 C CA . GLY B 1 299 ? -7.922 -29.812 -22.984 1 97.06 299 GLY B CA 1
ATOM 5757 C C . GLY B 1 299 ? -7.941 -29.016 -21.688 1 97.06 299 GLY B C 1
ATOM 5758 O O . GLY B 1 299 ? -7.805 -27.781 -21.719 1 97.06 299 GLY B O 1
ATOM 5759 N N . CYS B 1 300 ? -8.203 -29.641 -20.562 1 98.12 300 CYS B N 1
ATOM 5760 C CA . CYS B 1 300 ? -8.266 -28.984 -19.25 1 98.12 300 CYS B CA 1
ATOM 5761 C C . CYS B 1 300 ? -6.871 -28.781 -18.672 1 98.12 300 CYS B C 1
ATOM 5763 O O . CYS B 1 300 ? -5.93 -29.484 -19.062 1 98.12 300 CYS B O 1
ATOM 5765 N N . TYR B 1 301 ? -6.742 -27.828 -17.797 1 98.56 301 TYR B N 1
ATOM 5766 C CA . TYR B 1 301 ? -5.508 -27.547 -17.078 1 98.56 301 TYR B CA 1
ATOM 5767 C C . TYR B 1 301 ? -5.609 -27.984 -15.617 1 98.56 301 TYR B C 1
ATOM 5769 O O . TYR B 1 301 ? -6.676 -27.875 -15.008 1 98.56 301 TYR B O 1
ATOM 5777 N N . LEU B 1 302 ? -4.523 -28.484 -15.07 1 98.75 302 LEU B N 1
ATOM 5778 C CA . LEU B 1 302 ? -4.434 -28.906 -13.68 1 98.75 302 LEU B CA 1
ATOM 5779 C C . LEU B 1 302 ? -3.422 -28.047 -12.922 1 98.75 302 LEU B C 1
ATOM 5781 O O . LEU B 1 302 ? -2.293 -27.859 -13.383 1 98.75 302 LEU B O 1
ATOM 5785 N N . THR B 1 303 ? -3.764 -27.484 -11.758 1 98.75 303 THR B N 1
ATOM 5786 C CA . THR B 1 303 ? -2.869 -26.766 -10.859 1 98.75 303 THR B CA 1
ATOM 5787 C C . THR B 1 303 ? -2.848 -27.422 -9.484 1 98.75 303 THR B C 1
ATOM 5789 O O . THR B 1 303 ? -3.631 -27.062 -8.602 1 98.75 303 THR B O 1
ATOM 5792 N N . PRO B 1 304 ? -1.957 -28.234 -9.172 1 97.25 304 PRO B N 1
ATOM 5793 C CA . PRO B 1 304 ? -2.004 -29.156 -8.031 1 97.25 304 PRO B CA 1
ATOM 5794 C C . PRO B 1 304 ? -1.729 -28.469 -6.703 1 97.25 304 PRO B C 1
ATOM 5796 O O . PRO B 1 304 ? -2.215 -28.922 -5.66 1 97.25 304 PRO B O 1
ATOM 5799 N N . THR B 1 305 ? -0.866 -27.5 -6.562 1 97.56 305 THR B N 1
ATOM 5800 C CA . THR B 1 305 ? -0.567 -26.672 -5.41 1 97.56 305 THR B CA 1
ATOM 5801 C C . THR B 1 305 ? -0.042 -27.5 -4.25 1 97.56 305 THR B C 1
ATOM 5803 O O . THR B 1 305 ? -0.481 -27.344 -3.107 1 97.56 305 THR B O 1
ATOM 5806 N N . LEU B 1 306 ? 0.851 -28.375 -4.453 1 96.31 306 LEU B N 1
ATOM 5807 C CA . LEU B 1 306 ? 1.272 -29.375 -3.477 1 96.31 306 LEU B CA 1
ATOM 5808 C C . LEU B 1 306 ? 2.023 -28.719 -2.32 1 96.31 306 LEU B C 1
ATOM 5810 O O . LEU B 1 306 ? 1.954 -29.188 -1.185 1 96.31 306 LEU B O 1
ATOM 5814 N N . VAL B 1 307 ? 2.713 -27.656 -2.596 1 97.38 307 VAL B N 1
ATOM 5815 C CA . VAL B 1 307 ? 3.605 -27.047 -1.614 1 97.38 307 VAL B CA 1
ATOM 5816 C C . VAL B 1 307 ? 2.793 -26.531 -0.428 1 97.38 307 VAL B C 1
ATOM 5818 O O . VAL B 1 307 ? 3.266 -26.547 0.711 1 97.38 307 VAL B O 1
ATOM 5821 N N . THR B 1 308 ? 1.565 -26.078 -0.626 1 96.69 308 THR B N 1
ATOM 5822 C CA . THR B 1 308 ? 0.758 -25.547 0.47 1 96.69 308 THR B CA 1
ATOM 5823 C C . THR B 1 308 ? 0.469 -26.641 1.498 1 96.69 308 THR B C 1
ATOM 5825 O O . THR B 1 308 ? 0.551 -26.391 2.705 1 96.69 308 THR B O 1
ATOM 5828 N N . TYR B 1 309 ? 0.22 -27.859 1.041 1 95.38 309 TYR B N 1
ATOM 5829 C CA . TYR B 1 309 ? -0.072 -28.969 1.944 1 95.38 309 TYR B CA 1
ATOM 5830 C C . TYR B 1 309 ? 1.178 -29.391 2.705 1 95.38 309 TYR B C 1
ATOM 5832 O O . TYR B 1 309 ? 1.11 -29.703 3.896 1 95.38 309 TYR B O 1
ATOM 5840 N N . LYS B 1 310 ? 2.227 -29.391 1.982 1 96.19 310 LYS B N 1
ATOM 5841 C CA . LYS B 1 310 ? 3.494 -29.734 2.623 1 96.19 310 LYS B CA 1
ATOM 5842 C C . LYS B 1 310 ? 3.812 -28.766 3.76 1 96.19 310 LYS B C 1
ATOM 5844 O O . LYS B 1 310 ? 4.074 -29.188 4.887 1 96.19 310 LYS B O 1
ATOM 5849 N N . VAL B 1 311 ? 3.764 -27.469 3.484 1 95.94 311 VAL B N 1
ATOM 5850 C CA . VAL B 1 311 ? 4.148 -26.453 4.457 1 95.94 311 VAL B CA 1
ATOM 5851 C C . VAL B 1 311 ? 3.17 -26.469 5.629 1 95.94 311 VAL B C 1
ATOM 5853 O O . VAL B 1 311 ? 3.582 -26.422 6.793 1 95.94 311 VAL B O 1
ATOM 5856 N N . MET B 1 312 ? 1.894 -26.625 5.367 1 94.44 312 MET B N 1
ATOM 5857 C CA . MET B 1 312 ? 0.88 -26.641 6.418 1 94.44 312 MET B CA 1
ATOM 5858 C C . MET B 1 312 ? 1.087 -27.812 7.355 1 94.44 312 MET B C 1
ATOM 5860 O O . MET B 1 312 ? 0.682 -27.766 8.516 1 94.44 312 MET B O 1
ATOM 5864 N N . ALA B 1 313 ? 1.702 -28.875 6.879 1 94.31 313 ALA B N 1
ATOM 5865 C CA . ALA B 1 313 ? 1.895 -30.094 7.668 1 94.31 313 ALA B CA 1
ATOM 5866 C C . ALA B 1 313 ? 3.221 -30.047 8.422 1 94.31 313 ALA B C 1
ATOM 5868 O O . ALA B 1 313 ? 3.496 -30.922 9.25 1 94.31 313 ALA B O 1
ATOM 5869 N N . SER B 1 314 ? 4.047 -29.078 8.164 1 95.06 314 SER B N 1
ATOM 5870 C CA . SER B 1 314 ? 5.371 -29.016 8.773 1 95.06 314 SER B CA 1
ATOM 5871 C C . SER B 1 314 ? 5.273 -28.719 10.266 1 95.06 314 SER B C 1
ATOM 5873 O O . SER B 1 314 ? 4.238 -28.266 10.75 1 95.06 314 SER B O 1
ATOM 5875 N N . LYS B 1 315 ? 6.363 -28.984 10.953 1 94.06 315 LYS B N 1
ATOM 5876 C CA . LYS B 1 315 ? 6.449 -28.703 12.383 1 94.06 315 LYS B CA 1
ATOM 5877 C C . LYS B 1 315 ? 6.336 -27.203 12.656 1 94.06 315 LYS B C 1
ATOM 5879 O O . LYS B 1 315 ? 5.738 -26.797 13.656 1 94.06 315 LYS B O 1
ATOM 5884 N N . GLN B 1 316 ? 6.84 -26.422 11.797 1 93.12 316 GLN B N 1
ATOM 5885 C CA . GLN B 1 316 ? 6.836 -24.984 11.969 1 93.12 316 GLN B CA 1
ATOM 5886 C C . GLN B 1 316 ? 5.41 -24.422 11.984 1 93.12 316 GLN B C 1
ATOM 5888 O O . GLN B 1 316 ? 5.113 -23.469 12.703 1 93.12 316 GLN B O 1
ATOM 5893 N N . TRP B 1 317 ? 4.578 -25.094 11.266 1 91.94 317 TRP B N 1
ATOM 5894 C CA . TRP B 1 317 ? 3.221 -24.578 11.109 1 91.94 317 TRP B CA 1
ATOM 5895 C C . TRP B 1 317 ? 2.201 -25.547 11.703 1 91.94 317 TRP B C 1
ATOM 5897 O O . TRP B 1 317 ? 1.081 -25.672 11.203 1 91.94 317 TRP B O 1
ATOM 5907 N N . LYS B 1 318 ? 2.592 -26.219 12.672 1 86.38 318 LYS B N 1
ATOM 5908 C CA . LYS B 1 318 ? 1.795 -27.281 13.289 1 86.38 318 LYS B CA 1
ATOM 5909 C C . LYS B 1 318 ? 0.457 -26.734 13.789 1 86.38 318 LYS B C 1
ATOM 5911 O O . LYS B 1 318 ? -0.547 -27.453 13.781 1 86.38 318 LYS B O 1
ATOM 5916 N N . LEU B 1 319 ? 0.442 -25.453 14.117 1 80.81 319 LEU B N 1
ATOM 5917 C CA . LEU B 1 319 ? -0.763 -24.891 14.727 1 80.81 319 LEU B CA 1
ATOM 5918 C C . LEU B 1 319 ? -1.575 -24.109 13.703 1 80.81 319 LEU B C 1
ATOM 5920 O O . LEU B 1 319 ? -2.607 -23.516 14.047 1 80.81 319 LEU B O 1
ATOM 5924 N N . PHE B 1 320 ? -1.179 -24.203 12.57 1 86.12 320 PHE B N 1
ATOM 5925 C CA . PHE B 1 320 ? -1.841 -23.406 11.539 1 86.12 320 PHE B CA 1
ATOM 5926 C C . PHE B 1 320 ? -3.232 -23.953 11.25 1 86.12 320 PHE B C 1
ATOM 5928 O O . PHE B 1 320 ? -4.18 -23.188 11.062 1 86.12 320 PHE B O 1
ATOM 5935 N N . LEU B 1 321 ? -3.387 -25.219 11.156 1 86.62 321 LEU B N 1
ATOM 5936 C CA . LEU B 1 321 ? -4.652 -25.875 10.852 1 86.62 321 LEU B CA 1
ATOM 5937 C C . LEU B 1 321 ? -5.309 -26.406 12.117 1 86.62 321 LEU B C 1
ATOM 5939 O O . LEU B 1 321 ? -4.621 -26.734 13.086 1 86.62 321 LEU B O 1
ATOM 5943 N N . THR B 1 322 ? -6.586 -26.469 12.078 1 80.75 322 THR B N 1
ATOM 5944 C CA . THR B 1 322 ? -7.297 -27.203 13.109 1 80.75 322 THR B CA 1
ATOM 5945 C C . THR B 1 322 ? -7 -28.703 13 1 80.75 322 THR B C 1
ATOM 5947 O O . THR B 1 322 ? -6.473 -29.172 11.984 1 80.75 322 THR B O 1
ATOM 5950 N N . SER B 1 323 ? -7.324 -29.453 14.062 1 80.62 323 SER B N 1
ATOM 5951 C CA . SER B 1 323 ? -7.066 -30.891 14.062 1 80.62 323 SER B CA 1
ATOM 5952 C C . SER B 1 323 ? -7.762 -31.578 12.898 1 80.62 323 SER B C 1
ATOM 5954 O O . SER B 1 323 ? -7.16 -32.406 12.219 1 80.62 323 SER B O 1
ATOM 5956 N N . SER B 1 324 ? -9.008 -31.266 12.695 1 79.88 324 SER B N 1
ATOM 5957 C CA . SER B 1 324 ? -9.758 -31.875 11.594 1 79.88 324 SER B CA 1
ATOM 5958 C C . SER B 1 324 ? -9.125 -31.547 10.25 1 79.88 324 SER B C 1
ATOM 5960 O O . SER B 1 324 ? -9.008 -32.438 9.391 1 79.88 324 SER B O 1
ATOM 5962 N N . SER B 1 325 ? -8.664 -30.391 10.102 1 84.81 325 SER B N 1
ATOM 5963 C CA . SER B 1 325 ? -8.039 -29.953 8.852 1 84.81 325 SER B CA 1
ATOM 5964 C C . SER B 1 325 ? -6.676 -30.609 8.672 1 84.81 325 SER B C 1
ATOM 5966 O O . SER B 1 325 ? -6.258 -30.875 7.539 1 84.81 325 SER B O 1
ATOM 5968 N N . GLN B 1 326 ? -6.035 -30.891 9.719 1 87.5 326 GLN B N 1
ATOM 5969 C CA . GLN B 1 326 ? -4.742 -31.562 9.648 1 87.5 326 GLN B CA 1
ATOM 5970 C C . GLN B 1 326 ? -4.875 -32.969 9.055 1 87.5 326 GLN B C 1
ATOM 5972 O O . GLN B 1 326 ? -4.051 -33.375 8.234 1 87.5 326 GLN B O 1
ATOM 5977 N N . GLU B 1 327 ? -5.875 -33.625 9.469 1 87.19 327 GLU B N 1
ATOM 5978 C CA . GLU B 1 327 ? -6.102 -35 8.953 1 87.19 327 GLU B CA 1
ATOM 5979 C C . GLU B 1 327 ? -6.363 -34.969 7.449 1 87.19 327 GLU B C 1
ATOM 5981 O O . GLU B 1 327 ? -5.789 -35.781 6.707 1 87.19 327 GLU B O 1
ATOM 5986 N N . LYS B 1 328 ? -7.219 -34.062 7.043 1 87 328 LYS B N 1
ATOM 5987 C CA . LYS B 1 328 ? -7.492 -33.906 5.617 1 87 328 LYS B CA 1
ATOM 5988 C C . LYS B 1 328 ? -6.219 -33.594 4.844 1 87 328 LYS B C 1
ATOM 5990 O O . LYS B 1 328 ? -5.98 -34.125 3.771 1 87 328 LYS B O 1
ATOM 5995 N N . ASN B 1 329 ? -5.461 -32.719 5.398 1 92 329 ASN B N 1
ATOM 5996 C CA . ASN B 1 329 ? -4.22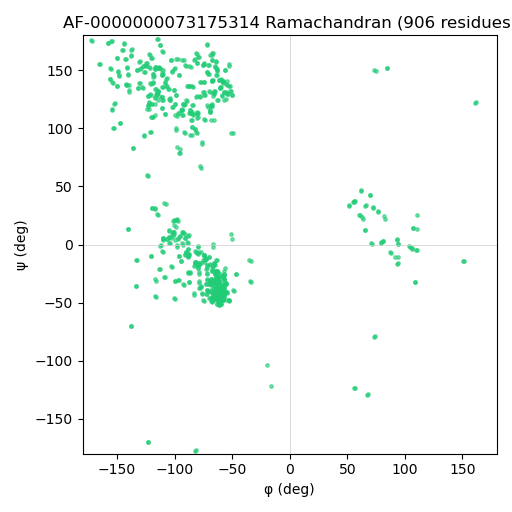3 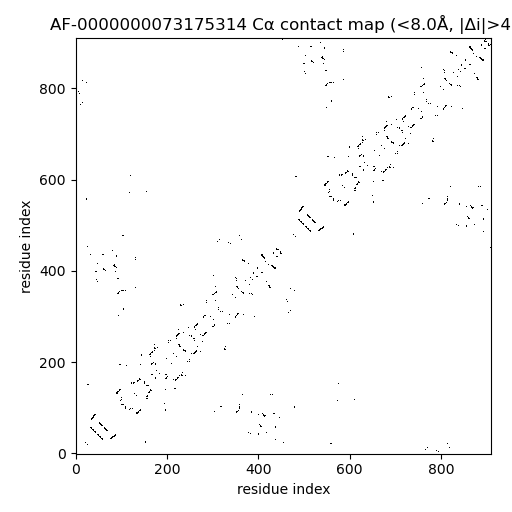-32.25 4.77 1 92 329 ASN B CA 1
ATOM 5997 C C . ASN B 1 329 ? -3.25 -33.406 4.555 1 92 329 ASN B C 1
ATOM 5999 O O . ASN B 1 329 ? -2.633 -33.531 3.496 1 92 329 ASN B O 1
ATOM 6003 N N . LEU B 1 330 ? -3.146 -34.312 5.48 1 89.44 330 LEU B N 1
ATOM 6004 C CA . LEU B 1 330 ? -2.244 -35.438 5.402 1 89.44 330 LEU B CA 1
ATOM 6005 C C . LEU B 1 330 ? -2.682 -36.406 4.305 1 89.44 330 LEU B C 1
ATOM 6007 O O . LEU B 1 330 ? -1.844 -37.031 3.635 1 89.44 330 LEU B O 1
ATOM 6011 N N . GLU B 1 331 ? -3.959 -36.531 4.121 1 89.19 331 GLU B N 1
ATOM 6012 C CA . GLU B 1 331 ? -4.465 -37.375 3.045 1 89.19 331 GLU B CA 1
ATOM 6013 C C . GLU B 1 331 ? -4.012 -36.844 1.682 1 89.19 331 GLU B C 1
ATOM 6015 O O . GLU B 1 331 ? -3.65 -37.656 0.806 1 89.19 331 GLU B O 1
ATOM 6020 N N . VAL B 1 332 ? -4.066 -35.594 1.58 1 90.25 332 VAL B N 1
ATOM 6021 C CA . VAL B 1 332 ? -3.697 -35 0.313 1 90.25 332 VAL B CA 1
ATOM 6022 C C . VAL B 1 332 ? -2.205 -35.188 0.056 1 90.25 332 VAL B C 1
ATOM 6024 O O . VAL B 1 332 ? -1.802 -35.531 -1.053 1 90.25 332 VAL B O 1
ATOM 6027 N N . ILE B 1 333 ? -1.38 -35.031 1.035 1 90.81 333 ILE B N 1
ATOM 6028 C CA . ILE B 1 333 ? 0.07 -35.125 0.923 1 90.81 333 ILE B CA 1
ATOM 6029 C C . ILE B 1 333 ? 0.449 -36.562 0.473 1 90.81 333 ILE B C 1
ATOM 6031 O O . ILE B 1 333 ? 1.33 -36.719 -0.372 1 90.81 333 ILE B O 1
ATOM 6035 N N . LYS B 1 334 ? -0.229 -37.5 0.946 1 88.81 334 LYS B N 1
ATOM 6036 C CA . LYS B 1 334 ? 0.098 -38.875 0.708 1 88.81 334 LYS B CA 1
ATOM 6037 C C . LYS B 1 334 ? -0.038 -39.25 -0.771 1 88.81 334 LYS B C 1
ATOM 6039 O O . LYS B 1 334 ? 0.709 -40.062 -1.288 1 88.81 334 LYS B O 1
ATOM 6044 N N . VAL B 1 335 ? -0.918 -38.562 -1.422 1 90.06 335 VAL B N 1
ATOM 6045 C CA . VAL B 1 335 ? -1.215 -38.969 -2.789 1 90.06 335 VAL B CA 1
ATOM 6046 C C . VAL B 1 335 ? -0.725 -37.906 -3.77 1 90.06 335 VAL B C 1
ATOM 6048 O O . VAL B 1 335 ? -0.837 -38.062 -4.984 1 90.06 335 VAL B O 1
ATOM 6051 N N . GLY B 1 336 ? -0.193 -36.875 -3.318 1 90.69 336 GLY B N 1
ATOM 6052 C CA . GLY B 1 336 ? 0.084 -35.688 -4.137 1 90.69 336 GLY B CA 1
ATOM 6053 C C . GLY B 1 336 ? 1.069 -35.969 -5.258 1 90.69 336 GLY B C 1
ATOM 6054 O O . GLY B 1 336 ? 0.839 -35.594 -6.402 1 90.69 336 GLY B O 1
ATOM 6055 N N . LEU B 1 337 ? 2.154 -36.625 -4.945 1 93.69 337 LEU B N 1
ATOM 6056 C CA . LEU B 1 337 ? 3.174 -36.906 -5.953 1 93.69 337 LEU B CA 1
ATOM 6057 C C . LEU B 1 337 ? 2.67 -37.906 -6.988 1 93.69 337 LEU B C 1
ATOM 6059 O O . LEU B 1 337 ? 3.008 -37.812 -8.172 1 93.69 337 LEU B O 1
ATOM 6063 N N . ARG B 1 338 ? 1.862 -38.812 -6.574 1 94.38 338 ARG B N 1
ATOM 6064 C CA . ARG B 1 338 ? 1.263 -39.781 -7.488 1 94.38 338 ARG B CA 1
ATOM 6065 C C . ARG B 1 338 ? 0.38 -39.062 -8.516 1 94.38 338 ARG B C 1
ATOM 6067 O O . ARG B 1 338 ? 0.382 -39.438 -9.695 1 94.38 338 ARG B O 1
ATOM 6074 N N . ALA B 1 339 ? -0.398 -38.156 -8.086 1 95.75 339 ALA B N 1
ATOM 6075 C CA . ALA B 1 339 ? -1.278 -37.406 -8.984 1 95.75 339 ALA B CA 1
ATOM 6076 C C . ALA B 1 339 ? -0.48 -36.688 -10.078 1 95.75 339 ALA B C 1
ATOM 6078 O O . ALA B 1 339 ? -0.918 -36.625 -11.227 1 95.75 339 ALA B O 1
ATOM 6079 N N . LEU B 1 340 ? 0.711 -36.188 -9.758 1 97.25 340 LEU B N 1
ATOM 6080 C CA . LEU B 1 340 ? 1.573 -35.531 -10.734 1 97.25 340 LEU B CA 1
ATOM 6081 C C . LEU B 1 340 ? 2.004 -36.531 -11.82 1 97.25 340 LEU B C 1
ATOM 6083 O O . LEU B 1 340 ? 1.999 -36.188 -13.008 1 97.25 340 LEU B O 1
ATOM 6087 N N . LEU B 1 341 ? 2.338 -37.656 -11.414 1 97 341 LEU B N 1
ATOM 6088 C CA . LEU B 1 341 ? 2.793 -38.688 -12.352 1 97 341 LEU B CA 1
ATOM 6089 C C . LEU B 1 341 ? 1.654 -39.156 -13.25 1 97 341 LEU B C 1
ATOM 6091 O O . LEU B 1 341 ? 1.854 -39.344 -14.453 1 97 341 LEU B O 1
ATOM 6095 N N . ILE B 1 342 ? 0.479 -39.281 -12.648 1 97.25 342 ILE B N 1
ATOM 6096 C CA . ILE B 1 342 ? -0.695 -39.656 -13.43 1 97.25 342 ILE B CA 1
ATOM 6097 C C . ILE B 1 342 ? -0.974 -38.594 -14.484 1 97.25 342 ILE B C 1
ATOM 6099 O O . ILE B 1 342 ? -1.202 -38.906 -15.648 1 97.25 342 ILE B O 1
ATOM 6103 N N . ALA B 1 343 ? -0.962 -37.344 -14.047 1 97.94 343 ALA B N 1
ATOM 6104 C CA . ALA B 1 343 ? -1.186 -36.219 -14.977 1 97.94 343 ALA B CA 1
ATOM 6105 C C . ALA B 1 343 ? -0.169 -36.25 -16.109 1 97.94 343 ALA B C 1
ATOM 6107 O O . ALA B 1 343 ? -0.531 -36.094 -17.281 1 97.94 343 ALA B O 1
ATOM 6108 N N . LYS B 1 344 ? 1.122 -36.469 -15.789 1 97.12 344 LYS B N 1
ATOM 6109 C CA . LYS B 1 344 ? 2.186 -36.531 -16.797 1 97.12 344 LYS B CA 1
ATOM 6110 C C . LYS B 1 344 ? 1.966 -37.656 -17.781 1 97.12 344 LYS B C 1
ATOM 6112 O O . LYS B 1 344 ? 2.072 -37.469 -18.984 1 97.12 344 LYS B O 1
ATOM 6117 N N . ARG B 1 345 ? 1.606 -38.812 -17.25 1 96.25 345 ARG B N 1
ATOM 6118 C CA . ARG B 1 345 ? 1.44 -40 -18.078 1 96.25 345 ARG B CA 1
ATOM 6119 C C . ARG B 1 345 ? 0.336 -39.812 -19.109 1 96.25 345 ARG B C 1
ATOM 6121 O O . ARG B 1 345 ? 0.41 -40.344 -20.219 1 96.25 345 ARG B O 1
ATOM 6128 N N . HIS B 1 346 ? -0.649 -39.031 -18.766 1 97.5 346 HIS B N 1
ATOM 6129 C CA . HIS B 1 346 ? -1.785 -38.844 -19.656 1 97.5 346 HIS B CA 1
ATOM 6130 C C . HIS B 1 346 ? -1.693 -37.5 -20.375 1 97.5 346 HIS B C 1
ATOM 6132 O O . HIS B 1 346 ? -2.643 -37.094 -21.047 1 97.5 346 HIS B O 1
ATOM 6138 N N . ASN B 1 347 ? -0.619 -36.781 -20.203 1 97.25 347 ASN B N 1
ATOM 6139 C CA . ASN B 1 347 ? -0.328 -35.531 -20.875 1 97.25 347 ASN B CA 1
ATOM 6140 C C . ASN B 1 347 ? -1.319 -34.438 -20.484 1 97.25 347 ASN B C 1
ATOM 6142 O O . ASN B 1 347 ? -1.761 -33.656 -21.344 1 97.25 347 ASN B O 1
ATOM 6146 N N . VAL B 1 348 ? -1.773 -34.5 -19.234 1 98.38 348 VAL B N 1
ATOM 6147 C CA . VAL B 1 348 ? -2.564 -33.406 -18.719 1 98.38 348 VAL B CA 1
ATOM 6148 C C . VAL B 1 348 ? -1.694 -32.156 -18.625 1 98.38 348 VAL B C 1
ATOM 6150 O O . VAL B 1 348 ? -0.558 -32.219 -18.141 1 98.38 348 VAL B O 1
ATOM 6153 N N . LYS B 1 349 ? -2.129 -31.047 -19.141 1 98.12 349 LYS B N 1
ATOM 6154 C CA . LYS B 1 349 ? -1.409 -29.781 -19.016 1 98.12 349 LYS B CA 1
ATOM 6155 C C . LYS B 1 349 ? -1.428 -29.281 -17.562 1 98.12 349 LYS B C 1
ATOM 6157 O O . LYS B 1 349 ? -2.496 -29.062 -17 1 98.12 349 LYS B O 1
ATOM 6162 N N . MET B 1 350 ? -0.249 -29.141 -17 1 98.56 350 MET B N 1
ATOM 6163 C CA . MET B 1 350 ? -0.155 -28.703 -15.609 1 98.56 350 MET B CA 1
ATOM 6164 C C . MET B 1 350 ? 0.364 -27.266 -15.523 1 98.56 350 MET B C 1
ATOM 6166 O O . MET B 1 350 ? 1.259 -26.875 -16.281 1 98.56 350 MET B O 1
ATOM 6170 N N . CYS B 1 351 ? -0.218 -26.547 -14.625 1 98.75 351 CYS B N 1
ATOM 6171 C CA . CYS B 1 351 ? 0.262 -25.219 -14.281 1 98.75 351 CYS B CA 1
ATOM 6172 C C . CYS B 1 351 ? 0.863 -25.203 -12.875 1 98.75 351 CYS B C 1
ATOM 6174 O O . CYS B 1 351 ? 0.436 -25.953 -12.008 1 98.75 351 CYS B O 1
ATOM 6176 N N . TYR B 1 352 ? 1.877 -24.344 -12.734 1 98.62 352 TYR B N 1
ATOM 6177 C CA . TYR B 1 352 ? 2.471 -24.109 -11.422 1 98.62 352 TYR B CA 1
ATOM 6178 C C . TYR B 1 352 ? 1.562 -23.234 -10.562 1 98.62 352 TYR B C 1
ATOM 6180 O O . TYR B 1 352 ? 1.076 -22.188 -11.023 1 98.62 352 TYR B O 1
ATOM 6188 N N . GLY B 1 353 ? 1.297 -23.594 -9.375 1 98.62 353 GLY B N 1
ATOM 6189 C CA . GLY B 1 353 ? 0.556 -22.828 -8.383 1 98.62 353 GLY B CA 1
ATOM 6190 C C . GLY B 1 353 ? 0.923 -23.203 -6.957 1 98.62 353 GLY B C 1
ATOM 6191 O O . GLY B 1 353 ? 1.136 -24.375 -6.648 1 98.62 353 GLY B O 1
ATOM 6192 N N . SER B 1 354 ? 1.022 -22.188 -6.125 1 98.06 354 SER B N 1
ATOM 6193 C CA . SER B 1 354 ? 1.493 -22.453 -4.773 1 98.06 354 SER B CA 1
ATOM 6194 C C . SER B 1 354 ? 0.332 -22.531 -3.787 1 98.06 354 SER B C 1
ATOM 6196 O O . SER B 1 354 ? 0.27 -23.438 -2.959 1 98.06 354 SER B O 1
ATOM 6198 N N . ASP B 1 355 ? -0.609 -21.562 -3.852 1 97.69 355 ASP B N 1
ATOM 6199 C CA . ASP B 1 355 ? -1.784 -21.453 -2.994 1 97.69 355 ASP B CA 1
ATOM 6200 C C . ASP B 1 355 ? -1.383 -21.312 -1.528 1 97.69 355 ASP B C 1
ATOM 6202 O O . ASP B 1 355 ? -2.059 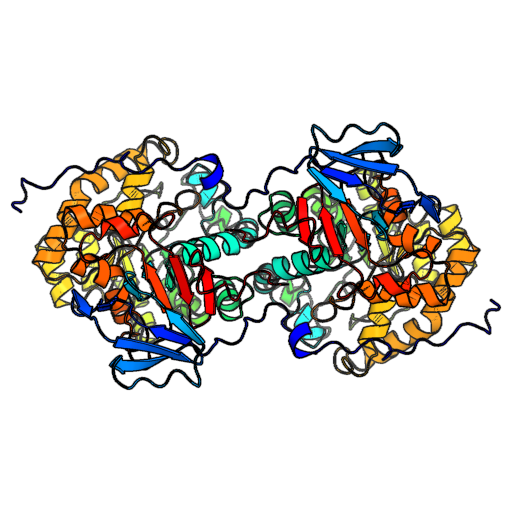-21.828 -0.639 1 97.69 355 ASP B O 1
ATOM 6206 N N . LEU B 1 356 ? -0.196 -20.797 -1.308 1 96.56 356 LEU B N 1
ATOM 6207 C CA . LEU B 1 356 ? 0.21 -20.531 0.068 1 96.56 356 LEU B CA 1
ATOM 6208 C C . LEU B 1 356 ? -0.5 -19.297 0.615 1 96.56 356 LEU B C 1
ATOM 6210 O O . LEU B 1 356 ? -0.65 -18.297 -0.091 1 96.56 356 LEU B O 1
ATOM 6214 N N . LEU B 1 357 ? -0.901 -19.375 1.853 1 92.94 357 LEU B N 1
ATOM 6215 C CA . LEU B 1 357 ? -1.697 -18.312 2.453 1 92.94 357 LEU B CA 1
ATOM 6216 C C . LEU B 1 357 ? -0.895 -17.562 3.514 1 92.94 357 LEU B C 1
ATOM 6218 O O . LEU B 1 357 ? -0.118 -18.172 4.254 1 92.94 357 LEU B O 1
ATOM 6222 N N . GLY B 1 358 ? -1.161 -16.281 3.594 1 92.75 358 GLY B N 1
ATOM 6223 C CA . GLY B 1 358 ? -0.64 -15.484 4.691 1 92.75 358 GLY B CA 1
ATOM 6224 C C . GLY B 1 358 ? 0.871 -15.547 4.812 1 92.75 358 GLY B C 1
ATOM 6225 O O . GLY B 1 358 ? 1.588 -15.344 3.83 1 92.75 358 GLY B O 1
ATOM 6226 N N . ALA B 1 359 ? 1.316 -15.961 6.008 1 92.31 359 ALA B N 1
ATOM 6227 C CA . ALA B 1 359 ? 2.736 -15.945 6.352 1 92.31 359 ALA B CA 1
ATOM 6228 C C . ALA B 1 359 ? 3.484 -17.062 5.641 1 92.31 359 ALA B C 1
ATOM 6230 O O . ALA B 1 359 ? 4.719 -17.078 5.598 1 92.31 359 ALA B O 1
ATOM 6231 N N . MET B 1 360 ? 2.812 -17.938 5.02 1 95.06 360 MET B N 1
ATOM 6232 C CA . MET B 1 360 ? 3.463 -19.078 4.375 1 95.06 360 MET B CA 1
ATOM 6233 C C . MET B 1 360 ? 3.871 -18.734 2.947 1 95.06 360 MET B C 1
ATOM 6235 O O . MET B 1 360 ? 4.566 -19.516 2.291 1 95.06 360 MET B O 1
ATOM 6239 N N . GLN B 1 361 ? 3.463 -17.625 2.498 1 94.56 361 GLN B N 1
ATOM 6240 C CA . GLN B 1 361 ? 3.629 -17.25 1.098 1 94.56 361 GLN B CA 1
ATOM 6241 C C . GLN B 1 361 ? 5.098 -17.281 0.691 1 94.56 361 GLN B C 1
ATOM 6243 O O . GLN B 1 361 ? 5.422 -17.562 -0.467 1 94.56 361 GLN B O 1
ATOM 6248 N N . ASP B 1 362 ? 5.961 -17.109 1.655 1 94.38 362 ASP B N 1
ATOM 6249 C CA . ASP B 1 362 ? 7.387 -17.031 1.345 1 94.38 362 ASP B CA 1
ATOM 6250 C C . ASP B 1 362 ? 7.926 -18.391 0.907 1 94.38 362 ASP B C 1
ATOM 6252 O O . ASP B 1 362 ? 9.031 -18.484 0.374 1 94.38 362 ASP B O 1
ATOM 6256 N N . TYR B 1 363 ? 7.168 -19.438 1.069 1 96.94 363 TYR B N 1
ATOM 6257 C CA . TYR B 1 363 ? 7.566 -20.781 0.646 1 96.94 363 TYR B CA 1
ATOM 6258 C C . TYR B 1 363 ? 7.059 -21.078 -0.759 1 96.94 363 TYR B C 1
ATOM 6260 O O . TYR B 1 363 ? 7.121 -22.219 -1.217 1 96.94 363 TYR B O 1
ATOM 6268 N N . GLU B 1 364 ? 6.578 -20.094 -1.426 1 97.12 364 GLU B N 1
ATOM 6269 C CA . GLU B 1 364 ? 5.898 -20.25 -2.709 1 97.12 364 GLU B CA 1
ATOM 6270 C C . GLU B 1 364 ? 6.781 -20.984 -3.715 1 97.12 364 GLU B C 1
ATOM 6272 O O . GLU B 1 364 ? 6.285 -21.766 -4.523 1 97.12 364 GLU B O 1
ATOM 6277 N N . THR B 1 365 ? 8.148 -20.812 -3.697 1 98.38 365 THR B N 1
ATOM 6278 C CA . THR B 1 365 ? 9.047 -21.438 -4.668 1 98.38 365 THR B CA 1
ATOM 6279 C C . THR B 1 365 ? 9.266 -22.906 -4.34 1 98.38 365 THR B C 1
ATOM 6281 O O . THR B 1 365 ? 9.812 -23.656 -5.152 1 98.38 365 THR B O 1
ATOM 6284 N N . GLY B 1 366 ? 8.766 -23.375 -3.219 1 98 366 GLY B N 1
ATOM 6285 C CA . GLY B 1 366 ? 8.945 -24.766 -2.805 1 98 366 GLY B CA 1
ATOM 6286 C C . GLY B 1 366 ? 8.289 -25.766 -3.738 1 98 366 GLY B C 1
ATOM 6287 O O . GLY B 1 366 ? 8.664 -26.938 -3.768 1 98 366 GLY B O 1
ATOM 6288 N N . GLU B 1 367 ? 7.312 -25.281 -4.449 1 98.25 367 GLU B N 1
ATOM 6289 C CA . GLU B 1 367 ? 6.621 -26.141 -5.402 1 98.25 367 GLU B CA 1
ATOM 6290 C C . GLU B 1 367 ? 7.574 -26.656 -6.48 1 98.25 367 GLU B C 1
ATOM 6292 O O . GLU B 1 367 ? 7.418 -27.766 -6.984 1 98.25 367 GLU B O 1
ATOM 6297 N N . PHE B 1 368 ? 8.625 -25.875 -6.863 1 98.62 368 PHE B N 1
ATOM 6298 C CA . PHE B 1 368 ? 9.617 -26.312 -7.84 1 98.62 368 PHE B CA 1
ATOM 6299 C C . PHE B 1 368 ? 10.352 -27.562 -7.344 1 98.62 368 PHE B C 1
ATOM 6301 O O . PHE B 1 368 ? 10.453 -28.547 -8.07 1 98.62 368 PHE B O 1
ATOM 6308 N N . PHE B 1 369 ? 10.828 -27.469 -6.105 1 97.25 369 PHE B N 1
ATOM 6309 C CA . PHE B 1 369 ? 11.594 -28.547 -5.5 1 97.25 369 PHE B CA 1
ATOM 6310 C C . PHE B 1 369 ? 10.734 -29.812 -5.379 1 97.25 369 PHE B C 1
ATOM 6312 O O . PHE B 1 369 ? 11.188 -30.906 -5.699 1 97.25 369 PHE B O 1
ATOM 6319 N N . LEU B 1 370 ? 9.562 -29.594 -4.938 1 96.5 370 LEU B N 1
ATOM 6320 C CA . LEU B 1 370 ? 8.648 -30.703 -4.703 1 96.5 370 LEU B CA 1
ATOM 6321 C C . LEU B 1 370 ? 8.336 -31.422 -6.008 1 96.5 370 LEU B C 1
ATOM 6323 O O . LEU B 1 370 ? 8.477 -32.656 -6.09 1 96.5 370 LEU B O 1
ATOM 6327 N N . ARG B 1 371 ? 7.945 -30.734 -7.023 1 97.44 371 ARG B N 1
ATOM 6328 C CA . ARG B 1 371 ? 7.613 -31.344 -8.305 1 97.44 371 ARG B CA 1
ATOM 6329 C C . ARG B 1 371 ? 8.844 -31.953 -8.961 1 97.44 371 ARG B C 1
ATOM 6331 O O . ARG B 1 371 ? 8.758 -32.969 -9.648 1 97.44 371 ARG B O 1
ATOM 6338 N N . GLY B 1 372 ? 10.008 -31.328 -8.727 1 96.88 372 GLY B N 1
ATOM 6339 C CA . GLY B 1 372 ? 11.258 -31.797 -9.305 1 96.88 372 GLY B CA 1
ATOM 6340 C C . GLY B 1 372 ? 11.664 -33.188 -8.82 1 96.88 372 GLY B C 1
ATOM 6341 O O . GLY B 1 372 ? 12.523 -33.812 -9.43 1 96.88 372 GLY B O 1
ATOM 6342 N N . LYS B 1 373 ? 11.047 -33.656 -7.809 1 95.12 373 LYS B N 1
ATOM 6343 C CA . LYS B 1 373 ? 11.352 -34.969 -7.281 1 95.12 373 LYS B CA 1
ATOM 6344 C C . LYS B 1 373 ? 10.844 -36.062 -8.219 1 95.12 373 LYS B C 1
ATOM 6346 O O . LYS B 1 373 ? 11.367 -37.188 -8.219 1 95.12 373 LYS B O 1
ATOM 6351 N N . VAL B 1 374 ? 9.797 -35.719 -9.023 1 96.38 374 VAL B N 1
ATOM 6352 C CA . VAL B 1 374 ? 9.188 -36.812 -9.766 1 96.38 374 VAL B CA 1
ATOM 6353 C C . VAL B 1 374 ? 9 -36.406 -11.227 1 96.38 374 VAL B C 1
ATOM 6355 O O . VAL B 1 374 ? 8.773 -37.25 -12.086 1 96.38 374 VAL B O 1
ATOM 6358 N N . LEU B 1 375 ? 9.125 -35.156 -11.531 1 97.62 375 LEU B N 1
ATOM 6359 C CA . LEU B 1 375 ? 8.93 -34.688 -12.898 1 97.62 375 LEU B CA 1
ATOM 6360 C C . LEU B 1 375 ? 10.234 -34.156 -13.484 1 97.62 375 LEU B C 1
ATOM 6362 O O . LEU B 1 375 ? 11.062 -33.625 -12.758 1 97.62 375 LEU B O 1
ATOM 6366 N N . PRO B 1 376 ? 10.383 -34.219 -14.812 1 97.81 376 PRO B N 1
ATOM 6367 C CA . PRO B 1 376 ? 11.539 -33.594 -15.445 1 97.81 376 PRO B CA 1
ATOM 6368 C C . PRO B 1 376 ? 11.547 -32.062 -15.266 1 97.81 376 PRO B C 1
ATOM 6370 O O . PRO B 1 376 ? 10.492 -31.438 -15.297 1 97.81 376 PRO B O 1
ATOM 6373 N N . ALA B 1 377 ? 12.75 -31.531 -15.141 1 98.56 377 ALA B N 1
ATOM 6374 C CA . ALA B 1 377 ? 12.93 -30.094 -14.922 1 98.56 377 ALA B CA 1
ATOM 6375 C C . ALA B 1 377 ? 12.219 -29.281 -16 1 98.56 377 ALA B C 1
ATOM 6377 O O . ALA B 1 377 ? 11.562 -28.281 -15.711 1 98.56 377 ALA B O 1
ATOM 6378 N N . ALA B 1 378 ? 12.297 -29.703 -17.219 1 98.56 378 ALA B N 1
ATOM 6379 C CA . ALA B 1 378 ? 11.703 -28.984 -18.344 1 98.56 378 ALA B CA 1
ATOM 6380 C C . ALA B 1 378 ? 10.18 -28.906 -18.203 1 98.56 378 ALA B C 1
ATOM 6382 O O . ALA B 1 378 ? 9.57 -27.891 -18.516 1 98.56 378 ALA B O 1
ATOM 6383 N N . ASP B 1 379 ? 9.562 -30 -17.75 1 98.38 379 ASP B N 1
ATOM 6384 C CA . ASP B 1 379 ? 8.109 -30.016 -17.562 1 98.38 379 ASP B CA 1
ATOM 6385 C C . ASP B 1 379 ? 7.684 -29.031 -16.469 1 98.38 379 ASP B C 1
ATOM 6387 O O . ASP B 1 379 ? 6.703 -28.297 -16.641 1 98.38 379 ASP B O 1
ATOM 6391 N N . VAL B 1 380 ? 8.438 -29.016 -15.375 1 98.69 380 VAL B N 1
ATOM 6392 C CA . VAL B 1 380 ? 8.109 -28.125 -14.258 1 98.69 380 VAL B CA 1
ATOM 6393 C C . VAL B 1 380 ? 8.289 -26.672 -14.688 1 98.69 380 VAL B C 1
ATOM 6395 O O . VAL B 1 380 ? 7.465 -25.812 -14.352 1 98.69 380 VAL B O 1
ATOM 6398 N N . LEU B 1 381 ? 9.344 -26.391 -15.422 1 98.81 381 LEU B N 1
ATOM 6399 C CA . LEU B 1 381 ? 9.578 -25.031 -15.898 1 98.81 381 LEU B CA 1
ATOM 6400 C C . LEU B 1 381 ? 8.469 -24.594 -16.844 1 98.81 381 LEU B C 1
ATOM 6402 O O . LEU B 1 381 ? 7.973 -23.453 -16.75 1 98.81 381 LEU B O 1
ATOM 6406 N N . ARG B 1 382 ? 8.031 -25.469 -17.766 1 98.62 382 ARG B N 1
ATOM 6407 C CA . ARG B 1 382 ? 6.914 -25.156 -18.656 1 98.62 382 ARG B CA 1
ATOM 6408 C C . ARG B 1 382 ? 5.652 -24.828 -17.859 1 98.62 382 ARG B C 1
ATOM 6410 O O . ARG B 1 382 ? 4.91 -23.906 -18.219 1 98.62 382 ARG B O 1
ATOM 6417 N N . ALA B 1 383 ? 5.453 -25.516 -16.797 1 98.75 383 ALA B N 1
ATOM 6418 C CA . ALA B 1 383 ? 4.27 -25.328 -15.953 1 98.75 383 ALA B CA 1
ATOM 6419 C C . ALA B 1 383 ? 4.281 -23.953 -15.289 1 98.75 383 ALA B C 1
ATOM 6421 O O . ALA B 1 383 ? 3.238 -23.469 -14.844 1 98.75 383 ALA B O 1
ATOM 6422 N N . ALA B 1 384 ? 5.465 -23.328 -15.25 1 98.88 384 ALA B N 1
ATOM 6423 C CA . ALA B 1 384 ? 5.59 -22.031 -14.594 1 98.88 384 ALA B CA 1
ATOM 6424 C C . ALA B 1 384 ? 5.828 -20.906 -15.609 1 98.88 384 ALA B C 1
ATOM 6426 O O . ALA B 1 384 ? 6.148 -19.781 -15.234 1 98.88 384 ALA B O 1
ATOM 6427 N N . THR B 1 385 ? 5.777 -21.203 -16.891 1 98.75 385 THR B N 1
ATOM 6428 C CA . THR B 1 385 ? 6.066 -20.188 -17.906 1 98.75 385 THR B CA 1
ATOM 6429 C C . THR B 1 385 ? 5.078 -20.297 -19.062 1 98.75 385 THR B C 1
ATOM 6431 O O . THR B 1 385 ? 4.027 -19.641 -19.047 1 98.75 385 THR B O 1
ATOM 6434 N N . VAL B 1 386 ? 5.195 -21.359 -19.844 1 98.44 386 VAL B N 1
ATOM 6435 C CA . VAL B 1 386 ? 4.5 -21.453 -21.125 1 98.44 386 VAL B CA 1
ATOM 6436 C C . VAL B 1 386 ? 3.068 -21.938 -20.906 1 98.44 386 VAL B C 1
ATOM 6438 O O . VAL B 1 386 ? 2.129 -21.406 -21.516 1 98.44 386 VAL B O 1
ATOM 6441 N N . THR B 1 387 ? 2.896 -22.891 -20.047 1 98.62 387 THR B N 1
ATOM 6442 C CA . THR B 1 387 ? 1.595 -23.531 -19.906 1 98.62 387 THR B CA 1
ATOM 6443 C C . THR B 1 387 ? 0.57 -22.547 -19.328 1 98.62 387 THR B C 1
ATOM 6445 O O . THR B 1 387 ? -0.533 -22.422 -19.859 1 98.62 387 THR B O 1
ATOM 6448 N N . PRO B 1 388 ? 0.945 -21.844 -18.234 1 98.62 388 PRO B N 1
ATOM 6449 C CA . PRO B 1 388 ? -0.017 -20.844 -17.766 1 98.62 388 PRO B CA 1
ATOM 6450 C C . PRO B 1 388 ? -0.325 -19.766 -18.797 1 98.62 388 PRO B C 1
ATOM 6452 O O . PRO B 1 388 ? -1.459 -19.297 -18.875 1 98.62 388 PRO B O 1
ATOM 6455 N N . ALA B 1 389 ? 0.647 -19.312 -19.562 1 98.38 389 ALA B N 1
ATOM 6456 C CA . ALA B 1 389 ? 0.411 -18.359 -20.625 1 98.38 389 ALA B CA 1
ATOM 6457 C C . ALA B 1 389 ? -0.605 -18.891 -21.641 1 98.38 389 ALA B C 1
ATOM 6459 O O . ALA B 1 389 ? -1.516 -18.172 -22.047 1 98.38 389 ALA B O 1
ATOM 6460 N N . GLU B 1 390 ? -0.469 -20.125 -21.984 1 98 390 GLU B N 1
ATOM 6461 C CA . GLU B 1 390 ? -1.415 -20.766 -22.891 1 98 390 GLU B CA 1
ATOM 6462 C C . GLU B 1 390 ? -2.816 -20.812 -22.297 1 98 390 GLU B C 1
ATOM 6464 O O . GLU B 1 390 ? -3.797 -20.484 -22.953 1 98 390 GLU B O 1
ATOM 6469 N N . ALA B 1 391 ? -2.867 -21.219 -21.047 1 97.75 391 ALA B N 1
ATOM 6470 C CA . ALA B 1 391 ? -4.152 -21.344 -20.359 1 97.75 391 ALA B CA 1
ATOM 6471 C C . ALA B 1 391 ? -4.902 -20.016 -20.375 1 97.75 391 ALA B C 1
ATOM 6473 O O . ALA B 1 391 ? -6.133 -19.984 -20.422 1 97.75 391 ALA B O 1
ATOM 6474 N N . LEU B 1 392 ? -4.16 -18.906 -20.406 1 97.5 392 LEU B N 1
ATOM 6475 C CA . LEU B 1 392 ? -4.766 -17.578 -20.344 1 97.5 392 LEU B CA 1
ATOM 6476 C C . LEU B 1 392 ? -4.91 -16.984 -21.734 1 97.5 392 LEU B C 1
ATOM 6478 O O . LEU B 1 392 ? -5.359 -15.844 -21.875 1 97.5 392 LEU B O 1
ATOM 6482 N N . GLY B 1 393 ? -4.473 -17.656 -22.766 1 96.62 393 GLY B N 1
ATOM 6483 C CA . GLY B 1 393 ? -4.531 -17.156 -24.125 1 96.62 393 GLY B CA 1
ATOM 6484 C C . GLY B 1 393 ? -3.463 -16.125 -24.422 1 96.62 393 GLY B C 1
ATOM 6485 O O . GLY B 1 393 ? -3.684 -15.203 -25.219 1 96.62 393 GLY B O 1
ATOM 6486 N N . LEU B 1 394 ? -2.365 -16.266 -23.703 1 97.69 394 LEU B N 1
ATOM 6487 C CA . LEU B 1 394 ? -1.308 -15.258 -23.828 1 97.69 394 LEU B CA 1
ATOM 6488 C C . LEU B 1 394 ? -0.008 -15.898 -24.312 1 97.69 394 LEU B C 1
ATOM 6490 O O . LEU B 1 394 ? 1.08 -15.453 -23.953 1 97.69 394 LEU B O 1
ATOM 6494 N N . SER B 1 395 ? -0.082 -16.969 -25.141 1 97.56 395 SER B N 1
ATOM 6495 C CA . SER B 1 395 ? 1.07 -17.75 -25.594 1 97.56 395 SER B CA 1
ATOM 6496 C C . SER B 1 395 ? 1.986 -16.906 -26.469 1 97.56 395 SER B C 1
ATOM 6498 O O . SER B 1 395 ? 3.146 -17.25 -26.688 1 97.56 395 SER B O 1
ATOM 6500 N N . ASP B 1 396 ? 1.474 -15.812 -26.969 1 97.88 396 ASP B N 1
ATOM 6501 C CA . ASP B 1 396 ? 2.264 -14.977 -27.875 1 97.88 396 ASP B CA 1
ATOM 6502 C C . ASP B 1 396 ? 2.83 -13.766 -27.125 1 97.88 396 ASP B C 1
ATOM 6504 O O . ASP B 1 396 ? 3.402 -12.867 -27.75 1 97.88 396 ASP B O 1
ATOM 6508 N N . LYS B 1 397 ? 2.738 -13.758 -25.812 1 97.94 397 LYS B N 1
ATOM 6509 C CA . LYS B 1 397 ? 3.104 -12.539 -25.094 1 97.94 397 LYS B CA 1
ATOM 6510 C C . LYS B 1 397 ? 3.996 -12.852 -23.906 1 97.94 397 LYS B C 1
ATOM 6512 O O . LYS B 1 397 ? 4.816 -12.023 -23.5 1 97.94 397 LYS B O 1
ATOM 6517 N N . ILE B 1 398 ? 3.766 -13.969 -23.234 1 97.94 398 ILE B N 1
ATOM 6518 C CA . ILE B 1 398 ? 4.383 -14.227 -21.938 1 97.94 398 ILE B CA 1
ATOM 6519 C C . ILE B 1 398 ? 4.961 -15.641 -21.922 1 97.94 398 ILE B C 1
ATOM 6521 O O . ILE B 1 398 ? 4.469 -16.531 -22.625 1 97.94 398 ILE B O 1
ATOM 6525 N N . GLY B 1 399 ? 6.008 -15.844 -21.172 1 97.94 399 GLY B N 1
ATOM 6526 C CA . GLY B 1 399 ? 6.461 -17.172 -20.812 1 97.94 399 GLY B CA 1
ATOM 6527 C C . GLY B 1 399 ? 7.676 -17.625 -21.594 1 97.94 399 GLY B C 1
ATOM 6528 O O . GLY B 1 399 ? 8.195 -18.719 -21.359 1 97.94 399 GLY B O 1
ATOM 6529 N N . GLN B 1 400 ? 8.172 -16.781 -22.531 1 98.5 400 GLN B N 1
ATOM 6530 C CA . GLN B 1 400 ? 9.336 -17.094 -23.344 1 98.5 400 GLN B CA 1
ATOM 6531 C C . GLN B 1 400 ? 10.211 -15.867 -23.547 1 98.5 400 GLN B C 1
ATOM 6533 O O . GLN B 1 400 ? 9.75 -14.734 -23.406 1 98.5 400 GLN B O 1
ATOM 6538 N N . ILE B 1 401 ? 11.484 -16.078 -23.75 1 98.62 401 ILE B N 1
ATOM 6539 C CA . ILE B 1 401 ? 12.367 -15.047 -24.281 1 98.62 401 ILE B CA 1
ATOM 6540 C C . ILE B 1 401 ? 12.328 -15.078 -25.812 1 98.62 401 ILE B C 1
ATOM 6542 O O . ILE B 1 401 ? 13.016 -15.891 -26.438 1 98.62 401 ILE B O 1
ATOM 6546 N N . LYS B 1 402 ? 11.492 -14.258 -26.297 1 98.19 402 LYS B N 1
ATOM 6547 C CA . LYS B 1 402 ? 11.211 -14.25 -27.734 1 98.19 402 LYS B CA 1
ATOM 6548 C C . LYS B 1 402 ? 10.836 -12.852 -28.203 1 98.19 402 LYS B C 1
ATOM 6550 O O . LYS B 1 402 ? 10.266 -12.062 -27.453 1 98.19 402 LYS B O 1
ATOM 6555 N N . LYS B 1 403 ? 11.195 -12.617 -29.484 1 98 403 LYS B N 1
ATOM 6556 C CA . LYS B 1 403 ? 10.867 -11.312 -30.062 1 98 403 LYS B CA 1
ATOM 6557 C C . LYS B 1 403 ? 9.375 -11.008 -29.922 1 98 403 LYS B C 1
ATOM 6559 O O . LYS B 1 403 ? 8.531 -11.844 -30.25 1 98 403 LYS B O 1
ATOM 6564 N N . GLY B 1 404 ? 9.109 -9.82 -29.406 1 98.25 404 GLY B N 1
ATOM 6565 C CA . GLY B 1 404 ? 7.73 -9.359 -29.297 1 98.25 404 GLY B CA 1
ATOM 6566 C C . GLY B 1 404 ? 7.102 -9.664 -27.953 1 98.25 404 GLY B C 1
ATOM 6567 O O . GLY B 1 404 ? 6.062 -9.102 -27.609 1 98.25 404 GLY B O 1
ATOM 6568 N N . PHE B 1 405 ? 7.656 -10.531 -27.172 1 98.75 405 PHE B N 1
ATOM 6569 C CA . PHE B 1 405 ? 7.141 -10.875 -25.844 1 98.75 405 PHE B CA 1
ATOM 6570 C C . PHE B 1 405 ? 7.457 -9.781 -24.844 1 98.75 405 PHE B C 1
ATOM 6572 O O . PHE B 1 405 ? 8.344 -8.953 -25.062 1 98.75 405 PHE B O 1
ATOM 6579 N N . TYR B 1 406 ? 6.633 -9.688 -23.766 1 98.5 406 TYR B N 1
ATOM 6580 C CA . TYR B 1 406 ? 7.004 -8.828 -22.656 1 98.5 406 TYR B CA 1
ATOM 6581 C C . TYR B 1 406 ? 8.406 -9.148 -22.156 1 98.5 406 TYR B C 1
ATOM 6583 O O . TYR B 1 406 ? 8.781 -10.32 -22.047 1 98.5 406 TYR B O 1
ATOM 6591 N N . ALA B 1 407 ? 9.195 -8.117 -21.891 1 98.69 407 ALA B N 1
ATOM 6592 C CA . ALA B 1 407 ? 10.539 -8.312 -21.359 1 98.69 407 ALA B CA 1
ATOM 6593 C C . ALA B 1 407 ? 10.5 -8.656 -19.875 1 98.69 407 ALA B C 1
ATOM 6595 O O . ALA B 1 407 ? 10.945 -7.867 -19.047 1 98.69 407 ALA B O 1
ATOM 6596 N N . ASP B 1 408 ? 9.977 -9.758 -19.531 1 98.81 408 ASP B N 1
ATOM 6597 C CA . ASP B 1 408 ? 10.062 -10.398 -18.219 1 98.81 408 ASP B CA 1
ATOM 6598 C C . ASP B 1 408 ? 11.234 -11.375 -18.156 1 98.81 408 ASP B C 1
ATOM 6600 O O . ASP B 1 408 ? 11.188 -12.445 -18.781 1 98.81 408 ASP B O 1
ATOM 6604 N N . LEU B 1 409 ? 12.227 -11 -17.359 1 98.81 409 LEU B N 1
ATOM 6605 C CA . LEU B 1 409 ? 13.492 -11.719 -17.438 1 98.81 409 LEU B CA 1
ATOM 6606 C C . LEU B 1 409 ? 14.086 -11.945 -16.062 1 98.81 409 LEU B C 1
ATOM 6608 O O . LEU B 1 409 ? 14.086 -11.039 -15.227 1 98.81 409 LEU B O 1
ATOM 6612 N N . LEU B 1 410 ? 14.469 -13.156 -15.852 1 98.88 410 LEU B N 1
ATOM 6613 C CA . LEU B 1 410 ? 15.266 -13.492 -14.672 1 98.88 410 LEU B CA 1
ATOM 6614 C C . LEU B 1 410 ? 16.719 -13.773 -15.055 1 98.88 410 LEU B C 1
ATOM 6616 O O . LEU B 1 410 ? 16.984 -14.398 -16.078 1 98.88 410 LEU B O 1
ATOM 6620 N N . LEU B 1 411 ? 17.641 -13.258 -14.305 1 98.81 411 LEU B N 1
ATOM 6621 C CA . LEU B 1 411 ? 19.031 -13.68 -14.367 1 98.81 411 LEU B CA 1
ATOM 6622 C C . LEU B 1 411 ? 19.359 -14.648 -13.234 1 98.81 411 LEU B C 1
ATOM 6624 O O . LEU B 1 411 ? 19.188 -14.32 -12.062 1 98.81 411 LEU B O 1
ATOM 6628 N N . LEU B 1 412 ? 19.797 -15.867 -13.609 1 98.81 412 LEU B N 1
ATOM 6629 C CA . LEU B 1 412 ? 20 -16.938 -12.633 1 98.81 412 LEU B CA 1
ATOM 6630 C C . LEU B 1 412 ? 21.484 -17.328 -12.586 1 98.81 412 LEU B C 1
ATOM 6632 O O . LEU B 1 412 ? 22.172 -17.281 -13.594 1 98.81 412 LEU B O 1
ATOM 6636 N N . GLU B 1 413 ? 21.859 -17.828 -11.422 1 98.44 413 GLU B N 1
ATOM 6637 C CA . GLU B 1 413 ? 23.203 -18.359 -11.219 1 98.44 413 GLU B CA 1
ATOM 6638 C C . GLU B 1 413 ? 23.344 -19.766 -11.82 1 98.44 413 GLU B C 1
ATOM 6640 O O . GLU B 1 413 ? 24.375 -20.094 -12.383 1 98.44 413 GLU B O 1
ATOM 6645 N N . GLU B 1 414 ? 22.266 -20.5 -11.672 1 98.44 414 GLU B N 1
ATOM 6646 C CA . GLU B 1 414 ? 22.312 -21.906 -12.07 1 98.44 414 GLU B CA 1
ATOM 6647 C C . GLU B 1 414 ? 21.281 -22.203 -13.156 1 98.44 414 GLU B C 1
ATOM 6649 O O . GLU B 1 414 ? 20.328 -21.438 -13.352 1 98.44 414 GLU B O 1
ATOM 6654 N N . ASN B 1 415 ? 21.547 -23.312 -13.836 1 98.5 415 ASN B N 1
ATOM 6655 C CA . ASN B 1 415 ? 20.641 -23.766 -14.891 1 98.5 415 ASN B CA 1
ATOM 6656 C C . ASN B 1 415 ? 19.422 -24.5 -14.312 1 98.5 415 ASN B C 1
ATOM 6658 O O . ASN B 1 415 ? 19.547 -25.609 -13.805 1 98.5 415 ASN B O 1
ATOM 6662 N N . PRO B 1 416 ? 18.234 -23.922 -14.461 1 98.69 416 PRO B N 1
ATOM 6663 C CA . PRO B 1 416 ? 17.062 -24.578 -13.883 1 98.69 416 PRO B CA 1
ATOM 6664 C C . PRO B 1 416 ? 16.703 -25.875 -14.602 1 98.69 416 PRO B C 1
ATOM 6666 O O . PRO B 1 416 ? 15.961 -26.703 -14.055 1 98.69 416 PRO B O 1
ATOM 6669 N N . LEU B 1 417 ? 17.203 -26.062 -15.781 1 98.56 417 LEU B N 1
ATOM 6670 C CA . LEU B 1 417 ? 16.906 -27.281 -16.531 1 98.56 417 LEU B CA 1
ATOM 6671 C C . LEU B 1 417 ? 17.75 -28.453 -16.031 1 98.56 417 LEU B C 1
ATOM 6673 O O . LEU B 1 417 ? 17.406 -29.609 -16.25 1 98.56 417 LEU B O 1
ATOM 6677 N N . ASP B 1 418 ? 18.906 -28.125 -15.445 1 98.31 418 ASP B N 1
ATOM 6678 C CA . ASP B 1 418 ? 19.719 -29.156 -14.828 1 98.31 418 ASP B CA 1
ATOM 6679 C C . ASP B 1 418 ? 19.141 -29.594 -13.477 1 98.31 418 ASP B C 1
ATOM 6681 O O . ASP B 1 418 ? 19.141 -30.781 -13.148 1 98.31 418 ASP B O 1
ATOM 6685 N N . ASP B 1 419 ? 18.719 -28.656 -12.766 1 98 419 ASP B N 1
ATOM 6686 C CA . ASP B 1 419 ? 18.094 -28.859 -11.469 1 98 419 ASP B CA 1
ATOM 6687 C C . ASP B 1 419 ? 17.031 -27.797 -11.195 1 98 419 ASP B C 1
ATOM 6689 O O . ASP B 1 419 ? 17.344 -26.688 -10.766 1 98 419 ASP B O 1
ATOM 6693 N N . ILE B 1 420 ? 15.773 -28.266 -11.344 1 98.44 420 ILE B N 1
ATOM 6694 C CA . ILE B 1 420 ? 14.648 -27.328 -11.219 1 98.44 420 ILE B CA 1
ATOM 6695 C C . ILE B 1 420 ? 14.547 -26.844 -9.781 1 98.44 420 ILE B C 1
ATOM 6697 O O . ILE B 1 420 ? 14.008 -25.766 -9.523 1 98.44 420 ILE B O 1
ATOM 6701 N N . GLY B 1 421 ? 15.125 -27.594 -8.82 1 97.5 421 GLY B N 1
ATOM 6702 C CA . GLY B 1 421 ? 15.102 -27.219 -7.41 1 97.5 421 GLY B CA 1
ATOM 6703 C C . GLY B 1 421 ? 15.875 -25.953 -7.109 1 97.5 421 GLY B C 1
ATOM 6704 O O . GLY B 1 421 ? 15.703 -25.359 -6.047 1 97.5 421 GLY B O 1
ATOM 6705 N N . THR B 1 422 ? 16.766 -25.469 -8.031 1 97.75 422 THR B N 1
ATOM 6706 C CA . THR B 1 422 ? 17.531 -24.25 -7.824 1 97.75 422 THR B CA 1
ATOM 6707 C C . THR B 1 422 ? 16.609 -23.031 -7.82 1 97.75 422 THR B C 1
ATOM 6709 O O . THR B 1 422 ? 16.953 -22 -7.238 1 97.75 422 THR B O 1
ATOM 6712 N N . LEU B 1 423 ? 15.414 -23.156 -8.445 1 98.44 423 LEU B N 1
ATOM 6713 C CA . LEU B 1 423 ? 14.453 -22.062 -8.445 1 98.44 423 LEU B CA 1
ATOM 6714 C C . LEU B 1 423 ? 13.812 -21.906 -7.066 1 98.44 423 LEU B C 1
ATOM 6716 O O . LEU B 1 423 ? 13.164 -20.891 -6.793 1 98.44 423 LEU B O 1
ATOM 6720 N N . ASP B 1 424 ? 13.992 -22.875 -6.199 1 98.31 424 ASP B N 1
ATOM 6721 C CA . ASP B 1 424 ? 13.508 -22.781 -4.828 1 98.31 424 ASP B CA 1
ATOM 6722 C C . ASP B 1 424 ? 14.547 -22.109 -3.922 1 98.31 424 ASP B C 1
ATOM 6724 O O . ASP B 1 424 ? 14.438 -22.172 -2.695 1 98.31 424 ASP B O 1
ATOM 6728 N N . LEU B 1 425 ? 15.633 -21.562 -4.504 1 96.88 425 LEU B N 1
ATOM 6729 C CA . LEU B 1 425 ? 16.672 -20.828 -3.783 1 96.88 425 LEU B CA 1
ATOM 6730 C C . LEU B 1 425 ? 16.859 -19.438 -4.355 1 96.88 425 LEU B C 1
ATOM 6732 O O . LEU B 1 425 ? 17.969 -19.062 -4.754 1 96.88 425 LEU B O 1
ATOM 6736 N N . PRO B 1 426 ? 15.781 -18.656 -4.324 1 96.25 426 PRO B N 1
ATOM 6737 C CA . PRO B 1 426 ? 15.891 -17.328 -4.926 1 96.25 426 PRO B CA 1
ATOM 6738 C C . PRO B 1 426 ? 16.922 -16.453 -4.215 1 96.25 426 PRO B C 1
ATOM 6740 O O . PRO B 1 426 ? 17.531 -15.586 -4.844 1 96.25 426 PRO B O 1
ATOM 6743 N N . GLU B 1 427 ? 17.172 -16.641 -2.967 1 93.38 427 GLU B N 1
ATOM 6744 C CA . GLU B 1 427 ? 18.094 -15.812 -2.188 1 93.38 427 GLU B CA 1
ATOM 6745 C C . GLU B 1 427 ? 19.516 -15.906 -2.738 1 93.38 427 GLU B C 1
ATOM 6747 O O . GLU B 1 427 ? 20.266 -14.93 -2.691 1 93.38 427 GLU B O 1
ATOM 6752 N N . THR B 1 428 ? 19.859 -17.031 -3.322 1 95.5 428 THR B N 1
ATOM 6753 C CA . THR B 1 428 ? 21.219 -17.25 -3.785 1 95.5 428 THR B CA 1
ATOM 6754 C C . THR B 1 428 ? 21.266 -17.406 -5.301 1 95.5 428 THR B C 1
ATOM 6756 O O . THR B 1 428 ? 22.234 -17.031 -5.945 1 95.5 428 THR B O 1
ATOM 6759 N N . ASN B 1 429 ? 20.234 -17.938 -5.887 1 97.81 429 ASN B N 1
ATOM 6760 C CA . ASN B 1 429 ? 20.234 -18.281 -7.301 1 97.81 429 ASN B CA 1
ATOM 6761 C C . ASN B 1 429 ? 19.703 -17.141 -8.164 1 97.81 429 ASN B C 1
ATOM 6763 O O . ASN B 1 429 ? 20.094 -17.016 -9.328 1 97.81 429 ASN B O 1
ATOM 6767 N N . LEU B 1 430 ? 18.766 -16.391 -7.699 1 98.31 430 LEU B N 1
ATOM 6768 C CA . LEU B 1 430 ? 18.125 -15.32 -8.461 1 98.31 430 LEU B CA 1
ATOM 6769 C C . LEU B 1 430 ? 18.922 -14.023 -8.336 1 98.31 430 LEU B C 1
ATOM 6771 O O . LEU B 1 430 ? 18.969 -13.422 -7.262 1 98.31 430 LEU B O 1
ATOM 6775 N N . LEU B 1 431 ? 19.469 -13.539 -9.43 1 98.25 431 LEU B N 1
ATOM 6776 C CA . LEU B 1 431 ? 20.391 -12.398 -9.414 1 98.25 431 LEU B CA 1
ATOM 6777 C C . LEU B 1 431 ? 19.656 -11.117 -9.797 1 98.25 431 LEU B C 1
ATOM 6779 O O . LEU B 1 431 ? 20.031 -10.023 -9.367 1 98.25 431 LEU B O 1
ATOM 6783 N N . MET B 1 432 ? 18.672 -11.281 -10.633 1 98 432 MET B N 1
ATOM 6784 C CA . MET B 1 432 ? 17.953 -10.102 -11.117 1 98 432 MET B CA 1
ATOM 6785 C C . MET B 1 432 ? 16.547 -10.469 -11.57 1 98 432 MET B C 1
ATOM 6787 O O . MET B 1 432 ? 16.344 -11.531 -12.164 1 98 432 MET B O 1
ATOM 6791 N N . VAL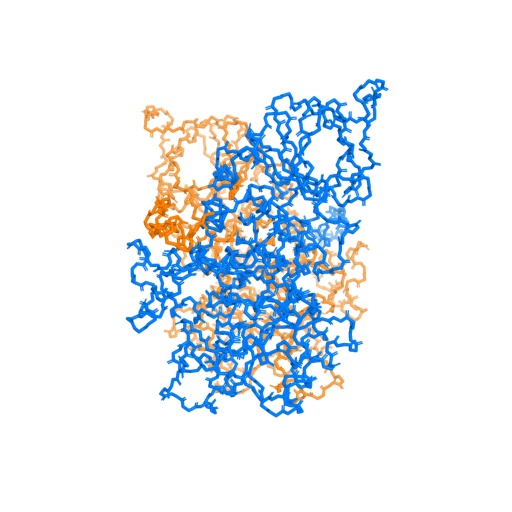 B 1 433 ? 15.578 -9.617 -11.328 1 98.56 433 VAL B N 1
ATOM 6792 C CA . VAL B 1 433 ? 14.203 -9.75 -11.805 1 98.56 433 VAL B CA 1
ATOM 6793 C C . VAL B 1 433 ? 13.812 -8.508 -12.609 1 98.56 433 VAL B C 1
ATOM 6795 O O . VAL B 1 433 ? 13.852 -7.391 -12.102 1 98.56 433 VAL B O 1
ATOM 6798 N N . MET B 1 434 ? 13.492 -8.68 -13.805 1 98.56 434 MET B N 1
ATOM 6799 C CA . MET B 1 434 ? 12.992 -7.641 -14.703 1 98.56 434 MET B CA 1
ATOM 6800 C C . MET B 1 434 ? 11.57 -7.953 -15.148 1 98.56 434 MET B C 1
ATOM 6802 O O . MET B 1 434 ? 11.281 -9.07 -15.57 1 98.56 434 MET B O 1
ATOM 6806 N N . LYS B 1 435 ? 10.633 -7.047 -14.992 1 98.38 435 LYS B N 1
ATOM 6807 C CA . LYS B 1 435 ? 9.273 -7.137 -15.5 1 98.38 435 LYS B CA 1
ATOM 6808 C C . LYS B 1 435 ? 8.961 -5.984 -16.453 1 98.38 435 LYS B C 1
ATOM 6810 O O . LYS B 1 435 ? 9.109 -4.812 -16.094 1 98.38 435 LYS B O 1
ATOM 6815 N N . GLN B 1 436 ? 8.609 -6.383 -17.688 1 97.69 436 GLN B N 1
ATOM 6816 C CA . GLN B 1 436 ? 8.266 -5.398 -18.703 1 97.69 436 GLN B CA 1
ATOM 6817 C C . GLN B 1 436 ? 9.398 -4.391 -18.891 1 97.69 436 GLN B C 1
ATOM 6819 O O . GLN B 1 436 ? 9.156 -3.189 -19.031 1 97.69 436 GLN B O 1
ATOM 6824 N N . GLY B 1 437 ? 10.586 -4.82 -18.797 1 97.88 437 GLY B N 1
ATOM 6825 C CA . GLY B 1 437 ? 11.773 -4.027 -19.094 1 97.88 437 GLY B CA 1
ATOM 6826 C C . GLY B 1 437 ? 12.266 -3.227 -17.906 1 97.88 437 GLY B C 1
ATOM 6827 O O . GLY B 1 437 ? 13.32 -2.588 -17.984 1 97.88 437 GLY B O 1
ATOM 6828 N N . VAL B 1 438 ? 11.555 -3.219 -16.844 1 97.38 438 VAL B N 1
ATOM 6829 C CA . VAL B 1 438 ? 11.953 -2.504 -15.633 1 97.38 438 VAL B CA 1
ATOM 6830 C C . VAL B 1 438 ? 12.594 -3.475 -14.648 1 97.38 438 VAL B C 1
ATOM 6832 O O . VAL B 1 438 ? 12.047 -4.543 -14.367 1 97.38 438 VAL B O 1
ATOM 6835 N N . VAL B 1 439 ? 13.82 -3.141 -14.125 1 97.31 439 VAL B N 1
ATOM 6836 C CA . VAL B 1 439 ? 14.531 -3.986 -13.172 1 97.31 439 VAL B CA 1
ATOM 6837 C C . VAL B 1 439 ? 14.055 -3.682 -11.758 1 97.31 439 VAL B C 1
ATOM 6839 O O . VAL B 1 439 ? 14.32 -2.602 -11.219 1 97.31 439 VAL B O 1
ATOM 6842 N N . TYR B 1 440 ? 13.406 -4.625 -11.133 1 95.81 440 TYR B N 1
ATOM 6843 C CA . TYR B 1 440 ? 12.812 -4.414 -9.812 1 95.81 440 TYR B CA 1
ATOM 6844 C C . TYR B 1 440 ? 13.742 -4.898 -8.711 1 95.81 440 TYR B C 1
ATOM 6846 O O . TYR B 1 440 ? 13.68 -4.402 -7.582 1 95.81 440 TYR B O 1
ATOM 6854 N N . SER B 1 441 ? 14.523 -5.883 -8.969 1 94.56 441 SER B N 1
ATOM 6855 C CA . SER B 1 441 ? 15.484 -6.43 -8.016 1 94.56 441 SER B CA 1
ATOM 6856 C C . SER B 1 441 ? 16.781 -6.836 -8.719 1 94.56 441 SER B C 1
ATOM 6858 O O . SER B 1 441 ? 16.75 -7.391 -9.812 1 94.56 441 SER B O 1
ATOM 6860 N N . SER B 1 442 ? 17.891 -6.512 -8.078 1 95.5 442 SER B N 1
ATOM 6861 C CA . SER B 1 442 ? 19.172 -6.879 -8.672 1 95.5 442 SER B CA 1
ATOM 6862 C C . SER B 1 442 ? 20.25 -7.07 -7.605 1 95.5 442 SER B C 1
ATOM 6864 O O . SER B 1 442 ? 20.469 -6.188 -6.773 1 95.5 442 SER B O 1
ATOM 6866 N N . LYS B 1 443 ? 20.766 -8.18 -7.578 1 93.25 443 LYS B N 1
ATOM 6867 C CA . LYS B 1 443 ? 21.969 -8.492 -6.828 1 93.25 443 LYS B CA 1
ATOM 6868 C C . LYS B 1 443 ? 23.172 -8.625 -7.758 1 93.25 443 LYS B C 1
ATOM 6870 O O . LYS B 1 443 ? 24.25 -9.07 -7.34 1 93.25 443 LYS B O 1
ATOM 6875 N N . PHE B 1 444 ? 22.891 -8.297 -8.992 1 94.56 444 PHE B N 1
ATOM 6876 C CA . PHE B 1 444 ? 23.891 -8.398 -10.047 1 94.56 444 PHE B CA 1
ATOM 6877 C C . PHE B 1 444 ? 24.625 -7.074 -10.242 1 94.56 444 PHE B C 1
ATOM 6879 O O . PHE B 1 444 ? 24 -6.055 -10.547 1 94.56 444 PHE B O 1
ATOM 6886 N N . LYS B 1 445 ? 25.922 -7.004 -10 1 90.25 445 LYS B N 1
ATOM 6887 C CA . LYS B 1 445 ? 26.734 -5.789 -10.008 1 90.25 445 LYS B CA 1
ATOM 6888 C C . LYS B 1 445 ? 26.641 -5.066 -11.352 1 90.25 445 LYS B C 1
ATOM 6890 O O . LYS B 1 445 ? 26.734 -3.84 -11.406 1 90.25 445 LYS B O 1
ATOM 6895 N N . GLY B 1 446 ? 26.359 -5.746 -12.422 1 90 446 GLY B N 1
ATOM 6896 C CA . GLY B 1 446 ? 26.359 -5.168 -13.758 1 90 446 GLY B CA 1
ATOM 6897 C C . GLY B 1 446 ? 25.078 -4.426 -14.086 1 90 446 GLY B C 1
ATOM 6898 O O . GLY B 1 446 ? 25 -3.727 -15.094 1 90 446 GLY B O 1
ATOM 6899 N N . LEU B 1 447 ? 24.094 -4.492 -13.219 1 93.94 447 LEU B N 1
ATOM 6900 C CA . LEU B 1 447 ? 22.812 -3.887 -13.523 1 93.94 447 LEU B CA 1
ATOM 6901 C C . LEU B 1 447 ? 22.078 -3.514 -12.234 1 93.94 447 LEU B C 1
ATOM 6903 O O . LEU B 1 447 ? 21.656 -4.391 -11.477 1 93.94 447 LEU B O 1
ATOM 6907 N N . LYS B 1 448 ? 21.812 -2.203 -11.984 1 90.94 448 LYS B N 1
ATOM 6908 C CA . LYS B 1 448 ? 21.156 -1.704 -10.781 1 90.94 448 LYS B CA 1
ATOM 6909 C C . LYS B 1 448 ? 19.641 -1.725 -10.953 1 90.94 448 LYS B C 1
ATOM 6911 O O . LYS B 1 448 ? 19.125 -1.714 -12.07 1 90.94 448 LYS B O 1
ATOM 6916 N N . GLU B 1 449 ? 18.953 -1.836 -9.859 1 93.12 449 GLU B N 1
ATOM 6917 C CA . GLU B 1 449 ? 17.5 -1.719 -9.867 1 93.12 449 GLU B CA 1
ATOM 6918 C C . GLU B 1 449 ? 17.047 -0.368 -10.422 1 93.12 449 GLU B C 1
ATOM 6920 O O . GLU B 1 449 ? 17.719 0.647 -10.203 1 93.12 449 GLU B O 1
ATOM 6925 N N . ASP B 1 450 ? 15.938 -0.457 -11.227 1 91.12 450 ASP B N 1
ATOM 6926 C CA . ASP B 1 450 ? 15.367 0.782 -11.75 1 91.12 450 ASP B CA 1
ATOM 6927 C C . ASP B 1 450 ? 14.523 1.483 -10.688 1 91.12 450 ASP B C 1
ATOM 6929 O O . ASP B 1 450 ? 14.359 2.705 -10.727 1 91.12 450 ASP B O 1
ATOM 6933 N N . VAL B 1 451 ? 13.914 0.695 -9.875 1 84.81 451 VAL B N 1
ATOM 6934 C CA . VAL B 1 451 ? 12.922 1.235 -8.945 1 84.81 451 VAL B CA 1
ATOM 6935 C C . VAL B 1 451 ? 13.539 1.383 -7.559 1 84.81 451 VAL B C 1
ATOM 6937 O O . VAL B 1 451 ? 12.836 1.66 -6.582 1 84.81 451 VAL B O 1
ATOM 6940 N N . SER B 1 452 ? 14.914 1.205 -7.586 1 62.75 452 SER B N 1
ATOM 6941 C CA . SER B 1 452 ? 15.617 1.361 -6.32 1 62.75 452 SER B CA 1
ATOM 6942 C C . SER B 1 452 ? 15.539 2.797 -5.812 1 62.75 452 SER B C 1
ATOM 6944 O O . SER B 1 452 ? 15.477 3.738 -6.605 1 62.75 452 SER B O 1
ATOM 6946 N N . GLY B 1 453 ? 14.719 3.078 -4.719 1 54.06 453 GLY B N 1
ATOM 6947 C CA . GLY B 1 453 ? 14.594 4.375 -4.074 1 54.06 453 GLY B CA 1
ATOM 6948 C C . GLY B 1 453 ? 13.242 5.027 -4.309 1 54.06 453 GLY B C 1
ATOM 6949 O O . GLY B 1 453 ? 13.156 6.102 -4.902 1 54.06 453 GLY B O 1
ATOM 6950 N N . LYS B 1 454 ? 12.414 4.07 -4.543 1 41.88 454 LYS B N 1
ATOM 6951 C CA . LYS B 1 454 ? 11.164 4.715 -4.941 1 41.88 454 LYS B CA 1
ATOM 6952 C C . LYS B 1 454 ? 11.156 6.191 -4.559 1 41.88 454 LYS B C 1
ATOM 6954 O O . LYS B 1 454 ? 12.109 6.918 -4.844 1 41.88 454 LYS B O 1
ATOM 6959 N N . TYR B 1 455 ? 10.305 6.875 -3.773 1 34.41 455 TYR B N 1
ATOM 6960 C CA . TYR B 1 455 ? 9.961 8.289 -3.842 1 34.41 455 TYR B CA 1
ATOM 6961 C C . TYR B 1 455 ? 11.18 9.164 -3.58 1 34.41 455 TYR B C 1
ATOM 6963 O O . TYR B 1 455 ? 12.062 8.789 -2.807 1 34.41 455 TYR B O 1
#

Nearest PDB structures (foldseek):
  3feq-assembly1_G  TM=9.589E-01  e=8.773E-46  unidentified
  3mkv-assembly1_G  TM=9.351E-01  e=2.928E-45  unidentified
  3feq-assembly2_O  TM=9.588E-01  e=5.793E-44  unidentified
  3feq-assembly2_M  TM=9.508E-01  e=3.456E-44  unidentified
  3feq-assembly2_N  TM=9.597E-01  e=1.451E-43  unidentified

Sequence (910 aa):
MTSDDIPDIDVDERVDKDLKTLVKPWRLPQPKKLAFVNGIIVDSLKGRTIEGSVVLSEGGYFTDIVSSEGFDPKDYKVIDCLGKYLCPGLFDFHVHLVSVPSEDGLTRTMRMPKESALMRVGSSCEQMLKRGFTSARDCGGLEHFIADAVEDGAIYGPRLFFCGHAISQTGGHGDTNPTDLPGEGMESCNCHLANLAVVADGTTECMKAAREQFRRGASFIKIMGGGGVASPSDRLSNRQFTAEEIKSIVSVADTYHSFVTAHTYTPEAIKYCIENGVKGVEHGNFLDDECAELMAKKGCYLTPTLVTYKVMASKQWKLFLTSSSQEKNLEVIKVGLRALLIAKRHNVKMCYGSDLLGAMQDYETGEFFLRGKVLPAADVLRAATVTPAEALGLSDKIGQIKKGFYADLLLLEENPLDDIGTLDLPETNLLMVMKQGVVYSSKFKGLKEDVSGKYMTSDDIPDIDVDERVDKDLKTLVKPWRLPQPKKLAFVNGIIVDSLKGRTIEGSVVLSEGGYFTDIVSSEGFDPKDYKVIDCLGKYLCPGLFDFHVHLVSVPSEDGLTRTMRMPKESALMRVGSSCEQMLKRGFTSARDCGGLEHFIADAVEDGAIYGPRLFFCGHAISQTGGHGDTNPTDLPGEGMESCNCHLANLAVVADGTTECMKAAREQFRRGASFIKIMGGGGVASPSDRLSNRQFTAEEIKSIVSVADTYHSFVTAHTYTPEAIKYCIENGVKGVEHGNFLDDECAELMAKKGCYLTPTLVTYKVMASKQWKLFLTSSSQEKNLEVIKVGLRALLIAKRHNVKMCYGSDLLGAMQDYETGEFFLRGKVLPAADVLRAATVTPAEALGLSDKIGQIKKGFYADLLLLEENPLDDIGTLDLPETNLLMVMKQGVVYSSKFKGLKEDVSGKY

pLDDT: mean 92.04, std 11.22, range [34.41, 98.88]